Protein 8CXL (pdb70)

B-factor: mean 28.55, std 6.5, range [15.81, 70.89]

Structure (mmCIF, N/CA/C/O backbone):
data_8CXL
#
_entry.id   8CXL
#
_cell.length_a   155.447
_cell.length_b   96.095
_cell.length_c   72.280
_cell.angle_alpha   90.000
_cell.angle_beta   90.000
_cell.angle_gamma   90.000
#
_symmetry.space_group_name_H-M   'P 21 21 2'
#
loop_
_entity.id
_entity.type
_entity.pdbx_description
1 polymer NapH3
2 non-polymer 'MAGNESIUM ION'
3 non-polymer 'CHLORIDE ION'
4 water water
#
loop_
_atom_site.group_PDB
_atom_site.id
_atom_site.type_symbol
_atom_site.label_atom_id
_atom_site.label_alt_id
_atom_site.label_comp_id
_atom_site.label_asym_id
_atom_site.label_entity_id
_atom_site.label_seq_id
_atom_site.pdbx_PDB_ins_code
_atom_site.Cartn_x
_atom_site.Cartn_y
_atom_site.Cartn_z
_atom_site.occupancy
_atom_site.B_iso_or_equiv
_atom_site.auth_seq_id
_atom_site.auth_comp_id
_atom_site.auth_asym_id
_atom_site.auth_atom_id
_atom_site.pdbx_PDB_model_num
ATOM 1 N N . ALA A 1 5 ? -15.29941 50.47692 -22.62602 1.000 54.49620 5 ALA A N 1
ATOM 2 C CA . ALA A 1 5 ? -14.97890 51.75321 -21.99308 1.000 52.60483 5 ALA A CA 1
ATOM 3 C C . ALA A 1 5 ? -16.09022 52.17842 -21.03479 1.000 50.67790 5 ALA A C 1
ATOM 4 O O . ALA A 1 5 ? -17.27118 52.00836 -21.33916 1.000 51.32170 5 ALA A O 1
ATOM 6 N N . PRO A 1 6 ? -15.70790 52.73097 -19.87896 1.000 48.37089 6 PRO A N 1
ATOM 7 C CA . PRO A 1 6 ? -16.71825 53.08525 -18.86378 1.000 48.59374 6 PRO A CA 1
ATOM 8 C C . PRO A 1 6 ? -17.73287 54.12107 -19.32542 1.000 45.63952 6 PRO A C 1
ATOM 9 O O . PRO A 1 6 ? -18.88705 54.08144 -18.87739 1.000 45.16576 6 PRO A O 1
ATOM 13 N N . ALA A 1 7 ? -17.34304 55.04979 -20.19796 1.000 45.52173 7 ALA A N 1
ATOM 14 C CA . ALA A 1 7 ? -18.23832 56.09099 -20.68764 1.000 45.17343 7 ALA A CA 1
ATOM 15 C C . ALA A 1 7 ? -18.88614 55.74241 -22.01929 1.000 45.52464 7 ALA A C 1
ATOM 16 O O . ALA A 1 7 ? -19.67607 56.53952 -22.53497 1.000 45.25121 7 ALA A O 1
ATOM 18 N N . GLN A 1 8 ? -18.56729 54.58247 -22.58715 1.000 46.99088 8 GLN A N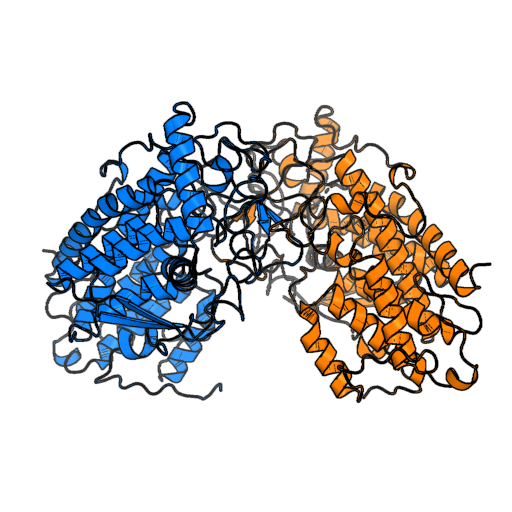 1
ATOM 19 C CA . GLN A 1 8 ? -19.09354 54.21668 -23.89305 1.000 47.46268 8 GLN A CA 1
ATOM 20 C C . GLN A 1 8 ? -20.60889 54.06145 -23.83617 1.000 46.48944 8 GLN A C 1
ATOM 21 O O . GLN A 1 8 ? -21.15712 53.49152 -22.88912 1.000 45.76491 8 GLN A O 1
ATOM 27 N N . GLN A 1 9 ? -21.28491 54.58222 -24.85628 1.000 47.15883 9 GLN A N 1
ATOM 28 C CA . GLN A 1 9 ? -22.73319 54.50025 -24.96507 1.000 46.54259 9 GLN A CA 1
ATOM 29 C C . GLN A 1 9 ? -23.13322 53.46025 -26.00480 1.000 47.24922 9 GLN A C 1
ATOM 30 O O . GLN A 1 9 ? -22.37591 53.15556 -26.93029 1.000 47.00278 9 GLN A O 1
ATOM 36 N N . ILE A 1 10 ? -24.33199 52.91536 -25.83650 1.000 45.66069 10 ILE A N 1
ATOM 37 C CA . ILE A 1 10 ? -24.89373 51.92038 -26.74697 1.000 44.56195 10 ILE A CA 1
ATOM 38 C C . ILE A 1 10 ? -25.86832 52.63434 -27.67786 1.000 46.51630 10 ILE A C 1
ATOM 39 O O . ILE A 1 10 ? -26.82338 53.25972 -27.19037 1.000 43.33633 10 ILE A O 1
ATOM 44 N N . PRO A 1 11 ? -25.67268 52.57960 -28.99626 1.000 49.18385 11 PRO A N 1
ATOM 45 C CA . PRO A 1 11 ? -26.63562 53.20746 -29.91497 1.000 47.75745 11 PRO A CA 1
ATOM 46 C C . PRO A 1 11 ? -27.93588 52.41731 -29.94816 1.000 43.72261 11 PRO A C 1
ATOM 47 O O . PRO A 1 11 ? -27.94242 51.21642 -30.22852 1.000 45.81935 11 PRO A O 1
ATOM 51 N N . PHE A 1 12 ? -29.03786 53.09600 -29.63821 1.000 39.36262 12 PHE A N 1
ATOM 52 C CA . PHE A 1 12 ? -30.34634 52.45665 -29.61395 1.000 35.21927 12 PHE A CA 1
ATOM 53 C C . PHE A 1 12 ? -31.40937 53.52551 -29.78845 1.000 32.87943 12 PHE A C 1
ATOM 54 O O . PHE A 1 12 ? -31.34683 54.57451 -29.14124 1.000 34.54008 12 PHE A O 1
ATOM 62 N N . ASP A 1 13 ? -32.38420 53.25158 -30.64823 1.000 30.68680 13 ASP A N 1
ATOM 63 C CA . ASP A 1 13 ? -33.48303 54.17443 -30.90960 1.000 32.59268 13 ASP A CA 1
ATOM 64 C C . ASP A 1 13 ? -34.63623 53.73959 -30.01380 1.000 29.70174 13 ASP A C 1
ATOM 65 O O . ASP A 1 13 ? -35.32910 52.76441 -30.30471 1.000 30.71840 13 ASP A O 1
ATOM 70 N N . PHE A 1 14 ? -34.84978 54.47483 -28.92237 1.000 31.36356 14 PHE A N 1
ATOM 71 C CA . PHE A 1 14 ? -35.91410 54.09684 -27.99990 1.000 30.35047 14 PHE A CA 1
ATOM 72 C C . PHE A 1 14 ? -37.28606 54.24538 -28.64364 1.000 29.15016 14 PHE A C 1
ATOM 73 O O . PHE A 1 14 ? -38.19885 53.46902 -28.34352 1.000 25.90363 14 PHE A O 1
ATOM 81 N N . ASP A 1 15 ? -37.43464 55.20690 -29.55604 1.000 31.05275 15 ASP A N 1
ATOM 82 C CA . ASP A 1 15 ? -38.74013 55.51944 -30.12335 1.000 29.29016 15 ASP A CA 1
ATOM 83 C C . ASP A 1 15 ? -39.15514 54.50701 -31.18386 1.000 29.72141 15 ASP A C 1
ATOM 84 O O . ASP A 1 15 ? -40.31346 54.07324 -31.21008 1.000 28.14455 15 ASP A O 1
ATOM 89 N N . ASN A 1 16 ? -38.23167 54.11012 -32.05998 1.000 29.06186 16 ASN A N 1
ATOM 90 C CA . ASN A 1 16 ? -38.56133 53.19355 -33.14121 1.000 30.98376 16 ASN A CA 1
ATOM 91 C C . ASN A 1 16 ? -37.91965 51.82392 -33.00717 1.000 29.34306 16 ASN A C 1
ATOM 92 O O . ASN A 1 16 ? -38.23402 50.93781 -33.80664 1.000 28.39354 16 ASN A O 1
ATOM 97 N N . GLY A 1 17 ? -37.05464 51.61588 -32.01439 1.000 28.34129 17 GLY A N 1
ATOM 98 C CA . GLY A 1 17 ? -36.37209 50.35169 -31.85665 1.000 27.46007 17 GLY A CA 1
ATOM 99 C C . GLY A 1 17 ? -37.16865 49.33651 -31.05578 1.000 27.72317 17 GLY A C 1
ATOM 100 O O . GLY A 1 17 ? -38.25879 49.59737 -30.54927 1.000 27.73685 17 GLY A O 1
ATOM 101 N N . ASN A 1 18 ? -36.57321 48.15486 -30.93200 1.000 26.24611 18 ASN A N 1
ATOM 102 C CA . ASN A 1 18 ? -37.18363 46.97903 -30.32192 1.000 25.09858 18 ASN A CA 1
ATOM 103 C C . ASN A 1 18 ? -36.12098 46.39268 -29.40412 1.000 25.24968 18 ASN A C 1
ATOM 104 O O . ASN A 1 18 ? -35.14535 45.81139 -29.88603 1.000 24.77186 18 ASN A O 1
ATOM 109 N N . PHE A 1 19 ? -36.30195 46.53548 -28.08512 1.000 25.91908 19 PHE A N 1
ATOM 110 C CA . PHE A 1 19 ? -35.22322 46.15478 -27.17570 1.000 24.35291 19 PHE A CA 1
ATOM 111 C C . PHE A 1 19 ? -34.94001 44.65816 -27.22468 1.000 24.78264 19 PHE A C 1
ATOM 112 O O . PHE A 1 19 ? -33.78571 44.24696 -27.06404 1.000 26.35383 19 PHE A O 1
ATOM 120 N N . ILE A 1 20 ? -35.95554 43.83177 -27.47499 1.000 23.17244 20 ILE A N 1
ATOM 121 C CA . ILE A 1 20 ? -35.71537 42.39735 -27.58808 1.000 22.51726 20 ILE A CA 1
ATOM 122 C C . ILE A 1 20 ? -34.85725 42.10019 -28.81080 1.000 26.49908 20 ILE A C 1
ATOM 123 O O . ILE A 1 20 ? -33.85851 41.37210 -28.73040 1.000 23.96610 20 ILE A O 1
ATOM 128 N N . ARG A 1 21 ? -35.22333 42.67575 -29.95813 1.000 24.02889 21 ARG A N 1
ATOM 129 C CA . ARG A 1 21 ? -34.49176 42.41645 -31.19223 1.000 24.76604 21 ARG A CA 1
ATOM 130 C C . ARG A 1 21 ? -33.16023 43.15296 -31.22816 1.000 26.83781 21 ARG A C 1
ATOM 131 O O . ARG A 1 21 ? -32.14531 42.58413 -31.64342 1.000 27.30309 21 ARG A O 1
ATOM 139 N N . ASP A 1 22 ? -33.14511 44.41714 -30.81155 1.000 26.04205 22 ASP A N 1
ATOM 140 C CA . ASP A 1 22 ? -31.98581 45.26935 -31.03209 1.000 27.74940 22 ASP A CA 1
ATOM 141 C C . ASP A 1 22 ? -30.98109 45.23523 -29.89428 1.000 28.58227 22 ASP A C 1
ATOM 142 O O . ASP A 1 22 ? -29.83447 45.64627 -30.09504 1.000 27.41745 22 ASP A O 1
ATOM 147 N N . LEU A 1 23 ? -31.36929 44.76556 -28.70972 1.000 27.18514 23 LEU A N 1
ATOM 148 C CA . LEU A 1 23 ? -30.45410 44.76127 -27.57319 1.000 30.55082 23 LEU A CA 1
ATOM 149 C C . LEU A 1 23 ? -30.24863 43.36621 -27.00098 1.000 30.13509 23 LEU A C 1
ATOM 150 O O . LEU A 1 23 ? -29.10610 42.89849 -26.94129 1.000 31.64299 23 LEU A O 1
ATOM 155 N N . ILE A 1 24 ? -31.31770 42.67271 -26.60517 1.000 25.74328 24 ILE A N 1
ATOM 156 C CA . ILE A 1 24 ? -31.16011 41.45974 -25.80772 1.000 26.94701 24 ILE A CA 1
ATOM 157 C C . ILE A 1 24 ? -30.69322 40.29257 -26.66818 1.000 29.72271 24 ILE A C 1
ATOM 158 O O . ILE A 1 24 ? -29.76732 39.56412 -26.29681 1.000 26.01868 24 ILE A O 1
ATOM 163 N N . THR A 1 25 ? -31.31882 40.08749 -27.82639 1.000 26.71602 25 THR A N 1
ATOM 164 C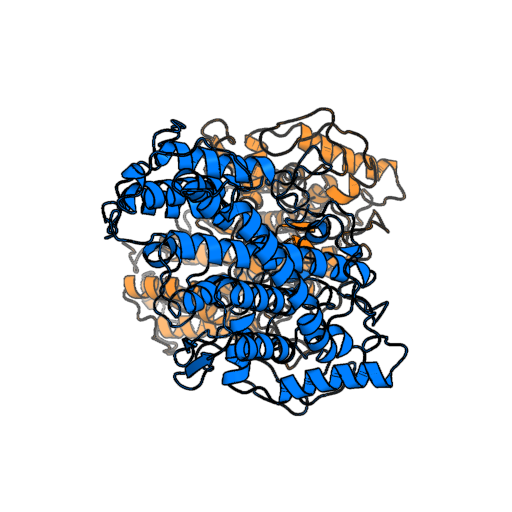 CA . THR A 1 25 ? -31.07024 38.88944 -28.61662 1.000 28.12526 25 THR A CA 1
ATOM 165 C C . THR A 1 25 ? -30.17760 39.14724 -29.82618 1.000 30.25635 25 THR A C 1
ATOM 166 O O . THR A 1 25 ? -30.11209 38.30145 -30.72201 1.000 28.55713 25 THR A O 1
ATOM 170 N N . THR A 1 26 ? -29.47575 40.27815 -29.86638 1.000 32.68337 26 THR A N 1
ATOM 171 C CA . THR A 1 26 ? -28.57634 40.54323 -30.98347 1.000 36.43647 26 THR A CA 1
ATOM 172 C C . THR A 1 26 ? -27.37135 39.61519 -30.93660 1.000 32.72770 26 THR A C 1
ATOM 173 O O . THR A 1 26 ? -26.83425 39.31797 -29.86727 1.000 35.07757 26 THR A O 1
ATOM 177 N N . HIS A 1 27 ? -26.95551 39.15326 -32.11206 1.000 41.43308 27 HIS A N 1
ATOM 178 C CA . HIS A 1 27 ? -25.76296 38.33096 -32.25286 1.000 41.97742 27 HIS A CA 1
ATOM 179 C C . HIS A 1 27 ? -25.32346 38.39491 -33.70703 1.000 44.64102 27 HIS A C 1
ATOM 180 O O . HIS A 1 27 ? -26.09750 38.77536 -34.58974 1.000 46.86350 27 HIS A O 1
ATOM 187 N N . GLY A 1 28 ? -24.06722 38.02335 -33.94677 1.000 46.49912 28 GLY A N 1
ATOM 188 C CA . GLY A 1 28 ? -23.50453 38.12827 -35.28311 1.000 47.78212 28 GLY A CA 1
ATOM 189 C C . GLY A 1 28 ? -23.94342 37.05998 -36.25871 1.000 47.49217 28 GLY A C 1
ATOM 190 O O . GLY A 1 28 ? -23.54301 37.11158 -37.42625 1.000 44.85601 28 GLY A O 1
ATOM 191 N N . GLY A 1 29 ? -24.75304 36.09807 -35.81994 1.000 44.11928 29 GLY A N 1
ATOM 192 C CA . GLY A 1 29 ? -25.17462 35.00927 -36.67577 1.000 42.38018 29 GLY A CA 1
ATOM 193 C C . GLY A 1 29 ? -24.14459 33.92359 -36.89189 1.000 40.60370 29 GLY A C 1
ATOM 194 O O . GLY A 1 29 ? -24.31021 33.10917 -37.81115 1.000 37.57384 29 GLY A O 1
ATOM 195 N N . GLY A 1 30 ? -23.09392 33.88247 -36.08177 1.000 38.01316 30 GLY A N 1
ATOM 196 C CA . GLY A 1 30 ? -22.06029 32.87143 -36.22790 1.000 38.27984 30 GLY A CA 1
ATOM 197 C C . GLY A 1 30 ? -21.47991 32.48653 -34.88592 1.000 38.15515 30 GLY A C 1
ATOM 198 O O . GLY A 1 30 ? -21.41066 33.30364 -33.96218 1.000 38.40686 30 GLY A O 1
ATOM 199 N N . GLY A 1 31 ? -21.07448 31.22053 -34.77297 1.000 34.34511 31 GLY A N 1
ATOM 200 C CA . GLY A 1 31 ? -20.42448 30.74612 -33.56669 1.000 34.49597 31 GLY A CA 1
ATOM 201 C C . GLY A 1 31 ? -21.34955 30.68291 -32.35860 1.000 34.64898 31 GLY A C 1
ATOM 202 O O . GLY A 1 31 ? -22.57627 30.74931 -32.45718 1.000 35.81748 31 GLY A O 1
ATOM 203 N N . TYR A 1 32 ? -20.71718 30.54147 -31.18552 1.000 33.25088 32 TYR A N 1
ATOM 204 C CA . TYR A 1 32 ? -21.43997 30.46065 -29.92697 1.000 32.16859 32 TYR A CA 1
ATOM 205 C C . TYR A 1 32 ? -21.28307 31.75200 -29.13506 1.000 32.11437 32 TYR A C 1
ATOM 206 O O . TYR A 1 32 ? -20.24592 32.41843 -29.21955 1.000 32.36995 32 TYR A O 1
ATOM 215 N N . PRO A 1 33 ? -22.29321 32.12765 -28.35540 1.000 35.71449 33 PRO A N 1
ATOM 216 C CA . PRO A 1 33 ? -22.20838 33.35747 -27.56154 1.000 34.46509 33 PRO A CA 1
ATOM 217 C C . PRO A 1 33 ? -21.14987 33.23107 -26.48209 1.000 34.23825 33 PRO A C 1
ATOM 218 O O . PRO A 1 33 ? -20.71247 32.11577 -26.16081 1.000 34.80554 33 PRO A O 1
ATOM 222 N N . PRO A 1 34 ? -20.70051 34.34951 -25.91146 1.000 34.94481 34 PRO A N 1
ATOM 223 C CA . PRO A 1 34 ? -19.70843 34.27627 -24.83420 1.000 35.13200 34 PRO A CA 1
ATOM 224 C C . PRO A 1 34 ? -20.25410 33.51363 -23.63665 1.000 36.88265 34 PRO A C 1
ATOM 225 O O . PRO A 1 34 ? -21.45396 33.53257 -23.35058 1.000 34.62959 34 PRO A O 1
ATOM 229 N N . ALA A 1 35 ? -19.35319 32.83617 -22.93462 1.000 35.70052 35 ALA A N 1
ATOM 230 C CA . ALA A 1 35 ? -19.73397 31.98292 -21.82123 1.000 34.31901 35 ALA A CA 1
ATOM 231 C C . ALA A 1 35 ? -19.83334 32.78903 -20.53236 1.000 35.26704 35 ALA A C 1
ATOM 232 O O . ALA A 1 35 ? -19.14434 33.79638 -20.35140 1.000 36.94966 35 ALA A O 1
ATOM 234 N N . ASP A 1 36 ? -20.70678 32.33989 -19.63817 1.000 33.84547 36 ASP A N 1
ATOM 235 C CA . ASP A 1 36 ? -20.81754 32.93352 -18.30867 1.000 33.11438 36 ASP A CA 1
ATOM 236 C C . ASP A 1 36 ? -21.11298 31.80276 -17.32609 1.000 31.08365 36 ASP A C 1
ATOM 237 O O . ASP A 1 36 ? -20.85729 30.62581 -17.60670 1.000 30.05461 36 ASP A O 1
ATOM 242 N N . ALA A 1 37 ? -21.67969 32.15025 -16.16723 1.000 31.06849 37 ALA A N 1
ATOM 243 C CA . ALA A 1 37 ? -21.86227 31.17195 -15.09943 1.000 29.00467 37 ALA A CA 1
ATOM 244 C C . ALA A 1 37 ? -22.96186 30.16217 -15.40023 1.000 28.49940 37 ALA A C 1
ATOM 245 O O . ALA A 1 37 ? -23.00084 29.10177 -14.76827 1.000 27.60226 37 ALA A O 1
ATOM 247 N N . MET A 1 38 ? -23.85411 30.45482 -16.33767 1.000 26.81932 38 MET A N 1
ATOM 248 C CA . MET A 1 38 ? -24.89859 29.51086 -16.71479 1.000 30.00616 38 MET A CA 1
ATOM 249 C C . MET A 1 38 ? -24.37332 28.64428 -17.85207 1.000 29.53843 38 MET A C 1
ATOM 250 O O . MET A 1 38 ? -24.16364 29.13163 -18.96690 1.000 28.62937 38 MET A O 1
ATOM 255 N N . ALA A 1 39 ? -24.15178 27.36472 -17.56732 1.000 27.44177 39 ALA A N 1
ATOM 256 C CA . ALA A 1 39 ? -23.58614 26.47338 -18.57052 1.000 27.02406 39 ALA A CA 1
ATOM 257 C C . ALA A 1 39 ? -24.60959 26.22460 -19.67125 1.000 28.60492 39 ALA A C 1
ATOM 258 O O . ALA A 1 39 ? -25.77537 25.93481 -19.37367 1.000 25.95587 39 ALA A O 1
ATOM 260 N N . PRO A 1 40 ? -24.21851 26.31837 -20.94331 1.000 29.23660 40 PRO A N 1
ATOM 261 C CA . PRO A 1 40 ? -25.21702 26.22274 -22.02144 1.000 26.54989 40 PRO A CA 1
ATOM 262 C C . PRO A 1 40 ? -25.99303 24.91927 -22.01406 1.000 27.98581 40 PRO A C 1
ATOM 263 O O . PRO A 1 40 ? -27.17592 24.91607 -22.37460 1.000 26.37644 40 PRO A O 1
ATOM 267 N N . GLY A 1 41 ? -25.38554 23.81667 -21.58596 1.000 24.49322 41 GLY A N 1
ATOM 268 C CA . GLY A 1 41 ? -26.11934 22.56812 -21.55197 1.000 25.36652 41 GLY A CA 1
ATOM 269 C C . GLY A 1 41 ? -27.03251 22.34734 -20.36160 1.000 25.18449 41 GLY A C 1
ATOM 270 O O . GLY A 1 41 ? -27.7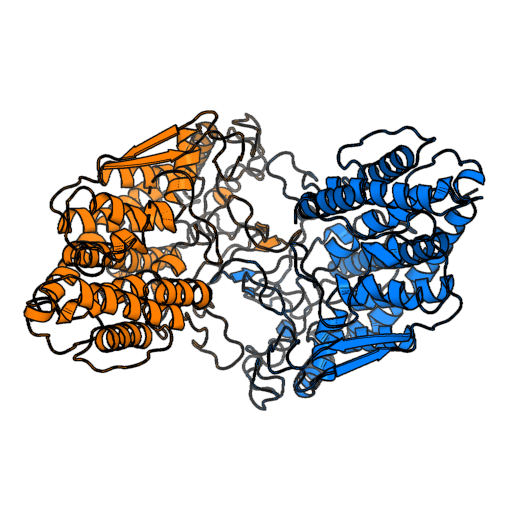1555 21.32148 -20.31840 1.000 27.46879 41 GLY A O 1
ATOM 271 N N . ASP A 1 42 ? -27.09171 23.26414 -19.39217 1.000 23.86345 42 ASP A N 1
ATOM 272 C CA . ASP A 1 42 ? -27.89241 23.03977 -18.18248 1.000 26.18601 42 ASP A CA 1
ATOM 273 C C . ASP A 1 42 ? -29.28521 23.61317 -18.40888 1.000 25.30823 42 ASP A C 1
ATOM 274 O O . ASP A 1 42 ? -29.57570 24.76293 -18.07336 1.000 25.64283 42 ASP A O 1
ATOM 279 N N . VAL A 1 43 ? -30.17543 22.76611 -18.92178 1.000 25.89123 43 VAL A N 1
ATOM 280 C CA . VAL A 1 43 ? -31.43931 23.23895 -19.47291 1.000 26.11243 43 VAL A CA 1
ATOM 281 C C . VAL A 1 43 ? -32.44915 23.58558 -18.37875 1.000 24.65879 43 VAL A C 1
ATOM 282 O O . VAL A 1 43 ? -33.31310 24.44442 -18.58539 1.000 23.27543 43 VAL A O 1
ATOM 286 N N . SER A 1 44 ? -32.36145 22.95714 -17.20338 1.000 21.92130 44 SER A N 1
ATOM 287 C CA . SER A 1 44 ? -33.41504 23.13805 -16.20882 1.000 23.65578 44 SER A CA 1
ATOM 288 C C . SER A 1 44 ? -33.33887 24.52059 -15.57030 1.000 23.90790 44 SER A C 1
ATOM 289 O O . SER A 1 44 ? -34.32200 25.27025 -15.57096 1.000 23.07846 44 SER A O 1
ATOM 292 N N . SER A 1 45 ? -32.17827 24.88013 -15.02126 1.000 24.43173 45 SER A N 1
ATOM 293 C CA . SER A 1 45 ? -32.01915 26.21979 -14.46555 1.000 25.23666 45 SER A CA 1
ATOM 294 C C . SER A 1 45 ? -32.14962 27.28161 -15.54961 1.000 26.06853 45 SER A C 1
ATOM 295 O O . SER A 1 45 ? -32.71084 28.35717 -15.30834 1.000 25.07474 45 SER A O 1
ATOM 298 N N . TYR A 1 46 ? -31.63901 26.99962 -16.75288 1.000 23.84791 46 TYR A N 1
ATOM 299 C CA . TYR A 1 46 ? -31.77637 27.95352 -17.84909 1.000 25.30109 46 TYR A CA 1
ATOM 300 C C . TYR A 1 46 ? -33.24346 28.24085 -18.14166 1.000 23.65556 46 TYR A C 1
ATOM 301 O O . TYR A 1 46 ? -33.65600 29.40150 -18.23170 1.000 23.15762 46 TYR A O 1
ATOM 310 N N . THR A 1 47 ? -34.04643 27.18829 -18.30312 1.000 24.65399 47 THR A N 1
ATOM 311 C CA . THR A 1 47 ? -35.44102 27.38256 -18.68413 1.000 22.37194 47 THR A CA 1
ATOM 312 C C . THR A 1 47 ? -36.20373 28.12785 -17.60165 1.000 21.57334 47 THR A C 1
ATOM 313 O O . THR A 1 47 ? -37.05110 28.97760 -17.89915 1.000 21.59412 47 THR A O 1
ATOM 317 N N . TRP A 1 48 ? -35.90101 27.83256 -16.33887 1.000 20.86324 48 TRP A N 1
ATOM 318 C CA . TRP A 1 48 ? -36.59877 28.47016 -15.23231 1.000 21.15957 48 TRP A CA 1
ATOM 319 C C . TRP A 1 48 ? -36.28216 29.96091 -15.16127 1.000 22.44184 48 TRP A C 1
ATOM 320 O O . TRP A 1 48 ? -37.19593 30.79485 -15.13981 1.000 20.24441 48 TRP A O 1
ATOM 331 N N . VAL A 1 49 ? -34.99352 30.32389 -15.13754 1.000 21.10839 49 VAL A N 1
ATOM 332 C CA A VAL A 1 49 ? -34.65080 31.73777 -15.01400 0.500 22.10928 49 VAL A CA 1
ATOM 333 C CA B VAL A 1 49 ? -34.62017 31.73346 -15.02906 0.500 22.04979 49 VAL A CA 1
ATOM 334 C C . VAL A 1 49 ? -35.08195 32.50567 -16.25767 1.000 22.29514 49 VAL A C 1
ATOM 335 O O . VAL A 1 49 ? -35.58745 33.63153 -16.15575 1.000 20.29158 49 VAL A O 1
ATOM 342 N N . THR A 1 50 ? -34.91708 31.91189 -17.44291 1.000 21.52575 50 THR A N 1
ATOM 343 C CA . THR A 1 50 ? -35.29608 32.61258 -18.66300 1.000 20.89440 50 THR A CA 1
ATOM 344 C C . THR A 1 50 ? -36.79370 32.87580 -18.70131 1.000 20.72512 50 THR A C 1
ATOM 345 O O . THR A 1 50 ? -37.23053 33.90961 -19.22146 1.000 21.61113 50 THR A O 1
ATOM 349 N N . HIS A 1 51 ? -37.59303 31.98088 -18.11956 1.000 19.26920 51 HIS A N 1
ATOM 350 C CA . HIS A 1 51 ? -39.02948 32.21824 -18.08378 1.000 20.42667 51 HIS A CA 1
ATOM 351 C C . HIS A 1 51 ? -39.36380 33.44091 -17.24351 1.000 22.21078 51 HIS A C 1
ATOM 352 O O . HIS A 1 51 ? -40.22410 34.24405 -17.62413 1.000 20.16062 51 HIS A O 1
ATOM 359 N N . LEU A 1 52 ? -38.68795 33.60874 -16.10237 1.000 22.32388 52 LEU A N 1
ATOM 360 C CA . LEU A 1 52 ? -38.88586 34.81831 -15.30862 1.000 22.44236 52 LEU A CA 1
ATOM 361 C C . LEU A 1 52 ? -38.49031 36.05070 -16.10826 1.000 21.54042 52 LEU A C 1
ATOM 362 O O . LEU A 1 52 ? -39.21852 37.04959 -16.13431 1.000 20.81902 52 LEU A O 1
ATOM 367 N N . LEU A 1 53 ? -37.33309 35.98848 -16.77470 1.000 20.59999 53 LEU A N 1
ATOM 368 C CA . LEU A 1 53 ? -36.84504 37.11998 -17.55830 1.000 20.99437 53 LEU A CA 1
ATOM 369 C C . LEU A 1 53 ? -37.84343 37.51674 -18.63947 1.000 23.60515 53 LEU A C 1
ATOM 370 O O . LEU A 1 53 ? -38.23830 38.68532 -18.74971 1.000 22.82723 53 LEU A O 1
ATOM 375 N N . GLN A 1 54 ? -38.26108 36.55123 -19.45167 1.000 21.53383 54 GLN A N 1
ATOM 376 C CA . GLN A 1 54 ? -39.05269 36.87354 -20.63007 1.000 22.55946 54 GLN A CA 1
ATOM 377 C C . GLN A 1 54 ? -40.51046 37.15432 -20.28862 1.000 21.64914 54 GLN A C 1
ATOM 378 O O . GLN A 1 54 ? -41.17158 37.91025 -21.00908 1.000 24.96210 54 GLN A O 1
ATOM 384 N N . THR A 1 55 ? -41.02102 36.59730 -19.18696 1.000 23.39652 55 THR A N 1
ATOM 385 C CA . THR A 1 55 ? -42.35394 36.98104 -18.73369 1.000 22.90193 55 THR A CA 1
ATOM 386 C C . THR A 1 55 ? -42.38090 38.42495 -18.24966 1.000 22.79156 55 THR A C 1
ATOM 387 O O . THR A 1 55 ? -43.39017 39.11854 -18.42801 1.000 21.31413 55 THR A O 1
ATOM 391 N N . SER A 1 56 ? -41.28046 38.90510 -17.66088 1.000 20.70354 56 SER A N 1
ATOM 392 C CA . SER A 1 56 ? -41.24642 40.28938 -17.20112 1.000 20.41100 56 SER A CA 1
ATOM 393 C C . SER A 1 56 ? -41.35923 41.26428 -18.36516 1.000 21.89021 56 SER A C 1
ATOM 394 O O . SER A 1 56 ? -41.93824 42.34335 -18.20749 1.000 22.04324 56 SER A O 1
ATOM 397 N N . TRP A 1 57 ? -40.82172 40.90632 -19.53768 1.000 20.42443 57 TRP A N 1
ATOM 398 C CA . TRP A 1 57 ? -41.02655 41.73046 -20.72682 1.000 20.42371 57 TRP A CA 1
ATOM 399 C C . TRP A 1 57 ? -42.51178 41.90255 -21.01465 1.000 23.71498 57 TRP A C 1
ATOM 400 O O . TRP A 1 57 ? -42.99693 43.02345 -21.21009 1.000 23.92023 57 TRP A O 1
ATOM 411 N N . PHE A 1 58 ? -43.24353 40.78776 -21.06830 1.000 21.54776 58 PHE A N 1
ATOM 412 C CA . PHE A 1 58 ? -44.66507 40.83502 -21.38966 1.000 22.39163 58 PHE A CA 1
ATOM 413 C C . PHE A 1 58 ? -45.44066 41.61061 -20.33471 1.000 22.21080 58 PHE A C 1
ATOM 414 O O . PHE A 1 58 ? -46.29804 42.44200 -20.66268 1.000 22.92579 58 PHE A O 1
ATOM 422 N N . ASP A 1 59 ? -45.16419 41.33915 -19.05477 1.000 20.17880 59 ASP A N 1
ATOM 423 C CA . ASP A 1 59 ? -45.87833 42.03000 -17.98581 1.000 20.23277 59 ASP A CA 1
ATOM 424 C C . ASP A 1 59 ? -45.58053 43.52350 -17.98236 1.000 21.56110 59 ASP A C 1
ATOM 425 O O . ASP A 1 59 ? -46.45419 44.32862 -17.64095 1.000 23.25609 59 ASP A O 1
ATOM 430 N N . ALA A 1 60 ? -44.36534 43.91445 -18.37016 1.000 21.20960 60 ALA A N 1
ATOM 431 C CA . ALA A 1 60 ? -44.03539 45.33312 -18.43766 1.000 22.72306 60 ALA A CA 1
ATOM 432 C C . ALA A 1 60 ? -44.75431 46.02877 -19.58586 1.000 20.90613 60 ALA A C 1
ATOM 433 O O . ALA A 1 60 ? -45.10837 47.20622 -19.46608 1.000 22.77650 60 ALA A O 1
ATOM 435 N N . LEU A 1 61 ? -44.97755 45.32909 -20.69956 1.000 21.28444 61 LEU A N 1
ATOM 436 C CA . LEU A 1 61 ? -45.62397 45.94014 -21.85264 1.000 23.10733 61 LEU A CA 1
ATOM 437 C C . LEU A 1 61 ? -47.14192 45.87209 -21.78906 1.000 23.14290 61 LEU A C 1
ATOM 438 O O . LEU A 1 61 ? -47.81058 46.63561 -22.49606 1.000 23.57620 61 LEU A O 1
ATOM 443 N N . ALA A 1 62 ? -47.69457 44.97549 -20.97168 1.000 20.25333 62 ALA A N 1
ATOM 444 C CA . ALA A 1 62 ? -49.14190 44.78942 -20.94530 1.000 20.72098 62 ALA A CA 1
ATOM 445 C C . ALA A 1 62 ? -49.92148 46.07325 -20.66318 1.000 23.50079 62 ALA A C 1
ATOM 446 O O . ALA A 1 62 ? -50.91855 46.31445 -21.36470 1.000 25.11695 62 ALA A O 1
ATOM 448 N N . PRO A 1 63 ? -49.54881 46.92595 -19.70055 1.000 23.84261 63 PRO A N 1
ATOM 449 C CA . PRO A 1 63 ? -50.32399 48.16352 -19.49631 1.000 23.70528 63 PRO A CA 1
ATOM 450 C C . PRO A 1 63 ? -50.26756 49.12025 -20.67465 1.000 25.14240 63 PRO A C 1
ATOM 451 O O . PRO A 1 63 ? -51.13545 49.99725 -20.78509 1.000 21.55243 63 PRO A O 1
ATOM 455 N N . TYR A 1 64 ? -49.28038 48.98470 -21.55465 1.000 23.24458 64 TYR A N 1
ATOM 456 C CA . TYR A 1 64 ? -49.17494 49.82460 -22.73849 1.000 23.78182 64 TYR A CA 1
ATOM 457 C C . TYR A 1 64 ? -49.92169 49.25499 -23.93208 1.000 26.37629 64 TYR A C 1
ATOM 458 O O . TYR A 1 64 ? -49.91404 49.86851 -25.00418 1.000 28.73341 64 TYR A O 1
ATOM 467 N N . HIS A 1 65 ? -50.52672 48.17367 -23.77935 1.000 23.08095 65 HIS A N 1
ATOM 468 C CA . HIS A 1 65 ? -51.33593 47.45988 -24.74840 1.000 25.95880 65 HIS A CA 1
ATOM 469 C C . HIS A 1 65 ? -52.79829 47.86909 -24.59715 1.000 24.12635 65 HIS A C 1
ATOM 470 O O . HIS A 1 65 ? -53.21768 48.29038 -23.51535 1.000 26.34225 65 HIS A O 1
ATOM 477 N N . PRO A 1 66 ? -53.59513 47.80581 -25.66740 1.000 25.21163 66 PRO A N 1
ATOM 478 C CA . PRO A 1 66 ? -55.01429 48.16986 -25.52894 1.000 25.73889 66 PRO A CA 1
ATOM 479 C C . PRO A 1 66 ? -55.79410 47.25249 -24.60378 1.000 25.67428 66 PRO A C 1
ATOM 480 O O . PRO A 1 66 ? -56.76090 47.70525 -23.97858 1.000 25.65633 66 PRO A O 1
ATOM 484 N N . THR A 1 67 ? -55.41516 45.97430 -24.50332 1.000 23.74370 67 THR A N 1
ATOM 485 C CA . THR A 1 67 ? -56.19383 44.99877 -23.74035 1.000 23.71659 67 THR A CA 1
ATOM 486 C C . THR A 1 67 ? -55.37644 44.06742 -22.85396 1.000 24.12662 67 THR A C 1
ATOM 487 O O . THR A 1 67 ? -55.94369 43.50973 -21.90830 1.000 24.94753 67 THR A O 1
ATOM 491 N N . ALA A 1 68 ? -54.08647 43.86481 -23.11121 1.000 22.15562 68 ALA A N 1
ATOM 492 C CA . ALA A 1 68 ? -53.32916 42.82964 -22.41634 1.000 22.71018 68 ALA A CA 1
ATOM 493 C C . ALA A 1 68 ? -53.24751 43.10225 -20.91835 1.000 21.51712 68 ALA A C 1
ATOM 494 O O . ALA A 1 68 ? -53.26597 44.25135 -20.46704 1.000 20.61540 68 ALA A O 1
ATOM 496 N N . VAL A 1 69 ? -53.17958 42.02023 -20.14376 1.000 21.24761 69 VAL A N 1
ATOM 497 C CA . VAL A 1 69 ? -52.91871 42.09160 -18.71314 1.000 21.95409 69 VAL A CA 1
ATOM 498 C C . VAL A 1 69 ? -51.74652 41.17543 -18.39798 1.000 22.07130 69 VAL A C 1
ATOM 499 O O . VAL A 1 69 ? -51.51659 40.17082 -19.07913 1.000 22.29526 69 VAL A O 1
ATOM 503 N N . GLY A 1 70 ? -51.00906 41.52698 -17.34846 1.000 20.40770 70 GLY A N 1
ATOM 504 C CA . GLY A 1 70 ? -49.80370 40.80151 -17.01666 1.000 23.65368 70 GLY A CA 1
ATOM 505 C C . GLY A 1 70 ? -50.08427 39.44772 -16.39580 1.000 25.87992 70 GLY A C 1
ATOM 506 O O . GLY A 1 70 ? -51.16882 39.16594 -15.88032 1.000 23.45181 70 GLY A O 1
ATOM 507 N N . VAL A 1 71 ? -49.06628 38.59052 -16.46035 1.000 23.29337 71 VAL A N 1
ATOM 508 C CA . VAL A 1 71 ? -49.16524 37.25400 -15.88576 1.000 23.75768 71 VAL A CA 1
ATOM 509 C C . VAL A 1 71 ? -49.04377 37.30809 -14.36932 1.000 23.82485 71 VAL A C 1
ATOM 510 O O . VAL A 1 71 ? -49.81237 36.66950 -13.64235 1.000 22.08421 71 VAL A O 1
ATOM 514 N N . TYR A 1 72 ? -48.07964 38.07027 -13.86804 1.000 22.15994 72 TYR A N 1
ATOM 515 C CA . TYR A 1 72 ? -47.82407 38.14553 -12.44080 1.000 25.22470 72 TYR A CA 1
ATOM 516 C C . TYR A 1 72 ? -48.17615 39.49468 -11.83850 1.000 24.00049 72 TYR A C 1
ATOM 517 O O . TYR A 1 72 ? -48.00866 39.68033 -10.62847 1.000 24.65276 72 TYR A O 1
ATOM 526 N N . SER A 1 73 ? -48.66162 40.43804 -12.63811 1.000 24.44446 73 SER A N 1
ATOM 527 C CA . SER A 1 73 ? -49.08660 41.71852 -12.09890 1.000 24.54684 73 SER A CA 1
ATOM 528 C C . SER A 1 73 ? -50.26508 42.23749 -12.90777 1.000 25.90103 73 SER A C 1
ATOM 529 O O . SER A 1 73 ? -50.47878 41.85247 -14.05926 1.000 24.67866 73 SER A O 1
ATOM 532 N N . ARG A 1 74 ? -51.04286 43.10846 -12.27553 1.000 24.64799 74 ARG A N 1
ATOM 533 C CA . ARG A 1 74 ? -52.14601 43.79986 -12.93178 1.000 26.24554 74 ARG A CA 1
ATOM 534 C C . ARG A 1 74 ? -51.89078 45.28186 -12.69424 1.000 25.28817 74 ARG A C 1
ATOM 535 O O . ARG A 1 74 ? -52.17622 45.80755 -11.61557 1.000 24.79976 74 ARG A O 1
ATOM 543 N N . ILE A 1 75 ? -51.31792 45.93864 -13.68951 1.000 23.12142 75 ILE A N 1
ATOM 544 C CA . ILE A 1 75 ? -50.91381 47.33772 -13.59918 1.000 23.49445 75 ILE A CA 1
ATOM 545 C C . ILE A 1 75 ? -51.91779 48.15927 -14.39544 1.000 25.36902 75 ILE A C 1
ATOM 546 O O . ILE A 1 75 ? -52.20805 47.81015 -15.54575 1.000 23.05861 75 ILE A O 1
ATOM 551 N N . PRO A 1 76 ? -52.48037 49.22432 -13.82627 1.000 22.37987 76 PRO A N 1
ATOM 552 C CA . PRO A 1 76 ? -53.52801 49.97627 -14.52653 1.000 25.62834 76 PRO A CA 1
ATOM 553 C C . PRO A 1 76 ? -53.08208 50.43554 -15.90650 1.000 23.68284 76 PRO A C 1
ATOM 554 O O . PRO A 1 76 ? -51.98086 50.96106 -16.08591 1.000 23.93238 76 PRO A O 1
ATOM 558 N N . ARG A 1 77 ? -53.95951 50.23410 -16.88460 1.000 24.74152 77 ARG A N 1
ATOM 559 C CA . ARG A 1 77 ? -53.62001 50.48788 -18.27656 1.000 23.30387 77 ARG A CA 1
ATOM 560 C C . ARG A 1 77 ? -53.24736 51.94824 -18.49715 1.000 24.85512 77 ARG A C 1
ATOM 561 O O . ARG A 1 77 ? -53.79668 52.85968 -17.87145 1.000 22.51889 77 ARG A O 1
ATOM 569 N N . ARG A 1 78 ? -52.29161 52.16315 -19.41304 1.000 21.25227 78 ARG A N 1
ATOM 570 C CA . ARG A 1 78 ? -51.82674 53.49571 -19.74322 1.000 22.79395 78 ARG A CA 1
ATOM 571 C C . ARG A 1 78 ? -52.61856 54.06604 -20.91686 1.000 24.40171 78 ARG A C 1
ATOM 572 O O . ARG A 1 78 ? -53.15797 53.31540 -21.73595 1.000 21.34823 78 ARG A O 1
ATOM 580 N N . PRO A 1 79 ? -52.70594 55.39036 -21.02183 1.000 25.70304 79 PRO A N 1
ATOM 581 C CA . PRO A 1 79 ? -53.32141 55.98737 -22.21056 1.000 25.64147 79 PRO A CA 1
ATOM 582 C C . PRO A 1 79 ? -52.58610 55.56253 -23.47145 1.000 25.39813 79 PRO A C 1
ATOM 583 O O . PRO A 1 79 ? -51.37592 55.32390 -23.46290 1.000 24.43613 79 PRO A O 1
ATOM 587 N N . ALA A 1 80 ? -53.34108 55.47061 -24.56791 1.000 25.99281 80 ALA A N 1
ATOM 588 C CA . ALA A 1 80 ? -52.77466 54.98434 -25.82210 1.000 29.90060 80 ALA A CA 1
ATOM 589 C C . ALA A 1 80 ? -51.62884 55.86425 -26.30913 1.000 26.96291 80 ALA A C 1
ATOM 590 O O . ALA A 1 80 ? -50.71401 55.37161 -26.97801 1.000 27.65622 80 ALA A O 1
ATOM 592 N N . GLU A 1 81 ? -51.65387 57.16023 -25.97857 1.000 24.73963 81 GLU A N 1
ATOM 593 C CA . GLU A 1 81 ? -50.59367 58.06134 -26.41845 1.000 26.96199 81 GLU A CA 1
ATOM 594 C C . GLU A 1 81 ? -49.23050 57.62512 -25.89933 1.000 28.77526 81 GLU A C 1
ATOM 595 O O . GLU A 1 81 ? -48.20961 57.86756 -26.55463 1.000 24.80825 81 GLU A O 1
ATOM 601 N N . GLU A 1 82 ? -49.19055 56.96254 -24.74273 1.000 25.08633 82 GLU A N 1
ATOM 602 C CA . GLU A 1 82 ? -47.91629 56.50536 -24.20869 1.000 26.16100 82 GLU A CA 1
ATOM 603 C C . GLU A 1 82 ? -47.33718 55.34033 -25.00241 1.000 26.34962 82 GLU A C 1
ATOM 604 O O . GLU A 1 82 ? -46.20840 54.92377 -24.72519 1.000 26.63279 82 GLU A O 1
ATOM 610 N N . SER A 1 83 ? -48.07677 54.81418 -25.97821 1.000 27.79177 83 SER A N 1
ATOM 611 C CA . SER A 1 83 ? -47.58358 53.80201 -26.90405 1.000 27.63759 83 SER A CA 1
ATOM 612 C C . SER A 1 83 ? -47.44970 54.32862 -28.32759 1.000 26.69180 83 SER A C 1
ATOM 613 O O . SER A 1 83 ? -47.29994 53.52945 -29.25802 1.000 29.77547 83 SER A O 1
ATOM 616 N N . ALA A 1 84 ? -47.52284 55.64887 -28.52281 1.000 26.71373 84 ALA A N 1
ATOM 617 C CA . ALA A 1 84 ? -47.34054 56.21441 -29.85784 1.000 31.23712 84 ALA A CA 1
ATOM 618 C C . ALA A 1 84 ? -45.96862 55.86137 -30.42245 1.000 29.75059 84 ALA A C 1
ATOM 619 O O . ALA A 1 84 ? -45.83067 55.60327 -31.62480 1.000 31.52969 84 ALA A O 1
ATOM 621 N N . THR A 1 85 ? -44.93959 55.87973 -29.58289 1.000 28.19838 85 THR A N 1
ATOM 622 C CA . THR A 1 85 ? -43.63482 55.32362 -29.92189 1.000 30.23282 85 THR A CA 1
ATOM 623 C C . THR A 1 85 ? -43.34624 54.14758 -28.98985 1.000 28.54982 85 THR A C 1
ATOM 624 O O . THR A 1 85 ? -44.10811 53.86057 -28.06386 1.000 28.45848 85 THR A O 1
ATOM 628 N N . ASN A 1 86 ? -42.22893 53.46699 -29.23481 1.000 25.69985 86 ASN A N 1
ATOM 629 C CA . ASN A 1 86 ? -41.81604 52.33141 -28.41947 1.000 24.56804 86 ASN A CA 1
ATOM 630 C C . ASN A 1 86 ? -41.01997 52.73432 -27.18144 1.000 25.83842 86 ASN A C 1
ATOM 631 O O . ASN A 1 86 ? -40.52817 51.84979 -26.47151 1.000 26.22374 86 ASN A O 1
ATOM 636 N N . ARG A 1 87 ? -40.88017 54.03519 -26.90261 1.000 24.55426 87 ARG A N 1
ATOM 637 C CA . ARG A 1 87 ? -39.94244 54.46828 -25.86766 1.000 26.13257 87 ARG A CA 1
ATOM 638 C C . ARG A 1 87 ? -40.33369 53.93674 -24.49441 1.000 25.99551 87 ARG A C 1
ATOM 639 O O . ARG A 1 87 ? -39.49926 53.37859 -23.77444 1.000 24.78537 87 ARG A O 1
ATOM 647 N N . ASN A 1 88 ? -41.59813 54.10707 -24.10788 1.000 25.24960 88 ASN A N 1
ATOM 648 C CA . ASN A 1 88 ? -42.01720 53.65442 -22.78510 1.000 25.03710 88 ASN A CA 1
ATOM 649 C C . ASN A 1 88 ? -41.95621 52.13709 -22.68263 1.000 25.87164 88 ASN A C 1
ATOM 650 O O . ASN A 1 88 ? -41.47849 51.59356 -21.67842 1.000 24.47889 88 ASN A O 1
ATOM 655 N N . LYS A 1 89 ? -42.42033 51.43798 -23.71951 1.000 23.24551 89 LYS A N 1
ATOM 656 C CA . LYS A 1 89 ? -42.36731 49.98109 -23.71004 1.000 23.64125 89 LYS A CA 1
ATOM 657 C C . LYS A 1 89 ? -40.93006 49.48006 -23.63988 1.000 22.54021 89 LYS A C 1
ATOM 658 O O . LYS A 1 89 ? -40.63207 48.53114 -22.90574 1.000 22.31051 89 LYS A O 1
ATOM 664 N N . ASN A 1 90 ? -40.02123 50.10951 -24.38740 1.000 21.94965 90 ASN A N 1
ATOM 665 C CA . ASN A 1 90 ? -38.61676 49.71294 -24.32725 1.000 24.47030 90 ASN A CA 1
ATOM 666 C C . ASN A 1 90 ? -38.03662 49.93283 -22.93504 1.000 24.86064 90 ASN A C 1
ATOM 667 O O . ASN A 1 90 ? -37.35224 49.05824 -22.38855 1.000 23.20814 90 ASN A O 1
ATOM 672 N N . ILE A 1 91 ? -38.29549 51.10245 -22.34677 1.000 23.35427 91 ILE A N 1
ATOM 673 C CA . ILE A 1 91 ? -37.77496 51.39255 -21.01398 1.000 22.65049 91 ILE A CA 1
ATOM 674 C C . ILE A 1 91 ? -38.36150 50.43127 -19.99331 1.000 22.94309 91 ILE A C 1
ATOM 675 O O . ILE A 1 91 ? -37.64235 49.89106 -19.14376 1.000 21.85509 91 ILE A O 1
ATOM 680 N N . ALA A 1 92 ? -39.67591 50.19656 -20.06440 1.000 21.80874 92 ALA A N 1
ATOM 681 C CA . ALA A 1 92 ? -40.33167 49.33967 -19.08273 1.000 23.21535 92 ALA A CA 1
ATOM 682 C C . ALA A 1 92 ? -39.83502 47.90323 -19.17756 1.000 21.40516 92 ALA A C 1
ATOM 683 O O . ALA A 1 92 ? -39.58012 47.26118 -18.15250 1.000 20.83774 92 ALA A O 1
ATOM 685 N N . GLY A 1 93 ? -39.69637 47.37949 -20.39527 1.000 20.69452 93 GLY A N 1
ATOM 686 C CA . GLY A 1 93 ? -39.20831 46.01880 -20.54751 1.000 21.07864 93 GLY A CA 1
ATOM 687 C C . GLY A 1 93 ? -37.79653 45.84521 -20.02255 1.000 21.53804 93 GLY A C 1
ATOM 688 O O . GLY A 1 93 ? -37.46127 44.80622 -19.44889 1.000 21.44506 93 GLY A O 1
ATOM 689 N N . LEU A 1 94 ? -36.94499 46.85534 -20.22275 1.000 21.59389 94 LEU A N 1
ATOM 690 C CA . LEU A 1 94 ? -35.57227 46.77186 -19.73118 1.000 22.52643 94 LEU A CA 1
ATOM 691 C C . LEU A 1 94 ? -35.52218 46.79147 -18.20818 1.000 23.49058 94 LEU A C 1
ATOM 692 O O . LEU A 1 94 ? -34.77618 46.01754 -17.59723 1.000 22.85403 94 LEU A O 1
ATOM 697 N N . TYR A 1 95 ? -36.30174 47.66914 -17.57245 1.000 21.20411 95 TYR A N 1
ATOM 698 C CA . TYR A 1 95 ? -36.29013 47.69963 -16.11469 1.000 22.16777 95 TYR A CA 1
ATOM 699 C C . TYR A 1 95 ? -36.91194 46.44592 -15.51695 1.000 22.06636 95 TYR A C 1
ATOM 700 O O . TYR A 1 95 ? -36.46064 45.98071 -14.46503 1.000 22.84605 95 TYR A O 1
ATOM 709 N N . ALA A 1 96 ? -37.93431 45.88159 -16.16622 1.000 20.50511 96 ALA A N 1
ATOM 710 C CA . ALA A 1 96 ? -38.55801 44.66937 -15.64264 1.000 21.90853 96 ALA A CA 1
ATOM 711 C C . ALA A 1 96 ? -37.57721 43.50130 -15.63660 1.000 20.12438 96 ALA A C 1
ATOM 712 O O . ALA A 1 96 ? -37.45107 42.78714 -14.63486 1.000 22.40539 96 ALA A O 1
ATOM 714 N N . MET A 1 97 ? -36.87513 43.27814 -16.74752 1.000 20.33520 97 MET A N 1
ATOM 715 C CA . MET A 1 97 ? -35.91282 42.18181 -16.74187 1.000 23.57980 97 MET A CA 1
ATOM 716 C C . MET A 1 97 ? -34.72753 42.49496 -15.83708 1.000 22.65207 97 MET A C 1
ATOM 717 O O . MET A 1 97 ? -34.10740 41.57488 -15.29782 1.000 21.79962 97 MET A O 1
ATOM 722 N N . PHE A 1 98 ? -34.40315 43.77959 -15.65898 1.000 23.10585 98 PHE A N 1
ATOM 723 C CA . PHE A 1 98 ? -33.35194 44.16157 -14.71875 1.000 23.55605 98 PHE A CA 1
ATOM 724 C C . PHE A 1 98 ? -33.71341 43.74592 -13.29828 1.000 22.47808 98 PHE A C 1
ATOM 725 O O . PHE A 1 98 ? -32.85553 43.27220 -12.54381 1.000 23.73988 98 PHE A O 1
ATOM 733 N N . GLN A 1 99 ? -34.98509 43.90665 -12.91905 1.000 22.62427 99 GLN A N 1
ATOM 734 C CA . GLN A 1 99 ? -35.43405 43.43564 -11.61286 1.000 22.32052 99 GLN A CA 1
ATOM 735 C C . GLN A 1 99 ? -35.30631 41.92176 -11.49310 1.000 23.68417 99 GLN A C 1
ATOM 736 O O . GLN A 1 99 ? -34.90460 41.40850 -10.44036 1.000 22.51479 99 GLN A O 1
ATOM 742 N N . VAL A 1 100 ? -35.65606 41.18700 -12.55455 1.000 21.03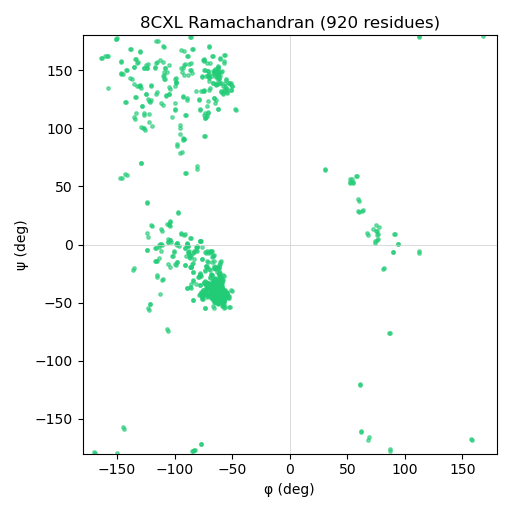288 100 VAL A N 1
ATOM 743 C CA . VAL A 1 100 ? -35.50472 39.73279 -12.52700 1.000 21.65836 100 VAL A CA 1
ATOM 744 C C . VAL A 1 100 ? -34.03475 39.35308 -12.39615 1.000 22.31151 100 VAL A C 1
ATOM 745 O O . VAL A 1 100 ? -33.67816 38.44209 -11.63816 1.000 22.86092 100 VAL A O 1
ATOM 749 N N . VAL A 1 101 ? -33.16079 40.04841 -13.12794 1.000 20.87842 101 VAL A N 1
ATOM 750 C CA . VAL A 1 101 ? -31.72711 39.77248 -13.05076 1.000 22.55505 101 VAL A CA 1
ATOM 751 C C . VAL A 1 101 ? -31.20739 40.02954 -11.64190 1.000 23.38772 101 VAL A C 1
ATOM 752 O O . VAL A 1 101 ? -30.44295 39.22719 -11.09061 1.000 25.64180 101 VAL A O 1
ATOM 756 N N . LYS A 1 102 ? -31.63040 41.13656 -11.02635 1.000 22.07245 102 LYS A N 1
ATOM 757 C CA . LYS A 1 102 ? -31.19810 41.42601 -9.66279 1.000 24.79496 102 LYS A CA 1
ATOM 758 C C . LYS A 1 102 ? -31.67712 40.36104 -8.68584 1.000 26.25229 102 LYS A C 1
ATOM 759 O O . LYS A 1 102 ? -31.00504 40.08911 -7.68592 1.000 26.83361 102 LYS A O 1
ATOM 765 N N . ALA A 1 103 ? -32.81830 39.73521 -8.96157 1.000 22.86492 103 ALA A N 1
ATOM 766 C CA . ALA A 1 103 ? -33.34365 38.72316 -8.05657 1.000 23.83338 103 ALA A CA 1
ATOM 767 C C . ALA A 1 103 ? -32.82522 37.32091 -8.36327 1.000 24.26373 103 ALA A C 1
ATOM 768 O O . ALA A 1 103 ? -32.57487 36.54508 -7.43714 1.000 23.42373 103 ALA A O 1
ATOM 770 N N . ALA A 1 104 ? -32.65851 36.96701 -9.63930 1.000 24.70350 104 ALA A N 1
ATOM 771 C CA . ALA A 1 104 ? -32.45155 35.57429 -10.01385 1.000 25.05804 104 ALA A CA 1
ATOM 772 C C . ALA A 1 104 ? -31.18594 35.31529 -10.81580 1.000 25.09056 104 ALA A C 1
ATOM 773 O O . ALA A 1 104 ? -30.87861 34.14816 -11.08721 1.000 25.85904 104 ALA A O 1
ATOM 775 N N . PHE A 1 105 ? -30.44182 36.34804 -11.19400 1.000 23.94745 105 PHE A N 1
ATOM 776 C CA . PHE A 1 105 ? -29.24270 36.18629 -12.01331 1.000 26.99757 105 PHE A CA 1
ATOM 777 C C . PHE A 1 105 ? -28.22749 37.24091 -11.57702 1.000 25.50914 105 PHE A C 1
ATOM 778 O O . PHE A 1 105 ? -27.76137 38.06596 -12.36102 1.000 24.62682 105 PHE A O 1
ATOM 786 N N . THR A 1 106 ? -27.87469 37.21944 -10.29078 1.000 24.93315 106 THR A N 1
ATOM 787 C CA . THR A 1 106 ? -27.03953 38.27984 -9.73621 1.000 26.70714 106 THR A CA 1
ATOM 788 C C . THR A 1 106 ? -25.68737 38.35703 -10.43411 1.000 25.90810 106 THR A C 1
ATOM 789 O O . THR A 1 106 ? -25.07228 39.42783 -10.47351 1.000 22.87567 106 THR A O 1
ATOM 793 N N . GLU A 1 107 ? -25.21924 37.24214 -11.00339 1.000 27.71380 107 GLU A N 1
ATOM 794 C CA . GLU A 1 107 ? -23.96348 37.25619 -11.74934 1.000 27.61572 107 GLU A CA 1
ATOM 795 C C . GLU A 1 107 ? -24.00423 38.24399 -12.91176 1.000 29.59692 107 GLU A C 1
ATOM 796 O O . GLU A 1 107 ? -22.97126 38.81498 -13.27878 1.000 28.74878 107 GLU A O 1
ATOM 802 N N . ARG A 1 108 ? -25.18287 38.47074 -13.49070 1.000 30.53200 108 ARG A N 1
ATOM 803 C CA . ARG A 1 108 ? -25.34263 39.34208 -14.64683 1.000 27.35607 108 ARG A CA 1
ATOM 804 C C . ARG A 1 108 ? -25.53662 40.80966 -14.27427 1.000 26.64013 108 ARG A C 1
ATOM 805 O O . ARG A 1 108 ? -25.47269 41.66916 -15.15952 1.000 28.73404 108 ARG A O 1
ATOM 813 N N . VAL A 1 109 ? -25.72808 41.12202 -12.99057 1.000 27.14288 109 VAL A N 1
ATOM 814 C CA . VAL A 1 109 ? -26.04466 42.50109 -12.60039 1.000 26.51554 109 VAL A CA 1
ATOM 815 C C . VAL A 1 109 ? -24.98908 43.50654 -13.04833 1.000 29.12776 109 VAL A C 1
ATOM 816 O O . VAL A 1 109 ? -25.36407 44.54757 -13.61469 1.000 29.58426 109 VAL A O 1
ATOM 820 N N . PRO A 1 110 ? -23.68157 43.28067 -12.84470 1.000 28.18772 110 PRO A N 1
ATOM 821 C CA . PRO A 1 110 ? -22.71149 44.31269 -13.25386 1.000 27.48294 110 PRO A CA 1
ATOM 822 C C . PRO A 1 110 ? -22.75193 44.63558 -14.73587 1.000 31.36944 110 PRO A C 1
ATOM 823 O O . PRO A 1 110 ? -22.69085 45.81354 -15.10875 1.000 32.83307 110 PRO A O 1
ATOM 827 N N . VAL A 1 111 ? -22.84340 43.62189 -15.59794 1.000 31.79696 111 VAL A N 1
ATOM 828 C CA . VAL A 1 111 ? -22.88481 43.88063 -17.03299 1.000 32.86838 111 VAL A CA 1
ATOM 829 C C . VAL A 1 111 ? -24.18121 44.58901 -17.41212 1.000 31.83041 111 VAL A C 1
ATOM 830 O O . VAL A 1 111 ? -24.18193 45.51941 -18.22760 1.000 32.86772 111 VAL A O 1
ATOM 834 N N . LEU A 1 112 ? -25.30006 44.18228 -16.81289 1.000 30.56108 112 LEU A N 1
ATOM 835 C CA . LEU A 1 112 ? -26.57071 44.81852 -17.14318 1.000 31.61309 112 LEU A CA 1
ATOM 836 C C . LEU A 1 112 ? -26.63051 46.25018 -16.61933 1.000 30.54188 112 LEU A C 1
ATOM 837 O O . LEU A 1 112 ? -27.11279 47.14741 -17.32272 1.000 29.18150 112 LEU A O 1
ATOM 842 N N . ARG A 1 113 ? -26.14864 46.48565 -15.39094 1.000 29.52402 113 ARG A N 1
ATOM 843 C CA . ARG A 1 113 ? -26.05269 47.85270 -14.88068 1.000 29.59519 113 ARG A CA 1
ATOM 844 C C . ARG A 1 113 ? -25.26393 48.73571 -15.83329 1.000 32.17924 113 ARG A C 1
ATOM 845 O O . ARG A 1 113 ? -25.65832 49.87352 -16.11259 1.000 30.75401 113 ARG A O 1
ATOM 853 N N . GLN A 1 114 ? -24.14393 48.22085 -16.34563 1.000 32.21971 114 GLN A N 1
ATOM 854 C CA . GLN A 1 114 ? -23.32774 48.99318 -17.27385 1.000 35.93239 114 GLN A CA 1
ATOM 855 C C . GLN A 1 114 ? -24.06446 49.24115 -18.58283 1.000 33.02792 114 GLN A C 1
ATOM 856 O O . GLN A 1 114 ? -23.99551 50.34299 -19.13848 1.000 31.58471 114 GLN A O 1
ATOM 862 N N . ALA A 1 115 ? -24.78097 48.23346 -19.08669 1.000 32.00358 115 ALA A N 1
ATOM 863 C CA . ALA A 1 115 ? -25.51056 48.40903 -20.33852 1.000 33.66821 115 ALA A CA 1
ATOM 864 C C . ALA A 1 115 ? -26.63676 49.42498 -20.18433 1.000 31.39823 115 ALA A C 1
ATOM 865 O O . ALA A 1 115 ? -26.87267 50.23710 -21.08571 1.000 32.53343 115 ALA A O 1
ATOM 867 N N . LEU A 1 116 ? -27.34116 49.40075 -19.04972 1.000 29.47434 116 LEU A N 1
ATOM 868 C CA . LEU A 1 116 ? -28.39713 50.38267 -18.82494 1.000 28.94731 116 LEU A CA 1
ATOM 869 C C . LEU A 1 116 ? -27.82685 51.79077 -18.74287 1.000 32.14161 116 LEU A C 1
ATOM 870 O O . LEU A 1 116 ? -28.38650 52.73020 -19.32280 1.000 30.01048 116 LEU A O 1
ATOM 875 N N . GLY A 1 117 ? -26.71027 51.95411 -18.02833 1.000 31.00047 117 GLY A N 1
ATOM 876 C CA . GLY A 1 117 ? -26.06844 53.25561 -17.96434 1.000 32.80013 117 GLY A CA 1
ATOM 877 C C . GLY A 1 117 ? -25.61447 53.74158 -19.32664 1.000 32.71774 117 GLY A C 1
ATOM 878 O O . GLY A 1 117 ? -25.71243 54.93081 -19.63567 1.000 35.54371 117 GLY A O 1
ATOM 879 N N . ALA A 1 118 ? -25.12258 52.82432 -20.16449 1.000 31.32110 118 ALA A N 1
ATOM 880 C CA . ALA A 1 118 ? -24.70793 53.18128 -21.51491 1.000 35.01438 118 ALA A CA 1
ATOM 881 C C . ALA A 1 118 ? -25.88530 53.57137 -22.39410 1.000 34.37185 118 ALA A C 1
ATOM 882 O O . ALA A 1 118 ? -25.69940 54.29915 -23.37341 1.000 35.59328 118 ALA A O 1
ATOM 884 N N . LEU A 1 119 ? -27.08396 53.08668 -22.07962 1.000 33.08621 119 LEU A N 1
ATOM 885 C CA . LEU A 1 119 ? -28.28831 53.46997 -22.80089 1.000 31.07707 119 LEU A CA 1
ATOM 886 C C . LEU A 1 119 ? -28.86026 54.79799 -22.32656 1.000 33.43095 119 LEU A C 1
ATOM 887 O O . LEU A 1 119 ? -29.83657 55.27594 -22.91298 1.000 36.69317 119 LEU A O 1
ATOM 892 N N . GLY A 1 120 ? -28.29192 55.39377 -21.28122 1.000 31.17844 120 GLY A N 1
ATOM 893 C CA . GLY A 1 120 ? -28.82484 56.61308 -20.71403 1.000 31.52103 120 GLY A CA 1
ATOM 894 C C . GLY A 1 120 ? -29.84212 56.41396 -19.61560 1.000 31.90966 120 GLY A C 1
ATOM 895 O O . GLY A 1 120 ? -30.47029 57.39044 -19.19196 1.000 34.26319 120 GLY A O 1
ATOM 896 N N . LEU A 1 121 ? -30.02238 55.18710 -19.13882 1.000 31.01696 121 LEU A N 1
ATOM 897 C CA . LEU A 1 121 ? -30.97688 54.87539 -18.08598 1.000 30.38856 121 LEU A CA 1
ATOM 898 C C . LEU A 1 121 ? -30.26952 54.77263 -16.73966 1.000 31.62289 121 LEU A C 1
ATOM 899 O O . LEU A 1 121 ? -29.16407 54.23112 -16.64601 1.000 32.41717 121 LEU A O 1
ATOM 904 N N . ASP A 1 122 ? -30.91290 55.29307 -15.70560 1.000 28.48175 122 ASP A N 1
ATOM 905 C CA . ASP A 1 122 ? -30.38423 55.25265 -14.34716 1.000 31.73932 122 ASP A CA 1
ATOM 906 C C . ASP A 1 122 ? -30.45022 53.83284 -13.79387 1.000 30.68054 122 ASP A C 1
ATOM 907 O O . ASP A 1 122 ? -31.54983 53.34541 -13.50632 1.000 28.95222 122 ASP A O 1
ATOM 912 N N . PRO A 1 123 ? -29.31751 53.14980 -13.59726 1.000 31.14415 123 PRO A N 1
ATOM 913 C CA . PRO A 1 123 ? -29.36557 51.76561 -13.10134 1.000 31.72022 123 PRO A CA 1
ATOM 914 C C . PRO A 1 123 ? -29.75260 51.64978 -11.63838 1.000 32.08095 123 PRO A C 1
ATOM 915 O O . PRO A 1 123 ? -29.93127 50.52510 -11.15390 1.000 32.73468 123 PRO A O 1
ATOM 919 N N . ASP A 1 124 ? -29.86046 52.76108 -10.91478 1.000 29.94316 124 ASP A N 1
ATOM 920 C CA . ASP A 1 124 ? -30.26840 52.74817 -9.51790 1.000 31.86422 124 ASP A CA 1
ATOM 921 C C . ASP A 1 124 ? -31.69312 53.24027 -9.31360 1.000 30.68610 124 ASP A C 1
ATOM 922 O O . ASP A 1 124 ? -32.13835 53.35290 -8.16631 1.000 31.24054 124 ASP A O 1
ATOM 927 N N . ASP A 1 125 ? -32.42242 53.52249 -10.38910 1.000 28.64308 125 ASP A N 1
ATOM 928 C CA . ASP A 1 125 ? -33.79543 54.00114 -10.27267 1.000 29.95721 125 ASP A CA 1
ATOM 929 C C . ASP A 1 125 ? -34.69583 52.85576 -9.83070 1.000 28.55158 125 ASP A C 1
ATOM 930 O O . ASP A 1 125 ? -34.93092 51.91338 -10.59327 1.000 28.68425 125 ASP A O 1
ATOM 935 N N . GLU A 1 126 ? -35.18740 52.92788 -8.59158 1.000 28.37232 126 GLU A N 1
ATOM 936 C CA . GLU A 1 126 ? -36.13257 51.95493 -8.05954 1.000 29.73277 126 GLU A CA 1
ATOM 937 C C . GLU A 1 126 ? -37.54509 52.52330 -7.95053 1.000 28.37895 126 GLU A C 1
ATOM 938 O O . GLU A 1 126 ? -38.38030 51.96388 -7.23210 1.000 26.30049 126 GLU A O 1
ATOM 944 N N . SER A 1 127 ? -37.82315 53.62224 -8.65090 1.000 26.35912 127 SER A N 1
ATOM 945 C CA . SER A 1 127 ? -39.15720 54.21157 -8.64870 1.000 27.59337 127 SER A CA 1
ATOM 946 C C . SER A 1 127 ? -40.20317 53.18984 -9.07041 1.000 25.91340 127 SER A C 1
ATOM 947 O O . SER A 1 127 ? -39.95876 52.34904 -9.93951 1.000 25.51879 127 SER A O 1
ATOM 950 N N . GLN A 1 128 ? -41.37181 53.25611 -8.43799 1.000 25.94624 128 GLN A N 1
ATOM 951 C CA . GLN A 1 128 ? -42.50952 52.42998 -8.81460 1.000 26.42530 128 GLN A CA 1
ATOM 952 C C . GLN A 1 128 ? -43.71839 53.29943 -9.13530 1.000 26.47686 128 GLN A C 1
ATOM 953 O O . GLN A 1 128 ? -44.86108 52.93716 -8.85676 1.000 25.24686 128 GLN A O 1
ATOM 959 N N . ASP A 1 129 ? -43.47355 54.46133 -9.73885 1.000 26.64774 129 ASP A N 1
ATOM 960 C CA . ASP A 1 129 ? -44.55475 55.31498 -10.22761 1.000 27.71766 129 ASP A CA 1
ATOM 961 C C . ASP A 1 129 ? -45.18724 54.64775 -11.44641 1.000 25.85358 129 ASP A C 1
ATOM 962 O O . ASP A 1 129 ? -44.55176 54.52746 -12.49938 1.000 25.89396 129 ASP A O 1
ATOM 967 N N . LEU A 1 130 ? -46.44477 54.22961 -11.31064 1.000 23.95925 130 LEU A N 1
ATOM 968 C CA . LEU A 1 130 ? -47.11774 53.42569 -12.32393 1.000 24.87626 130 LEU A CA 1
ATOM 969 C C . LEU A 1 130 ? -47.59716 54.23503 -13.52539 1.000 25.43517 130 LEU A C 1
ATOM 970 O O . LEU A 1 130 ? -48.25018 53.67001 -14.40978 1.000 24.62937 130 LEU A O 1
ATOM 975 N N . SER A 1 131 ? -47.31509 55.53444 -13.57295 1.000 24.67304 131 SER A N 1
ATOM 976 C CA . SER A 1 131 ? -47.51870 56.32799 -14.77540 1.000 27.20453 131 SER A CA 1
ATOM 977 C C . SER A 1 131 ? -46.23258 56.50079 -15.56848 1.000 26.89911 131 SER A C 1
ATOM 978 O O . SER A 1 131 ? -46.23787 57.17992 -16.59999 1.000 27.97473 131 SER A O 1
ATOM 981 N N . THR A 1 132 ? -45.13202 55.91592 -15.10471 1.000 24.84892 132 THR A N 1
ATOM 982 C CA . THR A 1 132 ? -43.84113 56.02309 -15.76546 1.000 26.75489 132 THR A CA 1
ATOM 983 C C . THR A 1 132 ? -43.37767 54.64899 -16.22419 1.000 24.12563 132 THR A C 1
ATOM 984 O O . THR A 1 132 ? -43.73962 53.62519 -15.63674 1.000 23.75062 132 THR A O 1
ATOM 988 N N . ALA A 1 133 ? -42.57281 54.63730 -17.28629 1.000 23.69108 133 ALA A N 1
ATOM 989 C CA . ALA A 1 133 ? -42.07258 53.37337 -17.81453 1.000 25.43113 133 ALA A CA 1
ATOM 990 C C . ALA A 1 133 ? -41.16558 52.67544 -16.80977 1.000 24.29269 133 ALA A C 1
ATOM 991 O O . ALA A 1 133 ? -41.26188 51.45756 -16.61872 1.000 23.88477 133 ALA A O 1
ATOM 993 N N . VAL A 1 134 ? -40.28904 53.43167 -16.14296 1.000 24.54176 134 VAL A N 1
ATOM 994 C CA . VAL A 1 134 ? -39.40176 52.82583 -15.15271 1.000 24.76340 134 VAL A CA 1
ATOM 995 C C . VAL A 1 134 ? -40.20867 52.23337 -14.00257 1.000 23.65541 134 VAL A C 1
ATOM 996 O O . VAL A 1 134 ? -39.93447 51.11784 -13.54462 1.000 23.31384 134 VAL A O 1
ATOM 1000 N N . GLY A 1 135 ? -41.23385 52.95080 -13.53946 1.000 23.51335 135 GLY A N 1
ATOM 1001 C CA . GLY A 1 135 ? -42.04093 52.44090 -12.44308 1.000 25.05778 135 GLY A CA 1
ATOM 1002 C C . GLY A 1 135 ? -42.84070 51.21060 -12.82717 1.000 23.81860 135 GLY A C 1
ATOM 1003 O O . GLY A 1 135 ? -42.98098 50.27639 -12.03181 1.000 23.42346 135 GLY A O 1
ATOM 1004 N N . ILE A 1 136 ? -43.39242 51.20293 -14.04204 1.000 22.23792 136 ILE A N 1
ATOM 1005 C CA . ILE A 1 136 ? -44.11935 50.03644 -14.53494 1.000 21.05121 136 ILE A CA 1
ATOM 1006 C C . ILE A 1 136 ? -43.17712 48.84817 -14.67882 1.000 22.05162 136 ILE A C 1
ATOM 1007 O O . ILE A 1 136 ? -43.49214 47.72698 -14.26178 1.000 23.63227 136 ILE A O 1
ATOM 1012 N N . GLY A 1 137 ? -42.00502 49.07923 -15.27220 1.000 22.42724 137 GLY A N 1
ATOM 1013 C CA . GLY A 1 137 ? -41.04214 48.00186 -15.42936 1.000 22.62527 137 GLY A CA 1
ATOM 1014 C C . GLY A 1 137 ? -40.57622 47.44538 -14.09871 1.000 23.00067 137 GLY A C 1
ATOM 1015 O O . GLY A 1 137 ? -40.59716 46.23271 -13.87898 1.000 22.95328 137 GLY A O 1
ATOM 1016 N N . ASN A 1 138 ? -40.15712 48.32998 -13.18751 1.000 20.83612 138 ASN A N 1
ATOM 1017 C CA . ASN A 1 138 ? -39.73408 47.88572 -11.86082 1.000 24.51207 138 ASN A CA 1
ATOM 1018 C C . ASN A 1 138 ? -40.82884 47.08630 -11.17234 1.000 25.54855 138 ASN A C 1
ATOM 1019 O O . ASN A 1 138 ? -40.56280 46.03102 -10.58350 1.000 24.83623 138 ASN A O 1
ATOM 1024 N N . THR A 1 139 ? -42.07219 47.56281 -11.25594 1.000 22.80571 139 THR A N 1
ATOM 1025 C CA . THR A 1 139 ? -43.17987 46.86937 -10.60814 1.000 22.12119 139 THR A CA 1
ATOM 1026 C C . THR A 1 139 ? -43.42434 45.50863 -11.24752 1.000 22.51901 139 THR A C 1
ATOM 1027 O O . THR A 1 139 ? -43.57774 44.50175 -10.54629 1.000 22.47732 139 THR A O 1
ATOM 1031 N N . ALA A 1 140 ? -43.45633 45.45921 -12.58257 1.000 21.32985 140 ALA A N 1
ATOM 1032 C CA . ALA A 1 140 ? -43.71330 44.19573 -13.26767 1.000 23.60646 140 ALA A CA 1
ATOM 1033 C C . ALA A 1 140 ? -42.60440 43.18978 -12.99946 1.000 21.55520 140 ALA A C 1
ATOM 1034 O O . ALA A 1 140 ? -42.87435 42.01127 -12.73573 1.000 22.43707 140 ALA A O 1
ATOM 1036 N N . GLY A 1 141 ? -41.34953 43.63945 -13.04591 1.000 20.72970 141 GLY A N 1
ATOM 1037 C CA . GLY A 1 141 ? -40.24552 42.73016 -12.79114 1.000 21.09531 141 GLY A CA 1
ATOM 1038 C C . GLY A 1 141 ? -40.23509 42.22511 -11.36298 1.000 21.64885 141 GLY A C 1
ATOM 1039 O O . GLY A 1 141 ? -39.99376 41.03927 -11.11716 1.000 21.83073 141 GLY A O 1
ATOM 1040 N N . LYS A 1 142 ? -40.50764 43.11352 -10.40152 1.000 22.54724 142 LYS A N 1
ATOM 1041 C CA . LYS A 1 142 ? -40.55787 42.69460 -9.00431 1.000 25.40731 142 LYS A CA 1
ATOM 1042 C C . LYS A 1 142 ? -41.68458 41.69953 -8.76493 1.000 23.27826 142 LYS A C 1
ATOM 1043 O O . LYS A 1 142 ? -41.54195 40.77647 -7.95465 1.000 23.77236 142 LYS A O 1
ATOM 1049 N N . ALA A 1 143 ? -42.81365 41.86787 -9.45792 1.000 21.92947 143 ALA A N 1
ATOM 1050 C CA . ALA A 1 143 ? -43.92858 40.94639 -9.26226 1.000 23.51927 143 ALA A CA 1
ATOM 1051 C C . ALA A 1 143 ? -43.57508 39.54593 -9.74129 1.000 22.23992 143 ALA A C 1
ATOM 1052 O O . ALA A 1 143 ? -43.95235 38.55466 -9.10622 1.000 23.42348 143 ALA A O 1
ATOM 1054 N N . VAL A 1 144 ? -42.85745 39.44529 -10.86210 1.000 21.83355 144 VAL A N 1
ATOM 1055 C CA . VAL A 1 144 ? -42.40898 38.14140 -11.34646 1.000 23.78001 144 VAL A CA 1
ATOM 1056 C C . VAL A 1 144 ? -41.49101 37.48810 -10.32093 1.000 23.23707 144 VAL A C 1
ATOM 1057 O O . VAL A 1 144 ? -41.66617 36.31930 -9.95416 1.000 22.04947 144 VAL A O 1
ATOM 1061 N N . ALA A 1 145 ? -40.50296 38.24265 -9.83442 1.000 22.16847 145 ALA A N 1
ATOM 1062 C CA . ALA A 1 145 ? -39.56584 37.69941 -8.85764 1.000 22.85405 145 ALA A CA 1
ATOM 1063 C C . ALA A 1 145 ? -40.27382 37.30607 -7.56787 1.000 24.42605 145 ALA A C 1
ATOM 1064 O O . ALA A 1 145 ? -39.99184 36.24583 -6.99596 1.000 24.26066 145 ALA A O 1
ATOM 1066 N N . ALA A 1 146 ? -41.19814 38.14887 -7.09512 1.000 24.48893 146 ALA A N 1
ATOM 1067 C CA . ALA A 1 146 ? -41.89597 37.86547 -5.84531 1.000 24.26391 146 ALA A CA 1
ATOM 1068 C C . ALA A 1 146 ? -42.73543 36.60347 -5.94577 1.000 25.71564 146 ALA A C 1
ATOM 1069 O O . ALA A 1 146 ? -42.87428 35.86644 -4.96214 1.000 23.78618 146 ALA A O 1
ATOM 1071 N N . ALA A 1 147 ? -43.31258 36.34266 -7.11423 1.000 22.86352 147 ALA A N 1
ATOM 1072 C CA . ALA A 1 147 ? -44.13819 35.15900 -7.27415 1.000 26.61604 147 ALA A CA 1
ATOM 1073 C C . ALA A 1 147 ? -43.32334 33.88405 -7.44456 1.000 25.79114 147 ALA A C 1
ATOM 1074 O O . ALA A 1 147 ? -43.82548 32.80176 -7.13095 1.000 28.66378 147 ALA A O 1
ATOM 1076 N N . ARG A 1 148 ? -42.08891 33.97705 -7.92610 1.000 24.40344 148 ARG A N 1
ATOM 1077 C CA . ARG A 1 148 ? -41.36642 32.78757 -8.35388 1.000 24.79199 148 ARG A CA 1
ATOM 1078 C C . ARG A 1 148 ? -40.12199 32.45594 -7.54362 1.000 26.24358 148 ARG A C 1
ATOM 1079 O O . ARG A 1 148 ? -39.76332 31.27680 -7.47115 1.000 23.74925 148 ARG A O 1
ATOM 1087 N N . MET A 1 149 ? -39.45577 33.44271 -6.93231 1.000 24.26373 149 MET A N 1
ATOM 1088 C CA . MET A 1 149 ? -38.19379 33.15358 -6.25291 1.000 26.25715 149 MET A CA 1
ATOM 1089 C C . MET A 1 149 ? -38.38231 32.15332 -5.12072 1.000 27.01234 149 MET A C 1
ATOM 1090 O O . MET A 1 149 ? -37.44248 31.43299 -4.76852 1.000 27.88187 149 MET A O 1
ATOM 1095 N N . GLY A 1 150 ? -39.58262 32.08219 -4.55279 1.000 25.22337 150 GLY A N 1
ATOM 1096 C CA . GLY A 1 150 ? -39.85887 31.12799 -3.50181 1.000 24.44705 150 GLY A CA 1
ATOM 1097 C C . GLY A 1 150 ? -40.67803 29.94078 -3.95684 1.000 25.10073 150 GLY A C 1
ATOM 1098 O O . GLY A 1 150 ? -41.27633 29.25110 -3.12828 1.000 26.88601 150 GLY A O 1
ATOM 1099 N N . ASP A 1 151 ? -40.71385 29.67929 -5.26284 1.000 25.23129 151 ASP A N 1
ATOM 1100 C CA . ASP A 1 151 ? -41.47928 28.55234 -5.77948 1.000 24.19050 151 ASP A CA 1
ATOM 1101 C C . ASP A 1 151 ? -40.69917 27.26070 -5.53150 1.000 25.81017 151 ASP A C 1
ATOM 1102 O O . ASP A 1 151 ? -39.65976 27.24937 -4.86143 1.000 23.66990 151 ASP A O 1
ATOM 1107 N N . GLY A 1 152 ? -41.18476 26.15607 -6.09996 1.000 25.77800 152 GLY A N 1
ATOM 1108 C CA . GLY A 1 152 ? -40.59189 24.85600 -5.84519 1.000 24.83171 152 GLY A CA 1
ATOM 1109 C C . GLY A 1 152 ? -39.20273 24.66074 -6.41444 1.000 21.50060 152 GLY A C 1
ATOM 1110 O O . GLY A 1 152 ? -38.58287 23.63088 -6.12898 1.000 21.09630 152 GLY A O 1
ATOM 1111 N N . MET A 1 153 ? -38.69449 25.61182 -7.20096 1.000 21.98402 153 MET A N 1
ATOM 1112 C CA . MET A 1 153 ? -37.35403 25.45864 -7.75475 1.000 21.27534 153 MET A CA 1
ATOM 1113 C C . MET A 1 153 ? -36.27156 25.62374 -6.69321 1.000 21.07268 153 MET A C 1
ATOM 1114 O O . MET A 1 153 ? -35.14344 25.16499 -6.90296 1.000 19.06714 153 MET A O 1
ATOM 1119 N N . ASN A 1 154 ? -36.59515 26.25235 -5.55875 1.000 21.91082 154 ASN A N 1
ATOM 1120 C CA . ASN A 1 154 ? -35.63348 26.49512 -4.47667 1.000 20.42268 154 ASN A CA 1
ATOM 1121 C C . ASN A 1 154 ? -34.45693 27.33969 -4.95979 1.000 21.02244 154 ASN A C 1
ATOM 1122 O O . ASN A 1 154 ? -33.31173 27.14732 -4.53878 1.000 20.32454 154 ASN A O 1
ATOM 1127 N N . ALA A 1 155 ? -34.74828 28.30918 -5.83197 1.000 19.11277 155 ALA A N 1
ATOM 1128 C CA . ALA A 1 155 ? -33.69728 29.12878 -6.42616 1.000 20.39191 155 ALA A CA 1
ATOM 1129 C C . ALA A 1 155 ? -32.91371 29.92092 -5.39006 1.000 21.79350 155 ALA A C 1
ATOM 1130 O O . ALA A 1 155 ? -31.77139 30.30670 -5.65946 1.000 22.08071 155 ALA A O 1
ATOM 1132 N N . LEU A 1 156 ? -33.49124 30.17475 -4.21677 1.000 23.56474 156 LEU A N 1
ATOM 1133 C CA . LEU A 1 156 ? -32.77681 30.89917 -3.17375 1.000 25.13522 156 LEU A CA 1
ATOM 1134 C C . LEU A 1 156 ? -32.15124 29.98872 -2.12811 1.000 24.41072 156 LEU A C 1
ATOM 1135 O O . LEU A 1 156 ? -31.29509 30.45041 -1.36786 1.000 26.95486 156 LEU A O 1
ATOM 1140 N N . GLY A 1 157 ? -32.54924 28.71786 -2.07185 1.000 23.49750 157 GLY A N 1
ATOM 1141 C CA . GLY A 1 157 ? -31.87617 27.74276 -1.24033 1.000 23.31360 157 GLY A CA 1
ATOM 1142 C C . GLY A 1 157 ? -32.45964 27.52742 0.14059 1.000 27.92274 157 GLY A C 1
ATOM 1143 O O . GLY A 1 157 ? -31.92958 26.69824 0.89229 1.000 25.80972 157 GLY A O 1
ATOM 1144 N N . GLY A 1 158 ? -33.53279 28.22505 0.49976 1.000 23.24186 158 GLY A N 1
ATOM 1145 C CA . GLY A 1 158 ? -34.07320 28.09959 1.83729 1.000 26.69438 158 GLY A CA 1
ATOM 1146 C C . GLY A 1 158 ? -35.10768 27.01598 2.04727 1.000 29.05228 158 GLY A C 1
ATOM 1147 O O . GLY A 1 158 ? -35.59835 26.86311 3.16945 1.000 27.89423 158 GLY A O 1
ATOM 1148 N N . LYS A 1 159 ? -35.44723 26.24174 1.01687 1.000 25.72808 159 LYS A N 1
ATOM 1149 C CA . LYS A 1 159 ? -36.53911 25.28142 1.13314 1.000 28.28212 159 LYS A CA 1
ATOM 1150 C C . LYS A 1 159 ? -36.21101 24.17832 2.13713 1.000 29.14178 159 LYS A C 1
ATOM 1151 O O . LYS A 1 159 ? -35.16602 23.52335 2.04459 1.000 28.53096 159 LYS A O 1
ATOM 1157 N N . ASP A 1 160 ? -37.11052 23.99102 3.10647 1.000 27.49102 160 ASP A N 1
ATOM 1158 C CA . ASP A 1 160 ? -37.05703 22.89132 4.07611 1.000 29.24500 160 ASP A CA 1
ATOM 1159 C C . ASP A 1 160 ? -35.77578 22.89910 4.90488 1.000 30.22466 160 ASP A C 1
ATOM 1160 O O . ASP A 1 160 ? -35.31569 21.85338 5.36689 1.000 33.25766 160 ASP A O 1
ATOM 1165 N N . ARG A 1 161 ? -35.19335 24.07249 5.11647 1.000 28.61368 161 ARG A N 1
ATOM 1166 C CA . ARG A 1 161 ? -34.05989 24.17591 6.02066 1.000 31.31110 161 ARG A CA 1
ATOM 1167 C C . ARG A 1 161 ? -33.95708 25.61139 6.50135 1.000 30.71104 161 ARG A C 1
ATOM 1168 O O . ARG A 1 161 ? -34.52103 26.52903 5.90047 1.000 31.02792 161 ARG A O 1
ATOM 1176 N N . THR A 1 162 ? -33.22369 25.78938 7.59810 1.000 27.47388 162 THR A N 1
ATOM 1177 C CA . THR A 1 162 ? -33.06342 27.09076 8.22157 1.000 26.95560 162 THR A CA 1
ATOM 1178 C C . THR A 1 162 ? -31.62939 27.60509 8.21698 1.000 26.99548 162 THR A C 1
ATOM 1179 O O . THR A 1 162 ? -31.42268 28.79730 8.47357 1.000 27.60550 162 THR A O 1
ATOM 1183 N N . HIS A 1 163 ? -30.63740 26.75686 7.93803 1.000 24.71828 163 HIS A N 1
ATOM 1184 C CA . HIS A 1 163 ? -29.24056 27.17262 7.94937 1.000 24.85796 163 HIS A CA 1
ATOM 1185 C C . HIS A 1 163 ? -28.49162 26.56565 6.77366 1.000 24.29870 163 HIS A C 1
ATOM 1186 O O . HIS A 1 163 ? -28.74210 25.41795 6.39210 1.000 23.05832 163 HIS A O 1
ATOM 1193 N N . ASN A 1 164 ? -27.56776 27.35090 6.21385 1.000 21.69162 164 ASN A N 1
ATOM 1194 C CA . ASN A 1 164 ? -26.58996 26.88295 5.22869 1.000 25.33527 164 ASN A CA 1
ATOM 1195 C C . ASN A 1 164 ? -27.24331 26.40316 3.93861 1.000 25.59917 164 ASN A C 1
ATOM 1196 O O . ASN A 1 164 ? -26.71214 25.52854 3.24849 1.000 24.55724 164 ASN A O 1
ATOM 1201 N N . GLY A 1 165 ? -28.39238 26.97493 3.59453 1.000 25.07271 165 GLY A N 1
ATOM 1202 C CA . GLY A 1 165 ? -29.03017 26.62634 2.34298 1.000 26.27821 165 GLY A CA 1
ATOM 1203 C C . GLY A 1 165 ? -28.25932 27.16808 1.15523 1.000 26.34929 165 GLY A C 1
ATOM 1204 O O . GLY A 1 165 ? -27.59842 28.20286 1.22882 1.000 25.92471 165 GLY A O 1
ATOM 1205 N N . GLN A 1 166 ? -28.33444 26.44084 0.04377 1.000 24.49093 166 GLN A N 1
ATOM 1206 C CA A GLN A 1 166 ? -27.64222 26.82904 -1.17133 0.500 25.01942 166 GLN A CA 1
ATOM 1207 C CA B GLN A 1 166 ? -27.64128 26.82668 -1.17413 0.500 25.01973 166 GLN A CA 1
ATOM 1208 C C . GLN A 1 166 ? -28.62709 26.86531 -2.33203 1.000 23.34766 166 GLN A C 1
ATOM 1209 O O . GLN A 1 166 ? -29.46160 25.96452 -2.46446 1.000 22.48715 166 GLN A O 1
ATOM 1220 N N . PRO A 1 167 ? -28.56342 27.89832 -3.17165 1.000 21.81012 167 PRO A N 1
ATOM 1221 C CA . PRO A 1 167 ? -29.50299 28.00945 -4.29546 1.000 23.73079 167 PRO A CA 1
ATOM 1222 C C . PRO A 1 167 ? -29.58191 26.73120 -5.12190 1.000 20.65414 167 PRO A C 1
ATOM 1223 O O . PRO A 1 167 ? -28.56861 26.09586 -5.42062 1.000 21.25253 167 PRO A O 1
ATOM 1227 N N . TYR A 1 168 ? -30.81182 26.35260 -5.47485 1.000 21.61152 168 TYR A N 1
ATOM 1228 C CA . TYR A 1 168 ? -31.14958 25.20116 -6.31285 1.000 20.20519 168 TYR A CA 1
ATOM 1229 C C . TYR A 1 168 ? -30.85331 23.86387 -5.65077 1.000 21.40987 168 TYR A C 1
ATOM 1230 O O . TYR A 1 168 ? -30.96122 22.82158 -6.30548 1.000 20.28625 168 TYR A O 1
ATOM 1239 N N . GLU A 1 169 ? -30.50014 23.86657 -4.36708 1.000 22.02533 169 GLU A N 1
ATOM 1240 C CA . GLU A 1 169 ? -30.28909 22.64001 -3.60941 1.000 24.08976 169 GLU A CA 1
ATOM 1241 C C . GLU A 1 169 ? -31.49430 21.71498 -3.72324 1.000 23.05611 169 GLU A C 1
ATOM 1242 O O . GLU A 1 169 ? -32.64161 22.16054 -3.68022 1.000 22.20575 169 GLU A O 1
ATOM 1248 N N . ASP A 1 170 ? -31.23440 20.41831 -3.87017 1.000 23.90077 170 ASP A N 1
ATOM 1249 C CA . ASP A 1 170 ? -32.31624 19.44444 -3.94978 1.000 24.80655 170 ASP A CA 1
ATOM 1250 C C . ASP A 1 170 ? -32.86227 19.16195 -2.55404 1.000 24.33427 170 ASP A C 1
ATOM 1251 O O . ASP A 1 170 ? -32.15445 18.62434 -1.69688 1.000 25.66873 170 ASP A O 1
ATOM 1256 N N . TYR A 1 171 ? -34.12727 19.49932 -2.33453 1.000 25.94298 171 TYR A N 1
ATOM 1257 C CA . TYR A 1 171 ? -34.79612 19.23029 -1.06963 1.000 24.91630 171 TYR A CA 1
ATOM 1258 C C . TYR A 1 171 ? -35.74510 18.04550 -1.15324 1.000 23.50210 171 TYR A C 1
ATOM 1259 O O . TYR A 1 171 ? -36.42189 17.73917 -0.16872 1.000 26.24536 171 TYR A O 1
ATOM 1268 N N . THR A 1 172 ? -35.82863 17.39167 -2.30699 1.000 24.20504 172 THR A N 1
ATOM 1269 C CA . THR A 1 172 ? -36.82806 16.36223 -2.54769 1.000 27.08486 172 THR A CA 1
ATOM 1270 C C . THR A 1 172 ? -36.37909 14.97694 -2.11644 1.000 26.86221 172 THR A C 1
ATOM 1271 O O . THR A 1 172 ? -37.19078 14.04642 -2.14734 1.000 27.90515 172 THR A O 1
ATOM 1275 N N . GLY A 1 173 ? -35.11355 14.81502 -1.73993 1.000 26.53160 173 GLY A N 1
ATOM 1276 C CA . GLY A 1 173 ? -34.62386 13.52152 -1.31327 1.000 31.19497 173 GLY A CA 1
ATOM 1277 C C . GLY A 1 173 ? -34.38708 12.50557 -2.40618 1.000 29.51866 173 GLY A C 1
ATOM 1278 O O . GLY A 1 173 ? -34.28945 11.31342 -2.10417 1.000 29.98896 173 GLY A O 1
ATOM 1279 N N . TYR A 1 174 ? -34.30183 12.92810 -3.66865 1.000 26.71398 174 TYR A N 1
ATOM 1280 C CA . TYR A 1 174 ? -34.00639 11.97466 -4.73196 1.000 26.62088 174 TYR A CA 1
ATOM 1281 C C . TYR A 1 174 ? -32.68431 11.26495 -4.46813 1.000 25.94219 174 TYR A C 1
ATOM 1282 O O . TYR A 1 174 ? -31.69181 11.88283 -4.07333 1.000 26.85919 174 TYR A O 1
ATOM 1291 N N . ARG A 1 175 ? -32.67951 9.94952 -4.69339 1.000 26.36088 175 ARG A N 1
ATOM 1292 C CA A ARG A 1 175 ? -31.47882 9.13249 -4.58786 0.500 28.14963 175 ARG A CA 1
ATOM 1293 C CA B ARG A 1 175 ? -31.47735 9.13753 -4.59079 0.500 28.13546 175 ARG A CA 1
ATOM 1294 C C . ARG A 1 175 ? -31.50659 8.15678 -5.75799 1.000 25.90086 175 ARG A C 1
ATOM 1295 O O . ARG A 1 175 ? -32.51954 7.46517 -5.95797 1.000 25.61689 175 ARG A O 1
ATOM 1310 N N . PRO A 1 176 ? -30.44257 8.07129 -6.54499 1.000 26.46304 176 PRO A N 1
ATOM 1311 C CA . PRO A 1 176 ? -30.37548 7.00976 -7.54904 1.000 26.08103 176 PRO A CA 1
ATOM 1312 C C . PRO A 1 176 ? -30.20246 5.66690 -6.85723 1.000 26.88302 176 PRO A C 1
ATOM 1313 O O . PRO A 1 176 ? -29.75098 5.58275 -5.71382 1.000 27.78716 176 PRO A O 1
ATOM 1317 N N . VAL A 1 177 ? -30.61806 4.60294 -7.54798 1.000 25.73745 177 VAL A N 1
ATOM 1318 C CA . VAL A 1 177 ? -30.35066 3.25689 -7.04899 1.000 27.14754 177 VAL A CA 1
ATOM 1319 C C . VAL A 1 177 ? -28.99242 2.74705 -7.49766 1.000 26.21004 177 VAL A C 1
ATOM 1320 O O . VAL A 1 177 ? -28.52909 1.71554 -6.98817 1.000 26.61527 177 VAL A O 1
ATOM 1324 N N . ASN A 1 178 ? -28.34316 3.43179 -8.43307 1.000 23.73320 178 ASN A N 1
ATOM 1325 C CA . ASN A 1 178 ? -26.98994 3.11933 -8.85686 1.000 24.22192 178 ASN A CA 1
ATOM 1326 C C . ASN A 1 178 ? -26.03765 4.19735 -8.35633 1.000 24.26351 178 ASN A C 1
ATOM 1327 O O . ASN A 1 178 ? -26.40009 5.37334 -8.25652 1.000 25.99186 178 ASN A O 1
ATOM 1332 N N . THR A 1 179 ? -24.82432 3.78654 -8.01922 1.000 26.80555 179 THR A N 1
ATOM 1333 C CA . THR A 1 179 ? -23.73165 4.72101 -7.80127 1.000 25.28466 179 THR A CA 1
ATOM 1334 C C . THR A 1 179 ? -22.92459 4.86179 -9.08489 1.000 26.85207 179 THR A C 1
ATOM 1335 O O . THR A 1 179 ? -23.06395 4.07800 -10.02709 1.000 27.29779 179 THR A O 1
ATOM 1339 N N . ALA A 1 180 ? -22.05681 5.87372 -9.10863 1.000 25.00307 180 ALA A N 1
ATOM 1340 C CA . ALA A 1 180 ? -21.17790 6.06047 -10.25476 1.000 28.12026 180 ALA A CA 1
ATOM 1341 C C . ALA A 1 180 ? -20.24987 4.87114 -10.46373 1.000 29.09559 180 ALA A C 1
ATOM 1342 O O . ALA A 1 180 ? -19.73778 4.68232 -11.57418 1.000 28.08445 180 ALA A O 1
ATOM 1344 N N . ASP A 1 181 ? -20.04336 4.05735 -9.42924 1.000 27.46296 181 ASP A N 1
ATOM 1345 C CA . ASP A 1 181 ? -19.11107 2.94217 -9.47690 1.000 31.58063 181 ASP A CA 1
ATOM 1346 C C . ASP A 1 181 ? -19.77991 1.59743 -9.72339 1.000 31.07022 181 ASP A C 1
ATOM 1347 O O . ASP A 1 181 ? -19.08755 0.63813 -10.07778 1.000 32.12126 181 ASP A O 1
ATOM 1352 N N . GLU A 1 182 ? -21.09396 1.49599 -9.53800 1.000 32.36809 182 GLU A N 1
ATOM 1353 C CA . GLU A 1 182 ? -21.77643 0.20740 -9.58115 1.000 34.72755 182 GLU A CA 1
ATOM 1354 C C . GLU A 1 182 ? -23.13523 0.35865 -10.24595 1.000 31.95713 182 GLU A C 1
ATOM 1355 O O . GLU A 1 182 ? -23.97437 1.13844 -9.78363 1.000 29.08804 182 GLU A O 1
ATOM 1361 N N . LEU A 1 183 ? -23.35631 -0.40504 -11.31354 1.000 30.45273 183 LEU A N 1
ATOM 1362 C CA . LEU A 1 183 ? -24.64427 -0.42925 -12.00352 1.000 31.33261 183 LEU A CA 1
ATOM 1363 C C . LEU A 1 183 ? -25.46445 -1.55459 -11.38833 1.000 32.19807 183 LEU A C 1
ATOM 1364 O O . LEU A 1 183 ? -25.40209 -2.70588 -11.81727 1.000 34.63564 183 LEU A O 1
ATOM 1369 N N . VAL A 1 184 ? -26.23822 -1.21560 -10.35690 1.000 29.07020 184 VAL A N 1
ATOM 1370 C CA . VAL A 1 184 ? -27.06232 -2.21176 -9.67973 1.000 30.76557 184 VAL A CA 1
ATOM 1371 C C . VAL A 1 184 ? -28.29248 -2.55551 -10.51501 1.000 32.37439 184 VAL A C 1
ATOM 1372 O O . VAL A 1 184 ? -28.67286 -3.72638 -10.63331 1.000 28.74967 184 VAL A O 1
ATOM 1376 N N . ASP A 1 185 ? -28.93466 -1.55079 -11.09668 1.000 28.44212 185 ASP A N 1
ATOM 1377 C CA . ASP A 1 185 ? -30.10098 -1.74962 -11.95819 1.000 25.76641 185 ASP A CA 1
ATOM 1378 C C . ASP A 1 185 ? -29.80003 -1.15120 -13.32181 1.000 28.00024 185 ASP A C 1
ATOM 1379 O O . ASP A 1 185 ? -29.80454 0.08739 -13.46494 1.000 24.80100 185 ASP A O 1
ATOM 1384 N N . PRO A 1 186 ? -29.52628 -1.96862 -14.34432 1.000 27.61923 186 PRO A N 1
ATOM 1385 C CA . PRO A 1 186 ? -29.13287 -1.41309 -15.64847 1.000 27.26403 186 PRO A CA 1
ATOM 1386 C C . PRO A 1 186 ? -30.24366 -0.66049 -16.36197 1.000 24.72403 186 PRO A C 1
ATOM 1387 O O . PRO A 1 186 ? -29.97811 -0.08089 -17.42031 1.000 24.91346 186 PRO A O 1
ATOM 1391 N N . SER A 1 187 ? -31.46938 -0.66341 -15.83897 1.000 24.57969 187 SER A N 1
ATOM 1392 C CA . SER A 1 187 ? -32.55783 0.12794 -16.40065 1.000 25.67363 187 SER A CA 1
ATOM 1393 C C . SER A 1 187 ? -32.65508 1.52128 -15.79634 1.000 26.33059 187 SER A C 1
ATOM 1394 O O . SER A 1 187 ? -33.40081 2.36022 -16.31708 1.000 24.29842 187 SER A O 1
ATOM 1397 N N . ARG A 1 188 ? -31.92119 1.78982 -14.72548 1.000 24.12390 188 ARG A N 1
ATOM 1398 C CA . ARG A 1 188 ? -32.09653 2.99635 -13.93656 1.000 23.83718 188 ARG A CA 1
ATOM 1399 C C . ARG A 1 188 ? -30.90669 3.92554 -14.11145 1.000 22.45905 188 ARG A C 1
ATOM 1400 O O . ARG A 1 188 ? -29.80514 3.50144 -14.46953 1.000 22.97165 188 ARG A O 1
ATOM 1408 N N . TRP A 1 189 ? -31.14230 5.20672 -13.84397 1.000 20.20638 189 TRP A N 1
ATOM 1409 C CA . TRP A 1 189 ? -30.10153 6.19869 -14.05179 1.000 22.34478 189 TRP A CA 1
ATOM 1410 C C . TRP A 1 189 ? -28.88948 5.88555 -13.18790 1.000 23.32997 189 TRP A C 1
ATOM 1411 O O . TRP A 1 189 ? -29.01442 5.46687 -12.03278 1.000 21.20793 189 TRP A O 1
ATOM 1422 N N . GLN A 1 190 ? -27.71311 6.05882 -13.77403 1.000 19.76400 190 GLN A N 1
ATOM 1423 C CA . GLN A 1 190 ? -26.46521 5.94378 -13.06132 1.000 21.09864 190 GLN A CA 1
ATOM 1424 C C . GLN A 1 190 ? -25.69160 7.24339 -13.21425 1.000 21.23582 190 GLN A C 1
ATOM 1425 O O . GLN A 1 190 ? -25.48341 7.70031 -14.34799 1.000 21.20998 190 GLN A O 1
ATOM 1431 N N . PRO A 1 191 ? -25.27516 7.87889 -12.12022 1.000 20.99923 191 PRO A N 1
ATOM 1432 C CA . PRO A 1 191 ? -24.49057 9.11352 -12.24569 1.000 22.57717 191 PRO A CA 1
ATOM 1433 C C . PRO A 1 191 ? -23.17322 8.85096 -12.95792 1.000 20.66222 191 PRO A C 1
ATOM 1434 O O . PRO A 1 191 ? -22.53004 7.82259 -12.75198 1.000 22.59183 191 PRO A O 1
ATOM 1438 N N . ALA A 1 192 ? -22.77214 9.79585 -13.79325 1.000 20.07995 192 ALA A N 1
ATOM 1439 C CA . ALA A 1 192 ? -21.47009 9.72442 -14.43184 1.000 20.22027 192 ALA A CA 1
ATOM 1440 C C . ALA A 1 192 ? -20.42259 10.36550 -13.53219 1.000 24.14358 192 ALA A C 1
ATOM 1441 O O . ALA A 1 192 ? -20.72709 11.20578 -12.67876 1.000 23.20145 192 ALA A O 1
ATOM 1443 N N . VAL A 1 193 ? -19.18127 9.93601 -13.71638 1.000 22.80768 193 VAL A N 1
ATOM 1444 C CA . VAL A 1 193 ? -18.02581 10.63954 -13.17939 1.000 22.42294 193 VAL A CA 1
ATOM 1445 C C . VAL A 1 193 ? -17.53943 11.59627 -14.25327 1.000 24.99473 193 VAL A C 1
ATOM 1446 O O . VAL A 1 193 ? -17.32233 11.19321 -15.40110 1.000 27.02076 193 VAL A O 1
ATOM 1450 N N . GLU A 1 194 ? -17.38897 12.86422 -13.89689 1.000 24.14606 194 GLU A N 1
ATOM 1451 C CA . GLU A 1 194 ? -16.98377 13.85722 -14.87553 1.000 24.07521 194 GLU A CA 1
ATOM 1452 C C . GLU A 1 194 ? -15.90037 14.74035 -14.28137 1.000 24.62881 194 GLU A C 1
ATOM 1453 O O . GLU A 1 194 ? -15.82027 14.89585 -13.05726 1.000 25.19269 194 GLU A O 1
ATOM 1459 N N . PRO A 1 195 ? -15.03125 15.30137 -15.11879 1.000 24.20423 195 PRO A N 1
ATOM 1460 C CA . PRO A 1 195 ? -14.09914 16.31422 -14.62393 1.000 23.89924 195 PRO A CA 1
ATOM 1461 C C . PRO A 1 195 ? -14.87638 17.51441 -14.11128 1.000 23.83976 195 PRO A C 1
ATOM 1462 O O . PRO A 1 195 ? -16.01197 17.76567 -14.52137 1.000 20.94520 195 PRO A O 1
ATOM 1466 N N . HIS A 1 196 ? -14.27218 18.24673 -13.17737 1.000 21.20592 196 HIS A N 1
ATOM 1467 C CA . HIS A 1 196 ? -14.98117 19.39553 -12.62912 1.000 22.60041 196 HIS A CA 1
ATOM 1468 C C . HIS A 1 196 ? -15.25370 20.43346 -13.70835 1.000 22.15670 196 HIS A C 1
ATOM 1469 O O . HIS A 1 196 ? -16.33068 21.03765 -13.74075 1.000 21.08301 196 HIS A O 1
ATOM 1476 N N . ARG A 1 197 ? -14.28861 20.66004 -14.59679 1.000 23.99294 197 ARG A N 1
ATOM 1477 C CA . ARG A 1 197 ? -14.55942 21.44063 -15.79552 1.000 24.82040 197 ARG A CA 1
ATOM 1478 C C . ARG A 1 197 ? -15.37913 20.56964 -16.74105 1.000 25.08832 197 ARG A C 1
ATOM 1479 O O . ARG A 1 197 ? -14.82906 19.79090 -17.52622 1.000 25.38012 197 ARG A O 1
ATOM 1487 N N . ARG A 1 198 ? -16.70204 20.69856 -16.65972 1.000 22.78711 198 ARG A N 1
ATOM 1488 C CA . ARG A 1 198 ? -17.63317 19.69115 -17.15032 1.000 24.45527 198 ARG A CA 1
ATOM 1489 C C . ARG A 1 198 ? -18.32828 20.07414 -18.44772 1.000 25.11863 198 ARG A C 1
ATOM 1490 O O . ARG A 1 198 ? -19.18599 19.31780 -18.91679 1.000 26.32558 198 ARG A O 1
ATOM 1498 N N . ARG A 1 199 ? -18.00499 21.22332 -19.02960 1.000 23.60553 199 ARG A N 1
ATOM 1499 C CA . ARG A 1 199 ? -18.68355 21.64544 -20.24310 1.000 26.13135 199 ARG A CA 1
ATOM 1500 C C . ARG A 1 199 ? -18.02966 21.01880 -21.47270 1.000 28.16130 199 ARG A C 1
ATOM 1501 O O . ARG A 1 199 ? -16.93228 20.45705 -21.41379 1.000 25.75965 199 ARG A O 1
ATOM 1509 N N . THR A 1 200 ? -18.72047 21.14263 -22.60850 1.000 27.66461 200 THR A N 1
ATOM 1510 C CA . THR A 1 200 ? -18.22703 20.55370 -23.84914 1.000 30.47979 200 THR A CA 1
ATOM 1511 C C . THR A 1 200 ? -16.85334 21.09911 -24.22324 1.000 29.86755 200 THR A C 1
ATOM 1512 O O . THR A 1 200 ? -15.99896 20.35829 -24.72269 1.000 31.15766 200 THR A O 1
ATOM 1516 N N . ASP A 1 201 ? -16.61876 22.39013 -23.99255 1.000 31.55417 201 ASP A N 1
ATOM 1517 C CA . ASP A 1 201 ? -15.31674 22.99832 -24.23937 1.000 34.40789 201 ASP A CA 1
ATOM 1518 C C . ASP A 1 201 ? -14.47510 23.09151 -22.97156 1.000 33.43889 201 ASP A C 1
ATOM 1519 O O . ASP A 1 201 ? -13.61494 23.97020 -22.86073 1.000 35.31732 201 ASP A O 1
ATOM 1524 N N . GLY A 1 202 ? -14.70056 22.19532 -22.01477 1.000 32.39784 202 GLY A N 1
ATOM 1525 C CA . GLY A 1 202 ? -14.03428 22.28500 -20.73089 1.000 31.49372 202 GLY A CA 1
ATOM 1526 C C . GLY A 1 202 ? -14.80305 23.17590 -19.77891 1.000 29.02941 202 GLY A C 1
ATOM 1527 O O . GLY A 1 202 ? -15.49811 22.68413 -18.88483 1.000 28.26041 202 GLY A O 1
ATOM 1528 N N . GLY A 1 203 ? -14.70199 24.48890 -19.96917 1.000 28.23571 203 GLY A N 1
ATOM 1529 C CA . GLY A 1 203 ? -15.48659 25.42618 -19.20023 1.000 28.19348 203 GLY A CA 1
ATOM 1530 C C . GLY A 1 203 ? -14.82742 25.82413 -17.89600 1.000 30.30635 203 GLY A C 1
ATOM 1531 O O . GLY A 1 203 ? -13.69219 25.43597 -17.59933 1.000 25.30840 203 GLY A O 1
ATOM 1532 N N . PRO A 1 204 ? -15.52865 26.62567 -17.09444 1.000 28.18277 204 PRO A N 1
ATOM 1533 C CA . PRO A 1 204 ? -14.96261 27.06981 -15.81727 1.000 28.20603 204 PRO A CA 1
ATOM 1534 C C . PRO A 1 204 ? -15.01733 25.96414 -14.77669 1.000 27.06612 204 PRO A C 1
ATOM 1535 O O . PRO A 1 204 ? -15.95789 25.16715 -14.73000 1.000 25.56610 204 PRO A O 1
ATOM 1539 N N . GLY A 1 205 ? -13.99357 25.92027 -13.93954 1.000 26.75904 205 GLY A N 1
ATOM 1540 C CA . GLY A 1 205 ? -13.92564 24.91680 -12.89967 1.000 24.56578 205 GLY A CA 1
ATOM 1541 C C . GLY A 1 205 ? -12.49153 24.71625 -12.45062 1.000 25.69221 205 GLY A C 1
ATOM 1542 O O . GLY A 1 205 ? -11.59743 25.48191 -12.80162 1.000 26.92601 205 GLY A O 1
ATOM 1543 N N . ASP A 1 206 ? -12.29414 23.64536 -11.69010 1.000 25.10417 206 ASP A N 1
ATOM 1544 C CA . ASP A 1 206 ? -11.04816 23.40123 -10.97841 1.000 24.58951 206 ASP A CA 1
ATOM 1545 C C . ASP A 1 206 ? -10.26811 22.27426 -11.64209 1.000 28.19428 206 ASP A C 1
ATOM 1546 O O . ASP A 1 206 ? -10.80862 21.18734 -11.87993 1.000 25.53941 206 ASP A O 1
ATOM 1551 N N . LYS A 1 207 ? -8.99763 22.54232 -11.92689 1.000 28.41793 207 LYS A N 1
ATOM 1552 C CA . LYS A 1 207 ? -8.12927 21.57429 -12.58076 1.000 28.43856 207 LYS A CA 1
ATOM 1553 C C . LYS A 1 207 ? -7.92404 20.34344 -11.70491 1.000 26.09943 207 LYS A C 1
ATOM 1554 O O . LYS A 1 207 ? -7.73014 20.44838 -10.49132 1.000 27.69225 207 LYS A O 1
ATOM 1560 N N . GLY A 1 208 ? -7.96763 19.16798 -12.33004 1.000 28.49420 208 GLY A N 1
ATOM 1561 C CA . GLY A 1 208 ? -7.61540 17.93348 -11.65602 1.000 26.14657 208 GLY A CA 1
ATOM 1562 C C . GLY A 1 208 ? -8.64260 17.39983 -10.68517 1.000 26.23238 208 GLY A C 1
ATOM 1563 O O . GLY A 1 208 ? -8.33130 16.47789 -9.92138 1.000 27.49824 208 GLY A O 1
ATOM 1564 N N . ILE A 1 209 ? -9.85458 17.93903 -10.68644 1.000 23.38480 209 ILE A N 1
ATOM 1565 C CA . ILE A 1 209 ? -10.90964 17.50900 -9.77967 1.000 21.84908 209 ILE A CA 1
ATOM 1566 C C . ILE A 1 209 ? -11.94762 16.75006 -10.59377 1.000 20.75958 209 ILE A C 1
ATOM 1567 O O . ILE A 1 209 ? -12.22195 17.09843 -11.74900 1.000 20.95311 209 ILE A O 1
ATOM 1572 N N . PHE A 1 210 ? -12.49453 15.69265 -10.00466 1.000 19.10984 210 PHE A N 1
ATOM 1573 C CA . PHE A 1 210 ? -13.58558 14.94078 -10.59780 1.000 20.79294 210 PHE A CA 1
ATOM 1574 C C . PHE A 1 210 ? -14.75486 14.90495 -9.62789 1.000 21.96370 210 PHE A C 1
ATOM 1575 O O . PHE A 1 210 ? -14.57904 14.99731 -8.40873 1.000 18.63550 210 PHE A O 1
ATOM 1583 N N . THR A 1 211 ? -15.95469 14.79103 -10.18389 1.000 19.70850 211 THR A N 1
ATOM 1584 C CA . THR A 1 211 ? -17.16959 14.72976 -9.39327 1.000 20.91028 211 THR A CA 1
ATOM 1585 C C . THR A 1 211 ? -18.05907 13.61500 -9.91755 1.000 23.88709 211 THR A C 1
ATOM 1586 O O . THR A 1 211 ? -17.91551 13.15776 -11.05408 1.000 23.06096 211 THR A O 1
ATOM 1590 N N . ALA A 1 212 ? -18.97096 13.17112 -9.06192 1.000 21.92797 212 ALA A N 1
ATOM 1591 C CA . ALA A 1 212 ? -20.05594 12.29210 -9.46225 1.000 20.06218 212 ALA A CA 1
ATOM 1592 C C . ALA A 1 212 ? -21.30379 13.13814 -9.66579 1.000 20.83198 212 ALA A C 1
ATOM 1593 O O . ALA A 1 212 ? -21.55709 14.07574 -8.90490 1.000 19.04460 212 ALA A O 1
ATOM 1595 N N . GLN A 1 213 ? -22.06559 12.82345 -10.70837 1.000 20.92883 213 GLN A N 1
ATOM 1596 C CA . GLN A 1 213 ? -23.21961 13.63704 -11.05011 1.000 21.89023 213 GLN A CA 1
ATOM 1597 C C . GLN A 1 213 ? -24.29521 13.56403 -9.97218 1.000 19.95334 213 GLN A C 1
ATOM 1598 O O . GLN A 1 213 ? -24.46662 12.54998 -9.28790 1.000 19.56033 213 GLN A O 1
ATOM 1604 N N . ARG A 1 214 ? -25.02720 14.66493 -9.83865 1.000 20.76984 214 ARG A N 1
ATOM 1605 C CA . ARG A 1 214 ? -26.25510 14.74113 -9.06278 1.000 20.34030 214 ARG A CA 1
ATOM 1606 C C . ARG A 1 214 ? -27.37312 15.16009 -10.00680 1.000 19.62481 214 ARG A C 1
ATOM 1607 O O . ARG A 1 214 ? -27.17419 16.03097 -10.85804 1.000 20.06936 214 ARG A O 1
ATOM 1615 N N . PHE A 1 215 ? -28.53159 14.52147 -9.87160 1.000 20.23235 215 PHE A N 1
ATOM 1616 C CA . PHE A 1 215 ? -29.71285 14.87666 -10.65679 1.000 20.70350 215 PHE A CA 1
ATOM 1617 C C . PHE A 1 215 ? -29.90880 16.39112 -10.62740 1.000 19.92531 215 PHE A C 1
ATOM 1618 O O . PHE A 1 215 ? -30.08095 16.98369 -9.56081 1.000 21.29986 215 PHE A O 1
ATOM 1626 N N . ALA A 1 216 ? -29.81152 17.02497 -11.79660 1.000 19.89354 216 ALA A N 1
ATOM 1627 C CA . ALA A 1 216 ? -29.93839 18.47651 -11.87759 1.000 20.56364 216 ALA A CA 1
ATOM 1628 C C . ALA A 1 216 ? -31.34932 18.90120 -11.48328 1.000 22.48458 216 ALA A C 1
ATOM 1629 O O . ALA A 1 216 ? -32.32575 18.45766 -12.09648 1.000 22.03123 216 ALA A O 1
ATOM 1631 N N . THR A 1 217 ? -31.44971 19.75941 -10.45281 1.000 23.38644 217 THR A N 1
ATOM 1632 C CA . THR A 1 217 ? -32.68686 20.34563 -9.93072 1.000 20.77706 217 THR A CA 1
ATOM 1633 C C . THR A 1 217 ? -33.88684 19.42311 -10.11675 1.000 21.85857 217 THR A C 1
ATOM 1634 O O . THR A 1 217 ? -34.81701 19.76594 -10.85878 1.000 22.15174 217 THR A O 1
ATOM 1638 N N . PRO A 1 218 ? -33.90526 18.24637 -9.48826 1.000 22.48909 218 PRO A N 1
ATOM 1639 C CA . PRO A 1 218 ? -35.07325 17.36799 -9.64751 1.000 23.60782 218 PRO A CA 1
ATOM 1640 C C . PRO A 1 218 ? -36.36694 18.03470 -9.21529 1.000 24.69540 218 PRO A C 1
ATOM 1641 O O . PRO A 1 218 ? -37.43746 17.69366 -9.73573 1.000 23.90385 218 PRO A O 1
ATOM 1645 N N . GLN A 1 219 ? -36.28815 19.00356 -8.29654 1.000 21.47959 219 GLN A N 1
ATOM 1646 C CA . GLN A 1 219 ? -37.47119 19.73130 -7.84723 1.000 22.82988 219 GLN A CA 1
ATOM 1647 C C . GLN A 1 219 ? -38.18255 20.47301 -8.97697 1.000 23.44386 219 GLN A C 1
ATOM 1648 O O . GLN A 1 219 ? -39.32049 20.91373 -8.78242 1.000 22.18530 219 GLN A O 1
ATOM 1654 N N . LEU A 1 220 ? -37.52683 20.67875 -10.12656 1.000 21.98149 220 LEU A N 1
ATOM 1655 C CA . LEU A 1 220 ? -38.20307 21.31871 -11.25424 1.000 23.26905 220 LEU A CA 1
ATOM 1656 C C . LEU A 1 220 ? -39.54089 20.65010 -11.55009 1.000 22.77714 220 LEU A C 1
ATOM 1657 O O . LEU A 1 220 ? -40.53278 21.32755 -11.84138 1.000 21.60851 220 LEU A O 1
ATOM 1662 N N . GLY A 1 221 ? -39.59038 19.31947 -11.46273 1.000 20.98253 221 GLY A N 1
ATOM 1663 C CA . GLY A 1 221 ? -40.83512 18.59364 -11.64010 1.000 22.10693 221 GLY A CA 1
ATOM 1664 C C . GLY A 1 221 ? -41.91528 18.97274 -10.65173 1.000 23.95560 221 GLY A C 1
ATOM 1665 O O . GLY A 1 221 ? -43.07987 18.62482 -10.87331 1.000 23.87549 221 GLY A O 1
ATOM 1666 N N . LEU A 1 222 ? -41.56288 19.67430 -9.57243 1.000 24.34238 222 LEU A N 1
ATOM 1667 C CA . LEU A 1 222 ? -42.52469 20.07509 -8.55731 1.000 22.88411 222 LEU A CA 1
ATOM 1668 C C . LEU A 1 222 ? -42.94759 21.53483 -8.65570 1.000 23.73998 222 LEU A C 1
ATOM 1669 O O . LEU A 1 222 ? -43.87856 21.93310 -7.94915 1.000 24.19766 222 LEU A O 1
ATOM 1674 N N . VAL A 1 223 ? -42.29703 22.35496 -9.48455 1.000 24.72013 223 VAL A N 1
ATOM 1675 C CA . VAL A 1 223 ? -42.64753 23.77113 -9.46302 1.000 25.87232 223 VAL A CA 1
ATOM 1676 C C . VAL A 1 223 ? -43.99441 23.97562 -10.14727 1.000 25.98083 223 VAL A C 1
ATOM 1677 O O . VAL A 1 223 ? -44.39502 23.21514 -11.04431 1.000 23.26653 223 VAL A O 1
ATOM 1681 N N . ALA A 1 224 ? -44.71277 24.99582 -9.69097 1.000 23.66500 224 ALA A N 1
ATOM 1682 C CA . ALA A 1 224 ? -46.04227 25.30170 -10.19225 1.000 25.28367 224 ALA A CA 1
ATOM 1683 C C . ALA A 1 224 ? -45.97512 25.65629 -11.66936 1.000 23.62148 224 ALA A C 1
ATOM 1684 O O . ALA A 1 224 ? -45.33324 26.65534 -12.02940 1.000 23.35388 224 ALA A O 1
ATOM 1686 N N . PRO A 1 225 ? -46.60023 24.88139 -12.54890 1.000 24.12514 225 PRO A N 1
ATOM 1687 C CA . PRO A 1 225 ? -46.55021 25.19985 -13.97799 1.000 23.74436 225 PRO A CA 1
ATOM 1688 C C . PRO A 1 225 ? -47.36539 26.44554 -14.27670 1.000 23.90456 225 PRO A C 1
ATOM 1689 O O . PRO A 1 225 ? -48.11509 26.95737 -13.44467 1.000 24.31512 225 PRO A O 1
ATOM 1693 N N . GLN A 1 226 ? -47.20878 26.93281 -15.50046 1.000 25.81289 226 GLN A N 1
ATOM 1694 C CA . GLN A 1 226 ? -47.87620 28.16055 -15.90648 1.000 27.52328 226 GLN A CA 1
ATOM 1695 C C . GLN A 1 226 ? -49.28737 27.90274 -16.42692 1.000 29.82014 226 GLN A C 1
ATOM 1696 O O . GLN A 1 226 ? -50.19329 28.70303 -16.17288 1.000 32.29484 226 GLN A O 1
ATOM 1702 N N . THR A 1 227 ? -49.50166 26.79007 -17.13580 1.000 27.90293 227 THR A N 1
ATOM 1703 C CA . THR A 1 227 ? -50.76870 26.52829 -17.80729 1.000 26.65332 227 THR A CA 1
ATOM 1704 C C . THR A 1 227 ? -51.51855 25.31562 -17.27600 1.000 27.76566 227 THR A C 1
ATOM 1705 O O . THR A 1 227 ? -52.61785 25.03202 -17.76070 1.000 30.51848 227 THR A O 1
ATOM 1709 N N . TYR A 1 228 ? -50.95803 24.57968 -16.32299 1.000 26.39235 228 TYR A N 1
ATOM 1710 C CA . TYR A 1 228 ? -51.64158 23.44366 -15.72404 1.000 24.40557 228 TYR A CA 1
ATOM 1711 C C . TYR A 1 228 ? -51.14056 23.31042 -14.29429 1.000 27.65850 228 TYR A C 1
ATOM 1712 O O . TYR A 1 228 ? -50.29883 24.08873 -13.83835 1.000 27.99522 228 TYR A O 1
ATOM 1721 N N . ARG A 1 229 ? -51.64354 22.30744 -13.58588 1.000 29.02961 229 ARG A N 1
ATOM 1722 C CA . ARG A 1 229 ? -51.27141 22.13146 -12.18840 1.000 29.05001 229 ARG A CA 1
ATOM 1723 C C . ARG A 1 229 ? -50.45219 20.88103 -11.91257 1.000 30.79513 229 ARG A C 1
ATOM 1724 O O . ARG A 1 229 ? -49.48156 20.94616 -11.15639 1.000 31.88834 229 ARG A O 1
ATOM 1732 N N . ASP A 1 230 ? -50.79685 19.74876 -12.50689 1.000 28.81040 230 ASP A N 1
ATOM 1733 C CA . ASP A 1 230 ? -50.16590 18.47603 -12.16082 1.000 28.55529 230 ASP A CA 1
ATOM 1734 C C . ASP A 1 230 ? -49.53252 17.85421 -13.39450 1.000 29.47959 230 ASP A C 1
ATOM 1735 O O . ASP A 1 230 ? -50.26028 17.42204 -14.30770 1.000 28.99413 230 ASP A O 1
ATOM 1740 N N . PRO A 1 231 ? -48.20065 17.76581 -13.46844 1.000 27.55926 231 PRO A N 1
ATOM 1741 C CA . PRO A 1 231 ? -47.57255 17.18087 -14.66300 1.000 27.25930 231 PRO A CA 1
ATOM 1742 C C . PRO A 1 231 ? -47.88060 15.70592 -14.85151 1.000 27.07480 231 PRO A C 1
ATOM 1743 O O . PRO A 1 231 ? -47.73661 15.20055 -15.97107 1.000 26.89132 231 PRO A O 1
ATOM 1747 N N . ALA A 1 232 ? -48.29749 14.99988 -13.80015 1.000 26.95302 232 ALA A N 1
ATOM 1748 C CA . ALA A 1 232 ? -48.64765 13.59360 -13.94745 1.000 29.49417 232 ALA A CA 1
ATOM 1749 C C . ALA A 1 232 ? -49.84114 13.38851 -14.87156 1.000 31.07427 232 ALA A C 1
ATOM 1750 O O . ALA A 1 232 ? -50.01213 12.28910 -15.40788 1.000 30.15569 232 ALA A O 1
ATOM 1752 N N . ARG A 1 233 ? -50.66046 14.41991 -15.08533 1.000 30.07533 233 ARG A N 1
ATOM 1753 C CA . ARG A 1 233 ? -51.80877 14.26657 -15.96851 1.000 32.19303 233 ARG A CA 1
ATOM 1754 C C . ARG A 1 233 ? -51.40680 14.15871 -17.43242 1.000 33.39975 233 ARG A C 1
ATOM 1755 O O . ARG A 1 233 ? -52.23511 13.76098 -18.25638 1.000 32.14899 233 ARG A O 1
ATOM 1763 N N . PHE A 1 234 ? -50.16467 14.48948 -17.77647 1.000 31.64377 234 PHE A N 1
ATOM 1764 C CA . PHE A 1 234 ? -49.66200 14.31659 -19.13471 1.000 29.08586 234 PHE A CA 1
ATOM 1765 C C . PHE A 1 234 ? -48.94528 12.97290 -19.17388 1.000 31.62340 234 PHE A C 1
ATOM 1766 O O . PHE A 1 234 ? -47.75947 12.87316 -18.84784 1.000 26.42426 234 PHE A O 1
ATOM 1774 N N . LYS A 1 235 ? -49.66660 11.94224 -19.60049 1.000 30.50738 235 LYS A N 1
ATOM 1775 C CA . LYS A 1 235 ? -49.14411 10.58752 -19.51772 1.000 30.95144 235 LYS A CA 1
ATOM 1776 C C . LYS A 1 235 ? -48.01366 10.38206 -20.51616 1.000 30.55891 235 LYS A C 1
ATOM 1777 O O . LYS A 1 235 ? -48.01635 10.94374 -21.61526 1.000 29.25700 235 LYS A O 1
ATOM 1783 N N . LEU A 1 236 ? -47.02946 9.58779 -20.10891 1.000 29.73738 236 LEU A N 1
ATOM 1784 C CA . LEU A 1 236 ? -45.87781 9.25437 -20.93258 1.000 29.32204 236 LEU A CA 1
ATOM 1785 C C . LEU A 1 236 ? -45.65419 7.75374 -20.84349 1.000 28.98653 236 LEU A C 1
ATOM 1786 O O . LEU A 1 236 ? -45.55665 7.20778 -19.74097 1.000 29.81624 236 LEU A O 1
ATOM 1791 N N . ALA A 1 237 ? -45.57864 7.09229 -21.99655 1.000 30.81823 237 ALA A N 1
ATOM 1792 C CA . ALA A 1 237 ? -45.43711 5.64321 -22.01523 1.000 30.20394 237 ALA A CA 1
ATOM 1793 C C . ALA A 1 237 ? -44.13756 5.22011 -21.33919 1.000 30.15412 237 ALA A C 1
ATOM 1794 O O . ALA A 1 237 ? -43.14803 5.95514 -21.32874 1.000 30.78775 237 ALA A O 1
ATOM 1796 N N . ALA A 1 238 ? -44.14629 4.01493 -20.77731 1.000 30.05257 238 ALA A N 1
ATOM 1797 C CA . ALA A 1 238 ? -42.96873 3.49703 -20.10316 1.000 31.93586 238 ALA A CA 1
ATOM 1798 C C . ALA A 1 238 ? -41.83744 3.26555 -21.10524 1.000 32.02729 238 ALA A C 1
ATOM 1799 O O . ALA A 1 238 ? -42.08349 2.94282 -22.26950 1.000 30.90023 238 ALA A O 1
ATOM 1801 N N . PRO A 1 239 ? -40.58280 3.44636 -20.68341 1.000 33.40163 239 PRO A N 1
ATOM 1802 C CA . PRO A 1 239 ? -39.44499 3.23035 -21.59561 1.000 30.07554 239 PRO A CA 1
ATOM 1803 C C . PRO A 1 239 ? -39.08049 1.75401 -21.73128 1.000 31.79649 239 PRO A C 1
ATOM 1804 O O . PRO A 1 239 ? -37.98270 1.31728 -21.37115 1.000 31.13497 239 PRO A O 1
ATOM 1808 N N . ASP A 1 240 ? -40.00633 0.97320 -22.29721 1.000 33.02835 240 ASP A N 1
ATOM 1809 C CA . ASP A 1 240 ? -39.81034 -0.46911 -22.41403 1.000 33.65597 240 ASP A CA 1
ATOM 1810 C C . ASP A 1 240 ? -38.59685 -0.83075 -23.25723 1.000 31.80136 240 ASP A C 1
ATOM 1811 O O . ASP A 1 240 ? -38.03246 -1.91551 -23.07554 1.000 33.53165 240 ASP A O 1
ATOM 1816 N N . HIS A 1 241 ? -38.17368 0.05213 -24.16232 1.000 30.18580 241 HIS A N 1
ATOM 1817 C CA . HIS A 1 241 ? -36.98250 -0.20962 -24.95969 1.000 32.30828 241 HIS A CA 1
ATOM 1818 C C . HIS A 1 241 ? -35.70898 -0.24717 -24.12532 1.000 31.03377 241 HIS A C 1
ATOM 1819 O O . HIS A 1 241 ? -34.65958 -0.64047 -24.64484 1.000 30.10568 241 HIS A O 1
ATOM 1826 N N . LEU A 1 242 ? -35.77215 0.13680 -22.84980 1.000 31.73696 242 LEU A N 1
ATOM 1827 C CA . LEU A 1 242 ? -34.59348 0.17982 -21.99378 1.000 29.31537 242 LEU A CA 1
ATOM 1828 C C . LEU A 1 242 ? -34.73574 -0.73857 -20.78849 1.000 31.65320 242 LEU A C 1
ATOM 1829 O O . LEU A 1 242 ? -33.98074 -0.61041 -19.81959 1.000 31.59610 242 LEU A O 1
ATOM 1834 N N . ASP A 1 243 ? -35.69194 -1.66239 -20.83252 1.000 29.77069 243 ASP A N 1
ATOM 1835 C CA . ASP A 1 243 ? -35.79427 -2.71581 -19.82913 1.000 30.33700 243 ASP A CA 1
ATOM 1836 C C . ASP A 1 243 ? -34.69027 -3.73660 -20.07813 1.000 31.54893 243 ASP A C 1
ATOM 1837 O O . ASP A 1 243 ? -34.71174 -4.44857 -21.08820 1.000 30.36982 243 ASP A O 1
ATOM 1842 N N . HIS A 1 244 ? -33.71390 -3.80030 -19.16677 1.000 30.52329 244 HIS A N 1
ATOM 1843 C CA . HIS A 1 244 ? -32.56898 -4.68602 -19.35703 1.000 31.72904 244 HIS A CA 1
ATOM 1844 C C . HIS A 1 244 ? -32.96890 -6.15416 -19.35411 1.000 30.16778 244 HIS A C 1
ATOM 1845 O O . HIS A 1 244 ? -32.21196 -6.98942 -19.85873 1.000 33.29110 244 HIS A O 1
ATOM 1852 N N . ASN A 1 245 ? -34.13520 -6.48744 -18.79525 1.000 32.51665 245 ASN A N 1
ATOM 1853 C CA . ASN A 1 245 ? -34.62527 -7.86058 -18.84302 1.000 34.88906 245 ASN A CA 1
ATOM 1854 C C . ASN A 1 245 ? -35.04785 -8.27289 -20.24773 1.000 35.10805 245 ASN A C 1
ATOM 1855 O O . ASN A 1 245 ? -35.13380 -9.47304 -20.52695 1.000 36.03055 245 ASN A O 1
ATOM 1860 N N . ASP A 1 246 ? -35.34520 -7.30898 -21.12208 1.000 35.30168 246 ASP A N 1
ATOM 1861 C CA . ASP A 1 246 ? -35.53186 -7.57071 -22.55144 1.000 34.37327 246 ASP A CA 1
ATOM 1862 C C . ASP A 1 246 ? -34.19187 -7.29575 -23.22885 1.000 31.57678 246 ASP A C 1
ATOM 1863 O O . ASP A 1 246 ? -33.96270 -6.24671 -23.83585 1.000 32.39831 246 ASP A O 1
ATOM 1868 N N . ALA A 1 247 ? -33.28532 -8.27044 -23.10574 1.000 30.48292 247 ALA A N 1
ATOM 1869 C CA . ALA A 1 247 ? -31.89775 -8.05410 -23.50793 1.000 31.13301 247 ALA A CA 1
ATOM 1870 C C . ALA A 1 247 ? -31.77822 -7.70226 -24.98427 1.000 31.53860 247 ALA A C 1
ATOM 1871 O O . ALA A 1 247 ? -30.90151 -6.91715 -25.36494 1.000 30.15511 247 ALA A O 1
ATOM 1873 N N . GLY A 1 248 ? -32.64314 -8.26922 -25.82666 1.000 29.53951 248 GLY A N 1
ATOM 1874 C CA . GLY A 1 248 ? -32.57082 -7.98030 -27.24819 1.000 31.68600 248 GLY A CA 1
ATOM 1875 C C . GLY A 1 248 ? -32.93570 -6.54436 -27.57137 1.000 29.37059 248 GLY A C 1
ATOM 1876 O O . GLY A 1 248 ? -32.27455 -5.89629 -28.38792 1.000 31.68425 248 GLY A O 1
ATOM 1877 N N . ALA A 1 249 ? -34.00970 -6.03748 -26.96063 1.000 30.49440 249 ALA A N 1
ATOM 1878 C CA . ALA A 1 249 ? -34.40063 -4.64987 -27.18594 1.000 30.47954 249 ALA A CA 1
ATOM 1879 C C . ALA A 1 249 ? -33.38819 -3.68977 -26.57509 1.000 30.17071 249 ALA A C 1
ATOM 1880 O O . ALA A 1 249 ? -33.04990 -2.66391 -27.17872 1.000 30.64047 249 ALA A O 1
ATOM 1882 N N . TYR A 1 250 ? -32.89272 -4.01606 -25.38005 1.000 28.69214 250 TYR A N 1
ATOM 1883 C CA . TYR A 1 250 ? -31.88951 -3.18874 -24.71888 1.000 28.40577 250 TYR A CA 1
ATOM 1884 C C . TYR A 1 250 ? -30.63332 -3.08127 -25.57451 1.000 27.60995 250 TYR A C 1
ATOM 1885 O O . TYR A 1 250 ? -30.10913 -1.98517 -25.79993 1.000 23.95744 250 TYR A O 1
ATOM 1894 N N . ARG A 1 251 ? -30.15247 -4.21628 -26.08461 1.000 28.34344 251 ARG A N 1
ATOM 1895 C CA . ARG A 1 251 ? -28.95565 -4.20861 -26.91636 1.000 25.71025 251 ARG A CA 1
ATOM 1896 C C . ARG A 1 251 ? -29.18845 -3.46389 -28.22802 1.000 27.95683 251 ARG A C 1
ATOM 1897 O O . ARG A 1 251 ? -28.28145 -2.79098 -28.73305 1.000 26.64981 251 ARG A O 1
ATOM 1905 N N . GLN A 1 252 ? -30.39028 -3.57642 -28.80206 1.000 29.72222 252 GLN A N 1
ATOM 1906 C CA . GLN A 1 252 ? -30.68377 -2.83883 -30.02929 1.000 30.17760 252 GLN A CA 1
ATOM 1907 C C . GLN A 1 252 ? -30.61866 -1.33513 -29.79193 1.000 27.68700 252 GLN A C 1
ATOM 1908 O O . GLN A 1 252 ? -30.06965 -0.59085 -30.61395 1.000 25.97226 252 GLN A O 1
ATOM 1914 N N . ALA A 1 253 ? -31.18246 -0.86958 -28.67314 1.000 27.22698 253 ALA A N 1
ATOM 1915 C CA . ALA A 1 253 ? -31.12498 0.55295 -28.35014 1.000 28.53459 253 ALA A CA 1
ATOM 1916 C C . ALA A 1 253 ? -29.68544 1.00497 -28.15302 1.000 25.24733 253 ALA A C 1
ATOM 1917 O O . ALA A 1 253 ? -29.30825 2.10510 -28.57174 1.000 27.13614 253 ALA A O 1
ATOM 1919 N N . VAL A 1 254 ? -28.86357 0.15746 -27.53136 1.000 26.92723 254 VAL A N 1
ATOM 1920 C CA . VAL A 1 254 ? -27.44471 0.46764 -27.36249 1.000 24.57705 254 VAL A CA 1
ATOM 1921 C C . VAL A 1 254 ? -26.75592 0.54915 -28.71897 1.000 26.28210 254 VAL A C 1
ATOM 1922 O O . VAL A 1 254 ? -26.01334 1.49683 -29.00613 1.000 25.05219 254 VAL A O 1
ATOM 1926 N N . ASP A 1 255 ? -27.00063 -0.44262 -29.57955 1.000 27.31317 255 ASP A N 1
ATOM 1927 C CA . ASP A 1 255 ? -26.29641 -0.49446 -30.85634 1.000 27.60049 255 ASP A CA 1
ATOM 1928 C C . ASP A 1 255 ? -26.64156 0.69352 -31.73962 1.000 26.62227 255 ASP A C 1
ATOM 1929 O O . ASP A 1 255 ? -25.78706 1.17254 -32.49673 1.000 28.86301 255 ASP A O 1
ATOM 1934 N N . GLU A 1 256 ? -27.87281 1.19548 -31.64419 1.000 26.14161 256 GLU A N 1
ATOM 1935 C CA . GLU A 1 256 ? -28.23470 2.39242 -32.39247 1.000 28.73062 256 GLU A CA 1
ATOM 1936 C C . GLU A 1 256 ? -27.42667 3.59507 -31.92380 1.000 27.61083 256 GLU A C 1
ATOM 1937 O O . GLU A 1 256 ? -27.01411 4.42924 -32.73900 1.000 27.10821 256 GLU A O 1
ATOM 1943 N N . VAL A 1 257 ? -27.18228 3.69821 -30.61363 1.000 27.11217 257 VAL A N 1
ATOM 1944 C CA . VAL A 1 257 ? -26.36311 4.79318 -30.10213 1.000 24.32727 257 VAL A CA 1
ATOM 1945 C C . VAL A 1 257 ? -24.92399 4.64742 -30.58426 1.000 24.29384 257 VAL A C 1
ATOM 1946 O O . VAL A 1 257 ? -24.28383 5.62797 -30.98132 1.000 24.03147 257 VAL A O 1
ATOM 1950 N N . LEU A 1 258 ? -24.39533 3.42259 -30.57414 1.000 25.49268 258 LEU A N 1
ATOM 1951 C CA . LEU A 1 258 ? -23.03243 3.21108 -31.05624 1.000 26.27093 258 LEU A CA 1
ATOM 1952 C C . LEU A 1 258 ? -22.93186 3.46573 -32.55483 1.000 27.97892 258 LEU A C 1
ATOM 1953 O O . LEU A 1 258 ? -21.93321 4.02226 -33.03085 1.000 24.78738 258 LEU A O 1
ATOM 1958 N N . ALA A 1 259 ? -23.96169 3.07657 -33.31388 1.000 25.86552 259 ALA A N 1
ATOM 1959 C CA . ALA A 1 259 ? -23.94632 3.33304 -34.74968 1.000 28.29134 259 ALA A CA 1
ATOM 1960 C C . ALA A 1 259 ? -23.98837 4.82686 -35.03440 1.000 27.56466 259 ALA A C 1
ATOM 1961 O O . ALA A 1 259 ? -23.28061 5.31533 -35.92279 1.000 27.22352 259 ALA A O 1
ATOM 1963 N N . ALA A 1 260 ? -24.79964 5.57212 -34.28023 1.000 26.28436 260 ALA A N 1
ATOM 1964 C CA . ALA A 1 260 ? -24.77504 7.02513 -34.40302 1.000 27.51549 260 ALA A CA 1
ATOM 1965 C C . ALA A 1 260 ? -23.39404 7.57156 -34.07088 1.000 26.31559 260 ALA A C 1
ATOM 1966 O O . ALA A 1 260 ? -22.89068 8.47063 -34.75603 1.000 26.32070 260 ALA A O 1
ATOM 1968 N N . SER A 1 261 ? -22.76043 7.02382 -33.03104 1.000 25.82622 261 SER A N 1
ATOM 1969 C CA . SER A 1 261 ? -21.40772 7.43735 -32.67062 1.000 25.89662 261 SER A CA 1
ATOM 1970 C C . SER A 1 261 ? -20.42937 7.13874 -33.80147 1.000 27.72123 261 SER A C 1
ATOM 1971 O O . SER A 1 261 ? -19.60641 7.98509 -34.17178 1.000 26.24259 261 SER A O 1
ATOM 1974 N N . ALA A 1 262 ? -20.51785 5.93532 -34.37164 1.000 28.91322 262 ALA A N 1
ATOM 1975 C CA . ALA A 1 262 ? -19.62344 5.55012 -35.45721 1.000 27.12740 262 ALA A CA 1
ATOM 1976 C C . ALA A 1 262 ? -19.84166 6.39456 -36.70744 1.000 29.08863 262 ALA A C 1
ATOM 1977 O O . ALA A 1 262 ? -18.89366 6.62648 -37.46745 1.000 28.35120 262 ALA A O 1
ATOM 1979 N N . GLY A 1 263 ? -21.06187 6.87211 -36.93441 1.000 28.40112 263 GLY A N 1
ATOM 1980 C CA . GLY A 1 263 ? -21.36999 7.59470 -38.15088 1.000 27.65934 263 GLY A CA 1
ATOM 1981 C C . GLY A 1 263 ? -21.20986 9.09976 -38.11032 1.000 30.17274 263 GLY A C 1
ATOM 1982 O O . GLY A 1 263 ? -21.59243 9.76293 -39.07778 1.000 31.28765 263 GLY A O 1
ATOM 1983 N N . LEU A 1 264 ? -20.64433 9.66085 -37.04140 1.000 29.57997 264 LEU A N 1
ATOM 1984 C CA . LEU A 1 264 ? -20.61660 11.11099 -36.86824 1.000 28.02020 264 LEU A CA 1
ATOM 1985 C C . LEU A 1 264 ? -19.88004 11.81561 -38.00351 1.000 27.93497 264 LEU A C 1
ATOM 1986 O O . LEU A 1 264 ? -18.77012 11.43294 -38.38084 1.000 27.22867 264 LEU A O 1
ATOM 1991 N N . THR A 1 265 ? -20.50526 12.85848 -38.53481 1.000 25.93939 265 THR A N 1
ATOM 1992 C CA . THR A 1 265 ? -19.90886 13.77373 -39.49459 1.000 29.34992 265 THR A CA 1
ATOM 1993 C C . THR A 1 265 ? -19.68646 15.12005 -38.81936 1.000 29.30245 265 THR A C 1
ATOM 1994 O O . THR A 1 265 ? -20.14834 15.35312 -37.70127 1.000 29.13515 265 THR A O 1
ATOM 1998 N N . ASP A 1 266 ? -18.97058 16.01413 -39.50670 1.000 28.15366 266 ASP A N 1
ATOM 1999 C CA . ASP A 1 266 ? -18.83416 17.37985 -39.00635 1.000 30.10839 266 ASP A CA 1
ATOM 2000 C C . ASP A 1 266 ? -20.20257 17.99040 -38.72474 1.000 31.11985 266 ASP A C 1
ATOM 2001 O O . ASP A 1 266 ? -20.42731 18.58823 -37.66586 1.000 29.57219 266 ASP A O 1
ATOM 2006 N N . GLU A 1 267 ? -21.13663 17.83244 -39.66640 1.000 27.21171 267 GLU A N 1
ATOM 2007 C CA . GLU A 1 267 ? -22.44805 18.45343 -39.52317 1.000 29.60313 267 GLU A CA 1
ATOM 2008 C C . GLU A 1 267 ? -23.20194 17.89386 -38.32255 1.000 28.26374 267 GLU A C 1
ATOM 2009 O O . GLU A 1 267 ? -23.85288 18.64677 -37.58737 1.000 28.68996 267 GLU A O 1
ATOM 2015 N N . GLN A 1 268 ? -23.12725 16.57719 -38.10266 1.000 25.54654 268 GLN A N 1
ATOM 2016 C CA . GLN A 1 268 ? -23.82431 15.98584 -36.96344 1.000 28.60747 268 GLN A CA 1
ATOM 2017 C C . GLN A 1 268 ? -23.18101 16.40122 -35.64674 1.000 27.69073 268 GLN A C 1
ATOM 2018 O O . GLN A 1 268 ? -23.88026 16.62815 -34.65196 1.000 27.06616 268 GLN A O 1
ATOM 2024 N N . LYS A 1 269 ? -21.85069 16.49575 -35.62414 1.000 25.96967 269 LYS A N 1
ATOM 2025 C CA . LYS A 1 269 ? -21.14735 16.95310 -34.43088 1.000 29.23258 269 LYS A CA 1
ATOM 2026 C C . LYS A 1 269 ? -21.55285 18.37393 -34.06946 1.000 27.94953 269 LYS A C 1
ATOM 2027 O O . LYS A 1 269 ? -21.85164 18.67112 -32.90675 1.000 29.03895 269 LYS A O 1
ATOM 2033 N N . VAL A 1 270 ? -21.56782 19.26904 -35.05948 1.000 25.64945 270 VAL A N 1
ATOM 2034 C CA . VAL A 1 270 ? -21.91792 20.65868 -34.79337 1.000 26.81359 270 VAL A CA 1
ATOM 2035 C C . VAL A 1 270 ? -23.37534 20.76368 -34.36269 1.000 29.33092 270 VAL A C 1
ATOM 2036 O O . VAL A 1 270 ? -23.71314 21.52584 -33.44790 1.000 29.00473 270 VAL A O 1
ATOM 2040 N N . LYS A 1 271 ? -24.25757 19.98455 -34.99624 1.000 27.31998 271 LYS A N 1
ATOM 2041 C CA . LYS A 1 271 ? -25.66243 19.98568 -34.60301 1.000 26.88363 271 LYS A CA 1
ATOM 2042 C C . LYS A 1 271 ? -25.85928 19.40398 -33.21197 1.000 27.15479 271 LYS A C 1
ATOM 2043 O O . LYS A 1 271 ? -26.75017 19.84912 -32.47979 1.000 27.19600 271 LYS A O 1
ATOM 2049 N N . ALA A 1 272 ? -25.06168 18.40451 -32.83424 1.000 26.32945 272 ALA A N 1
ATOM 2050 C CA . ALA A 1 272 ? -25.11801 17.91194 -31.46128 1.000 26.19347 272 ALA A CA 1
ATOM 2051 C C . ALA A 1 272 ? -24.81008 19.03367 -30.47700 1.000 25.61011 272 ALA A C 1
ATOM 2052 O O . ALA A 1 272 ? -25.55165 19.24999 -29.51121 1.000 27.16379 272 ALA A O 1
ATOM 2054 N N . GLU A 1 273 ? -23.72492 19.77355 -30.72386 1.000 23.16683 273 GLU A N 1
ATOM 2055 C CA . GLU A 1 273 ? -23.37877 20.90583 -29.87149 1.000 25.74550 273 GLU A CA 1
ATOM 2056 C C . GLU A 1 273 ? -24.41870 22.01257 -29.97273 1.000 28.43750 273 GLU A C 1
ATOM 2057 O O . GLU A 1 273 ? -24.74192 22.66140 -28.97108 1.000 27.31944 273 GLU A O 1
ATOM 2063 N N . PHE A 1 274 ? -24.93518 22.25646 -31.17976 1.000 24.92065 274 PHE A N 1
ATOM 2064 C CA . PHE A 1 274 ? -25.85216 23.37321 -31.38511 1.000 25.65598 274 PHE A CA 1
ATOM 2065 C C . PHE A 1 274 ? -27.12605 23.20726 -30.56482 1.000 24.31580 274 PHE A C 1
ATOM 2066 O O . PHE A 1 274 ? -27.53866 24.12733 -29.85083 1.000 26.38846 274 PHE A O 1
ATOM 2074 N N . PHE A 1 275 ? -27.77039 22.04315 -30.65719 1.000 25.26707 275 PHE A N 1
ATOM 2075 C CA . PHE A 1 275 ? -29.06799 21.86385 -30.01557 1.000 26.77891 275 PHE A CA 1
ATOM 2076 C C . PHE A 1 275 ? -28.97431 21.66813 -28.51112 1.000 28.68735 275 PHE A C 1
ATOM 2077 O O . PHE A 1 275 ? -30.00584 21.72532 -27.83160 1.000 30.25564 275 PHE A O 1
ATOM 2085 N N . GLU A 1 276 ? -27.78246 21.43081 -27.97806 1.000 26.23171 276 GLU A N 1
ATOM 2086 C CA . GLU A 1 276 ? -27.58260 21.38787 -26.53930 1.000 27.13197 276 GLU A CA 1
ATOM 2087 C C . GLU A 1 276 ? -27.20062 22.74636 -25.97244 1.000 27.25453 276 GLU A C 1
ATOM 2088 O O . GLU A 1 276 ? -27.07289 22.88405 -24.75194 1.000 27.75760 276 GLU A O 1
ATOM 2094 N N . HIS A 1 277 ? -27.04048 23.75169 -26.82949 1.000 26.47636 277 HIS A N 1
ATOM 2095 C CA . HIS A 1 277 ? -26.51324 25.05946 -26.44403 1.000 27.42612 277 HIS A CA 1
ATOM 2096 C C . HIS A 1 277 ? -27.68948 26.01078 -26.22814 1.000 24.31005 277 HIS A C 1
ATOM 2097 O O . HIS A 1 277 ? -28.05498 26.78239 -27.11517 1.000 24.70522 277 HIS A O 1
ATOM 2104 N N . THR A 1 278 ? -28.25367 25.98278 -25.01785 1.000 25.43720 278 THR A N 1
ATOM 2105 C CA . THR A 1 278 ? -29.48495 26.72161 -24.73375 1.000 24.34691 278 THR A CA 1
ATOM 2106 C C . THR A 1 278 ? -29.44993 28.20770 -25.08445 1.000 25.55631 278 THR A C 1
ATOM 2107 O O . THR A 1 278 ? -30.44555 28.69167 -25.65141 1.000 24.97049 278 THR A O 1
ATOM 2111 N N . PRO A 1 279 ? -28.39849 28.98677 -24.78728 1.000 25.12344 279 PRO A N 1
ATOM 2112 C CA . PRO A 1 279 ? -28.45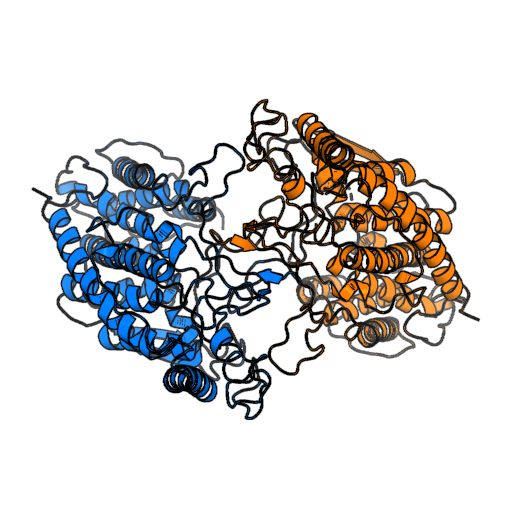265 30.41572 -25.13293 1.000 28.41889 279 PRO A CA 1
ATOM 2113 C C . PRO A 1 279 ? -28.44586 30.67481 -26.62385 1.000 25.54444 279 PRO A C 1
ATOM 2114 O O . PRO A 1 279 ? -28.69043 31.81617 -27.03480 1.000 26.83242 279 PRO A O 1
ATOM 2118 N N . LEU A 1 280 ? -28.17909 29.65823 -27.44225 1.000 27.58045 280 LEU A N 1
ATOM 2119 C CA . LEU A 1 280 ? -28.19228 29.79373 -28.89420 1.000 25.96479 280 LEU A CA 1
ATOM 2120 C C . LEU A 1 280 ? -29.42394 29.12203 -29.49031 1.000 23.97188 280 LEU A C 1
ATOM 2121 O O . LEU A 1 280 ? -30.34163 29.81197 -29.93666 1.000 26.96881 280 LEU A O 1
ATOM 2126 N N . SER A 1 281 ? -29.47345 27.78705 -29.51047 1.000 22.92223 281 SER A N 1
ATOM 2127 C CA . SER A 1 281 ? -30.53939 27.08982 -30.22826 1.000 24.55939 281 SER A CA 1
ATOM 2128 C C . SER A 1 281 ? -31.90602 27.33787 -29.60392 1.000 26.92302 281 SER A C 1
ATOM 2129 O O . SER A 1 281 ? -32.90686 27.48036 -30.31861 1.000 24.63381 281 SER A O 1
ATOM 2132 N N . VAL A 1 282 ? -31.97228 27.38012 -28.27613 1.000 22.76693 282 VAL A N 1
ATOM 2133 C CA . VAL A 1 282 ? -33.26171 27.49018 -27.60532 1.000 25.32633 282 VAL A CA 1
ATOM 2134 C C . VAL A 1 282 ? -33.70792 28.94387 -27.52360 1.000 25.62828 282 VAL A C 1
ATOM 2135 O O . VAL A 1 282 ? -34.85227 29.27697 -27.84995 1.000 25.15419 282 VAL A O 1
ATOM 2139 N N . THR A 1 283 ? -32.80881 29.83173 -27.09942 1.000 24.52312 283 THR A N 1
ATOM 2140 C CA . THR A 1 283 ? -33.18192 31.22623 -26.88904 1.000 25.06099 283 THR A CA 1
ATOM 2141 C C . THR A 1 283 ? -33.39627 31.96198 -28.20782 1.000 25.49836 283 THR A C 1
ATOM 2142 O O . THR A 1 283 ? -34.29706 32.80339 -28.31422 1.000 27.78581 283 THR A O 1
ATOM 2146 N N . LEU A 1 284 ? -32.58781 31.66417 -29.22601 1.000 24.37176 284 LEU A N 1
ATOM 2147 C CA . LEU A 1 284 ? -32.56162 32.49336 -30.42310 1.000 26.12724 284 LEU A CA 1
ATOM 2148 C C . LEU A 1 284 ? -33.36521 31.92903 -31.59112 1.000 26.12080 284 LEU A C 1
ATOM 2149 O O . LEU A 1 284 ? -33.50457 32.61750 -32.60872 1.000 25.41195 284 LEU A O 1
ATOM 2154 N N . SER A 1 285 ? -33.90054 30.71399 -31.48761 1.000 23.04246 285 SER A N 1
ATOM 2155 C CA . SER A 1 285 ? -34.84031 30.27440 -32.51554 1.000 25.68876 285 SER A CA 1
ATOM 2156 C C . SER A 1 285 ? -36.11989 31.10971 -32.52761 1.000 26.45338 285 SER A C 1
ATOM 2157 O O . SER A 1 285 ? -36.61177 31.40567 -33.63093 1.000 26.46806 285 SER A O 1
ATOM 2160 N N . PRO A 1 286 ? -36.69227 31.53840 -31.39222 1.000 24.98015 286 PRO A N 1
ATOM 2161 C CA . PRO A 1 286 ? -37.79699 32.50876 -31.47933 1.000 24.63792 286 PRO A CA 1
ATOM 2162 C C . PRO A 1 286 ? -37.38586 33.82245 -32.11558 1.000 28.07190 286 PRO A C 1
ATOM 2163 O O . PRO A 1 286 ? -38.20707 34.45118 -32.79490 1.000 27.72500 286 PRO A O 1
ATOM 2167 N N . ARG A 1 287 ? -36.14159 34.26459 -31.91960 1.000 25.03386 287 ARG A N 1
ATOM 2168 C CA . ARG A 1 287 ? -35.68203 35.45795 -32.61954 1.000 26.51684 287 ARG A CA 1
ATOM 2169 C C . ARG A 1 287 ? -35.75155 35.25673 -34.12755 1.000 27.56571 287 ARG A C 1
ATOM 2170 O O . ARG A 1 287 ? -36.29719 36.09628 -34.85356 1.000 27.11190 287 ARG A O 1
ATOM 2178 N N . ALA A 1 288 ? -35.21537 34.13183 -34.61171 1.000 27.03937 288 ALA A N 1
ATOM 2179 C CA . ALA A 1 288 ? -35.24108 33.84197 -36.04319 1.000 29.67623 288 ALA A CA 1
ATOM 2180 C C . ALA A 1 288 ? -36.66678 33.79291 -36.57632 1.000 30.09944 288 ALA A C 1
ATOM 2181 O O . ALA A 1 288 ? -36.95611 34.34092 -37.64723 1.000 29.96525 288 ALA A O 1
ATOM 2183 N N . ALA A 1 289 ? -37.57079 33.13526 -35.84576 1.000 28.71933 289 ALA A N 1
ATOM 2184 C CA . ALA A 1 289 ? -38.96541 33.08205 -36.27030 1.000 30.43228 289 ALA A CA 1
ATOM 2185 C C . ALA A 1 289 ? -39.58337 34.47383 -36.31353 1.000 31.29013 289 ALA A C 1
ATOM 2186 O O . ALA A 1 289 ? -40.29995 34.81280 -37.26339 1.000 30.60114 289 ALA A O 1
ATOM 2188 N N . ALA A 1 290 ? -39.30938 35.29766 -35.29790 1.000 28.61877 290 ALA A N 1
ATOM 2189 C CA . ALA A 1 290 ? -39.84667 36.65467 -35.27899 1.000 30.38789 290 ALA A CA 1
ATOM 2190 C C . ALA A 1 290 ? -39.33047 37.47059 -36.45761 1.000 30.58067 290 ALA A C 1
ATOM 2191 O O . ALA A 1 290 ? -40.09721 38.19225 -37.10640 1.000 32.40648 290 ALA A O 1
ATOM 2193 N N . MET A 1 291 ? -38.03338 37.36304 -36.75352 1.000 30.83217 291 MET A N 1
ATOM 2194 C CA A MET A 1 291 ? -37.44691 38.09207 -37.87572 0.500 32.11651 291 MET A CA 1
ATOM 2195 C CA B MET A 1 291 ? -37.48236 38.12617 -37.86541 0.500 32.09775 291 MET A CA 1
ATOM 2196 C C . MET A 1 291 ? -38.09952 37.71215 -39.19632 1.000 34.51924 291 MET A C 1
ATOM 2197 O O . MET A 1 291 ? -38.17535 38.53164 -40.11793 1.000 34.11444 291 MET A O 1
ATOM 2206 N N . ALA A 1 292 ? -38.56218 36.46947 -39.31234 1.000 34.76846 292 ALA A N 1
ATOM 2207 C CA . ALA A 1 292 ? -39.19097 36.00407 -40.54047 1.000 35.37056 292 ALA A CA 1
ATOM 2208 C C . ALA A 1 292 ? -40.66330 36.38258 -40.64632 1.000 34.01100 292 ALA A C 1
ATOM 2209 O O . ALA A 1 292 ? -41.27210 36.12053 -41.69007 1.000 34.97343 292 ALA A O 1
ATOM 2211 N N . HIS A 1 293 ? -41.25361 36.98179 -39.60747 1.000 33.58666 293 HIS A N 1
ATOM 2212 C CA . HIS A 1 293 ? -42.69061 37.24459 -39.58913 1.000 33.38738 293 HIS A CA 1
ATOM 2213 C C . HIS A 1 293 ? -43.07724 38.70516 -39.35911 1.000 32.99751 293 HIS A C 1
ATOM 2214 O O . HIS A 1 293 ? -44.26109 38.98302 -39.12982 1.000 35.73381 293 HIS A O 1
ATOM 2221 N N . ASP A 1 294 ? -42.12972 39.63907 -39.39894 1.000 33.88198 294 ASP A N 1
ATOM 2222 C CA . ASP A 1 294 ? -42.44050 41.07491 -39.38615 1.000 36.44025 294 ASP A CA 1
ATOM 2223 C C . ASP A 1 294 ? -43.31300 41.46730 -38.19048 1.000 34.73357 294 ASP A C 1
ATOM 2224 O O . ASP A 1 294 ? -44.38382 42.06050 -38.33798 1.000 35.10297 294 ASP A O 1
ATOM 2229 N N . LEU A 1 295 ? -42.86680 41.10040 -36.99517 1.000 32.82970 295 LEU A N 1
ATOM 2230 C CA . LEU A 1 295 ? -43.58934 41.43391 -35.77670 1.000 31.78448 295 LEU A CA 1
ATOM 2231 C C . LEU A 1 295 ? -43.14980 42.79119 -35.23974 1.000 29.84594 295 LEU A C 1
ATOM 2232 O O . LEU A 1 295 ? -41.98165 43.17188 -35.34964 1.000 31.26144 295 LEU A O 1
ATOM 2237 N N . ASP A 1 296 ? -44.09331 43.51527 -34.63829 1.000 27.23016 296 ASP A N 1
ATOM 2238 C CA . ASP A 1 296 ? -43.73625 44.73065 -33.92262 1.000 26.91086 296 ASP A CA 1
ATOM 2239 C C . ASP A 1 296 ? -43.26905 44.36385 -32.51303 1.000 26.42173 296 ASP A C 1
ATOM 2240 O O . ASP A 1 296 ? -43.18214 43.18796 -32.15179 1.000 24.59272 296 ASP A O 1
ATOM 2245 N N . LEU A 1 297 ? -42.96108 45.37996 -31.70154 1.000 25.56147 297 LEU A N 1
ATOM 2246 C CA . LEU A 1 297 ? -42.40561 45.11679 -30.37483 1.000 25.58357 297 LEU A CA 1
ATOM 2247 C C . LEU A 1 297 ? -43.34953 44.26090 -29.53830 1.000 26.52109 297 LEU A C 1
ATOM 2248 O O . LEU A 1 297 ? -42.91440 43.30386 -28.88610 1.000 25.42626 297 LEU A O 1
ATOM 2253 N N . ASP A 1 298 ? -44.64636 44.58553 -29.54891 1.000 25.09307 298 ASP A N 1
ATOM 2254 C CA . ASP A 1 298 ? -45.62392 43.75918 -28.84490 1.000 26.35829 298 ASP A CA 1
ATOM 2255 C C . ASP A 1 298 ? -45.57816 42.31448 -29.32545 1.000 26.66420 298 ASP A C 1
ATOM 2256 O O . ASP A 1 298 ? -45.59297 41.38072 -28.51350 1.000 24.56105 298 ASP A O 1
ATOM 2261 N N . GLY A 1 299 ? -45.51709 42.11171 -30.64359 1.000 26.89688 299 GLY A N 1
ATOM 2262 C CA . GLY A 1 299 ? -45.48380 40.76275 -31.17748 1.000 25.08137 299 GLY A CA 1
ATOM 2263 C C . GLY A 1 299 ? -44.26823 39.97641 -30.73345 1.000 24.29446 299 GLY A C 1
ATOM 2264 O O . GLY A 1 299 ? -44.35753 38.76656 -30.51068 1.000 24.16063 299 GLY A O 1
ATOM 2265 N N . TRP A 1 300 ? -43.12338 40.64599 -30.58317 1.000 23.67843 300 TRP A N 1
ATOM 2266 C CA . TRP A 1 300 ? -41.93465 39.96378 -30.07785 1.000 22.63870 300 TRP A CA 1
ATOM 2267 C C . TRP A 1 300 ? -42.13676 39.50612 -28.63498 1.000 24.94362 300 TRP A C 1
ATOM 2268 O O . TRP A 1 300 ? -41.87259 38.34486 -28.29928 1.000 23.47756 300 TRP A O 1
ATOM 2279 N N . ALA A 1 301 ? -42.61596 40.40352 -27.76596 1.000 21.98234 301 ALA A N 1
ATOM 2280 C CA . ALA A 1 301 ? -42.82987 40.03109 -26.36951 1.000 24.41026 301 ALA A CA 1
ATOM 2281 C C . ALA A 1 301 ? -43.83358 38.89178 -26.25274 1.000 24.85187 301 ALA A C 1
ATOM 2282 O O . ALA A 1 301 ? -43.65365 37.97058 -25.44568 1.000 23.95808 301 ALA A O 1
ATOM 2284 N N . GLN A 1 302 ? -44.88718 38.92659 -27.07008 1.000 23.34174 302 GLN A N 1
ATOM 2285 C CA . GLN A 1 302 ? -45.89379 37.87385 -27.03769 1.000 22.29905 302 GLN A CA 1
ATOM 2286 C C . GLN A 1 302 ? -45.32751 36.55349 -27.54765 1.000 23.98796 302 GLN A C 1
ATOM 2287 O O . GLN A 1 302 ? -45.55009 35.49713 -26.94552 1.000 22.19063 302 GLN A O 1
ATOM 2293 N N . LEU A 1 303 ? -44.60119 36.59108 -28.66608 1.000 23.10453 303 LEU A N 1
ATOM 2294 C CA . LEU A 1 303 ? -43.99690 35.36921 -29.18823 1.000 25.44032 303 LEU A CA 1
ATOM 2295 C C . LEU A 1 303 ? -43.02580 34.76757 -28.18062 1.000 22.50872 303 LEU A C 1
ATOM 2296 O O . LEU A 1 303 ? -43.03306 33.55519 -27.93920 1.000 20.80080 303 LEU A O 1
ATOM 2301 N N . PHE A 1 304 ? -42.16639 35.59942 -27.58975 1.000 23.55532 304 PHE A N 1
ATOM 2302 C CA . PHE A 1 304 ? -41.20339 35.06272 -26.63596 1.000 24.70965 304 PHE A CA 1
ATOM 2303 C C . PHE A 1 304 ? -41.90080 34.51432 -25.40086 1.000 22.25801 304 PHE A C 1
ATOM 2304 O O . PHE A 1 304 ? -41.48622 33.48392 -24.85832 1.000 23.53106 304 PHE A O 1
ATOM 2312 N N . LEU A 1 305 ? -42.98499 35.15825 -24.96240 1.000 22.37036 305 LEU A N 1
ATOM 2313 C CA . LEU A 1 305 ? -43.71132 34.62203 -23.81870 1.000 21.09967 305 LEU A CA 1
ATOM 2314 C C . LEU A 1 305 ? -44.34143 33.27752 -24.14775 1.000 21.84720 305 LEU A C 1
ATOM 2315 O O . LEU A 1 305 ? -44.28407 32.34767 -23.33450 1.000 21.49654 305 LEU A O 1
ATOM 2320 N N . VAL A 1 306 ? -44.95159 33.14948 -25.32899 1.000 21.70929 306 VAL A N 1
ATOM 2321 C CA . VAL A 1 306 ? -45.58515 31.87852 -25.67037 1.000 22.47817 306 VAL A CA 1
ATOM 2322 C C . VAL A 1 306 ? -44.53706 30.77371 -25.78442 1.000 21.88459 306 VAL A C 1
ATOM 2323 O O . VAL A 1 306 ? -44.75186 29.64630 -25.32284 1.000 22.65375 306 VAL A O 1
ATOM 2327 N N . CYS A 1 307 ? -43.38144 31.07939 -26.37886 1.000 23.43330 307 CYS A N 1
ATOM 2328 C CA . CYS A 1 307 ? -42.32239 30.08074 -26.47449 1.000 24.14030 307 CYS A CA 1
ATOM 2329 C C . CYS A 1 307 ? -41.78804 29.71679 -25.09602 1.000 22.54165 307 CYS A C 1
ATOM 2330 O O . CYS A 1 307 ? -41.65241 28.53336 -24.76735 1.000 22.86879 307 CYS A O 1
ATOM 2333 N N . SER A 1 308 ? -41.49172 30.72412 -24.26984 1.000 22.13921 308 SER A N 1
ATOM 2334 C CA . SER A 1 308 ? -40.94035 30.45186 -22.94597 1.000 22.13643 308 SER A CA 1
ATOM 2335 C C . SER A 1 308 ? -41.93777 29.69573 -22.07588 1.000 22.68156 308 SER A C 1
ATOM 2336 O O . SER A 1 308 ? -41.55896 28.77581 -21.34186 1.000 22.18179 308 SER A O 1
ATOM 2339 N N . THR A 1 309 ? -43.21856 30.06812 -22.14108 1.000 21.22020 309 THR A N 1
ATOM 2340 C CA . THR A 1 309 ? -44.22954 29.32573 -21.39555 1.000 22.44459 309 THR A CA 1
ATOM 2341 C C . THR A 1 309 ? -44.26381 27.87029 -21.83770 1.000 21.32103 309 THR A C 1
ATOM 2342 O O . THR A 1 309 ? -44.35900 26.96123 -21.00511 1.000 22.35282 309 THR A O 1
ATOM 2346 N N . ALA A 1 310 ? -44.17193 27.63095 -23.14633 1.000 19.66352 310 ALA A N 1
ATOM 2347 C CA . ALA A 1 310 ? -44.14737 26.26006 -23.64475 1.000 22.85404 310 ALA A CA 1
ATOM 2348 C C . ALA A 1 310 ? -42.92431 25.50823 -23.13337 1.000 21.47620 310 ALA A C 1
ATOM 2349 O O . ALA A 1 310 ? -43.03085 24.34807 -22.72057 1.000 22.69146 310 ALA A O 1
ATOM 2351 N N . ARG A 1 311 ? -41.75216 26.14905 -23.15165 1.000 21.19040 311 ARG A N 1
ATOM 2352 C CA . ARG A 1 311 ? -40.55442 25.50200 -22.61853 1.000 24.86757 311 ARG A CA 1
ATOM 2353 C C . ARG A 1 311 ? -40.71052 25.20960 -21.13443 1.000 24.20440 311 ARG A C 1
ATOM 2354 O O . ARG A 1 311 ? -40.43770 24.09548 -20.67090 1.000 22.52011 311 ARG A O 1
ATOM 2362 N N . PHE A 1 312 ? -41.15156 26.21686 -20.37935 1.000 24.38736 312 PHE A N 1
ATOM 2363 C CA . PHE A 1 312 ? -41.29546 26.10419 -18.93366 1.000 22.84226 312 PHE A CA 1
ATOM 2364 C C . PHE A 1 312 ? -42.19923 24.93809 -18.55861 1.000 22.57249 312 PHE A C 1
ATOM 2365 O O . PHE A 1 312 ? -41.81336 24.05452 -17.78305 1.000 19.77286 312 PHE A O 1
ATOM 2373 N N . ASP A 1 313 ? -43.40716 24.91002 -19.11723 1.000 22.88364 313 ASP A N 1
ATOM 2374 C CA . ASP A 1 313 ? -44.36658 23.88987 -18.71963 1.000 21.25470 313 ASP A CA 1
ATOM 2375 C C . ASP A 1 313 ? -43.99418 22.51490 -19.25669 1.000 20.56058 313 ASP A C 1
ATOM 2376 O O . ASP A 1 313 ? -44.23152 21.50833 -18.57989 1.000 21.48573 313 ASP A O 1
ATOM 2381 N N . SER A 1 314 ? -43.41563 22.44123 -20.45962 1.000 19.88533 314 SER A N 1
ATOM 2382 C CA . SER A 1 314 ? -43.03685 21.13536 -20.99267 1.000 21.78863 314 SER A CA 1
ATOM 2383 C C . SER A 1 314 ? -41.85560 20.55037 -20.22976 1.000 21.18600 314 SER A C 1
ATOM 2384 O O . SER A 1 314 ? -41.79473 19.33600 -20.00522 1.000 21.72801 314 SER A O 1
ATOM 2387 N N . LEU A 1 315 ? -40.91280 21.39607 -19.81041 1.000 21.34544 315 LEU A N 1
ATOM 2388 C CA . LEU A 1 315 ? -39.75186 20.87712 -19.09681 1.000 22.55786 315 LEU A CA 1
ATOM 2389 C C . LEU A 1 315 ? -40.11489 20.42525 -17.68963 1.000 21.09682 315 LEU A C 1
ATOM 2390 O O . LEU A 1 315 ? -39.54223 19.45182 -17.18792 1.000 22.52207 315 LEU A O 1
ATOM 2395 N N . ILE A 1 316 ? -41.05319 21.11379 -17.03718 1.000 21.66753 316 ILE A N 1
ATOM 2396 C CA . ILE A 1 316 ? -41.56150 20.63348 -15.75601 1.000 21.06643 316 ILE A CA 1
ATOM 2397 C C . ILE A 1 316 ? -42.12098 19.22675 -15.91472 1.000 21.43954 316 ILE A C 1
ATOM 2398 O O . ILE A 1 316 ? -41.82134 18.32307 -15.12535 1.000 21.85258 316 ILE A O 1
ATOM 2403 N N . ALA A 1 317 ? -42.93641 19.02120 -16.95067 1.000 20.67046 317 ALA A N 1
ATOM 2404 C CA . ALA A 1 317 ? -43.48963 17.69683 -17.20845 1.000 23.32433 317 ALA A CA 1
ATOM 2405 C C . ALA A 1 317 ? -42.39495 16.70189 -17.57137 1.000 20.01017 317 ALA A C 1
ATOM 2406 O O . ALA A 1 317 ? -42.41896 15.55338 -17.11766 1.000 22.32847 317 ALA A O 1
ATOM 2408 N N . ALA A 1 318 ? -41.42196 17.12390 -18.37908 1.000 20.98478 318 ALA A N 1
ATOM 2409 C CA . ALA A 1 318 ? -40.31135 16.23551 -18.70437 1.000 21.33799 318 ALA A CA 1
ATOM 2410 C C . ALA A 1 318 ? -39.51592 15.87058 -17.45564 1.000 22.44572 318 ALA A C 1
ATOM 2411 O O . ALA A 1 318 ? -39.11990 14.71230 -17.28016 1.000 20.84389 318 ALA A O 1
ATOM 2413 N N . TRP A 1 319 ? -39.28025 16.84621 -16.57176 1.000 20.12119 319 TRP A N 1
ATOM 2414 C CA . TRP A 1 319 ? -38.53378 16.57292 -15.34627 1.000 21.06880 319 TRP A CA 1
ATOM 2415 C C . TRP A 1 319 ? -39.33332 15.69421 -14.39570 1.000 21.68215 319 TRP A C 1
ATOM 2416 O O . TRP A 1 319 ? -38.76342 14.86785 -13.67302 1.000 21.15965 319 TRP A O 1
ATOM 2427 N N . HIS A 1 320 ? -40.65177 15.87023 -14.36332 1.000 21.56286 320 HIS A N 1
ATOM 2428 C CA . HIS A 1 320 ? -41.48588 14.98278 -13.56236 1.000 21.54210 320 HIS A CA 1
ATOM 2429 C C . HIS A 1 320 ? -41.31997 13.53828 -14.00672 1.000 24.83087 320 HIS A C 1
ATOM 2430 O O . HIS A 1 320 ? -41.11903 12.63733 -13.18221 1.000 24.59866 320 HIS A O 1
ATOM 2437 N N . HIS A 1 321 ? -41.38965 13.30150 -15.31743 1.000 21.81196 321 HIS A N 1
ATOM 2438 C CA . HIS A 1 321 ? -41.24586 11.94457 -15.82442 1.000 23.80240 321 HIS A CA 1
ATOM 2439 C C . HIS A 1 321 ? -39.80466 11.46085 -15.74704 1.000 23.31168 321 HIS A C 1
ATOM 2440 O O . HIS A 1 321 ? -39.57366 10.26352 -15.54242 1.000 22.66128 321 HIS A O 1
ATOM 2447 N N . LYS A 1 322 ? -38.82603 12.36152 -15.90771 1.000 21.73173 322 LYS A N 1
ATOM 2448 C CA . LYS A 1 322 ? -37.43395 11.95875 -15.72161 1.000 22.79899 322 LYS A CA 1
ATOM 2449 C C . LYS A 1 322 ? -37.24187 11.31380 -14.35886 1.000 22.94540 322 LYS A C 1
ATOM 2450 O O . LYS A 1 322 ? -36.60302 10.26365 -14.24083 1.000 23.04500 322 LYS A O 1
ATOM 2456 N N . ARG A 1 323 ? -37.82457 11.91169 -13.32261 1.000 22.95975 323 ARG A N 1
ATOM 2457 C CA . ARG A 1 323 ? -37.68509 11.37732 -11.97501 1.000 23.12416 323 ARG A CA 1
ATOM 2458 C C . ARG A 1 323 ? -38.54602 10.13563 -11.78290 1.000 26.29606 323 ARG A C 1
ATOM 2459 O O . ARG A 1 323 ? -38.10971 9.16634 -11.15172 1.000 27.62800 323 ARG A O 1
ATOM 2467 N N . ALA A 1 324 ? -39.77267 10.15215 -12.31713 1.000 25.21673 324 ALA A N 1
ATOM 2468 C CA . ALA A 1 324 ? -40.67494 9.01789 -12.14783 1.000 24.16990 324 ALA A CA 1
ATOM 2469 C C . ALA A 1 324 ? -40.11188 7.75914 -12.79649 1.000 23.78574 324 ALA A C 1
ATOM 2470 O O . ALA A 1 324 ? -40.18171 6.67039 -12.21365 1.000 21.96826 324 ALA A O 1
ATOM 2472 N N . TYR A 1 325 ? -39.58569 7.87585 -14.01709 1.000 21.53920 325 TYR A N 1
ATOM 2473 C CA . TYR A 1 325 ? -39.01355 6.71671 -14.69694 1.000 23.77758 325 TYR A CA 1
ATOM 2474 C C . TYR A 1 325 ? -37.55272 6.46151 -14.33612 1.000 24.41033 325 TYR A C 1
ATOM 2475 O O . TYR A 1 325 ? -37.13595 5.29972 -14.29027 1.000 22.35156 325 TYR A O 1
ATOM 2484 N N . ASP A 1 326 ? -36.76647 7.51401 -14.08658 1.000 22.99646 326 ASP A N 1
ATOM 2485 C CA . ASP A 1 326 ? -35.40808 7.38536 -13.54513 1.000 22.71765 326 ASP A CA 1
ATOM 2486 C C . ASP A 1 326 ? -34.54509 6.46395 -14.41138 1.000 24.27363 326 ASP A C 1
ATOM 2487 O O . ASP A 1 326 ? -33.91310 5.52743 -13.92328 1.000 23.18761 326 ASP A O 1
ATOM 2492 N N . THR A 1 327 ? -34.48392 6.76814 -15.70667 1.000 22.42844 327 THR A N 1
ATOM 2493 C CA . THR A 1 327 ? -34.00702 5.81762 -16.70283 1.000 23.63455 327 THR A CA 1
ATOM 2494 C C . THR A 1 327 ? -32.50403 5.94706 -16.97104 1.000 23.43458 327 THR A C 1
ATOM 2495 O O . THR A 1 327 ? -31.93057 7.03962 -16.94514 1.000 22.90587 327 THR A O 1
ATOM 2499 N N . VAL A 1 328 ? -31.88137 4.79732 -17.25231 1.000 23.47785 328 VAL A N 1
ATOM 2500 C CA . VAL A 1 328 ? -30.44894 4.71625 -17.50903 1.000 22.01285 328 VAL A CA 1
ATOM 2501 C C . VAL A 1 328 ? -30.05261 5.52238 -18.74656 1.000 22.87637 328 VAL A C 1
ATOM 2502 O O . VAL A 1 328 ? -30.79360 5.60189 -19.73340 1.000 22.07920 328 VAL A O 1
ATOM 2506 N N . ARG A 1 329 ? -28.84851 6.11359 -18.69935 1.000 22.13027 329 ARG A N 1
ATOM 2507 C CA . ARG A 1 329 ? -28.25978 6.82628 -19.82564 1.000 24.24542 329 ARG A CA 1
ATOM 2508 C C . ARG A 1 329 ? -27.45517 5.87528 -20.70597 1.000 23.45503 329 ARG A C 1
ATOM 2509 O O . ARG A 1 329 ? -27.09033 4.77518 -20.27870 1.000 21.96166 329 ARG A O 1
ATOM 2517 N N . PRO A 1 330 ? -27.16384 6.27425 -21.95185 1.000 23.63555 330 PRO A N 1
ATOM 2518 C CA . PRO A 1 330 ? -26.48214 5.34845 -22.87708 1.000 23.72644 330 PRO A CA 1
ATOM 2519 C C . PRO A 1 330 ? -25.12752 4.83862 -22.40563 1.000 25.85550 330 PRO A C 1
ATOM 2520 O O . PRO A 1 330 ? -24.83409 3.65317 -22.60363 1.000 23.68043 330 PRO A O 1
ATOM 2524 N N . PHE A 1 331 ? -24.28508 5.68093 -21.79602 1.000 25.89209 331 PHE A N 1
ATOM 2525 C CA . PHE A 1 331 ? -22.94461 5.21537 -21.44551 1.000 25.79687 331 PHE A CA 1
ATOM 2526 C C . PHE A 1 331 ? -23.00894 4.01763 -20.50334 1.000 25.11210 331 PHE A C 1
ATOM 2527 O O . PHE A 1 331 ? -22.25378 3.05255 -20.66432 1.000 25.32469 331 PHE A O 1
ATOM 2535 N N . SER A 1 332 ? -23.93177 4.03998 -19.54056 1.000 24.24045 332 SER A N 1
ATOM 2536 C CA . SER A 1 332 ? -24.09606 2.89280 -18.65393 1.000 23.40985 332 SER A CA 1
ATOM 2537 C C . SER A 1 332 ? -24.62888 1.68136 -19.40899 1.000 26.04602 332 SER A C 1
ATOM 2538 O O . SER A 1 332 ? -24.23833 0.54473 -19.12247 1.000 25.31980 332 SER A O 1
ATOM 2541 N N . ALA A 1 333 ? -25.53941 1.89940 -20.36170 1.000 23.07628 333 ALA A N 1
ATOM 2542 C CA . ALA A 1 333 ? -26.09991 0.77657 -21.10639 1.000 25.91595 333 ALA A CA 1
ATOM 2543 C C . ALA A 1 333 ? -25.06463 0.16928 -22.04505 1.000 25.18479 333 ALA A C 1
ATOM 2544 O O . ALA A 1 333 ? -25.00210 -1.05619 -22.20103 1.000 25.27297 333 ALA A O 1
ATOM 2546 N N . VAL A 1 334 ? -24.24044 1.01294 -22.67067 1.000 24.33247 334 VAL A N 1
ATOM 2547 C CA . VAL A 1 334 ? -23.14531 0.52137 -23.50361 1.000 27.96284 334 VAL A CA 1
ATOM 2548 C C . VAL A 1 334 ? -22.22197 -0.38224 -22.69114 1.000 30.03068 334 VAL A C 1
ATOM 2549 O O . VAL A 1 334 ? -21.83774 -1.47165 -23.13649 1.000 28.63538 334 VAL A O 1
ATOM 2553 N N . ARG A 1 335 ? -21.86378 0.05174 -21.47931 1.000 27.35572 335 ARG A N 1
ATOM 2554 C CA A ARG A 1 335 ? -21.01605 -0.77374 -20.62631 0.500 28.51897 335 ARG A CA 1
ATOM 2555 C CA B ARG A 1 335 ? -21.02065 -0.76865 -20.61401 0.500 28.51545 335 ARG A CA 1
ATOM 2556 C C . ARG A 1 335 ? -21.73091 -2.05135 -20.20321 1.000 29.60822 335 ARG A C 1
ATOM 2557 O O . ARG A 1 335 ? -21.10689 -3.11571 -20.11852 1.000 28.57307 335 ARG A O 1
ATOM 2572 N N . HIS A 1 336 ? -23.03522 -1.96684 -19.93384 1.000 26.28546 336 HIS A N 1
ATOM 2573 C CA . HIS A 1 336 ? -23.76941 -3.14337 -19.48025 1.000 29.45605 336 HIS A CA 1
ATOM 2574 C C . HIS A 1 336 ? -23.79291 -4.22617 -20.55031 1.000 27.40111 336 HIS A C 1
ATOM 2575 O O . HIS A 1 336 ? -23.64141 -5.41316 -20.24456 1.000 27.72985 336 HIS A O 1
ATOM 2582 N N . VAL A 1 337 ? -24.01856 -3.84053 -21.80776 1.000 28.04874 337 VAL A N 1
ATOM 2583 C CA . VAL A 1 337 ? -24.14631 -4.83337 -22.87069 1.000 28.36215 337 VAL A CA 1
ATOM 2584 C C . VAL A 1 337 ? -22.78988 -5.43167 -23.22629 1.000 28.86069 337 VAL A C 1
ATOM 2585 O O . VAL A 1 337 ? -22.66210 -6.64832 -23.40718 1.000 30.63710 337 VAL A O 1
ATOM 2589 N N . TYR A 1 338 ? -21.75589 -4.60055 -23.31751 1.000 27.53636 338 TYR A N 1
ATOM 2590 C CA . TYR A 1 338 ? -20.49527 -5.02487 -23.90728 1.000 30.24675 338 TYR A CA 1
ATOM 2591 C C . TYR A 1 338 ? -19.32393 -5.08956 -22.93506 1.000 32.81069 338 TYR A C 1
ATOM 2592 O O . TYR A 1 338 ? -18.27627 -5.63369 -23.30380 1.000 32.19381 338 TYR A O 1
ATOM 2601 N N . GLY A 1 339 ? -19.45540 -4.54772 -21.72755 1.000 32.31488 339 GLY A N 1
ATOM 2602 C CA . GLY A 1 339 ? -18.36201 -4.62081 -20.76512 1.000 30.31692 339 GLY A CA 1
ATOM 2603 C C . GLY A 1 339 ? -17.11789 -3.92014 -21.28276 1.000 33.11747 339 GLY A C 1
ATOM 2604 O O . GLY A 1 339 ? -17.13454 -2.72585 -21.59994 1.000 32.25370 339 GLY A O 1
ATOM 2605 N N . SER A 1 340 ? -16.01750 -4.66495 -21.38905 1.000 31.96872 340 SER A N 1
ATOM 2606 C CA . SER A 1 340 ? -14.76800 -4.13565 -21.91456 1.000 32.63069 340 SER A CA 1
ATOM 2607 C C . SER A 1 340 ? -14.54660 -4.47921 -23.37964 1.000 33.03072 340 SER A C 1
ATOM 2608 O O . SER A 1 340 ? -13.52092 -4.08503 -23.94396 1.000 32.94338 340 SER A O 1
ATOM 2611 N N . LYS A 1 341 ? -15.48252 -5.18850 -24.00666 1.000 34.86921 341 LYS A N 1
ATOM 2612 C CA . LYS A 1 341 ? -15.29283 -5.64014 -25.37355 1.000 32.12234 341 LYS A CA 1
ATOM 2613 C C . LYS A 1 341 ? -15.23697 -4.45454 -26.33475 1.000 34.12332 341 LYS A C 1
ATOM 2614 O O . LYS A 1 341 ? -15.89146 -3.43139 -26.11682 1.000 33.34452 341 LYS A O 1
ATOM 2620 N N . PRO A 1 342 ? -14.45419 -4.56710 -27.40396 1.000 33.27546 342 PRO A N 1
ATOM 2621 C CA . PRO A 1 342 ? -14.34274 -3.45387 -28.35013 1.000 32.16085 342 PRO A CA 1
ATOM 2622 C C . PRO A 1 342 ? -15.60709 -3.29787 -29.17988 1.000 32.91390 342 PRO A C 1
ATOM 2623 O O . PRO A 1 342 ? -16.27084 -4.27447 -29.53341 1.000 34.35383 342 PRO A O 1
ATOM 2627 N N . VAL A 1 343 ? -15.94002 -2.04624 -29.48209 1.000 30.85719 343 VAL A N 1
ATOM 2628 C CA . VAL A 1 343 ? -17.07982 -1.71116 -30.32030 1.000 31.46570 343 VAL A CA 1
ATOM 2629 C C . VAL A 1 343 ? -16.60905 -0.74292 -31.39598 1.000 31.20911 343 VAL A C 1
ATOM 2630 O O . VAL A 1 343 ? -15.51288 -0.18496 -31.32963 1.000 32.35126 343 VAL A O 1
ATOM 2634 N N . THR A 1 344 ? -17.45232 -0.55735 -32.40322 1.000 30.04873 344 THR A N 1
ATOM 2635 C CA . THR A 1 344 ? -17.18541 0.39283 -33.47146 1.000 30.59788 344 THR A CA 1
ATOM 2636 C C . THR A 1 344 ? -17.96260 1.67046 -33.18553 1.000 28.40757 344 THR A C 1
ATOM 2637 O O . THR A 1 344 ? -19.19922 1.66049 -33.17097 1.000 29.53391 344 THR A O 1
ATOM 2641 N N . ALA A 1 345 ? -17.24026 2.76061 -32.95599 1.000 29.24923 345 ALA A N 1
ATOM 2642 C CA . ALA A 1 345 ? -17.85413 4.01779 -32.54776 1.000 28.70600 345 ALA A CA 1
ATOM 2643 C C . ALA A 1 345 ? -16.79254 5.10635 -32.61275 1.000 30.54052 345 ALA A C 1
ATOM 2644 O O . ALA A 1 345 ? -15.64206 4.86332 -32.99230 1.000 28.53170 345 ALA A O 1
ATOM 2646 N N . TRP A 1 346 ? -17.19862 6.31759 -32.24456 1.000 29.23436 346 TRP A N 1
ATOM 2647 C CA . TRP A 1 346 ? -16.25447 7.41074 -32.08982 1.000 26.56427 346 TRP A CA 1
ATOM 2648 C C . TRP A 1 346 ? -15.17574 7.01874 -31.09129 1.000 25.90554 346 TRP A C 1
ATOM 2649 O O . TRP A 1 346 ? -15.47132 6.49158 -30.01583 1.000 25.40490 346 TRP A O 1
ATOM 2660 N N . GLY A 1 347 ? -13.92140 7.26127 -31.45700 1.000 27.75699 347 GLY A N 1
ATOM 2661 C CA . GLY A 1 347 ? -12.81109 6.93506 -30.58857 1.000 27.91236 347 GLY A CA 1
ATOM 2662 C C . GLY A 1 347 ? -12.42203 8.01565 -29.61192 1.000 30.22232 347 GLY A C 1
ATOM 2663 O O . GLY A 1 347 ? -11.56568 7.78623 -28.75236 1.000 28.13415 347 GLY A O 1
ATOM 2664 N N . GLY A 1 348 ? -13.02914 9.19271 -29.71507 1.000 26.37680 348 GLY A N 1
ATOM 2665 C CA . GLY A 1 348 ? -12.65479 10.30402 -28.87750 1.000 27.97219 348 GLY A CA 1
ATOM 2666 C C . GLY A 1 348 ? -12.00662 11.41310 -29.67699 1.000 30.29877 348 GLY A C 1
ATOM 2667 O O . GLY A 1 348 ? -11.83021 11.30709 -30.89651 1.000 30.19373 348 GLY A O 1
ATOM 2668 N N . PRO A 1 349 ? -11.65039 12.50623 -29.00211 1.000 29.44904 349 PRO A N 1
ATOM 2669 C CA . PRO A 1 349 ? -11.14227 13.68771 -29.71168 1.000 28.74195 349 PRO A CA 1
ATOM 2670 C C . PRO A 1 349 ? -9.96507 13.35482 -30.61664 1.000 32.17200 349 PRO A C 1
ATOM 2671 O O . PRO A 1 349 ? -9.00724 12.69301 -30.20823 1.000 29.74378 349 PRO A O 1
ATOM 2675 N N . GLY A 1 350 ? -10.05342 13.81030 -31.86570 1.000 31.31069 350 GLY A N 1
ATOM 2676 C CA . GLY A 1 350 ? -9.00366 13.60105 -32.83797 1.000 29.71433 350 GLY A CA 1
ATOM 2677 C C . GLY A 1 350 ? -8.89075 12.19795 -33.39199 1.000 30.75330 350 GLY A C 1
ATOM 2678 O O . GLY A 1 350 ? -7.99074 11.94527 -34.19978 1.000 35.89073 350 GLY A O 1
ATOM 2679 N N . LYS A 1 351 ? -9.77186 11.27660 -33.00571 1.000 27.24902 351 LYS A N 1
ATOM 2680 C CA . LYS A 1 351 ? -9.61017 9.88135 -33.38909 1.000 29.73720 351 LYS A CA 1
ATOM 2681 C C . LYS A 1 351 ? -10.55268 9.43998 -34.49837 1.000 30.49634 351 LYS A C 1
ATOM 2682 O O . LYS A 1 351 ? -10.27651 8.42794 -35.15221 1.000 30.65191 351 LYS A O 1
ATOM 2688 N N . GLY A 1 352 ? -11.63899 10.17206 -34.73678 1.000 30.09867 352 GLY A N 1
ATOM 2689 C CA . GLY A 1 352 ? -12.61835 9.70677 -35.69491 1.000 31.03721 352 GLY A CA 1
ATOM 2690 C C . GLY A 1 352 ? -13.21875 8.38156 -35.24227 1.000 30.67072 352 GLY A C 1
ATOM 2691 O O . GLY A 1 352 ? -13.14135 7.98951 -34.07454 1.000 30.49086 352 GLY A O 1
ATOM 2692 N N . THR A 1 353 ? -13.82486 7.68281 -36.20054 1.000 29.84947 353 THR A N 1
ATOM 2693 C CA . THR A 1 353 ? -14.41167 6.37629 -35.93130 1.000 30.03941 353 THR A CA 1
ATOM 2694 C C . THR A 1 353 ? -13.31263 5.32425 -35.84982 1.000 30.65985 353 THR A C 1
ATOM 2695 O O . THR A 1 353 ? -12.42857 5.27372 -36.70914 1.000 32.42294 353 THR A O 1
ATOM 2699 N N . VAL A 1 354 ? -13.35722 4.49672 -34.80718 1.000 31.51529 354 VAL A N 1
ATOM 2700 C CA . VAL A 1 354 ? -12.40837 3.40555 -34.63913 1.000 32.25583 354 VAL A CA 1
ATOM 2701 C C . VAL A 1 354 ? -13.18370 2.10792 -34.48481 1.000 33.52689 354 VAL A C 1
ATOM 2702 O O . VAL A 1 354 ? -14.33958 2.09388 -34.04893 1.000 32.30384 354 VAL A O 1
ATOM 2706 N N . GLU A 1 355 ? -12.53066 1.00785 -34.84308 1.000 36.85269 355 GLU A N 1
ATOM 2707 C CA . GLU A 1 355 ? -13.17101 -0.29669 -34.81970 1.000 40.14077 355 GLU A CA 1
ATOM 2708 C C . GLU A 1 355 ? -13.10551 -0.97114 -33.46115 1.000 39.76744 355 GLU A C 1
ATOM 2709 O O . GLU A 1 355 ? -13.90451 -1.87676 -33.19829 1.000 41.91397 355 GLU A O 1
ATOM 2715 N N . SER A 1 356 ? -12.18657 -0.55665 -32.58969 1.000 37.43917 356 SER A N 1
ATOM 2716 C CA . SER A 1 356 ? -11.91834 -1.28968 -31.36227 1.000 37.47459 356 SER A CA 1
ATOM 2717 C C . SER A 1 356 ? -11.65412 -0.34389 -30.18895 1.000 39.75028 356 SER A C 1
ATOM 2718 O O . SER A 1 356 ? -10.60365 -0.36720 -29.55051 1.000 38.36225 356 SER A O 1
ATOM 2721 N N . ILE A 1 357 ? -12.63429 0.49257 -29.86999 1.000 34.77107 357 ILE A N 1
ATOM 2722 C CA . ILE A 1 357 ? -12.65373 1.21789 -28.60291 1.000 32.81444 357 ILE A CA 1
ATOM 2723 C C . ILE A 1 357 ? -13.37579 0.33784 -27.58834 1.000 27.68074 357 ILE A C 1
ATOM 2724 O O . ILE A 1 357 ? -14.50537 -0.10097 -27.86064 1.000 29.51727 357 ILE A O 1
ATOM 2729 N N . PRO A 1 358 ? -12.75766 0.01080 -26.45343 1.000 28.68016 358 PRO A N 1
ATOM 2730 C CA . PRO A 1 358 ? -13.46899 -0.75941 -25.42705 1.000 28.30806 358 PRO A CA 1
ATOM 2731 C C . PRO A 1 358 ? -14.75304 -0.05424 -25.01804 1.000 27.86735 358 PRO A C 1
ATOM 2732 O O . PRO A 1 358 ? -14.79657 1.17110 -24.89464 1.000 26.38281 358 PRO A O 1
ATOM 2736 N N . ALA A 1 359 ? -15.81710 -0.84213 -24.84796 1.000 27.56757 359 ALA A N 1
ATOM 2737 C CA . ALA A 1 359 ? -17.11908 -0.25811 -24.54687 1.000 27.92951 359 ALA A CA 1
ATOM 2738 C C . ALA A 1 359 ? -17.07809 0.55685 -23.26141 1.000 31.28475 359 ALA A C 1
ATOM 2739 O O . ALA A 1 359 ? -17.72718 1.60578 -23.16473 1.000 30.84951 359 ALA A O 1
ATOM 2741 N N . ASP A 1 360 ? -16.30628 0.10428 -22.26984 1.000 29.57814 360 ASP A N 1
ATOM 2742 C CA . ASP A 1 360 ? -16.20726 0.82018 -21.00329 1.000 29.54678 360 ASP A CA 1
ATOM 2743 C C . ASP A 1 360 ? -15.29258 2.03617 -21.07354 1.000 30.41951 360 ASP A C 1
ATOM 2744 O O . ASP A 1 360 ? -15.08469 2.69429 -20.04882 1.000 29.69721 360 ASP A O 1
ATOM 2749 N N . GLU A 1 361 ? -14.74616 2.34945 -22.24656 1.000 25.94345 361 GLU A N 1
ATOM 2750 C CA . GLU A 1 361 ? -14.04098 3.60163 -22.47274 1.000 26.69552 361 GLU A CA 1
ATOM 2751 C C . GLU A 1 361 ? -14.77871 4.49929 -23.45741 1.000 26.27519 361 GLU A C 1
ATOM 2752 O O . GLU A 1 361 ? -14.31498 5.60944 -23.74047 1.000 24.20446 361 GLU A O 1
ATOM 2758 N N . TRP A 1 362 ? -15.92142 4.04896 -23.97050 1.000 24.05598 362 TRP A N 1
ATOM 2759 C CA . TRP A 1 362 ? -16.72330 4.84618 -24.88565 1.000 25.04592 362 TRP A CA 1
ATOM 2760 C C . TRP A 1 362 ? -17.37779 6.01053 -24.15900 1.000 24.91527 362 TRP A C 1
ATOM 2761 O O . TRP A 1 362 ? -17.77269 5.90588 -22.99523 1.000 25.23830 362 TRP A O 1
ATOM 2772 N N . THR A 1 363 ? -17.51218 7.12479 -24.86884 1.000 24.57988 363 THR A N 1
ATOM 2773 C CA . THR A 1 363 ? -18.27396 8.25197 -24.36564 1.000 24.34062 363 THR A CA 1
ATOM 2774 C C . THR A 1 363 ? -19.03957 8.88218 -25.51822 1.000 25.75006 363 THR A C 1
ATOM 2775 O O . THR A 1 363 ? -18.61030 8.82663 -26.67637 1.000 23.82385 363 THR A O 1
ATOM 2779 N N . GLY A 1 364 ? -20.19245 9.46256 -25.19322 1.000 22.67924 364 GLY A N 1
ATOM 2780 C CA . GLY A 1 364 ? -20.91125 10.25273 -26.17126 1.000 24.76740 364 GLY A CA 1
ATOM 2781 C C . GLY A 1 364 ? -20.08889 11.43162 -26.65150 1.000 26.55173 364 GLY A C 1
ATOM 2782 O O . GLY A 1 364 ? -19.12007 11.85311 -26.01477 1.000 26.21708 364 GLY A O 1
ATOM 2783 N N . TYR A 1 365 ? -20.46977 11.96346 -27.81517 1.000 22.48054 365 TYR A N 1
ATOM 2784 C CA . TYR A 1 365 ? -19.73750 13.10652 -28.34570 1.000 24.41004 365 TYR A CA 1
ATOM 2785 C C . TYR A 1 365 ? -19.76418 14.27602 -27.37201 1.000 25.83410 365 TYR A C 1
ATOM 2786 O O . TYR A 1 365 ? -18.77634 15.00344 -27.23869 1.000 25.32259 365 TYR A O 1
ATOM 2795 N N . LEU A 1 366 ? -20.88614 14.48129 -26.69871 1.000 24.91049 366 LEU A N 1
ATOM 2796 C CA . LEU A 1 366 ? -20.98184 15.52735 -25.70126 1.000 27.26888 366 LEU A CA 1
ATOM 2797 C C . LEU A 1 366 ? -21.02075 14.91311 -24.30653 1.000 24.86332 366 LEU A C 1
ATOM 2798 O O . LEU A 1 366 ? -21.45731 13.76942 -24.14062 1.000 22.77431 366 LEU A O 1
ATOM 2803 N N . PRO A 1 367 ? -20.54159 15.62522 -23.28950 1.000 26.21593 367 PRO A N 1
ATOM 2804 C CA . PRO A 1 367 ? -20.67934 15.11694 -21.91824 1.000 24.55280 367 PRO A CA 1
ATOM 2805 C C . PRO A 1 367 ? -22.14448 14.87670 -21.58378 1.000 25.26192 367 PRO A C 1
ATOM 2806 O O . PRO A 1 367 ? -23.00375 15.72551 -21.82895 1.000 27.23201 367 PRO A O 1
ATOM 2810 N N . VAL A 1 368 ? -22.42664 13.68834 -21.05076 1.000 23.62121 368 VAL A N 1
ATOM 2811 C CA . VAL A 1 368 ? -23.80256 13.27309 -20.81444 1.000 25.56301 368 VAL A CA 1
ATOM 2812 C C . VAL A 1 368 ? -24.43125 14.15416 -19.73960 1.000 25.61031 368 VAL A C 1
ATOM 2813 O O . VAL A 1 368 ? -23.78380 14.51893 -18.74728 1.000 22.97847 368 VAL A O 1
ATOM 2817 N N . GLY A 1 369 ? -25.69443 14.52672 -19.94875 1.000 24.52829 369 GLY A N 1
ATOM 2818 C CA . GLY A 1 369 ? -26.37492 15.38300 -18.99410 1.000 24.17902 369 GLY A CA 1
ATOM 2819 C C . GLY A 1 369 ? -26.56698 14.70074 -17.65257 1.000 22.26665 369 GLY A C 1
ATOM 2820 O O . GLY A 1 369 ? -26.69298 13.47818 -17.55930 1.000 21.91499 369 GLY A O 1
ATOM 2821 N N . ASN A 1 370 ? -26.58636 15.51022 -16.59241 1.000 20.65825 370 ASN A N 1
ATOM 2822 C CA . ASN A 1 370 ? -26.66019 14.98568 -15.22581 1.000 21.48573 370 ASN A CA 1
ATOM 2823 C C . ASN A 1 370 ? -28.11476 14.84951 -14.75995 1.000 21.30863 370 ASN A C 1
ATOM 2824 O O . ASN A 1 370 ? -28.55793 15.46250 -13.78824 1.000 21.42362 370 ASN A O 1
ATOM 2829 N N . HIS A 1 371 ? -28.85983 14.00791 -15.47052 1.000 21.27261 371 HIS A N 1
ATOM 2830 C CA . HIS A 1 371 ? -30.21631 13.65624 -15.07452 1.000 22.45688 371 HIS A CA 1
ATOM 2831 C C . HIS A 1 371 ? -30.62950 12.39985 -15.83104 1.000 22.31478 371 HIS A C 1
ATOM 2832 O O . HIS A 1 371 ? -30.00824 12.04949 -16.84226 1.000 22.21580 371 HIS A O 1
ATOM 2839 N N . PRO A 1 372 ? -31.64668 11.68517 -15.34631 1.000 22.44849 372 PRO A N 1
ATOM 2840 C CA . PRO A 1 372 ? -32.09891 10.46656 -16.02862 1.000 21.05012 372 PRO A CA 1
ATOM 2841 C C . PRO A 1 372 ? -32.48040 10.71393 -17.48356 1.000 23.27003 372 PRO A C 1
ATOM 2842 O O . PRO A 1 372 ? -32.71386 11.84331 -17.91729 1.000 22.14319 372 PRO A O 1
ATOM 2846 N N . GLU A 1 373 ? -32.55953 9.61355 -18.23595 1.000 21.62847 373 GLU A N 1
ATOM 2847 C CA . GLU A 1 373 ? -32.55087 9.65929 -19.69592 1.000 24.29418 373 GLU A CA 1
ATOM 2848 C C . GLU A 1 373 ? -33.91224 9.92787 -20.32608 1.000 23.30191 373 GLU A C 1
ATOM 2849 O O . GLU A 1 373 ? -33.96229 10.39938 -21.46578 1.000 23.23536 373 GLU A O 1
ATOM 2855 N N . TYR A 1 374 ? -35.01185 9.62746 -19.64143 1.000 22.35324 374 TYR A N 1
ATOM 2856 C CA . TYR A 1 374 ? -36.30972 9.49656 -20.30132 1.000 22.87460 374 TYR A CA 1
ATOM 2857 C C . TYR A 1 374 ? -37.35919 10.34593 -19.59693 1.000 20.98947 374 TYR A C 1
ATOM 2858 O O . TYR A 1 374 ? -37.64145 10.11068 -18.40528 1.000 22.49573 374 TYR A O 1
ATOM 2867 N N . PRO A 1 375 ? -37.97552 11.33006 -20.27791 1.000 22.75605 375 PRO A N 1
ATOM 2868 C CA . PRO A 1 375 ? -37.74353 11.69824 -21.68338 1.000 22.97755 375 PRO A CA 1
ATOM 2869 C C . PRO A 1 375 ? -36.56578 12.65070 -21.88943 1.000 24.94645 375 PRO A C 1
ATOM 2870 O O . PRO A 1 375 ? -35.88998 13.01496 -20.92746 1.000 25.43404 375 PRO A O 1
ATOM 2874 N N . SER A 1 376 ? -36.33095 13.05992 -23.13573 1.000 25.36304 376 SER A N 1
ATOM 2875 C CA . SER A 1 376 ? -35.30425 14.05392 -23.42689 1.000 24.31518 376 SER A CA 1
ATOM 2876 C C . SER A 1 376 ? -35.83517 15.44159 -23.09049 1.000 26.42144 376 SER A C 1
ATOM 2877 O O . SER A 1 376 ? -36.88656 15.84902 -23.59771 1.000 24.83596 376 SER A O 1
ATOM 2880 N N . GLY A 1 377 ? -35.10831 16.16620 -22.23786 1.000 24.70818 377 GLY A N 1
ATOM 2881 C CA . GLY A 1 377 ? -35.52342 17.51681 -21.89605 1.000 24.42311 377 GLY A CA 1
ATOM 2882 C C . GLY A 1 377 ? -35.46606 18.45539 -23.08628 1.000 22.96392 377 GLY A C 1
ATOM 2883 O O . GLY A 1 377 ? -36.43145 19.16934 -23.37671 1.000 23.39762 377 GLY A O 1
ATOM 2884 N N . PHE A 1 378 ? -34.33491 18.45548 -23.79970 1.000 21.41878 378 PHE A N 1
ATOM 2885 C CA . PHE A 1 378 ? -34.17881 19.33125 -24.95980 1.000 25.10620 378 PHE A CA 1
ATOM 2886 C C . PHE A 1 378 ? -35.21475 19.03141 -26.03342 1.000 21.89832 378 PHE A C 1
ATOM 2887 O O . PHE A 1 378 ? -35.76858 19.95024 -26.64519 1.000 25.23772 378 PHE A O 1
ATOM 2895 N N . THR A 1 379 ? -35.46584 17.75297 -26.30047 1.000 22.70133 379 THR A N 1
ATOM 2896 C CA . THR A 1 379 ? -36.37650 17.40378 -27.38441 1.000 25.14172 379 THR A CA 1
ATOM 2897 C C . THR A 1 379 ? -37.81519 17.74546 -27.02683 1.000 23.15087 379 THR A C 1
ATOM 2898 O O . THR A 1 379 ? -38.55224 18.28464 -27.85957 1.000 23.43486 379 THR A O 1
ATOM 2902 N N . THR A 1 380 ? -38.23139 17.43307 -25.79720 1.000 23.06823 380 THR A N 1
ATOM 2903 C CA . THR A 1 380 ? -39.55760 17.82827 -25.33621 1.000 23.20511 380 THR A CA 1
ATOM 2904 C C . THR A 1 380 ? -39.72602 19.33889 -25.41809 1.000 25.07743 380 THR A C 1
ATOM 2905 O O . THR A 1 380 ? -40.73378 19.84261 -25.92770 1.000 23.46123 380 THR A O 1
ATOM 2909 N N . LEU A 1 381 ? -38.72951 20.07394 -24.92534 1.000 23.88780 381 LEU A N 1
ATOM 2910 C CA . LEU A 1 381 ? -38.81220 21.52748 -24.85505 1.000 22.44873 381 LEU A CA 1
ATOM 2911 C C . LEU A 1 381 ? -38.88831 22.15061 -26.24242 1.000 23.61013 381 LEU A C 1
ATOM 2912 O O . LEU A 1 381 ? -39.66058 23.09029 -26.46582 1.000 23.60300 381 LEU A O 1
ATOM 2917 N N . ILE A 1 382 ? -38.07048 21.66213 -27.17839 1.000 21.06206 382 ILE A N 1
ATOM 2918 C CA . ILE A 1 382 ? -38.05403 22.23872 -28.51789 1.000 23.41084 382 ILE A CA 1
ATOM 2919 C C . ILE A 1 382 ? -39.34555 21.90807 -29.25677 1.000 23.39925 382 ILE A C 1
ATOM 2920 O O . ILE A 1 382 ? -39.88314 22.74341 -29.99482 1.000 24.02766 382 ILE A O 1
ATOM 2925 N N . ALA A 1 383 ? -39.86882 20.69196 -29.06922 1.000 21.87629 383 ALA A N 1
ATOM 2926 C CA . ALA A 1 383 ? -41.15113 20.34461 -29.67518 1.000 24.09059 383 ALA A CA 1
ATOM 2927 C C . ALA A 1 383 ? -42.26817 21.22525 -29.13079 1.000 25.72913 383 ALA A C 1
ATOM 2928 O O . ALA A 1 383 ? -43.16706 21.63660 -29.87588 1.000 25.51655 383 ALA A O 1
ATOM 2930 N N . ALA A 1 384 ? -42.22943 21.52751 -27.83025 1.000 23.08899 384 ALA A N 1
ATOM 2931 C CA . ALA A 1 384 ? -43.21528 22.44111 -27.26610 1.000 24.98913 384 ALA A CA 1
ATOM 2932 C C . ALA A 1 384 ? -43.04109 23.84297 -27.82254 1.000 24.39759 384 ALA A C 1
ATOM 2933 O O . ALA A 1 384 ? -44.02226 24.49463 -28.20191 1.000 24.09536 384 ALA A O 1
ATOM 2935 N N . GLN A 1 385 ? -41.79561 24.31873 -27.88467 1.000 22.40741 385 GLN A N 1
ATOM 2936 C CA . GLN A 1 385 ? -41.53464 25.65806 -28.39615 1.000 24.55129 385 GLN A CA 1
ATOM 2937 C C . GLN A 1 385 ? -41.89427 25.76538 -29.87166 1.000 25.98160 385 GLN A C 1
ATOM 2938 O O . GLN A 1 385 ? -42.43344 26.78714 -30.31024 1.000 25.79252 385 GLN A O 1
ATOM 2944 N N . ALA A 1 386 ? -41.58646 24.72950 -30.65532 1.000 24.09218 386 ALA A N 1
ATOM 2945 C CA . ALA A 1 386 ? -41.94187 24.74901 -32.07028 1.000 25.88332 386 ALA A CA 1
ATOM 2946 C C . ALA A 1 386 ? -43.45136 24.85029 -32.25069 1.000 27.48989 386 ALA A C 1
ATOM 2947 O O . ALA A 1 386 ? -43.93359 25.58653 -33.11867 1.000 28.97106 386 ALA A O 1
ATOM 2949 N N . GLN A 1 387 ? -44.21334 24.11445 -31.44112 1.000 26.38937 387 GLN A N 1
ATOM 2950 C CA . GLN A 1 387 ? -45.66529 24.16978 -31.55592 1.000 28.97291 387 GLN A CA 1
ATOM 2951 C C . GLN A 1 387 ? -46.19952 25.52429 -31.11293 1.000 29.62661 387 GLN A C 1
ATOM 2952 O O . GLN A 1 387 ? -47.10445 26.07883 -31.74863 1.000 28.43925 387 GLN A O 1
ATOM 2958 N N . ALA A 1 388 ? -45.63969 26.07863 -30.03467 1.000 27.50819 388 ALA A N 1
ATOM 2959 C CA . ALA A 1 388 ? -46.06071 27.39660 -29.57130 1.000 27.45947 388 ALA A CA 1
ATOM 2960 C C . ALA A 1 388 ? -45.83647 28.45133 -30.64569 1.000 24.26117 388 ALA A C 1
ATOM 2961 O O . ALA A 1 388 ? -46.71380 29.27855 -30.91310 1.000 26.74844 388 ALA A O 1
ATOM 2963 N N . ALA A 1 389 ? -44.65996 28.43843 -31.27327 1.000 26.35724 389 ALA A N 1
ATOM 2964 C CA . ALA A 1 389 ? -44.37932 29.41557 -32.31807 1.000 27.18553 389 ALA A CA 1
ATOM 2965 C C . ALA A 1 389 ? -45.26811 29.18758 -33.53513 1.000 29.96533 389 ALA A C 1
ATOM 2966 O O . ALA A 1 389 ? -45.76520 30.15044 -34.13234 1.000 28.12989 389 ALA A O 1
ATOM 2968 N N . ARG A 1 390 ? -45.47866 27.92040 -33.91043 1.000 28.50978 390 ARG A N 1
ATOM 2969 C CA . ARG A 1 390 ? -46.42659 27.58516 -34.97217 1.000 30.82003 390 ARG A CA 1
ATOM 2970 C C . ARG A 1 390 ? -47.78261 28.21518 -34.72184 1.000 29.10619 390 ARG A C 1
ATOM 2971 O O . ARG A 1 390 ? -48.33422 28.90668 -35.58476 1.000 32.28929 390 ARG A O 1
ATOM 2979 N N . SER A 1 391 ? -48.34135 27.96618 -33.53943 1.000 29.56032 391 SER A N 1
ATOM 2980 C CA . SER A 1 391 ? -49.68753 28.43167 -33.24231 1.000 32.03276 391 SER A CA 1
ATOM 2981 C C . SER A 1 391 ? -49.75063 29.95010 -33.20995 1.000 31.10658 391 SER A C 1
ATOM 2982 O O . SER A 1 391 ? -50.69700 30.54640 -33.73290 1.000 34.03577 391 SER A O 1
ATOM 2985 N N . PHE A 1 392 ? -48.74680 30.59399 -32.61345 1.000 30.41501 392 PHE A N 1
ATOM 2986 C CA . PHE A 1 392 ? -48.78129 32.04615 -32.50109 1.000 30.44088 392 PHE A CA 1
ATOM 2987 C C . PHE A 1 392 ? -48.54213 32.71888 -33.84634 1.000 29.01958 392 PHE A C 1
ATOM 2988 O O . PHE A 1 392 ? -49.22344 33.69154 -34.18585 1.000 26.39460 392 PHE A O 1
ATOM 2996 N N . LEU A 1 393 ? -47.56030 32.24120 -34.61167 1.000 29.40571 393 LEU A N 1
ATOM 2997 C CA . LEU A 1 393 ? -47.20171 32.90557 -35.85828 1.000 29.75872 393 LEU A CA 1
ATOM 2998 C C . LEU A 1 393 ? -48.07909 32.48678 -37.03145 1.000 32.53456 393 LEU A C 1
ATOM 2999 O O . LEU A 1 393 ? -48.07534 33.16952 -38.06174 1.000 31.16416 393 LEU A O 1
ATOM 3004 N N . GLY A 1 394 ? -48.81425 31.38326 -36.90991 1.000 30.27976 394 GLY A N 1
ATOM 3005 C CA . GLY A 1 394 ? -49.73876 30.96306 -37.93986 1.000 30.47769 394 GLY A CA 1
ATOM 3006 C C . GLY A 1 394 ? -49.15819 30.06121 -39.00797 1.000 33.21824 394 GLY A C 1
ATOM 3007 O O . GLY A 1 394 ? -49.91383 29.57318 -39.85736 1.000 36.15109 394 GLY A O 1
ATOM 3008 N N . ASP A 1 395 ? -47.84787 29.83014 -39.00691 1.000 31.29647 395 ASP A N 1
ATOM 3009 C CA . ASP A 1 395 ? -47.23322 28.91729 -39.96080 1.000 31.87751 395 ASP A CA 1
ATOM 3010 C C . ASP A 1 395 ? -45.98309 28.30750 -39.33757 1.000 31.82818 395 ASP A C 1
ATOM 3011 O O . ASP A 1 395 ? -45.58386 28.65258 -38.22141 1.000 30.46227 395 ASP A O 1
ATOM 3016 N N . ASP A 1 396 ? -45.35559 27.40286 -40.08419 1.000 31.06326 396 ASP A N 1
ATOM 3017 C CA . ASP A 1 396 ? -44.20006 26.64872 -39.61988 1.000 31.30596 396 ASP A CA 1
ATOM 3018 C C . ASP A 1 396 ? -42.87838 27.28897 -40.02274 1.000 31.44627 396 ASP A C 1
ATOM 3019 O O . ASP A 1 396 ? -41.82430 26.66464 -39.85924 1.000 31.71783 396 ASP A O 1
ATOM 3024 N N . VAL A 1 397 ? -42.90613 28.51679 -40.53897 1.000 29.99773 397 VAL A N 1
ATOM 3025 C CA . VAL A 1 397 ? -41.71130 29.10573 -41.12880 1.000 30.02657 397 VAL A CA 1
ATOM 3026 C C . VAL A 1 397 ? -40.74016 29.51685 -40.03157 1.000 30.06056 397 VAL A C 1
ATOM 3027 O O . VAL A 1 397 ? -41.12024 30.17737 -39.05585 1.000 29.73346 397 VAL A O 1
ATOM 3031 N N . LEU A 1 398 ? -39.47529 29.13700 -40.19508 1.000 29.51835 398 LEU A N 1
ATOM 3032 C CA . LEU A 1 398 ? -38.41064 29.53447 -39.28228 1.000 30.91942 398 LEU A CA 1
ATOM 3033 C C . LEU A 1 398 ? -37.29802 30.28552 -39.99486 1.000 30.48885 398 LEU A C 1
ATOM 3034 O O . LEU A 1 398 ? -36.92149 31.37960 -39.55793 1.000 32.07447 398 LEU A O 1
ATOM 3039 N N . ASN A 1 399 ? -36.76480 29.72959 -41.08244 1.000 29.82340 399 ASN A N 1
ATOM 3040 C CA . ASN A 1 399 ? -35.77891 30.40004 -41.93233 1.000 28.90493 399 ASN A CA 1
ATOM 3041 C C . ASN A 1 399 ? -34.60460 30.91318 -41.10588 1.000 31.81084 399 ASN A C 1
ATOM 3042 O O . ASN A 1 399 ? -34.26667 32.09856 -41.11985 1.000 30.88310 399 ASN A O 1
ATOM 3047 N N . TRP A 1 400 ? -33.98020 29.99368 -40.37888 1.000 30.97971 400 TRP A N 1
ATOM 3048 C CA . TRP A 1 400 ? -32.84247 30.31989 -39.53405 1.000 30.30212 400 TRP A CA 1
ATOM 3049 C C . TRP A 1 400 ? -31.59609 29.70970 -40.14986 1.000 28.85019 400 TRP A C 1
ATOM 3050 O O . TRP A 1 400 ? -31.51420 28.48881 -40.31683 1.000 31.55483 400 TRP A O 1
ATOM 3061 N N . THR A 1 401 ? -30.63121 30.55865 -40.47767 1.000 31.73432 401 THR A N 1
ATOM 3062 C CA . THR A 1 401 ? -29.31514 30.12693 -40.91630 1.000 30.86918 401 THR A CA 1
ATOM 3063 C C . THR A 1 401 ? -28.30294 30.60117 -39.88659 1.000 31.53890 401 THR A C 1
ATOM 3064 O O . THR A 1 401 ? -28.31476 31.77266 -39.49476 1.000 32.91946 401 THR A O 1
ATOM 3068 N N . HIS A 1 402 ? -27.45056 29.69295 -39.43020 1.000 31.29343 402 HIS A N 1
ATOM 3069 C CA . HIS A 1 402 ? -26.41171 30.03399 -38.47295 1.000 32.81953 402 HIS A CA 1
ATOM 3070 C C . HIS A 1 402 ? -25.07985 29.48604 -38.95655 1.000 32.47728 402 HIS A C 1
ATOM 3071 O O . HIS A 1 402 ? -25.00207 28.34824 -39.42817 1.000 33.81353 402 HIS A O 1
ATOM 3078 N N . ALA A 1 403 ? -24.03706 30.30083 -38.83935 1.000 31.30570 403 ALA A N 1
ATOM 3079 C CA . ALA A 1 403 ? -22.72718 29.97270 -39.37977 1.000 34.15790 403 ALA A CA 1
ATOM 3080 C C . ALA A 1 403 ? -21.82844 29.41883 -38.28388 1.000 35.08454 403 ALA A C 1
ATOM 3081 O O . ALA A 1 403 ? -21.88967 29.85881 -37.13315 1.000 33.95570 403 ALA A O 1
ATOM 3083 N N . PHE A 1 404 ? -21.00570 28.43904 -38.64768 1.000 32.99659 404 PHE A N 1
ATOM 3084 C CA . PHE A 1 404 ? -19.99832 27.87556 -37.75163 1.000 32.64536 404 PHE A CA 1
ATOM 3085 C C . PHE A 1 404 ? -18.65855 27.87743 -38.47637 1.000 34.83314 404 PHE A C 1
ATOM 3086 O O . PHE A 1 404 ? -18.41154 27.00185 -39.32485 1.000 32.05899 404 PHE A O 1
ATOM 3094 N N . PRO A 1 405 ? -17.77779 28.83540 -38.18446 1.000 31.59234 405 PRO A N 1
ATOM 3095 C CA . PRO A 1 405 ? -16.46361 28.85194 -38.83803 1.000 35.19360 405 PRO A CA 1
ATOM 3096 C C . PRO A 1 405 ? -15.69887 27.55599 -38.61032 1.000 35.11798 405 PRO A C 1
ATOM 3097 O O . PRO A 1 405 ? -15.93081 26.82091 -37.64588 1.000 34.27713 405 PRO A O 1
ATOM 3101 N N . ALA A 1 406 ? -14.77688 27.27887 -39.53142 1.000 34.24650 406 ALA A N 1
ATOM 3102 C CA . ALA A 1 406 ? -13.90699 26.11803 -39.40606 1.000 33.84585 406 ALA A CA 1
ATOM 3103 C C . ALA A 1 406 ? -13.25129 26.09746 -38.03517 1.000 30.13424 406 ALA A C 1
ATOM 3104 O O . ALA A 1 406 ? -12.75813 27.12063 -37.55627 1.000 32.47525 406 ALA A O 1
ATOM 3106 N N . GLY A 1 407 ? -13.27900 24.93300 -37.39228 1.000 33.22409 407 GLY A N 1
ATOM 3107 C CA . GLY A 1 407 ? -12.64561 24.75347 -36.10288 1.000 32.04803 407 GLY A CA 1
ATOM 3108 C C . GLY A 1 407 ? -13.38101 25.34978 -34.92113 1.000 32.19222 407 GLY A C 1
ATOM 3109 O O . GLY A 1 407 ? -12.86274 25.28768 -33.79709 1.000 31.73039 407 GLY A O 1
ATOM 3110 N N . SER A 1 408 ? -14.57094 25.90905 -35.12358 1.000 28.35969 408 SER A N 1
ATOM 3111 C CA . SER A 1 408 ? -15.30077 26.54146 -34.03107 1.000 33.56210 408 SER A CA 1
ATOM 3112 C C . SER A 1 408 ? -16.05012 25.54378 -33.15947 1.000 29.99433 408 SER A C 1
ATOM 3113 O O . SER A 1 408 ? -16.67729 25.95780 -32.17941 1.000 28.73413 408 SER A O 1
ATOM 3116 N N . GLY A 1 409 ? -16.00474 24.25536 -33.48576 1.000 28.48404 409 GLY A N 1
ATOM 3117 C CA . GLY A 1 409 ? -16.62225 23.26815 -32.61808 1.000 31.64476 409 GLY A CA 1
ATOM 3118 C C . GLY A 1 409 ? -15.97595 23.27268 -31.24367 1.000 31.82219 409 GLY A C 1
ATOM 3119 O O . GLY A 1 409 ? -14.76416 23.45673 -31.10362 1.000 29.90611 409 GLY A O 1
ATOM 3120 N N . GLN A 1 410 ? -16.80087 23.07394 -30.21654 1.000 29.84123 410 GLN A N 1
ATOM 3121 C CA . GLN A 1 410 ? -16.29180 23.13017 -28.85285 1.000 31.19612 410 GLN A CA 1
ATOM 3122 C C . GLN A 1 410 ? -15.67293 21.80982 -28.41057 1.000 29.45898 410 GLN A C 1
ATOM 3123 O O . GLN A 1 410 ? -14.73517 21.81191 -27.60662 1.000 29.30677 410 GLN A O 1
ATOM 3129 N N . ARG A 1 411 ? -16.16530 20.68224 -28.92226 1.000 27.09743 411 ARG A N 1
ATOM 3130 C CA . ARG A 1 411 ? -15.63357 19.39257 -28.49370 1.000 28.73929 411 ARG A CA 1
ATOM 3131 C C . ARG A 1 411 ? -14.27061 19.10627 -29.11605 1.000 27.33984 411 ARG A C 1
ATOM 3132 O O . ARG A 1 411 ? -13.38663 18.54949 -28.45399 1.000 26.62114 411 ARG A O 1
ATOM 3140 N N . GLU A 1 412 ? -14.07998 19.46963 -30.38179 1.000 26.62419 412 GLU A N 1
ATOM 3141 C CA . GLU A 1 412 ? -12.82072 19.24100 -31.09074 1.000 27.73025 412 GLU A CA 1
ATOM 3142 C C . GLU A 1 412 ? -12.36931 20.54529 -31.73440 1.000 29.70250 412 GLU A C 1
ATOM 3143 O O . GLU A 1 412 ? -12.37102 20.68272 -32.96423 1.000 30.86517 412 GLU A O 1
ATOM 3149 N N . PRO A 1 413 ? -11.95325 21.51997 -30.92742 1.000 29.98194 413 PRO A N 1
ATOM 3150 C CA . PRO A 1 413 ? -11.62563 22.83872 -31.47928 1.000 30.11733 413 PRO A CA 1
ATOM 3151 C C . PRO A 1 413 ? -10.45408 22.75393 -32.44343 1.000 33.80011 413 PRO A C 1
ATOM 3152 O O . PRO A 1 413 ? -9.52957 21.96072 -32.25927 1.000 33.71951 413 PRO A O 1
ATOM 3156 N N . GLY A 1 414 ? -10.50898 23.57750 -33.49003 1.000 36.10773 414 GLY A N 1
ATOM 3157 C CA . GLY A 1 414 ? -9.49496 23.57796 -34.51911 1.000 35.47029 414 GLY A CA 1
ATOM 3158 C C . GLY A 1 414 ? -9.65195 22.51090 -35.57814 1.000 35.82939 414 GLY A C 1
ATOM 3159 O O . GLY A 1 414 ? -9.08536 22.65503 -36.66622 1.000 36.08416 414 GLY A O 1
ATOM 3160 N N . ALA A 1 415 ? -10.39275 21.43837 -35.29859 1.000 35.84865 415 ALA A N 1
ATOM 3161 C CA . ALA A 1 415 ? -10.59146 20.35921 -36.25655 1.000 31.91700 415 ALA A CA 1
ATOM 3162 C C . ALA A 1 415 ? -12.01129 20.26152 -36.79105 1.000 32.44388 415 ALA A C 1
ATOM 3163 O O . ALA A 1 415 ? -12.19428 19.85095 -37.93994 1.000 33.78759 415 ALA A O 1
ATOM 3165 N N . VAL A 1 416 ? -13.01042 20.63587 -35.99746 1.000 31.76847 416 VAL A N 1
ATOM 3166 C CA . VAL A 1 416 ? -14.41776 20.46451 -36.33797 1.000 29.42079 416 VAL A CA 1
ATOM 3167 C C . VAL A 1 416 ? -15.09593 21.82495 -36.24505 1.000 31.07435 416 VAL A C 1
ATOM 3168 O O . VAL A 1 416 ? -14.92875 22.51879 -35.24063 1.000 29.88099 416 VAL A O 1
ATOM 3172 N N . PRO A 1 417 ? -15.84253 22.26490 -37.27321 1.000 30.60698 417 PRO A N 1
ATOM 3173 C CA . PRO A 1 417 ? -15.93802 21.57953 -38.56522 1.000 31.09497 417 PRO A CA 1
ATOM 3174 C C . PRO A 1 417 ? -14.66293 21.79573 -39.37422 1.000 32.74359 417 PRO A C 1
ATOM 3175 O O . PRO A 1 417 ? -13.93684 22.75588 -39.10157 1.000 31.46558 417 PRO A O 1
ATOM 3179 N N . ALA A 1 418 ? -14.39275 20.91287 -40.33937 1.000 30.94224 418 ALA A N 1
ATOM 3180 C CA . ALA A 1 418 ? -13.15939 21.02046 -41.11184 1.000 34.15613 418 ALA A CA 1
ATOM 3181 C C . ALA A 1 418 ? -13.12932 22.28851 -41.95505 1.000 34.79927 418 ALA A C 1
ATOM 3182 O O . ALA A 1 418 ? -12.05256 22.84076 -42.20273 1.000 38.51703 418 ALA A O 1
ATOM 3184 N N . SER A 1 419 ? -14.28970 22.77066 -42.39041 1.000 34.79210 419 SER A N 1
ATOM 3185 C CA . SER A 1 419 ? -14.38227 24.02091 -43.12668 1.000 38.43331 419 SER A CA 1
ATOM 3186 C C . SER A 1 419 ? -15.58033 24.80100 -42.60819 1.000 37.59693 419 SER A C 1
ATOM 3187 O O . SER A 1 419 ? -16.41050 24.27644 -41.85843 1.000 37.51221 419 SER A O 1
ATOM 3190 N N . ASP A 1 420 ? -15.65653 26.07191 -43.00635 1.000 35.33854 420 ASP A N 1
ATOM 3191 C CA . ASP A 1 420 ? -16.78403 26.90705 -42.62112 1.000 34.15467 420 ASP A CA 1
ATOM 3192 C C . ASP A 1 420 ? -18.08378 26.19002 -42.94497 1.000 37.15150 420 ASP A C 1
ATOM 3193 O O . ASP A 1 420 ? -18.20762 25.53005 -43.97881 1.000 35.08826 420 ASP A O 1
ATOM 3198 N N . LEU A 1 421 ? -19.04389 26.29596 -42.03745 1.000 35.81922 421 LEU A N 1
ATOM 3199 C CA . LEU A 1 421 ? -20.28611 25.55242 -42.14087 1.000 35.16969 421 LEU A CA 1
ATOM 3200 C C . LEU A 1 421 ? -21.45102 26.49473 -41.90131 1.000 36.11668 421 LEU A C 1
ATOM 3201 O O . LEU A 1 421 ? -21.40957 27.33291 -40.99529 1.000 36.69977 421 LEU A O 1
ATOM 3206 N N . GLU A 1 422 ? -22.48111 26.36559 -42.72763 1.000 33.39908 422 GLU A N 1
ATOM 3207 C CA . GLU A 1 422 ? -23.72777 27.08663 -42.53484 1.000 36.42491 422 GLU A CA 1
ATOM 3208 C C . GLU A 1 422 ? -24.83675 26.05803 -42.40060 1.000 38.84661 422 GLU A C 1
ATOM 3209 O O . GLU A 1 422 ? -25.02076 25.22073 -43.29009 1.000 38.53365 422 GLU A O 1
ATOM 3215 N N . LEU A 1 423 ? -25.55329 26.10647 -41.28396 1.000 33.23326 423 LEU A N 1
ATOM 3216 C CA . LEU A 1 423 ? -26.70719 25.25342 -41.05586 1.000 33.98114 423 LEU A CA 1
ATOM 3217 C C . LEU A 1 423 ? -27.97388 26.07876 -41.21339 1.000 34.66704 423 LEU A C 1
ATOM 3218 O O . LEU A 1 423 ? -28.04930 27.21531 -40.73516 1.000 33.53047 423 LEU A O 1
ATOM 3223 N N . THR A 1 424 ? -28.95287 25.51616 -41.91167 1.000 33.12001 424 THR A N 1
ATOM 3224 C CA . THR A 1 424 ? -30.20000 26.20647 -42.19130 1.000 33.31814 424 THR A CA 1
ATOM 3225 C C . THR A 1 424 ? -31.36922 25.30833 -41.83108 1.000 30.20241 424 THR A C 1
ATOM 3226 O O . THR A 1 424 ? -31.34524 24.10441 -42.09647 1.000 33.03786 424 THR A O 1
ATOM 3230 N N . TRP A 1 425 ? -32.37835 25.90067 -41.19999 1.000 29.26165 425 TRP A N 1
ATOM 3231 C CA . TRP A 1 425 ? -33.64809 25.23850 -40.92682 1.000 31.29841 425 TRP A CA 1
ATOM 3232 C C . TRP A 1 425 ? -34.74893 26.13046 -41.48031 1.000 30.95938 425 TRP A C 1
ATOM 3233 O O . TRP A 1 425 ? -34.95172 27.24673 -40.98998 1.000 29.98375 425 TRP A O 1
ATOM 3244 N N . ALA A 1 426 ? -35.43792 25.65138 -42.51829 1.000 31.67679 426 ALA A N 1
ATOM 3245 C CA . ALA A 1 426 ? -36.52191 26.43079 -43.10504 1.000 32.11500 426 ALA A CA 1
ATOM 3246 C C . ALA A 1 426 ? -37.76235 26.43461 -42.22220 1.000 30.22884 426 ALA A C 1
ATOM 3247 O O . ALA A 1 426 ? -38.49876 27.42814 -42.19447 1.000 29.57532 426 ALA A O 1
ATOM 3249 N N . THR A 1 427 ? -38.00994 25.34790 -41.49630 1.000 30.09999 427 THR A N 1
ATOM 3250 C CA . THR A 1 427 ? -39.23219 25.18691 -40.72665 1.000 29.76793 427 THR A CA 1
ATOM 3251 C C . THR A 1 427 ? -38.89962 24.72720 -39.31493 1.000 28.63628 427 THR A C 1
ATOM 3252 O O . THR A 1 427 ? -37.83756 24.15227 -39.05996 1.000 27.01185 427 THR A O 1
ATOM 3256 N N . TRP A 1 428 ? -39.83537 24.98806 -38.39549 1.000 25.91774 428 TRP A N 1
ATOM 3257 C CA . TRP A 1 428 ? -39.72820 24.42554 -37.05387 1.000 28.80690 428 TRP A CA 1
ATOM 3258 C C . TRP A 1 428 ? -39.71869 22.90669 -37.09111 1.000 30.62912 428 TRP A C 1
ATOM 3259 O O . TRP A 1 428 ? -39.07393 22.27034 -36.24858 1.000 27.42500 428 TRP A O 1
ATOM 3270 N N . THR A 1 429 ? -40.43312 22.30902 -38.05009 1.000 28.90601 429 THR A N 1
ATOM 3271 C CA . THR A 1 429 ? -40.45442 20.85328 -38.16248 1.000 29.10885 429 THR A CA 1
ATOM 3272 C C . THR A 1 429 ? -39.05713 20.30595 -38.42775 1.000 28.81519 429 THR A C 1
ATOM 3273 O O . THR A 1 429 ? -38.61671 19.35756 -37.76834 1.000 29.04639 429 THR A O 1
ATOM 3277 N N . ASP A 1 430 ? -38.34163 20.89278 -39.39288 1.000 27.13880 430 ASP A N 1
ATOM 3278 C CA . ASP A 1 430 ? -36.95075 20.50574 -39.60550 1.000 28.40572 430 ASP A CA 1
ATOM 3279 C C . ASP A 1 430 ? -36.13407 20.72788 -38.34030 1.000 28.80508 430 ASP A C 1
ATOM 3280 O O . ASP A 1 430 ? -35.29499 19.89705 -37.97413 1.000 28.17538 430 ASP A O 1
ATOM 3285 N N . PHE A 1 431 ? -36.38578 21.84373 -37.65547 1.000 26.79162 431 PHE A N 1
ATOM 3286 C CA . PHE A 1 431 ? -35.61917 22.20391 -36.46879 1.000 27.06272 431 PHE A CA 1
ATOM 3287 C C . PHE A 1 431 ? -35.81502 21.18495 -35.35247 1.000 26.39638 431 PHE A C 1
ATOM 3288 O O . PHE A 1 431 ? -34.84401 20.69901 -34.76281 1.000 26.46060 431 PHE A O 1
ATOM 3296 N N . GLU A 1 432 ? -37.06864 20.84033 -35.05266 1.000 25.66240 432 GLU A N 1
ATOM 3297 C CA . GLU A 1 432 ? -37.32295 19.92488 -33.94710 1.000 25.69372 432 GLU A CA 1
ATOM 3298 C C . GLU A 1 432 ? -36.90244 18.50107 -34.28793 1.000 26.88097 432 GLU A C 1
ATOM 3299 O O . GLU A 1 432 ? -36.45409 17.76654 -33.40349 1.000 25.78142 432 GLU A O 1
ATOM 3305 N N . ASN A 1 433 ? -37.02692 18.09462 -35.55496 1.000 25.22160 433 ASN A N 1
ATOM 3306 C CA . ASN A 1 433 ? -36.55784 16.76816 -35.94507 1.000 27.78112 433 ASN A CA 1
ATOM 3307 C C . ASN A 1 433 ? -35.04038 16.66773 -35.84027 1.000 27.95549 433 ASN A C 1
ATOM 3308 O O . ASN A 1 433 ? -34.50899 15.63558 -35.41507 1.000 25.50861 433 ASN A O 1
ATOM 3313 N N . ASP A 1 434 ? -34.32536 17.72676 -36.22837 1.000 25.37581 434 ASP A N 1
ATOM 3314 C CA . ASP A 1 434 ? -32.87540 17.73039 -36.06130 1.000 26.22367 434 ASP A CA 1
ATOM 3315 C C . ASP A 1 434 ? -32.49249 17.68823 -34.58813 1.000 26.44733 434 ASP A C 1
ATOM 3316 O O . ASP A 1 434 ? -31.52332 17.01985 -34.21205 1.000 26.62505 434 ASP A O 1
ATOM 3321 N N . CYS A 1 435 ? -33.23759 18.40127 -33.73835 1.000 27.69025 435 CYS A N 1
ATOM 3322 C CA . CYS A 1 435 ? -32.93967 18.39073 -32.30812 1.000 27.51728 435 CYS A CA 1
ATOM 3323 C C . CYS A 1 435 ? -33.02257 16.97960 -31.74395 1.000 26.20732 435 CYS A C 1
ATOM 3324 O O . CYS A 1 435 ? -32.10166 16.51697 -31.06274 1.000 27.30514 435 CYS A O 1
ATOM 3327 N N . ALA A 1 436 ? -34.11538 16.27259 -32.03761 1.000 25.45713 436 ALA A N 1
ATOM 3328 C CA . ALA A 1 436 ? -34.29066 14.91886 -31.52087 1.000 26.67737 436 ALA A CA 1
ATOM 3329 C C . ALA A 1 436 ? -33.15618 14.00409 -31.96785 1.000 26.60742 436 ALA A C 1
ATOM 3330 O O . ALA A 1 436 ? -32.53846 13.31357 -31.14974 1.000 27.67509 436 ALA A O 1
ATOM 3332 N N . THR A 1 437 ? -32.86332 13.98665 -33.26824 1.000 27.49734 437 THR A N 1
ATOM 3333 C CA . THR A 1 437 ? -31.80666 13.10695 -33.75660 1.000 29.66222 437 THR A CA 1
ATOM 3334 C C . THR A 1 437 ? -30.43895 13.53127 -33.23500 1.000 27.22469 437 THR A C 1
ATOM 3335 O O . THR A 1 437 ? -29.57503 12.67860 -33.00817 1.000 25.98105 437 THR A O 1
ATOM 3339 N N . SER A 1 438 ? -30.23194 14.83205 -33.00949 1.000 26.73902 438 SER A N 1
ATOM 3340 C CA . SER A 1 438 ? -28.93609 15.28909 -32.52010 1.000 26.14957 438 SER A CA 1
ATOM 3341 C C . SER A 1 438 ? -28.66404 14.80369 -31.10379 1.000 25.28664 438 SER A C 1
ATOM 3342 O O . SER A 1 438 ? -27.49871 14.66125 -30.71327 1.000 26.71642 438 SER A O 1
ATOM 3345 N N . ARG A 1 439 ? -29.71532 14.54464 -30.32356 1.000 25.22352 439 ARG A N 1
ATOM 3346 C CA . ARG A 1 439 ? -29.51511 13.98030 -28.99514 1.000 25.42962 439 ARG A CA 1
ATOM 3347 C C . ARG A 1 439 ? -28.91689 12.58247 -29.07617 1.000 26.48246 439 ARG A C 1
ATOM 3348 O O . ARG A 1 439 ? -28.18780 12.16525 -28.16871 1.000 23.64739 439 ARG A O 1
ATOM 3356 N N . VAL A 1 440 ? -29.20329 11.84790 -30.15358 1.000 25.29497 440 VAL A N 1
ATOM 3357 C CA . VAL A 1 440 ? -28.56119 10.55312 -30.34971 1.000 24.36660 440 VAL A CA 1
ATOM 3358 C C . VAL A 1 440 ? -27.13252 10.73639 -30.84853 1.000 24.33861 440 VAL A C 1
ATOM 3359 O O . VAL A 1 440 ? -26.21947 10.02062 -30.42082 1.000 24.72890 440 VAL A O 1
ATOM 3363 N N . TRP A 1 441 ? -26.91917 11.68219 -31.77106 1.000 24.59002 441 TRP A N 1
ATOM 3364 C CA . TRP A 1 441 ? -25.56106 12.01354 -32.19546 1.000 25.03688 441 TRP A CA 1
ATOM 3365 C C . TRP A 1 441 ? -24.69553 12.40995 -31.00622 1.000 22.74396 441 TRP A C 1
ATOM 3366 O O . TRP A 1 441 ? -23.50860 12.07341 -30.95155 1.000 21.97033 441 TRP A O 1
ATOM 3377 N N . ALA A 1 442 ? -25.27140 13.14556 -30.05413 1.000 24.79796 442 ALA A N 1
ATOM 3378 C CA . ALA A 1 442 ? -24.54692 13.54011 -28.85081 1.000 26.56202 442 ALA A CA 1
ATOM 3379 C C . ALA A 1 442 ? -24.21874 12.35822 -27.94820 1.000 24.42945 442 ALA A C 1
ATOM 3380 O O . ALA A 1 442 ? -23.37616 12.49204 -27.05205 1.000 25.98743 442 ALA A O 1
ATOM 3382 N N . GLY A 1 443 ? -24.85476 11.20900 -28.16011 1.000 23.40697 443 GLY A N 1
ATOM 3383 C CA . GLY A 1 443 ? -24.70071 10.09783 -27.24573 1.000 24.16065 443 GLY A CA 1
ATOM 3384 C C . GLY A 1 443 ? -25.46971 10.23709 -25.95271 1.000 27.30021 443 GLY A C 1
ATOM 3385 O O . GLY A 1 443 ? -25.26595 9.43180 -25.03691 1.000 24.03101 443 GLY A O 1
ATOM 3386 N N . ALA A 1 444 ? -26.34232 11.23336 -25.84531 1.000 23.11626 444 ALA A N 1
ATOM 3387 C CA . ALA A 1 444 ? -27.03132 11.51858 -24.59541 1.000 23.69298 444 ALA A CA 1
ATOM 3388 C C . ALA A 1 444 ? -28.32217 10.72419 -24.47081 1.000 25.13550 444 ALA A C 1
ATOM 3389 O O . ALA A 1 444 ? -28.76975 10.41941 -23.36444 1.000 24.50665 444 ALA A O 1
ATOM 3405 N N . PHE A 1 446 ? -31.28092 7.68579 -26.30846 1.000 24.05272 446 PHE A N 1
ATOM 3406 C CA . PHE A 1 446 ? -31.59466 6.58481 -27.21566 1.000 25.66081 446 PHE A CA 1
ATOM 3407 C C . PHE A 1 446 ? -32.57950 7.06274 -28.28234 1.000 25.79603 446 PHE A C 1
ATOM 3408 O O . PHE A 1 446 ? -33.30287 8.03601 -28.06768 1.000 24.24054 446 PHE A O 1
ATOM 3416 N N . THR A 1 447 ? -32.60962 6.37060 -29.42514 1.000 26.04541 447 THR A N 1
ATOM 3417 C CA . THR A 1 447 ? -33.43038 6.81745 -30.55101 1.000 27.61607 447 THR A CA 1
ATOM 3418 C C . THR A 1 447 ? -34.90800 6.87436 -30.17613 1.000 28.15930 447 THR A C 1
ATOM 3419 O O . THR A 1 447 ? -35.60582 7.84702 -30.49008 1.000 28.67166 447 THR A O 1
ATOM 3423 N N . LYS A 1 448 ? -35.40275 5.83590 -29.50226 1.000 28.17400 448 LYS A N 1
ATOM 3424 C CA . LYS A 1 448 ? -36.81573 5.79050 -29.14116 1.000 28.66964 448 LYS A CA 1
ATOM 3425 C C . LYS A 1 448 ? -37.17045 6.87415 -28.12953 1.000 31.46258 448 LYS A C 1
ATOM 3426 O O . LYS A 1 448 ? -38.28025 7.41990 -28.16152 1.000 28.75599 448 LYS A O 1
ATOM 3432 N N . THR A 1 449 ? -36.24987 7.18987 -27.21544 1.000 26.32524 449 THR A N 1
ATOM 3433 C CA . THR A 1 449 ? -36.49737 8.26867 -26.26366 1.000 24.90689 449 THR A CA 1
ATOM 3434 C C . THR A 1 449 ? -36.69187 9.59850 -26.98096 1.000 24.20410 449 THR A C 1
ATOM 3435 O O . THR A 1 449 ? -37.62564 10.35003 -26.68289 1.000 26.37240 449 THR A O 1
ATOM 3439 N N . ALA A 1 450 ? -35.80704 9.90947 -27.92689 1.000 22.95149 450 ALA A N 1
ATOM 3440 C CA . ALA A 1 450 ? -35.91585 11.16675 -28.65629 1.000 27.30447 450 ALA A CA 1
ATOM 3441 C C . ALA A 1 450 ? -37.20669 11.22410 -29.46458 1.000 27.30755 450 ALA A C 1
ATOM 3442 O O . ALA A 1 450 ? -37.85420 12.27509 -29.54414 1.000 27.00729 450 ALA A O 1
ATOM 3444 N N . GLU A 1 451 ? -37.59590 10.09986 -30.06914 1.000 27.35357 451 GLU A N 1
ATOM 3445 C CA . GLU A 1 451 ? -38.82967 10.05561 -30.84727 1.000 29.65906 451 GLU A CA 1
ATOM 3446 C C . GLU A 1 451 ? -40.04715 10.29374 -29.96006 1.000 29.15334 451 GLU A C 1
ATOM 3447 O O . GLU A 1 451 ? -40.92089 11.10366 -30.28910 1.000 27.98739 451 GLU A O 1
ATOM 3453 N N . THR A 1 452 ? -40.12294 9.59275 -28.82538 1.000 25.63806 452 THR A N 1
ATOM 3454 C CA . THR A 1 452 ? -41.25178 9.78189 -27.92067 1.000 26.93646 452 THR A CA 1
ATOM 3455 C C . THR A 1 452 ? -41.28269 11.20232 -27.36653 1.000 28.30077 452 THR A C 1
ATOM 3456 O O . THR A 1 452 ? -42.35873 11.79330 -27.21108 1.000 24.99531 452 THR A O 1
ATOM 3460 N N . SER A 1 453 ? -40.10698 11.77257 -27.08266 1.000 25.16634 453 SER A N 1
ATOM 3461 C CA . SER A 1 453 ? -40.04427 13.12695 -26.53853 1.000 24.30161 453 SER A CA 1
ATOM 3462 C C . SER A 1 453 ? -40.57153 14.14784 -27.53766 1.000 24.92698 453 SER A C 1
ATOM 3463 O O . SER A 1 453 ? -41.20646 15.13651 -27.15051 1.000 26.96733 453 SER A O 1
ATOM 3466 N N . LEU A 1 454 ? -40.29575 13.93844 -28.82596 1.000 25.89018 454 LEU A N 1
ATOM 3467 C CA . LEU A 1 454 ? -40.85768 14.80286 -29.85946 1.000 29.64695 454 LEU A CA 1
ATOM 3468 C C . LEU A 1 454 ? -42.37755 14.82725 -29.78473 1.000 27.56861 454 LEU A C 1
ATOM 3469 O O . LEU A 1 454 ? -42.99592 15.89689 -29.81629 1.000 29.23941 454 LEU A O 1
ATOM 3474 N N . ALA A 1 455 ? -42.99811 13.64898 -29.70261 1.000 27.17932 455 ALA A N 1
ATOM 3475 C CA . ALA A 1 455 ? -44.45165 13.57759 -29.62197 1.000 27.20694 455 ALA A CA 1
ATOM 3476 C C . ALA A 1 455 ? -44.97502 14.14162 -28.30894 1.000 28.02383 455 ALA A C 1
ATOM 3477 O O . ALA A 1 455 ? -46.05424 14.74109 -28.28108 1.000 28.40843 455 ALA A O 1
ATOM 3479 N N . PHE A 1 456 ? -44.21940 13.98385 -27.22138 1.000 26.06748 456 PHE A N 1
ATOM 3480 C CA . PHE A 1 456 ? -44.71442 14.38741 -25.91029 1.000 26.58053 456 PHE A CA 1
ATOM 3481 C C . PHE A 1 456 ? -44.74583 15.90281 -25.74888 1.000 25.88797 456 PHE A C 1
ATOM 3482 O O . PHE A 1 456 ? -45.61701 16.42982 -25.04771 1.000 25.67009 456 PHE A O 1
ATOM 3490 N N . GLY A 1 457 ? -43.81769 16.61793 -26.38681 1.000 24.32432 457 GLY A N 1
ATOM 3491 C CA . GLY A 1 457 ? -43.68706 18.04100 -26.13071 1.000 23.76166 457 GLY A CA 1
ATOM 3492 C C . GLY A 1 457 ? -44.69463 18.91252 -26.84754 1.000 27.04272 457 GLY A C 1
ATOM 3493 O O . GLY A 1 457 ? -45.03221 19.99385 -26.35709 1.000 24.61548 457 GLY A O 1
ATOM 3494 N N . THR A 1 458 ? -45.18926 18.46261 -28.00348 1.000 23.45682 458 THR A N 1
ATOM 3495 C CA . THR A 1 458 ? -46.01269 19.31470 -28.85963 1.000 26.00513 458 THR A CA 1
ATOM 3496 C C . THR A 1 458 ? -47.20320 19.90308 -28.11342 1.000 23.53555 458 THR A C 1
ATOM 3497 O O . THR A 1 458 ? -47.51266 21.09080 -28.26319 1.000 25.94463 458 THR A O 1
ATOM 3501 N N . GLN A 1 459 ? -47.85878 19.09708 -27.27584 1.000 24.65997 459 GLN A N 1
ATOM 3502 C CA . GLN A 1 459 ? -49.09446 19.52954 -26.62822 1.000 24.95559 459 GLN A CA 1
ATOM 3503 C C . GLN A 1 459 ? -48.89783 20.76467 -25.75692 1.000 27.57419 459 GLN A C 1
ATOM 3504 O O . GLN A 1 459 ? -49.83730 21.54932 -25.57607 1.000 25.39280 459 GLN A O 1
ATOM 3510 N N . PHE A 1 460 ? -47.69858 20.96355 -25.20682 1.000 24.39441 460 PHE A N 1
ATOM 3511 C CA . PHE A 1 460 ? -47.50252 22.10539 -24.32031 1.000 23.50855 460 PHE A CA 1
ATOM 3512 C C . PHE A 1 460 ? -47.44412 23.42272 -25.08479 1.000 23.77502 460 PHE A C 1
ATOM 3513 O O . PHE A 1 460 ? -47.72220 24.47781 -24.50357 1.000 23.24944 460 PHE A O 1
ATOM 3521 N N . GLY A 1 461 ? -47.11559 23.38286 -26.37611 1.000 22.46087 461 GLY A N 1
ATOM 3522 C CA . GLY A 1 461 ? -47.15651 24.59494 -27.17679 1.000 24.49345 461 GLY A CA 1
ATOM 3523 C C . GLY A 1 461 ? -48.57111 25.10180 -27.38278 1.000 26.76798 461 GLY A C 1
ATOM 3524 O O . GLY A 1 461 ? -48.80692 26.31247 -27.43114 1.000 26.26378 461 GLY A O 1
ATOM 3525 N N . ASP A 1 462 ? -49.52997 24.18411 -27.51461 1.000 26.74440 462 ASP A N 1
ATOM 3526 C CA . ASP A 1 462 ? -50.92509 24.58999 -27.64340 1.000 29.03555 462 ASP A CA 1
ATOM 3527 C C . ASP A 1 462 ? -51.44342 25.19927 -26.34753 1.000 28.82953 462 ASP A C 1
ATOM 3528 O O . ASP A 1 462 ? -52.13479 26.22456 -26.37071 1.000 28.72286 462 ASP A O 1
ATOM 3533 N N . LEU A 1 463 ? -51.12430 24.58062 -25.20686 1.000 25.27139 463 LEU A N 1
ATOM 3534 C CA . LEU A 1 463 ? -51.51889 25.15480 -23.92452 1.000 27.12686 463 LEU A CA 1
ATOM 3535 C C . LEU A 1 463 ? -50.91500 26.54114 -23.73983 1.000 26.24937 463 LEU A C 1
ATOM 3536 O O . LEU A 1 463 ? -51.58299 27.45770 -23.24977 1.000 24.71054 463 LEU A O 1
ATOM 3541 N N . ALA A 1 464 ? -49.64835 26.71201 -24.12754 1.000 24.35824 464 ALA A N 1
ATOM 3542 C CA . ALA A 1 464 ? -49.00337 28.01248 -23.99194 1.000 24.10696 464 ALA A CA 1
ATOM 3543 C C . ALA A 1 464 ? -49.68919 29.06196 -24.85961 1.000 24.98319 464 ALA A C 1
ATOM 3544 O O . ALA A 1 464 ? -49.88533 30.20398 -24.42675 1.000 24.13974 464 ALA A O 1
ATOM 3546 N N . HIS A 1 465 ? -50.06684 28.69184 -26.08544 1.000 26.00611 465 HIS A N 1
ATOM 3547 C CA . HIS A 1 465 ? -50.72362 29.64544 -26.97635 1.000 27.17675 465 HIS A CA 1
ATOM 3548 C C . HIS A 1 465 ? -52.04424 30.12626 -26.39058 1.000 26.40052 465 HIS A C 1
ATOM 3549 O O . HIS A 1 465 ? -52.32794 31.32989 -26.37331 1.000 28.35073 465 HIS A O 1
ATOM 3556 N N . THR A 1 466 ? -52.86420 29.19502 -25.90019 1.000 27.07493 466 THR A N 1
ATOM 3557 C CA . THR A 1 466 ? -54.12375 29.57020 -25.26491 1.000 28.38328 466 THR A CA 1
ATOM 3558 C C . THR A 1 466 ? -53.88430 30.49546 -24.08191 1.000 28.15002 466 THR A C 1
ATOM 3559 O O . THR A 1 466 ? -54.60401 31.48643 -23.89380 1.000 25.29508 466 THR A O 1
ATOM 3563 N N . PHE A 1 467 ? -52.86852 30.18357 -23.27702 1.000 25.09051 467 PHE A N 1
ATOM 3564 C CA . PHE A 1 467 ? -52.56741 30.97378 -22.09162 1.000 25.26577 467 PHE A CA 1
ATOM 3565 C C . PHE A 1 467 ? -52.18102 32.39996 -22.45851 1.000 25.82141 467 PHE A C 1
ATOM 3566 O O . PHE A 1 467 ? -52.66567 33.36170 -21.84761 1.000 25.90732 467 PHE A O 1
ATOM 3574 N N . VAL A 1 468 ? -51.32577 32.55863 -23.46768 1.000 24.91566 468 VAL A N 1
ATOM 3575 C CA . VAL A 1 468 ? -50.85884 33.89191 -23.82689 1.000 28.40153 468 VAL A CA 1
ATOM 3576 C C . VAL A 1 468 ? -51.96704 34.68331 -24.50655 1.000 26.71691 468 VAL A C 1
ATOM 3577 O O . VAL A 1 468 ? -52.11938 35.88735 -24.26847 1.000 26.98452 468 VAL A O 1
ATOM 3581 N N . GLN A 1 469 ? -52.76006 34.02607 -25.35841 1.000 25.71096 469 GLN A N 1
ATOM 3582 C CA . GLN A 1 469 ? -53.89942 34.70638 -25.96393 1.000 27.45891 469 GLN A CA 1
ATOM 3583 C C . GLN A 1 469 ? -54.86571 35.19683 -24.89642 1.000 25.80180 469 GLN A C 1
ATOM 3584 O O . GLN A 1 469 ? -55.36713 36.32382 -24.97347 1.000 29.18542 469 GLN A O 1
ATOM 3590 N N . ARG A 1 470 ? -55.11596 34.37309 -23.87570 1.000 26.44233 470 ARG A N 1
ATOM 3591 C CA . ARG A 1 470 ? -55.98661 34.79209 -22.78320 1.000 26.71815 470 ARG A CA 1
ATOM 3592 C C . ARG A 1 470 ? -55.47629 36.07425 -22.13488 1.000 29.27135 470 ARG A C 1
ATOM 3593 O O . ARG A 1 470 ? -56.26592 36.96462 -21.79746 1.000 26.93007 470 ARG A O 1
ATOM 3601 N N . HIS A 1 471 ? -54.15434 36.19561 -21.96751 1.000 25.99276 471 HIS A N 1
ATOM 3602 C CA . HIS A 1 471 ? -53.59677 37.39182 -21.34165 1.000 27.63960 471 HIS A CA 1
ATOM 3603 C C . HIS A 1 471 ? -53.54607 38.57123 -22.30468 1.000 23.80004 471 HIS A C 1
ATOM 3604 O O . HIS A 1 471 ? -53.74063 39.71959 -21.88866 1.000 25.96533 471 HIS A O 1
ATOM 3611 N N . ILE A 1 472 ? -53.28856 38.31446 -23.58683 1.000 23.74126 472 ILE A N 1
ATOM 3612 C CA . ILE A 1 472 ? -53.35150 39.38333 -24.57901 1.000 25.61427 472 ILE A CA 1
ATOM 3613 C C . ILE A 1 472 ? -54.74254 39.99989 -24.60119 1.000 25.80522 472 ILE A C 1
ATOM 3614 O O . ILE A 1 472 ? -54.89573 41.22200 -24.70813 1.000 24.72576 472 ILE A O 1
ATOM 3619 N N . ASN A 1 473 ? -55.77556 39.16653 -24.48053 1.000 26.36710 473 ASN A N 1
ATOM 3620 C CA . ASN A 1 473 ? -57.15560 39.62134 -24.59572 1.000 28.90325 473 ASN A CA 1
ATOM 3621 C C . ASN A 1 473 ? -57.71627 40.19710 -23.30142 1.000 29.19300 473 ASN A C 1
ATOM 3622 O O . ASN A 1 473 ? -58.83000 40.73060 -23.31401 1.000 30.33623 473 ASN A O 1
ATOM 3627 N N . GLY A 1 474 ? -56.99007 40.10656 -22.19313 1.000 29.70329 474 GLY A N 1
ATOM 3628 C CA . GLY A 1 474 ? -57.38006 40.76981 -20.96494 1.000 29.77713 474 GLY A CA 1
ATOM 3629 C C . GLY A 1 474 ? -57.79462 39.86386 -19.82688 1.000 35.54417 474 GLY A C 1
ATOM 3630 O O . GLY A 1 474 ? -58.01911 40.37180 -18.72026 1.000 39.63176 474 GLY A O 1
ATOM 3631 N N . ASP A 1 475 ? -57.91408 38.55212 -20.04664 1.000 37.52664 475 ASP A N 1
ATOM 3632 C CA . ASP A 1 475 ? -58.19031 37.59509 -18.96917 1.000 40.44318 475 ASP A CA 1
ATOM 3633 C C . ASP A 1 475 ? -59.48315 37.94333 -18.22436 1.000 43.47734 475 ASP A C 1
ATOM 3634 O O . ASP A 1 475 ? -59.49656 38.16985 -17.01055 1.000 46.92022 475 ASP A O 1
ATOM 3639 N N . VAL A 1 476 ? -60.58074 37.98130 -18.97226 1.000 46.18785 476 VAL A N 1
ATOM 3640 C CA . VAL A 1 476 ? -61.88004 38.26661 -18.36834 1.000 49.13853 476 VAL A CA 1
ATOM 3641 C C . VAL A 1 476 ? -62.62289 36.96393 -18.08913 1.000 51.21054 476 VAL A C 1
ATOM 3642 O O . VAL A 1 476 ? -62.96095 36.66411 -16.94252 1.000 57.77074 476 VAL A O 1
ATOM 3646 N N . PRO B 1 11 ? 12.10368 46.44577 -12.13895 1.000 57.25512 11 PRO B N 1
ATOM 3647 C CA . PRO B 1 11 ? 13.00904 45.93809 -13.17689 1.000 55.20231 11 PRO B CA 1
ATOM 3648 C C . PRO B 1 11 ? 13.89914 44.80996 -12.65557 1.000 48.02124 11 PRO B C 1
ATOM 3649 O O . PRO B 1 11 ? 14.62745 45.00044 -11.68028 1.000 51.23546 11 PRO B O 1
ATOM 3653 N N . PHE B 1 12 ? 13.84028 43.64761 -13.29890 1.000 45.04277 12 PHE B N 1
ATOM 3654 C CA . PHE B 1 12 ? 14.61744 42.50086 -12.85040 1.000 43.04331 12 PHE B CA 1
ATOM 3655 C C . PHE B 1 12 ? 16.05440 42.59898 -13.35079 1.000 42.10987 12 PHE B C 1
ATOM 3656 O O . PHE B 1 12 ? 16.29373 42.86553 -14.53253 1.000 41.80287 12 PHE B O 1
ATOM 3664 N N . ASP B 1 13 ? 17.00756 42.39046 -12.44295 1.000 40.60417 13 ASP B N 1
ATOM 3665 C CA . ASP B 1 13 ? 18.43486 42.41072 -12.75471 1.000 37.73128 13 ASP B CA 1
ATOM 3666 C C . ASP B 1 13 ? 18.94911 40.97652 -12.83994 1.000 36.31920 13 ASP B C 1
ATOM 3667 O O . ASP B 1 13 ? 19.04215 40.28502 -11.82128 1.000 36.71792 13 ASP B O 1
ATOM 3672 N N . PHE B 1 14 ? 19.28295 40.52970 -14.05296 1.000 34.73004 14 PHE B N 1
ATOM 3673 C CA . PHE B 1 14 ? 19.73678 39.15345 -14.23403 1.000 33.56439 14 PHE B CA 1
ATOM 3674 C C . PHE B 1 14 ? 21.04222 38.86676 -13.50370 1.000 35.08695 14 PHE B C 1
ATOM 3675 O O . PHE B 1 14 ? 21.26872 37.72930 -13.07619 1.000 34.97371 14 PHE B O 1
ATOM 3683 N N . ASP B 1 15 ? 21.91078 39.86863 -13.34528 1.000 36.39259 15 ASP B N 1
ATOM 3684 C CA . ASP B 1 15 ? 23.24049 39.60372 -12.80038 1.000 34.40299 15 ASP B CA 1
ATOM 3685 C C . ASP B 1 15 ? 23.23864 39.44109 -11.28477 1.000 33.68303 15 ASP B C 1
ATOM 3686 O O . ASP B 1 15 ? 23.91275 38.54722 -10.76183 1.000 34.02555 15 ASP B O 1
ATOM 3691 N N . ASN B 1 16 ? 22.52646 40.29639 -10.55424 1.000 34.69357 16 ASN B N 1
ATOM 3692 C CA . ASN B 1 16 ? 22.50781 40.19780 -9.09892 1.000 37.41228 16 ASN B CA 1
ATOM 3693 C C . ASN B 1 16 ? 21.14444 39.80752 -8.54351 1.000 35.90135 16 ASN B C 1
ATOM 3694 O O . ASN B 1 16 ? 21.00488 39.66526 -7.32459 1.000 39.53775 16 ASN B O 1
ATOM 3699 N N . GLY B 1 17 ? 20.13546 39.64366 -9.39842 1.000 33.90150 17 GLY B N 1
ATOM 3700 C CA . GLY B 1 17 ? 18.80304 39.31112 -8.94777 1.000 36.27856 17 GLY B CA 1
ATOM 3701 C C . GLY B 1 17 ? 18.59541 37.81825 -8.75676 1.000 35.30024 17 GLY B C 1
ATOM 3702 O O . GLY B 1 17 ? 19.47222 36.99053 -9.00024 1.000 35.52740 17 GLY B O 1
ATOM 3703 N N . ASN B 1 18 ? 17.38715 37.48603 -8.31179 1.000 32.34283 18 ASN B N 1
ATOM 3704 C CA . ASN B 1 18 ? 17.01213 36.12963 -7.92261 1.000 30.38163 18 ASN B CA 1
ATOM 3705 C C . ASN B 1 18 ? 15.64031 35.86972 -8.52761 1.000 30.95555 18 ASN B C 1
ATOM 3706 O O . ASN B 1 18 ? 14.65559 36.47172 -8.09229 1.000 33.16323 18 ASN B O 1
ATOM 3711 N N . PHE B 1 19 ? 15.56831 34.99718 -9.53859 1.000 29.25842 19 PHE B N 1
ATOM 3712 C CA . PHE B 1 19 ? 14.29974 34.83320 -10.24514 1.000 29.86886 19 PHE B CA 1
ATOM 3713 C C . PHE B 1 19 ? 13.22088 34.24733 -9.33865 1.000 29.67853 19 PHE B C 1
ATOM 3714 O O . PHE B 1 19 ? 12.03929 34.57637 -9.49677 1.000 30.38228 19 PHE B O 1
ATOM 3722 N N . ILE B 1 20 ? 13.60068 33.39871 -8.38125 1.000 27.63584 20 ILE B N 1
ATOM 3723 C CA . ILE B 1 20 ? 12.62071 32.85592 -7.44327 1.000 28.58620 20 ILE B CA 1
ATOM 3724 C C . ILE B 1 20 ? 12.06809 33.96280 -6.55277 1.000 30.02103 20 ILE B C 1
ATOM 3725 O O . ILE B 1 20 ? 10.85279 34.07832 -6.35947 1.000 29.28975 20 ILE B O 1
ATOM 3730 N N . ARG B 1 21 ? 12.95515 34.79154 -5.99491 1.000 29.34973 21 ARG B N 1
ATOM 3731 C CA . ARG B 1 21 ? 12.51837 35.84796 -5.08745 1.000 32.62771 21 ARG B CA 1
ATOM 3732 C C . ARG B 1 21 ? 11.87027 37.00501 -5.83815 1.000 34.60736 21 ARG B C 1
ATOM 3733 O O . ARG B 1 21 ? 10.83182 37.52373 -5.41148 1.000 32.57206 21 ARG B O 1
ATOM 3741 N N . ASP B 1 22 ? 12.46663 37.42677 -6.95362 1.000 33.18795 22 ASP B N 1
ATOM 3742 C CA . ASP B 1 22 ? 12.07398 38.67327 -7.59813 1.000 32.77349 22 ASP B CA 1
ATOM 3743 C C . ASP B 1 22 ? 10.98817 38.50233 -8.64791 1.000 33.57440 22 ASP B C 1
ATOM 3744 O O . ASP B 1 22 ? 10.34861 39.49287 -9.01943 1.000 34.46196 22 ASP B O 1
ATOM 3749 N N . LEU B 1 23 ? 10.76140 37.28579 -9.13646 1.000 32.34070 23 LEU B N 1
ATOM 3750 C CA . LEU B 1 23 ? 9.78672 37.06187 -10.19658 1.000 32.66501 23 LEU B CA 1
ATOM 3751 C C . LEU B 1 23 ? 8.70874 36.06240 -9.81204 1.000 35.09044 23 LEU B C 1
ATOM 3752 O O . LEU B 1 23 ? 7.51639 36.37239 -9.91864 1.000 37.96854 23 LEU B O 1
ATOM 3757 N N . ILE B 1 24 ? 9.09214 34.86202 -9.37975 1.000 32.04510 24 ILE B N 1
ATOM 3758 C CA . ILE B 1 24 ? 8.12888 33.77409 -9.25427 1.000 32.79330 24 ILE B CA 1
ATOM 3759 C C . ILE B 1 24 ? 7.25192 33.95063 -8.02092 1.000 33.72051 24 ILE B C 1
ATOM 3760 O O . ILE B 1 24 ? 6.02733 33.80024 -8.08809 1.000 38.72036 24 ILE B O 1
ATOM 3765 N N . THR B 1 25 ? 7.85514 34.25416 -6.87306 1.000 32.83414 25 THR B N 1
ATOM 3766 C CA . THR B 1 25 ? 7.13815 34.22821 -5.60522 1.000 34.71423 25 THR B CA 1
ATOM 3767 C C . THR B 1 25 ? 6.79854 35.61703 -5.06945 1.000 33.98133 25 THR B C 1
ATOM 3768 O O . THR B 1 25 ? 6.48647 35.74842 -3.88168 1.000 36.12685 25 THR B O 1
ATOM 3772 N N . THR B 1 26 ? 6.86192 36.65256 -5.90313 1.000 36.07352 26 THR B N 1
ATOM 3773 C CA . THR B 1 26 ? 6.49711 38.00188 -5.46255 1.000 38.13897 26 THR B CA 1
ATOM 3774 C C . THR B 1 26 ? 4.99265 38.16690 -5.25344 1.000 39.49686 26 THR B C 1
ATOM 3775 O O . THR B 1 26 ? 4.21398 37.23961 -5.47401 1.000 46.12941 26 THR B O 1
ATOM 3779 N N . GLY B 1 29 ? 2.96537 40.43798 3.38917 1.000 39.28728 29 GLY B N 1
ATOM 3780 C CA . GLY B 1 29 ? 2.01815 40.54472 2.29386 1.000 38.95796 29 GLY B CA 1
ATOM 3781 C C . GLY B 1 29 ? 0.60503 40.78294 2.78326 1.000 38.90598 29 GLY B C 1
ATOM 3782 O O . GLY B 1 29 ? 0.37230 40.85462 3.99016 1.000 37.29292 29 GLY B O 1
ATOM 3783 N N . GLY B 1 30 ? -0.33564 40.90502 1.85498 1.000 36.66135 30 GLY B N 1
ATOM 3784 C CA . GLY B 1 30 ? -1.72602 41.12893 2.21388 1.000 38.37270 30 GLY B CA 1
ATOM 3785 C C . GLY B 1 30 ? -2.66069 40.46836 1.22665 1.000 38.17577 30 GLY B C 1
ATOM 3786 O O . GLY B 1 30 ? -2.37052 40.38462 0.02900 1.000 40.52373 30 GLY B O 1
ATOM 3787 N N . GLY B 1 31 ? -3.79933 39.99929 1.73743 1.000 38.70794 31 GLY B N 1
ATOM 3788 C CA . GLY B 1 31 ? -4.82620 39.39384 0.90693 1.000 41.93129 31 GLY B CA 1
ATOM 3789 C C . GLY B 1 31 ? -4.40712 38.05775 0.30020 1.000 48.52204 31 GLY B C 1
ATOM 3790 O O . GLY B 1 31 ? -3.39575 37.45189 0.66047 1.000 46.97121 31 GLY B O 1
ATOM 3791 N N . TYR B 1 32 ? -5.22728 37.60212 -0.65826 1.000 50.47599 32 TYR B N 1
ATOM 3792 C CA . TYR B 1 32 ? -4.99974 36.34175 -1.35287 1.000 50.10354 32 TYR B CA 1
ATOM 3793 C C . TYR B 1 32 ? -4.56522 36.58292 -2.79906 1.000 54.45511 32 TYR B C 1
ATOM 3794 O O . TYR B 1 32 ? -4.96973 37.57355 -3.41764 1.000 53.76180 32 TYR B O 1
ATOM 3803 N N . PRO B 1 33 ? -3.74041 35.70153 -3.36332 1.000 58.71206 33 PRO B N 1
ATOM 3804 C CA . PRO B 1 33 ? -3.30705 35.86805 -4.76263 1.000 58.98709 33 PRO B CA 1
ATOM 3805 C C . PRO B 1 33 ? -4.46907 35.66879 -5.72015 1.000 60.69028 33 PRO B C 1
ATOM 3806 O O . PRO B 1 33 ? -5.50204 35.09445 -5.34117 1.000 60.17651 33 PRO B O 1
ATOM 3810 N N . PRO B 1 34 ? -4.34506 36.13286 -6.96763 1.000 63.27565 34 PRO B N 1
ATOM 3811 C CA . PRO B 1 34 ? -5.43550 35.94576 -7.93407 1.000 62.40639 34 PRO B CA 1
ATOM 3812 C C . PRO B 1 34 ? -5.70525 34.47223 -8.20967 1.000 60.89713 34 PRO B C 1
ATOM 3813 O O . PRO B 1 34 ? -4.80372 33.63075 -8.16597 1.000 59.81481 34 PRO B O 1
ATOM 3817 N N . ALA B 1 35 ? -6.97104 34.16936 -8.49321 1.000 58.04200 35 ALA B N 1
ATOM 3818 C CA . ALA B 1 35 ? -7.42428 32.80114 -8.69816 1.000 52.87636 35 ALA B CA 1
ATOM 3819 C C . ALA B 1 35 ? -7.23779 32.37097 -10.15028 1.000 52.97818 35 ALA B C 1
ATOM 3820 O O . ALA B 1 35 ? -7.27950 33.18817 -11.07493 1.000 52.77995 35 ALA B O 1
ATOM 3822 N N . ASP B 1 36 ? -7.02442 31.07345 -10.33799 1.000 48.00911 36 ASP B N 1
ATOM 3823 C CA . ASP B 1 36 ? -6.91705 30.47836 -11.66680 1.000 45.16142 36 ASP B CA 1
ATOM 3824 C C . ASP B 1 36 ? -7.54407 29.08608 -11.61300 1.000 40.11901 36 ASP B C 1
ATOM 3825 O O . ASP B 1 36 ? -8.37327 28.78648 -10.74677 1.000 38.42649 36 ASP B O 1
ATOM 3830 N N . ALA B 1 37 ? -7.14979 28.21572 -12.54765 1.000 40.04297 37 ALA B N 1
ATOM 3831 C CA . ALA B 1 37 ? -7.79722 26.91470 -12.68399 1.000 36.05737 37 ALA B CA 1
ATOM 3832 C C . ALA B 1 37 ? -7.43684 25.94982 -11.56216 1.000 35.34337 37 ALA B C 1
ATOM 3833 O O . ALA B 1 37 ? -8.14368 24.95635 -11.36657 1.000 30.95306 37 ALA B O 1
ATOM 3835 N N . MET B 1 38 ? -6.35149 26.19503 -10.83785 1.000 35.12462 38 MET B N 1
ATOM 3836 C CA . MET B 1 38 ? -5.98951 25.36135 -9.69900 1.000 35.84657 38 MET B CA 1
ATOM 3837 C C . MET B 1 38 ? -6.61768 25.95729 -8.44659 1.000 34.15026 38 MET B C 1
ATOM 3838 O O . MET B 1 38 ? -6.23176 27.04502 -8.00729 1.000 38.15114 38 MET B O 1
ATOM 3843 N N . ALA B 1 39 ? -7.58603 25.25435 -7.88003 1.000 27.79379 39 ALA B N 1
ATOM 3844 C CA . ALA B 1 39 ? -8.27012 25.76578 -6.70018 1.000 31.51121 39 ALA B CA 1
ATOM 3845 C C . ALA B 1 39 ? -7.30983 25.75973 -5.51635 1.000 29.09954 39 ALA B C 1
ATOM 3846 O O . ALA B 1 39 ? -6.59495 24.77179 -5.31063 1.000 26.30906 39 ALA B O 1
ATOM 3848 N N . PRO B 1 40 ? -7.25025 26.83918 -4.73338 1.000 29.76572 40 PRO B N 1
ATOM 3849 C CA . PRO B 1 40 ? -6.22856 26.92361 -3.67470 1.000 31.43269 40 PRO B CA 1
ATOM 3850 C C . PRO B 1 40 ? -6.29593 25.80946 -2.64379 1.000 29.56824 40 PRO B C 1
ATOM 3851 O O . PRO B 1 40 ? -5.24793 25.42042 -2.11816 1.000 27.27660 40 PRO B O 1
ATOM 3855 N N . GLY B 1 41 ? -7.48113 25.27963 -2.33708 1.000 27.15621 41 GLY B N 1
ATOM 3856 C CA . GLY B 1 41 ? -7.60568 24.20959 -1.36495 1.000 26.05150 41 GLY B CA 1
ATOM 3857 C C . GLY B 1 41 ? -7.30061 22.81031 -1.86151 1.000 31.24636 41 GLY B C 1
ATOM 3858 O O . GLY B 1 41 ? -7.36453 21.85820 -1.07755 1.000 31.50247 41 GLY B O 1
ATOM 3859 N N . ASP B 1 42 ? -6.97093 22.64708 -3.14207 1.000 27.51390 42 ASP B N 1
ATOM 3860 C CA . ASP B 1 42 ? -6.74701 21.32612 -3.73013 1.000 26.77329 42 ASP B CA 1
ATOM 3861 C C . ASP B 1 42 ? -5.26141 20.99929 -3.62725 1.000 29.12795 42 ASP B C 1
ATOM 3862 O O . ASP B 1 42 ? -4.45822 21.32534 -4.50241 1.000 29.32833 42 ASP B O 1
ATOM 3867 N N . VAL B 1 43 ? -4.89805 20.33563 -2.53262 1.000 27.47370 43 VAL B N 1
ATOM 3868 C CA . VAL B 1 43 ? -3.49550 20.21352 -2.15798 1.000 26.71990 43 VAL B CA 1
ATOM 3869 C C . VAL B 1 43 ? -2.76175 19.13495 -2.96248 1.000 26.56764 43 VAL B C 1
ATOM 3870 O O . VAL B 1 43 ? -1.54873 19.24103 -3.17316 1.000 25.63856 43 VAL B O 1
ATOM 3874 N N . SER B 1 44 ? -3.45909 18.09827 -3.43967 1.000 24.99986 44 SER B N 1
ATOM 3875 C CA . SER B 1 44 ? -2.75454 16.96097 -4.03169 1.000 24.50434 44 SER B CA 1
ATOM 3876 C C . SER B 1 44 ? -2.19466 17.30150 -5.40955 1.000 28.07291 44 SER B C 1
ATOM 3877 O O . SER B 1 44 ? -0.99411 17.13361 -5.65972 1.000 25.22251 44 SER B O 1
ATOM 3880 N N . SER B 1 45 ? -3.04478 17.77450 -6.32335 1.000 27.45467 45 SER B N 1
ATOM 3881 C CA . SER B 1 45 ? -2.54156 18.17078 -7.63438 1.000 29.88188 45 SER B CA 1
ATOM 3882 C C . SER B 1 45 ? -1.57858 19.34516 -7.51631 1.000 29.48747 45 SER B C 1
ATOM 3883 O O . SER B 1 45 ? -0.58285 19.41528 -8.24456 1.000 27.78193 45 SER B O 1
ATOM 3886 N N . TYR B 1 46 ? -1.85101 20.27351 -6.59587 1.000 30.55737 46 TYR B N 1
ATOM 3887 C CA . TYR B 1 46 ? -0.94183 21.39778 -6.39811 1.000 30.35211 46 TYR B CA 1
ATOM 3888 C C . TYR B 1 46 ? 0.45432 20.91896 -6.01172 1.000 27.38212 46 TYR B C 1
ATOM 3889 O O . TYR B 1 46 ? 1.45401 21.34443 -6.60000 1.000 26.93277 46 TYR B O 1
ATOM 3898 N N . THR B 1 47 ? 0.54049 20.03997 -5.01039 1.000 27.66047 47 THR B N 1
ATOM 3899 C CA . THR B 1 47 ? 1.84505 19.60406 -4.51747 1.000 24.56172 47 THR B CA 1
ATOM 3900 C C . THR B 1 47 ? 2.60259 18.84236 -5.59138 1.000 25.25080 47 THR B C 1
ATOM 3901 O O . THR B 1 47 ? 3.82469 18.98097 -5.72122 1.000 24.41641 47 THR B O 1
ATOM 3905 N N . TRP B 1 48 ? 1.88691 18.04447 -6.38378 1.000 24.44082 48 TRP B N 1
ATOM 3906 C CA . TRP B 1 48 ? 2.53620 17.25708 -7.42193 1.000 25.50050 48 TRP B CA 1
ATOM 3907 C C . TRP B 1 48 ? 3.13335 18.15825 -8.49823 1.000 24.78721 48 TRP B C 1
ATOM 3908 O O . TRP B 1 48 ? 4.33601 18.08720 -8.77721 1.000 23.62233 48 TRP B O 1
ATOM 3919 N N . VAL B 1 49 ? 2.31977 19.04092 -9.08914 1.000 24.50647 49 VAL B N 1
ATOM 3920 C CA A VAL B 1 49 ? 2.82812 19.90191 -10.15512 0.500 25.68467 49 VAL B CA 1
ATOM 3921 C CA B VAL B 1 49 ? 2.81321 19.91829 -10.15080 0.500 25.48258 49 VAL B CA 1
ATOM 3922 C C . VAL B 1 49 ? 3.90224 20.84144 -9.62141 1.000 24.60847 49 VAL B C 1
ATOM 3923 O O . VAL B 1 49 ? 4.89759 21.11171 -10.30454 1.000 23.11837 49 VAL B O 1
ATOM 3930 N N . THR B 1 50 ? 3.72938 21.34446 -8.39349 1.000 23.63978 50 THR B N 1
ATOM 3931 C CA . THR B 1 50 ? 4.70409 22.27771 -7.84191 1.000 23.95589 50 THR B CA 1
ATOM 3932 C C . THR B 1 50 ? 6.05401 21.60901 -7.63271 1.000 23.53661 50 THR B C 1
ATOM 3933 O O . THR B 1 50 ? 7.09424 22.25686 -7.78789 1.000 26.11675 50 THR B O 1
ATOM 3937 N N . HIS B 1 51 ? 6.06269 20.31462 -7.31056 1.000 24.60314 51 HIS B N 1
ATOM 3938 C CA . HIS B 1 51 ? 7.33330 19.61660 -7.14954 1.000 25.08953 51 HIS B CA 1
ATOM 3939 C C . HIS B 1 51 ? 8.09008 19.53539 -8.46922 1.000 25.19979 51 HIS B C 1
ATOM 3940 O O . HIS B 1 51 ? 9.31758 19.67976 -8.49236 1.000 23.96117 51 HIS B O 1
ATOM 3947 N N . LEU B 1 52 ? 7.38348 19.28904 -9.57710 1.000 24.51042 52 LEU B N 1
ATOM 3948 C CA . LEU B 1 52 ? 8.04829 19.29421 -10.87869 1.000 24.54830 52 LEU B CA 1
ATOM 3949 C C . LEU B 1 52 ? 8.64509 20.66469 -11.17145 1.000 25.17522 52 LEU B C 1
ATOM 3950 O O . LEU B 1 52 ? 9.80032 20.77266 -11.59776 1.000 23.64065 52 LEU B O 1
ATOM 3955 N N . LEU B 1 53 ? 7.86633 21.72624 -10.93628 1.000 26.92907 53 LEU B N 1
ATOM 3956 C CA . LEU B 1 53 ? 8.34254 23.08485 -11.18234 1.000 26.05818 53 LEU B CA 1
ATOM 3957 C C . LEU B 1 53 ? 9.60045 23.37712 -10.38390 1.000 27.28941 53 LEU B C 1
ATOM 3958 O O . LEU B 1 53 ? 10.62188 23.80253 -10.93637 1.000 27.37983 53 LEU B O 1
ATOM 3963 N N . GLN B 1 54 ? 9.54439 23.15048 -9.07474 1.000 28.22743 54 GLN B N 1
ATOM 3964 C CA . GLN B 1 54 ? 10.63212 23.58775 -8.21390 1.000 26.48773 54 GLN B CA 1
ATOM 3965 C C . GLN B 1 54 ? 11.83282 22.65602 -8.29735 1.000 25.37056 54 GLN B C 1
ATOM 3966 O O . GLN B 1 54 ? 12.96614 23.10160 -8.09050 1.000 30.62440 54 GLN B O 1
ATOM 3972 N N . THR B 1 55 ? 11.62611 21.38154 -8.63975 1.000 25.23566 55 THR B N 1
ATOM 3973 C CA . THR B 1 55 ? 12.77601 20.52347 -8.90476 1.000 25.30246 55 THR B CA 1
ATOM 3974 C C . THR B 1 55 ? 13.49746 20.95028 -10.17961 1.000 27.95122 55 THR B C 1
ATOM 3975 O O . THR B 1 55 ? 14.72677 20.83594 -10.26469 1.000 27.80688 55 THR B O 1
ATOM 3979 N N . SER B 1 56 ? 12.76106 21.46690 -11.16919 1.000 24.90869 56 SER B N 1
ATOM 3980 C CA . SER B 1 56 ? 13.41135 21.91864 -12.39439 1.000 25.51856 56 SER B CA 1
ATOM 3981 C C . SER B 1 56 ? 14.33895 23.10126 -12.13495 1.000 27.68576 56 SER B C 1
ATOM 3982 O O . SER B 1 56 ? 15.36220 23.23831 -12.81329 1.000 29.21570 56 SER B O 1
ATOM 3985 N N . TRP B 1 57 ? 14.00120 23.96431 -11.16924 1.000 26.80281 57 TRP B N 1
ATOM 3986 C CA . TRP B 1 57 ? 14.91322 25.03815 -10.77699 1.000 26.35060 57 TRP B CA 1
ATOM 3987 C C . TRP B 1 57 ? 16.25622 24.47722 -10.32929 1.000 28.81051 57 TRP B C 1
ATOM 3988 O O . TRP B 1 57 ? 17.31579 24.90467 -10.80145 1.000 28.08184 57 TRP B O 1
ATOM 3999 N N . PHE B 1 58 ? 16.22527 23.52346 -9.39811 1.000 26.89902 58 PHE B N 1
ATOM 4000 C CA . PHE B 1 58 ? 17.45772 22.96439 -8.85652 1.000 27.33969 58 PHE B CA 1
ATOM 4001 C C . PHE B 1 58 ? 18.26740 22.27044 -9.94114 1.000 28.44116 58 PHE B C 1
ATOM 4002 O O . PHE B 1 58 ? 19.48842 22.44988 -10.02455 1.000 29.72060 58 PHE B O 1
ATOM 4010 N N . ASP B 1 59 ? 17.60590 21.47051 -10.78178 1.000 25.46256 59 ASP B N 1
ATOM 4011 C CA . ASP B 1 59 ? 18.32473 20.76079 -11.83499 1.000 28.11713 59 ASP B CA 1
ATOM 4012 C C . ASP B 1 59 ? 18.93173 21.72195 -12.84875 1.000 30.48786 59 ASP B C 1
ATOM 4013 O O . ASP B 1 59 ? 19.99810 21.43913 -13.40958 1.000 30.54094 59 ASP B O 1
ATOM 4018 N N . ALA B 1 60 ? 18.27757 22.85976 -13.09605 1.000 26.89261 60 ALA B N 1
ATOM 4019 C CA . ALA B 1 60 ? 18.84481 23.84036 -14.01499 1.000 30.35272 60 ALA B CA 1
ATOM 4020 C C . ALA B 1 60 ? 20.06506 24.52932 -13.41861 1.000 30.80370 60 ALA B C 1
ATOM 4021 O O . ALA B 1 60 ? 20.99362 24.88466 -14.15392 1.000 29.00876 60 ALA B O 1
ATOM 4023 N N . LEU B 1 61 ? 20.08438 24.72825 -12.09919 1.000 29.46102 61 LEU B N 1
ATOM 4024 C CA . LEU B 1 61 ? 21.19884 25.40428 -11.44888 1.000 29.31922 61 LEU B CA 1
ATOM 4025 C C . LEU B 1 61 ? 22.34331 24.46751 -11.09126 1.000 30.39308 61 LEU B C 1
ATOM 4026 O O . LEU B 1 61 ? 23.46320 24.94315 -10.87611 1.000 30.88578 61 LEU B O 1
ATOM 4031 N N . ALA B 1 62 ? 22.09104 23.15937 -11.02159 1.000 29.74271 62 ALA B N 1
ATOM 4032 C CA . ALA B 1 62 ? 23.11984 22.22349 -10.56817 1.000 30.29574 62 ALA B CA 1
ATOM 4033 C C . ALA B 1 62 ? 24.40958 22.30158 -11.37484 1.000 31.74588 62 ALA B C 1
ATOM 4034 O O . ALA B 1 62 ? 25.48874 22.31758 -10.75869 1.000 30.12169 62 ALA B O 1
ATOM 4036 N N . PRO B 1 63 ? 24.39436 22.34382 -12.71535 1.000 29.69935 63 PRO B N 1
ATOM 4037 C CA . PRO B 1 63 ? 25.66886 22.45747 -13.44404 1.000 32.88619 63 PRO B CA 1
ATOM 4038 C C . PRO B 1 63 ? 26.39321 23.77139 -13.20527 1.000 34.56818 63 PRO B C 1
ATOM 4039 O O . PRO B 1 63 ? 27.59815 23.84899 -13.47549 1.000 34.13625 63 PRO B O 1
ATOM 4043 N N . TYR B 1 64 ? 25.70746 24.80309 -12.72031 1.000 32.66467 64 TYR B N 1
ATOM 4044 C CA . TYR B 1 64 ? 26.34500 26.07275 -12.40105 1.000 34.17131 64 TYR B CA 1
ATOM 4045 C C . TYR B 1 64 ? 26.86884 26.13637 -10.97240 1.000 35.03297 64 TYR B C 1
ATOM 4046 O O . TYR B 1 64 ? 27.42336 27.16720 -10.57582 1.000 34.23896 64 TYR B O 1
ATOM 4055 N N . HIS B 1 65 ? 26.70021 25.07920 -10.19957 1.000 33.04155 65 HIS B N 1
ATOM 4056 C CA . HIS B 1 65 ? 27.15762 24.87761 -8.83505 1.000 32.48575 65 HIS B CA 1
ATOM 4057 C C . HIS B 1 65 ? 28.50432 24.15750 -8.84070 1.000 30.64773 65 HIS B C 1
ATOM 4058 O O . HIS B 1 65 ? 28.80388 23.40340 -9.76988 1.000 32.02617 65 HIS B O 1
ATOM 4065 N N . PRO B 1 66 ? 29.35630 24.36468 -7.83384 1.000 31.09721 66 PRO B N 1
ATOM 4066 C CA . PRO B 1 66 ? 30.64998 23.65721 -7.83202 1.000 34.00670 66 PRO B CA 1
ATOM 4067 C C . PRO B 1 66 ? 30.53285 22.14224 -7.74229 1.000 33.31309 66 PRO B C 1
ATOM 4068 O O . PRO B 1 66 ? 31.39741 21.44186 -8.28132 1.000 32.77997 66 PRO B O 1
ATOM 4072 N N . THR B 1 67 ? 29.49427 21.60612 -7.09245 1.000 32.72834 67 THR B N 1
ATOM 4073 C CA . THR B 1 67 ? 29.37931 20.16250 -6.88032 1.000 32.72402 67 THR B CA 1
ATOM 4074 C C . THR B 1 67 ? 27.99961 19.58502 -7.15607 1.000 32.58444 67 THR B C 1
ATOM 4075 O O . THR B 1 67 ? 27.90206 18.36871 -7.36493 1.000 31.48382 67 THR B O 1
ATOM 4079 N N . ALA B 1 68 ? 26.93794 20.38964 -7.15026 1.000 31.05944 68 ALA B N 1
ATOM 4080 C CA . ALA B 1 68 ? 25.58713 19.84770 -7.20665 1.000 31.79719 68 ALA B CA 1
ATOM 4081 C C . ALA B 1 68 ? 25.35120 19.09020 -8.50993 1.000 28.94829 68 ALA B C 1
ATOM 4082 O O . ALA B 1 68 ? 25.90712 19.42405 -9.55991 1.000 30.54854 68 ALA B O 1
ATOM 4084 N N . VAL B 1 69 ? 24.51818 18.05314 -8.42862 1.000 27.57278 69 VAL B N 1
ATOM 4085 C CA . VAL B 1 69 ? 24.06170 17.30560 -9.59399 1.000 27.20501 69 VAL B CA 1
ATOM 4086 C C . VAL B 1 69 ? 22.54104 17.26639 -9.56784 1.000 28.45412 69 VAL B C 1
ATOM 4087 O O . VAL B 1 69 ? 21.91694 17.32774 -8.50426 1.000 25.27982 69 VAL B O 1
ATOM 4091 N N . GLY B 1 70 ? 21.94386 17.16914 -10.74995 1.000 27.39574 70 GLY B N 1
ATOM 4092 C CA . GLY B 1 70 ? 20.50379 17.26011 -10.84890 1.000 29.14835 70 GLY B CA 1
ATOM 4093 C C . GLY B 1 70 ? 19.79610 16.01209 -10.35884 1.000 29.24772 70 GLY B C 1
ATOM 4094 O O . GLY B 1 70 ? 20.35228 14.91419 -10.29632 1.000 28.95536 70 GLY B O 1
ATOM 4095 N N . VAL B 1 71 ? 18.52360 16.19588 -10.01325 1.000 28.53755 71 VAL B N 1
ATOM 4096 C CA . VAL B 1 71 ? 17.70905 15.07948 -9.55202 1.000 26.04541 71 VAL B CA 1
ATOM 4097 C C . VAL B 1 71 ? 17.28903 14.20428 -10.72420 1.000 28.51998 71 VAL B C 1
ATOM 4098 O O . VAL B 1 71 ? 17.39047 12.97415 -10.66491 1.000 29.23377 71 VAL B O 1
ATOM 4102 N N . TYR B 1 72 ? 16.82658 14.82310 -11.81171 1.000 26.67163 72 TYR B N 1
ATOM 4103 C CA . TYR B 1 72 ? 16.32245 14.09390 -12.96760 1.000 27.75893 72 TYR B CA 1
ATOM 4104 C C . TYR B 1 72 ? 17.20908 14.22586 -14.19779 1.000 29.66449 72 TYR B C 1
ATOM 4105 O O . TYR B 1 72 ? 16.88537 13.65503 -15.24400 1.000 27.82278 72 TYR B O 1
ATOM 4114 N N . SER B 1 73 ? 18.31627 14.95470 -14.10520 1.000 29.30910 73 SER B N 1
ATOM 4115 C CA . SER B 1 73 ? 19.25039 15.04878 -15.21440 1.000 30.10408 73 SER B CA 1
ATOM 4116 C C . SER B 1 73 ? 20.65689 15.17491 -14.65190 1.000 32.90552 73 SER B C 1
ATOM 4117 O O . SER B 1 73 ? 20.85437 15.55945 -13.49721 1.000 29.65814 73 SER B O 1
ATOM 4120 N N . ARG B 1 74 ? 21.63456 14.81499 -15.47577 1.000 31.60466 74 ARG B N 1
ATOM 4121 C CA . ARG B 1 74 ? 23.04687 14.98054 -15.14426 1.000 32.66221 74 ARG B CA 1
ATOM 4122 C C . ARG B 1 74 ? 23.68425 15.74605 -16.29566 1.000 32.11671 74 ARG B C 1
ATOM 4123 O O . ARG B 1 74 ? 23.98789 15.16641 -17.33980 1.000 33.47823 74 ARG B O 1
ATOM 4131 N N . ILE B 1 75 ? 23.86538 17.04316 -16.10817 1.000 32.55342 75 ILE B N 1
ATOM 4132 C CA . ILE B 1 75 ? 24.35922 17.94882 -17.14171 1.000 29.96566 75 ILE B CA 1
ATOM 4133 C C . ILE B 1 75 ? 25.80839 18.28911 -16.81829 1.000 32.76719 75 ILE B C 1
ATOM 4134 O O . ILE B 1 75 ? 26.10185 18.65539 -15.67532 1.000 30.74566 75 ILE B O 1
ATOM 4139 N N . PRO B 1 76 ? 26.73647 18.15812 -17.76933 1.000 32.73231 76 PRO B N 1
ATOM 4140 C CA . PRO B 1 76 ? 28.15397 18.40512 -17.46369 1.000 33.50240 76 PRO B CA 1
ATOM 4141 C C . PRO B 1 76 ? 28.37065 19.79208 -16.87321 1.000 32.61940 76 PRO B C 1
ATOM 4142 O O . PRO B 1 76 ? 27.81439 20.78504 -17.34871 1.000 34.51569 76 PRO B O 1
ATOM 4146 N N . ARG B 1 77 ? 29.17225 19.84233 -15.81120 1.000 31.62333 77 ARG B N 1
ATOM 4147 C CA . ARG B 1 77 ? 29.35190 21.06914 -15.04721 1.000 33.52795 77 ARG B CA 1
ATOM 4148 C C . ARG B 1 77 ? 29.95991 22.16840 -15.91192 1.000 35.13569 77 ARG B C 1
ATOM 4149 O O . ARG B 1 77 ? 30.76742 21.91236 -16.80787 1.000 36.43790 77 ARG B O 1
ATOM 4157 N N . ARG B 1 78 ? 29.55094 23.42442 -15.63141 1.000 33.19205 78 ARG B N 1
ATOM 4158 C CA . ARG B 1 78 ? 29.99923 24.60853 -16.34495 1.000 36.53236 78 ARG B CA 1
ATOM 4159 C C . ARG B 1 78 ? 31.22478 25.21522 -15.67006 1.000 37.36163 78 ARG B C 1
ATOM 4160 O O . ARG B 1 78 ? 31.44822 25.00757 -14.47251 1.000 35.36492 78 ARG B O 1
ATOM 4168 N N . PRO B 1 79 ? 32.04456 25.94853 -16.42442 1.000 36.61480 79 PRO B N 1
ATOM 4169 C CA . PRO B 1 79 ? 33.15775 26.67301 -15.80179 1.000 38.50353 79 PRO B CA 1
ATOM 4170 C C . PRO B 1 79 ? 32.64187 27.66120 -14.76983 1.000 39.22945 79 PRO B C 1
ATOM 4171 O O . PRO B 1 79 ? 31.54677 28.21357 -14.90185 1.000 38.25464 79 PRO B O 1
ATOM 4175 N N . ALA B 1 80 ? 33.45299 27.87878 -13.73048 1.000 38.72771 80 ALA B N 1
ATOM 4176 C CA . ALA B 1 80 ? 33.02824 28.72024 -12.61637 1.000 36.83619 80 ALA B CA 1
ATOM 4177 C C . ALA B 1 80 ? 32.72279 30.14447 -13.05961 1.000 39.99616 80 ALA B C 1
ATOM 4178 O O . ALA B 1 80 ? 31.87302 30.81134 -12.45474 1.000 36.37829 80 ALA B O 1
ATOM 4180 N N . GLU B 1 81 ? 33.38923 30.62041 -14.11689 1.000 37.98751 81 GLU B N 1
ATOM 4181 C CA . GLU B 1 81 ? 33.16025 31.98082 -14.59694 1.000 41.02820 81 GLU B CA 1
ATOM 4182 C C . GLU B 1 81 ? 31.70508 32.20482 -14.99116 1.000 39.54869 81 GLU B C 1
ATOM 4183 O O . GLU B 1 81 ? 31.19645 33.32791 -14.88691 1.000 38.66644 81 GLU B O 1
ATOM 4189 N N . GLU B 1 82 ? 31.01854 31.15455 -15.44023 1.000 37.23012 82 GLU B N 1
ATOM 4190 C CA . GLU B 1 82 ? 29.61846 31.28391 -15.81659 1.000 36.36294 82 GLU B CA 1
ATOM 4191 C C . GLU B 1 82 ? 28.69463 31.42837 -14.61193 1.000 35.79101 82 GLU B C 1
ATOM 4192 O O . GLU B 1 82 ? 27.49965 31.68087 -14.79909 1.000 37.46048 82 GLU B O 1
ATOM 4198 N N . SER B 1 83 ? 29.21960 31.29833 -13.39183 1.000 36.94434 83 SER B N 1
ATOM 4199 C CA . SER B 1 83 ? 28.46881 31.54381 -12.16714 1.000 36.45698 83 SER B CA 1
ATOM 4200 C C . SER B 1 83 ? 28.94760 32.78585 -11.42998 1.000 36.77957 83 SER B C 1
ATOM 4201 O O . SER B 1 83 ? 28.55686 32.99629 -10.27620 1.000 36.40692 83 SER B O 1
ATOM 4204 N N . ALA B 1 84 ? 29.78742 33.60884 -12.06496 1.000 35.16156 84 ALA B N 1
ATOM 4205 C CA . ALA B 1 84 ? 30.24335 34.84036 -11.42822 1.000 35.36397 84 ALA B CA 1
ATOM 4206 C C . ALA B 1 84 ? 29.07171 35.75383 -11.10161 1.000 34.15387 84 ALA B C 1
ATOM 4207 O O . ALA B 1 84 ? 29.02979 36.36304 -10.02581 1.000 36.87394 84 ALA B O 1
ATOM 4209 N N . THR B 1 85 ? 28.10309 35.84459 -12.00695 1.000 33.58385 85 THR B N 1
ATOM 4210 C CA . THR B 1 85 ? 26.83298 36.50803 -11.75962 1.000 33.36331 85 THR B CA 1
ATOM 4211 C C . THR B 1 85 ? 25.71337 35.47394 -11.79291 1.000 34.34341 85 THR B C 1
ATOM 4212 O O . THR B 1 85 ? 25.92802 34.29575 -12.08926 1.000 33.77521 85 THR B O 1
ATOM 4216 N N . ASN B 1 86 ? 24.50257 35.92980 -11.48818 1.000 32.60352 86 ASN B N 1
ATOM 4217 C CA . ASN B 1 86 ? 23.32686 35.07258 -11.49633 1.000 33.03724 86 ASN B CA 1
ATOM 4218 C C . ASN B 1 86 ? 22.67564 34.97089 -12.87152 1.000 33.64567 86 ASN B C 1
ATOM 4219 O O . ASN B 1 86 ? 21.60818 34.35862 -12.98922 1.000 33.74330 86 ASN B O 1
ATOM 4224 N N . ARG B 1 87 ? 23.28649 35.55350 -13.90880 1.000 31.86319 87 ARG B N 1
ATOM 4225 C CA . ARG B 1 87 ? 22.60095 35.68981 -15.19283 1.000 33.28615 87 ARG B CA 1
ATOM 4226 C C . ARG B 1 87 ? 22.27156 34.33147 -15.79979 1.000 30.85461 87 ARG B C 1
ATOM 4227 O O . ARG B 1 87 ? 21.12907 34.08066 -16.19820 1.000 31.80297 87 ARG B O 1
ATOM 4235 N N . ASN B 1 88 ? 23.25895 33.43952 -15.88180 1.000 30.95689 88 ASN B N 1
ATOM 4236 C CA . ASN B 1 88 ? 23.00730 32.13256 -16.48243 1.000 31.59496 88 ASN B CA 1
ATOM 4237 C C . ASN B 1 88 ? 22.06985 31.29197 -15.62229 1.000 31.75372 88 ASN B C 1
ATOM 4238 O O . ASN B 1 88 ? 21.16922 30.62768 -16.14818 1.000 31.84521 88 ASN B O 1
ATOM 4243 N N . LYS B 1 89 ? 22.27383 31.29692 -14.30154 1.000 30.51599 89 LYS B N 1
ATOM 4244 C CA . LYS B 1 89 ? 21.40451 30.52866 -13.41614 1.000 31.21632 89 LYS B CA 1
ATOM 4245 C C . LYS B 1 89 ? 19.96660 31.02096 -13.49564 1.000 31.80746 89 LYS B C 1
ATOM 4246 O O . LYS B 1 89 ? 19.02961 30.21597 -13.55464 1.000 32.55041 89 LYS B O 1
ATOM 4252 N N . ASN B 1 90 ? 19.77294 32.34039 -13.52229 1.000 29.18755 90 ASN B N 1
ATOM 4253 C CA . ASN B 1 90 ? 18.42759 32.88731 -13.66100 1.000 29.77339 90 ASN B CA 1
ATOM 4254 C C . ASN B 1 90 ? 17.80099 32.47009 -14.98487 1.000 31.09410 90 ASN B C 1
ATOM 4255 O O . ASN B 1 90 ? 16.63743 32.05332 -15.02971 1.000 30.59860 90 ASN B O 1
ATOM 4260 N N . ILE B 1 91 ? 18.56062 32.56980 -16.07826 1.000 31.04288 91 ILE B N 1
ATOM 4261 C CA . ILE B 1 91 ? 18.02761 32.18493 -17.38293 1.000 31.12304 91 ILE B CA 1
ATOM 4262 C C . ILE B 1 91 ? 17.68573 30.70143 -17.40235 1.000 28.57080 91 ILE B C 1
ATOM 4263 O O . ILE B 1 91 ? 16.62290 30.29966 -17.89118 1.000 29.43477 91 ILE B O 1
ATOM 4268 N N . ALA B 1 92 ? 18.58000 29.86459 -16.87293 1.000 27.55039 92 ALA B N 1
ATOM 4269 C CA . ALA B 1 92 ? 18.35394 28.42364 -16.90884 1.000 29.90766 92 ALA B CA 1
ATOM 4270 C C . ALA B 1 92 ? 17.14221 28.02613 -16.07224 1.000 28.77864 92 ALA B C 1
ATOM 4271 O O . ALA B 1 92 ? 16.34102 27.18536 -16.49618 1.000 28.98531 92 ALA B O 1
ATOM 4273 N N . GLY B 1 93 ? 16.99581 28.61042 -14.88014 1.000 29.81947 93 GLY B N 1
ATOM 4274 C CA . GLY B 1 93 ? 15.85521 28.27643 -14.03902 1.000 27.80422 93 GLY B CA 1
ATOM 4275 C C . GLY B 1 93 ? 14.52713 28.65759 -14.66659 1.000 29.40665 93 GLY B C 1
ATOM 4276 O O . GLY B 1 93 ? 13.54020 27.92527 -14.55052 1.000 28.82960 93 GLY B O 1
ATOM 4277 N N . LEU B 1 94 ? 14.48525 29.80336 -15.34993 1.000 27.44680 94 LEU B N 1
ATOM 4278 C CA . LEU B 1 94 ? 13.24561 30.23563 -15.98452 1.000 28.01340 94 LEU B CA 1
ATOM 4279 C C . LEU B 1 94 ? 12.85644 29.30808 -17.12884 1.000 28.60978 94 LEU B C 1
ATOM 4280 O O . LEU B 1 94 ? 11.69005 28.91787 -17.24539 1.000 30.75871 94 LEU B O 1
ATOM 4285 N N . TYR B 1 95 ? 13.81776 28.92771 -17.97407 1.000 28.72994 95 TYR B N 1
ATOM 4286 C CA . TYR B 1 95 ? 13.49520 28.02187 -19.07210 1.000 29.41040 95 TYR B CA 1
ATOM 4287 C C . TYR B 1 95 ? 13.14190 26.63048 -18.56642 1.000 27.88002 95 TYR B C 1
ATOM 4288 O O . TYR B 1 95 ? 12.28880 25.95742 -19.15666 1.000 28.73525 95 TYR B O 1
ATOM 4297 N N . ALA B 1 96 ? 13.77414 26.18563 -17.47983 1.000 25.75838 96 ALA B N 1
ATOM 4298 C CA . ALA B 1 96 ? 13.46682 24.86473 -16.94537 1.000 28.42392 96 ALA B CA 1
ATOM 4299 C C . ALA B 1 96 ? 12.02249 24.79357 -16.47185 1.000 26.72809 96 ALA B C 1
ATOM 4300 O O . ALA B 1 96 ? 11.28831 23.86432 -16.82307 1.000 27.46217 96 ALA B O 1
ATOM 4302 N N . MET B 1 97 ? 11.58867 25.77799 -15.68201 1.000 28.27430 97 MET B N 1
ATOM 4303 C CA . MET B 1 97 ? 10.20510 25.75943 -15.22591 1.000 31.22647 97 MET B CA 1
ATOM 4304 C C . MET B 1 97 ? 9.24400 26.02257 -16.37601 1.000 30.92096 97 MET B C 1
ATOM 4305 O O . MET B 1 97 ? 8.11514 25.51954 -16.36092 1.000 29.91595 97 MET B O 1
ATOM 4310 N N . PHE B 1 98 ? 9.68368 26.77094 -17.39415 1.000 31.29073 98 PHE B N 1
ATOM 4311 C CA . PHE B 1 98 ? 8.85707 26.95669 -18.58226 1.000 30.06797 98 PHE B CA 1
ATOM 4312 C C . PHE B 1 98 ? 8.58098 25.62176 -19.26327 1.000 30.16543 98 PHE B C 1
ATOM 4313 O O . PHE B 1 98 ? 7.45921 25.36766 -19.71910 1.000 30.79834 98 PHE B O 1
ATOM 4321 N N . GLN B 1 99 ? 9.58730 24.74506 -19.31639 1.000 29.06756 99 GLN B N 1
ATOM 4322 C CA . GLN B 1 99 ? 9.38518 23.40618 -19.86097 1.000 29.72870 99 GLN B CA 1
ATOM 4323 C C . GLN B 1 99 ? 8.38579 22.61089 -19.03003 1.000 31.50172 99 GLN B C 1
ATOM 4324 O O . GLN B 1 99 ? 7.54864 21.88465 -19.58038 1.000 27.67212 99 GLN B O 1
ATOM 4330 N N . VAL B 1 100 ? 8.47518 22.71239 -17.70160 1.000 29.49441 100 VAL B N 1
ATOM 4331 C CA . VAL B 1 100 ? 7.50647 22.03644 -16.84404 1.000 28.18457 100 VAL B CA 1
ATOM 4332 C C . VAL B 1 100 ? 6.11534 22.61878 -17.05416 1.000 28.78726 100 VAL B C 1
ATOM 4333 O O . VAL B 1 100 ? 5.12019 21.88565 -17.10617 1.000 29.06003 100 VAL B O 1
ATOM 4337 N N . VAL B 1 101 ? 6.02126 23.94549 -17.17515 1.000 29.89390 101 VAL B N 1
ATOM 4338 C CA . VAL B 1 101 ? 4.72233 24.57628 -17.39854 1.000 30.06775 101 VAL B CA 1
ATOM 4339 C C . VAL B 1 101 ? 4.11969 24.10025 -18.71381 1.000 31.38912 101 VAL B C 1
ATOM 4340 O O . VAL B 1 101 ? 2.92353 23.79073 -18.79021 1.000 31.53104 101 VAL B O 1
ATOM 4344 N N . LYS B 1 102 ? 4.93844 24.01538 -19.76572 1.000 31.89437 102 LYS B N 1
ATOM 4345 C CA . LYS B 1 102 ? 4.43296 23.54797 -21.05248 1.000 30.85466 102 LYS B CA 1
ATOM 4346 C C . LYS B 1 102 ? 3.94162 22.10680 -20.98417 1.000 30.94685 102 LYS B C 1
ATOM 4347 O O . LYS B 1 102 ? 3.01432 21.73442 -21.71203 1.000 32.33540 102 LYS B O 1
ATOM 4353 N N . ALA B 1 103 ? 4.53274 21.28566 -20.11844 1.000 30.79620 103 ALA B N 1
ATOM 4354 C CA . ALA B 1 103 ? 4.14103 19.88243 -20.03554 1.000 30.32577 103 ALA B CA 1
ATOM 4355 C C . ALA B 1 103 ? 3.00681 19.62684 -19.04966 1.000 30.98864 103 ALA B C 1
ATOM 4356 O O . ALA B 1 103 ? 2.14103 18.78565 -19.31453 1.000 30.62539 103 ALA B O 1
ATOM 4358 N N . ALA B 1 104 ? 2.99078 20.32533 -17.91404 1.000 29.20288 104 ALA B N 1
ATOM 4359 C CA . ALA B 1 104 ? 2.12853 19.95730 -16.79957 1.000 30.09473 104 ALA B CA 1
ATOM 4360 C C . ALA B 1 104 ? 1.20069 21.07005 -16.33749 1.000 32.69501 104 ALA B C 1
ATOM 4361 O O . ALA B 1 104 ? 0.36852 20.83376 -15.45303 1.000 33.15635 104 ALA B O 1
ATOM 4363 N N . PHE B 1 105 ? 1.31152 22.26735 -16.89538 1.000 31.99886 105 PHE B N 1
ATOM 4364 C CA . PHE B 1 105 ? 0.49932 23.38621 -16.44267 1.000 35.22245 105 PHE B CA 1
ATOM 4365 C C . PHE B 1 105 ? 0.20381 24.28498 -17.64349 1.000 33.59833 105 PHE B C 1
ATOM 4366 O O . PHE B 1 105 ? 0.48913 25.48018 -17.65298 1.000 33.66925 105 PHE B O 1
ATOM 4374 N N . THR B 1 106 ? -0.40679 23.69305 -18.67717 1.000 33.90088 106 THR B N 1
ATOM 4375 C CA . THR B 1 106 ? -0.58447 24.39020 -19.94945 1.000 34.42224 106 THR B CA 1
ATOM 4376 C C . THR B 1 106 ? -1.42894 25.65053 -19.80549 1.000 33.93530 106 THR B C 1
ATOM 4377 O O . THR B 1 106 ? -1.26552 26.59282 -20.58836 1.000 35.52946 106 THR B O 1
ATOM 4381 N N . GLU B 1 107 ? -2.31912 25.69729 -18.80843 1.000 37.69749 107 GLU B N 1
ATOM 4382 C CA . GLU B 1 107 ? -3.12085 26.89795 -18.58324 1.000 38.13685 107 GLU B CA 1
ATOM 4383 C C . GLU B 1 107 ? -2.24761 28.12417 -18.33614 1.000 40.61389 107 GLU B C 1
ATOM 4384 O O . GLU B 1 107 ? -2.63307 29.24528 -18.69017 1.000 38.34520 107 GLU B O 1
ATOM 4390 N N . ARG B 1 108 ? -1.07005 27.93320 -17.74559 1.000 39.44080 108 ARG B N 1
ATOM 4391 C CA . ARG B 1 108 ? -0.17981 29.03326 -17.40057 1.000 39.85030 108 ARG B CA 1
ATOM 4392 C C . ARG B 1 108 ? 0.76445 29.41365 -18.54024 1.000 40.96487 108 ARG B C 1
ATOM 4393 O O . ARG B 1 108 ? 1.49817 30.40140 -18.41667 1.000 39.49370 108 ARG B O 1
ATOM 4401 N N . VAL B 1 109 ? 0.75881 28.65889 -19.64428 1.000 37.64386 109 VAL B N 1
ATOM 4402 C CA . VAL B 1 109 ? 1.70267 28.92438 -20.73435 1.000 36.94488 109 VAL B CA 1
ATOM 4403 C C . VAL B 1 109 ? 1.60032 30.35055 -21.26595 1.000 39.47242 109 VAL B C 1
ATOM 4404 O O . VAL B 1 109 ? 2.65003 30.99006 -21.45421 1.000 38.25321 109 VAL B O 1
ATOM 4408 N N . PRO B 1 110 ? 0.40859 30.90973 -21.54093 1.000 39.85509 110 PRO B N 1
ATOM 4409 C CA . PRO B 1 110 ? 0.37097 32.28606 -22.07319 1.000 39.36646 110 PRO B CA 1
ATOM 4410 C C . PRO B 1 110 ? 1.00653 33.32135 -21.15842 1.000 41.00911 110 PRO B C 1
ATOM 4411 O O . PRO B 1 110 ? 1.74370 34.19255 -21.63627 1.000 38.49194 110 PRO B O 1
ATOM 4415 N N . VAL B 1 111 ? 0.74900 33.24966 -19.85196 1.000 40.87764 111 VAL B N 1
ATOM 4416 C CA . VAL B 1 111 ? 1.31322 34.23141 -18.92984 1.000 39.25192 111 VAL B CA 1
ATOM 4417 C C . VAL B 1 111 ? 2.83100 34.09746 -18.85623 1.000 42.27148 111 VAL B C 1
ATOM 4418 O O . VAL B 1 111 ? 3.55665 35.10022 -18.81744 1.000 40.17812 111 VAL B O 1
ATOM 4422 N N . LEU B 1 112 ? 3.33763 32.86276 -18.84308 1.000 38.73662 112 LEU B N 1
ATOM 4423 C CA . LEU B 1 112 ? 4.77981 32.66494 -18.74555 1.000 40.90585 112 LEU B CA 1
ATOM 4424 C C . LEU B 1 112 ? 5.48826 33.07117 -20.03558 1.000 41.58199 112 LEU B C 1
ATOM 4425 O O . LEU B 1 112 ? 6.56352 33.68206 -19.99065 1.000 38.10496 112 LEU B O 1
ATOM 4430 N N . ARG B 1 113 ? 4.91192 32.72904 -21.19372 1.000 39.39633 113 ARG B N 1
ATOM 4431 C CA . ARG B 1 113 ? 5.46105 33.20229 -22.46271 1.000 38.01801 113 ARG B CA 1
ATOM 4432 C C . ARG B 1 113 ? 5.57276 34.72067 -22.47838 1.000 41.32830 113 ARG B C 1
ATOM 4433 O O . ARG B 1 113 ? 6.57896 35.27684 -22.93474 1.000 42.03384 113 ARG B O 1
ATOM 4441 N N . GLN B 1 114 ? 4.54249 35.40669 -21.98485 1.000 43.17417 114 GLN B N 1
ATOM 4442 C CA . GLN B 1 114 ? 4.56633 36.86294 -21.94349 1.000 45.45780 114 GLN B CA 1
ATOM 4443 C C . GLN B 1 114 ? 5.61548 37.37040 -20.96072 1.000 43.41317 114 GLN B C 1
ATOM 4444 O O . GLN B 1 114 ? 6.30973 38.35464 -21.24004 1.000 46.09126 114 GLN B O 1
ATOM 4450 N N . ALA B 1 115 ? 5.74663 36.71203 -19.80425 1.000 42.20277 115 ALA B N 1
ATOM 4451 C CA . ALA B 1 115 ? 6.72423 37.14888 -18.81134 1.000 39.76497 115 ALA B CA 1
ATOM 4452 C C . ALA B 1 115 ? 8.15194 36.96778 -19.31541 1.000 41.72080 115 ALA B C 1
ATOM 4453 O O . ALA B 1 115 ? 9.00677 37.83453 -19.09618 1.000 44.77934 115 ALA B O 1
ATOM 4455 N N . LEU B 1 116 ? 8.43049 35.84990 -19.99110 1.000 38.60386 116 LEU B N 1
ATOM 4456 C CA . LEU B 1 116 ? 9.76141 35.63823 -20.55311 1.000 39.96207 116 LEU B CA 1
ATOM 4457 C C . LEU B 1 116 ? 10.06860 36.66015 -21.64150 1.000 42.09654 116 LEU B C 1
ATOM 4458 O O . LEU B 1 116 ? 11.18632 37.18730 -21.71264 1.000 41.33090 116 LEU B O 1
ATOM 4463 N N . GLY B 1 117 ? 9.09244 36.94558 -22.50477 1.000 41.65949 117 GLY B N 1
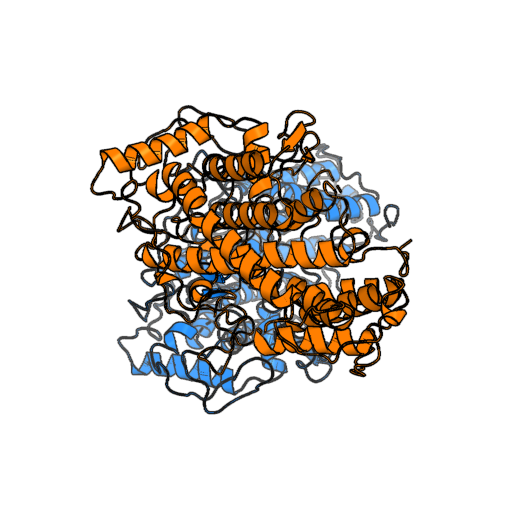ATOM 4464 C CA . GLY B 1 117 ? 9.30199 37.95430 -23.52926 1.000 41.68315 117 GLY B CA 1
ATOM 4465 C C . GLY B 1 117 ? 9.57937 39.32571 -22.94568 1.000 43.55201 117 GLY B C 1
ATOM 4466 O O . GLY B 1 117 ? 10.41375 40.07338 -23.46201 1.000 42.63476 117 GLY B O 1
ATOM 4467 N N . ALA B 1 118 ? 8.89389 39.66964 -21.85204 1.000 41.58715 118 ALA B N 1
ATOM 4468 C CA . ALA B 1 118 ? 9.13411 40.95503 -21.20511 1.000 43.49567 118 ALA B CA 1
ATOM 4469 C C . ALA B 1 118 ? 10.51464 41.01793 -20.56253 1.000 44.12360 118 ALA B C 1
ATOM 4470 O O . ALA B 1 118 ? 11.07547 42.10883 -20.40679 1.000 45.74819 118 ALA B O 1
ATOM 4472 N N . LEU B 1 119 ? 11.08086 39.87151 -20.18970 1.000 41.50991 119 LEU B N 1
ATOM 4473 C CA . LEU B 1 119 ? 12.43092 39.85194 -19.64529 1.000 42.17851 119 LEU B CA 1
ATOM 4474 C C . LEU B 1 119 ? 13.50443 39.90221 -20.72135 1.000 42.63186 119 LEU B C 1
ATOM 4475 O O . LEU B 1 119 ? 14.68674 40.01680 -20.38548 1.000 42.72740 119 LEU B O 1
ATOM 4480 N N . GLY B 1 120 ? 13.12869 39.84019 -21.99294 1.000 42.62679 120 GLY B N 1
ATOM 4481 C CA . GLY B 1 120 ? 14.09882 39.77129 -23.06032 1.000 43.53791 120 GLY B CA 1
ATOM 4482 C C . GLY B 1 120 ? 14.48999 38.37378 -23.47460 1.000 41.72444 120 GLY B C 1
ATOM 4483 O O . GLY B 1 120 ? 15.44644 38.21964 -24.24343 1.000 40.95562 120 GLY B O 1
ATOM 4484 N N . LEU B 1 121 ? 13.79857 37.35182 -22.97998 1.000 39.80815 121 LEU B N 1
ATOM 4485 C CA . LEU B 1 121 ? 14.07018 35.97021 -23.34686 1.000 39.75974 121 LEU B CA 1
ATOM 4486 C C . LEU B 1 121 ? 13.06421 35.51291 -24.39386 1.000 40.44754 121 LEU B C 1
ATOM 4487 O O . LEU B 1 121 ? 11.86481 35.77450 -24.26994 1.000 43.48122 121 LEU B O 1
ATOM 4492 N N . ASP B 1 122 ? 13.55540 34.81997 -25.41135 1.000 41.41714 122 ASP B N 1
ATOM 4493 C CA . ASP B 1 122 ? 12.71211 34.30160 -26.48367 1.000 39.20213 122 ASP B CA 1
ATOM 4494 C C . ASP B 1 122 ? 11.90778 33.10544 -25.98911 1.000 39.20519 122 ASP B C 1
ATOM 4495 O O . ASP B 1 122 ? 12.49954 32.05465 -25.70605 1.000 38.50843 122 ASP B O 1
ATOM 4500 N N . PRO B 1 123 ? 10.57842 33.20378 -25.88052 1.000 39.86654 123 PRO B N 1
ATOM 4501 C CA . PRO B 1 123 ? 9.79088 32.06475 -25.38151 1.000 39.82679 123 PRO B CA 1
ATOM 4502 C C . PRO B 1 123 ? 9.71633 30.90443 -26.35416 1.000 41.95183 123 PRO B C 1
ATOM 4503 O O . PRO B 1 123 ? 9.18265 29.85010 -25.98750 1.000 42.09938 123 PRO B O 1
ATOM 4507 N N . ASP B 1 124 ? 10.22675 31.05819 -27.57296 1.000 40.12895 124 ASP B N 1
ATOM 4508 C CA . ASP B 1 124 ? 10.22331 29.98854 -28.55887 1.000 40.99849 124 ASP B CA 1
ATOM 4509 C C . ASP B 1 124 ? 11.58728 29.33721 -28.72114 1.000 39.91826 124 ASP B C 1
ATOM 4510 O O . ASP B 1 124 ? 11.74632 28.46575 -29.58118 1.000 41.58146 124 ASP B O 1
ATOM 4515 N N . ASP B 1 125 ? 12.57084 29.73500 -27.92016 1.000 39.62074 125 ASP B N 1
ATOM 4516 C CA . ASP B 1 125 ? 13.89339 29.12791 -27.98940 1.000 38.08155 125 ASP B CA 1
ATOM 4517 C C . ASP B 1 125 ? 13.83048 27.73537 -27.37403 1.000 39.31981 125 ASP B C 1
ATOM 4518 O O . ASP B 1 125 ? 13.70312 27.59299 -26.15351 1.000 38.64053 125 ASP B O 1
ATOM 4523 N N . GLU B 1 126 ? 13.92744 26.70513 -28.21361 1.000 37.90616 126 GLU B N 1
ATOM 4524 C CA . GLU B 1 126 ? 13.97108 25.32429 -27.75601 1.000 38.60579 126 GLU B CA 1
ATOM 4525 C C . GLU B 1 126 ? 15.37061 24.73538 -27.84499 1.000 37.97907 126 GLU B C 1
ATOM 4526 O O . GLU B 1 126 ? 15.52249 23.50938 -27.81570 1.000 38.03559 126 GLU B O 1
ATOM 4532 N N . SER B 1 127 ? 16.39027 25.58682 -27.95005 1.000 39.51848 127 SER B N 1
ATOM 4533 C CA . SER B 1 127 ? 17.76828 25.11910 -27.99862 1.000 39.33756 127 SER B CA 1
ATOM 4534 C C . SER B 1 127 ? 18.08565 24.25374 -26.78756 1.000 37.49113 127 SER B C 1
ATOM 4535 O O . SER B 1 127 ? 17.62729 24.52203 -25.67367 1.000 37.15621 127 SER B O 1
ATOM 4538 N N . GLN B 1 128 ? 18.86542 23.20056 -27.01377 1.000 35.87478 128 GLN B N 1
ATOM 4539 C CA . GLN B 1 128 ? 19.35179 22.33746 -25.94561 1.000 37.95437 128 GLN B CA 1
ATOM 4540 C C . GLN B 1 128 ? 20.87327 22.25311 -25.96363 1.000 37.31361 128 GLN B C 1
ATOM 4541 O O . GLN B 1 128 ? 21.46270 21.20635 -25.68519 1.000 35.42596 128 GLN B O 1
ATOM 4547 N N . ASP B 1 129 ? 21.52404 23.36693 -26.29261 1.000 35.61325 129 ASP B N 1
ATOM 4548 C CA . ASP B 1 129 ? 22.97713 23.46780 -26.20154 1.000 37.79093 129 ASP B CA 1
ATOM 4549 C C . ASP B 1 129 ? 23.37335 23.49411 -24.73084 1.000 36.31003 129 ASP B C 1
ATOM 4550 O O . ASP B 1 129 ? 23.07042 24.45544 -24.01806 1.000 37.01863 129 ASP B O 1
ATOM 4555 N N . LEU B 1 130 ? 24.07126 22.45477 -24.27792 1.000 34.07302 130 LEU B N 1
ATOM 4556 C CA . LEU B 1 130 ? 24.36951 22.30642 -22.85983 1.000 36.40947 130 LEU B CA 1
ATOM 4557 C C . LEU B 1 130 ? 25.49418 23.21529 -22.38088 1.000 35.98974 130 LEU B C 1
ATOM 4558 O O . LEU B 1 130 ? 25.86909 23.13836 -21.20617 1.000 35.09740 130 LEU B O 1
ATOM 4563 N N . SER B 1 131 ? 26.03778 24.06714 -23.24610 1.000 36.51907 131 SER B N 1
ATOM 4564 C CA . SER B 1 131 ? 26.95094 25.11760 -22.82254 1.000 37.20221 131 SER B CA 1
ATOM 4565 C C . SER B 1 131 ? 26.26020 26.46673 -22.65932 1.000 35.89488 131 SER B C 1
ATOM 4566 O O . SER B 1 131 ? 26.91962 27.44389 -22.29739 1.000 34.96087 131 SER B O 1
ATOM 4569 N N . THR B 1 132 ? 24.95416 26.54549 -22.90997 1.000 34.62638 132 THR B N 1
ATOM 4570 C CA . THR B 1 132 ? 24.20573 27.78611 -22.77785 1.000 33.11391 132 THR B CA 1
ATOM 4571 C C . THR B 1 132 ? 23.14108 27.63170 -21.70105 1.000 33.81240 132 THR B C 1
ATOM 4572 O O . THR B 1 132 ? 22.64190 26.52910 -21.45108 1.000 32.62737 132 THR B O 1
ATOM 4576 N N . ALA B 1 133 ? 22.78438 28.75717 -21.07913 1.000 32.10773 133 ALA B N 1
ATOM 4577 C CA . ALA B 1 133 ? 21.79055 28.72907 -20.01070 1.000 33.14158 133 ALA B CA 1
ATOM 4578 C C . ALA B 1 133 ? 20.42769 28.28631 -20.52970 1.000 31.07790 133 ALA B C 1
ATOM 4579 O O . ALA B 1 133 ? 19.72535 27.51495 -19.86476 1.000 31.59583 133 ALA B O 1
ATOM 4581 N N . VAL B 1 134 ? 20.03036 28.76591 -21.71199 1.000 31.27855 134 VAL B N 1
ATOM 4582 C CA . VAL B 1 134 ? 18.74652 28.34941 -22.27224 1.000 33.54905 134 VAL B CA 1
ATOM 4583 C C . VAL B 1 134 ? 18.75030 26.85186 -22.55626 1.000 33.37123 134 VAL B C 1
ATOM 4584 O O . VAL B 1 134 ? 17.77293 26.14739 -22.26979 1.000 32.29504 134 VAL B O 1
ATOM 4588 N N . GLY B 1 135 ? 19.85246 26.33913 -23.10639 1.000 30.65342 135 GLY B N 1
ATOM 4589 C CA . GLY B 1 135 ? 19.92713 24.91887 -23.40425 1.000 33.52644 135 GLY B CA 1
ATOM 4590 C C . GLY B 1 135 ? 19.94047 24.05475 -22.15799 1.000 32.27771 135 GLY B C 1
ATOM 4591 O O . GLY B 1 135 ? 19.30071 23.00047 -22.11720 1.000 32.03975 135 GLY B O 1
ATOM 4592 N N . ILE B 1 136 ? 20.67192 24.48328 -21.12718 1.000 31.96922 136 ILE B N 1
ATOM 4593 C CA . ILE B 1 136 ? 20.67410 23.74923 -19.86495 1.000 29.41358 136 ILE B CA 1
ATOM 4594 C C . ILE B 1 136 ? 19.28791 23.77469 -19.23323 1.000 28.33244 136 ILE B C 1
ATOM 4595 O O . ILE B 1 136 ? 18.78315 22.74726 -18.76395 1.000 30.12416 136 ILE B O 1
ATOM 4600 N N . GLY B 1 137 ? 18.64893 24.94587 -19.21858 1.000 31.07915 137 GLY B N 1
ATOM 4601 C CA . GLY B 1 137 ? 17.31444 25.04320 -18.65068 1.000 29.67044 137 GLY B CA 1
ATOM 4602 C C . GLY B 1 137 ? 16.30559 24.18605 -19.38826 1.000 31.05046 137 GLY B C 1
ATOM 4603 O O . GLY B 1 137 ? 15.55720 23.42038 -18.77415 1.000 27.77170 137 GLY B O 1
ATOM 4604 N N . ASN B 1 138 ? 16.26964 24.30815 -20.72080 1.000 32.30104 138 ASN B N 1
ATOM 4605 C CA . ASN B 1 138 ? 15.35962 23.49099 -21.51871 1.000 32.29869 138 ASN B CA 1
ATOM 4606 C C . ASN B 1 138 ? 15.58840 22.00665 -21.27035 1.000 31.73900 138 ASN B C 1
ATOM 4607 O O . ASN B 1 138 ? 14.62950 21.23197 -21.17026 1.000 32.20545 138 ASN B O 1
ATOM 4612 N N . THR B 1 139 ? 16.85359 21.58798 -21.19385 1.000 29.04362 139 THR B N 1
ATOM 4613 C CA . THR B 1 139 ? 17.15680 20.17900 -20.96421 1.000 30.68251 139 THR B CA 1
ATOM 4614 C C . THR B 1 139 ? 16.73479 19.74594 -19.56543 1.000 28.96474 139 THR B C 1
ATOM 4615 O O . THR B 1 139 ? 16.12099 18.68664 -19.39136 1.000 30.07449 139 THR B O 1
ATOM 4619 N N . ALA B 1 140 ? 17.06416 20.55202 -18.55319 1.000 27.78990 140 ALA B N 1
ATOM 4620 C CA . ALA B 1 140 ? 16.72742 20.19331 -17.17818 1.000 26.95324 140 ALA B CA 1
ATOM 4621 C C . ALA B 1 140 ? 15.21916 20.11293 -16.98020 1.000 27.79662 140 ALA B C 1
ATOM 4622 O O . ALA B 1 140 ? 14.72180 19.20656 -16.30041 1.000 26.86590 140 ALA B O 1
ATOM 4624 N N . GLY B 1 141 ? 14.47684 21.06381 -17.55016 1.000 27.19883 141 GLY B N 1
ATOM 4625 C CA . GLY B 1 141 ? 13.03102 21.04035 -17.40953 1.000 27.85820 141 GLY B CA 1
ATOM 4626 C C . GLY B 1 141 ? 12.38935 19.87150 -18.13217 1.000 28.84834 141 GLY B C 1
ATOM 4627 O O . GLY B 1 141 ? 11.46802 19.23871 -17.60841 1.000 26.94190 141 GLY B O 1
ATOM 4628 N N . LYS B 1 142 ? 12.86322 19.57183 -19.34635 1.000 29.40306 142 LYS B N 1
ATOM 4629 C CA . LYS B 1 142 ? 12.31090 18.45413 -20.10679 1.000 29.02532 142 LYS B CA 1
ATOM 4630 C C . LYS B 1 142 ? 12.57743 17.12357 -19.41647 1.000 27.47522 142 LYS B C 1
ATOM 4631 O O . LYS B 1 142 ? 11.74357 16.21256 -19.46969 1.000 29.14672 142 LYS B O 1
ATOM 4637 N N . ALA B 1 143 ? 13.73707 16.98576 -18.77116 1.000 28.50777 143 ALA B N 1
ATOM 4638 C CA . ALA B 1 143 ? 14.04057 15.74020 -18.07393 1.000 28.81507 143 ALA B CA 1
ATOM 4639 C C . ALA B 1 143 ? 13.10072 15.52421 -16.89316 1.000 27.19376 143 ALA B C 1
ATOM 4640 O O . ALA B 1 143 ? 12.67312 14.39286 -16.63420 1.000 27.79084 143 ALA B O 1
ATOM 4642 N N . VAL B 1 144 ? 12.77161 16.59305 -16.16241 1.000 26.13730 144 VAL B N 1
ATOM 4643 C CA . VAL B 1 144 ? 11.81265 16.47077 -15.06510 1.000 26.18149 144 VAL B CA 1
ATOM 4644 C C . VAL B 1 144 ? 10.45983 16.00940 -15.59582 1.000 28.40646 144 VAL B C 1
ATOM 4645 O O . VAL B 1 144 ? 9.85820 15.06181 -15.07562 1.000 27.57193 144 VAL B O 1
ATOM 4649 N N . ALA B 1 145 ? 9.97019 16.66629 -16.65280 1.000 27.11643 145 ALA B N 1
ATOM 4650 C CA . ALA B 1 145 ? 8.67900 16.29822 -17.22551 1.000 30.08036 145 ALA B CA 1
ATOM 4651 C C . ALA B 1 145 ? 8.69676 14.87774 -17.77603 1.000 28.90922 145 ALA B C 1
ATOM 4652 O O . ALA B 1 145 ? 7.74389 14.11666 -17.57631 1.000 29.90686 145 ALA B O 1
ATOM 4654 N N . ALA B 1 146 ? 9.77186 14.50004 -18.47058 1.000 30.67814 146 ALA B N 1
ATOM 4655 C CA . ALA B 1 146 ? 9.83906 13.16287 -19.05044 1.000 28.64507 146 ALA B CA 1
ATOM 4656 C C . ALA B 1 146 ? 9.81158 12.09164 -17.96865 1.000 31.38473 146 ALA B C 1
ATOM 4657 O O . ALA B 1 146 ? 9.22001 11.02125 -18.15700 1.000 31.34213 146 ALA B O 1
ATOM 4659 N N . ALA B 1 147 ? 10.43277 12.36594 -16.82115 1.000 27.72110 147 ALA B N 1
ATOM 4660 C CA . ALA B 1 147 ? 10.47139 11.37812 -15.75175 1.000 31.65870 147 ALA B CA 1
ATOM 4661 C C . ALA B 1 147 ? 9.15950 11.29857 -14.98457 1.000 28.23980 147 ALA B C 1
ATOM 4662 O O . ALA B 1 147 ? 8.85125 10.25248 -14.40540 1.000 30.39551 147 ALA B O 1
ATOM 4664 N N . ARG B 1 148 ? 8.37078 12.36955 -14.97030 1.000 26.11407 148 ARG B N 1
ATOM 4665 C CA . ARG B 1 148 ? 7.23428 12.43899 -14.06207 1.000 28.40904 148 ARG B CA 1
ATOM 4666 C C . ARG B 1 148 ? 5.87424 12.47118 -14.74523 1.000 30.80594 148 ARG B C 1
ATOM 4667 O O . ARG B 1 148 ? 4.89592 12.03980 -14.13303 1.000 30.92344 148 ARG B O 1
ATOM 4675 N N . MET B 1 149 ? 5.77388 12.96111 -15.98873 1.000 29.77547 149 MET B N 1
ATOM 4676 C CA . MET B 1 149 ? 4.45556 13.08442 -16.61288 1.000 30.47280 149 MET B CA 1
ATOM 4677 C C . MET B 1 149 ? 3.76617 11.73237 -16.75412 1.000 32.38620 149 MET B C 1
ATOM 4678 O O . MET B 1 149 ? 2.53083 11.66505 -16.79622 1.000 31.88348 149 MET B O 1
ATOM 4683 N N . GLY B 1 150 ? 4.53430 10.65138 -16.81857 1.000 28.98278 150 GLY B N 1
ATOM 4684 C CA . GLY B 1 150 ? 3.94773 9.32991 -16.89412 1.000 30.22728 150 GLY B CA 1
ATOM 4685 C C . GLY B 1 150 ? 4.01205 8.54685 -15.59863 1.000 31.41478 150 GLY B C 1
ATOM 4686 O O . GLY B 1 150 ? 3.90081 7.31729 -15.61926 1.000 31.70722 150 GLY B O 1
ATOM 4687 N N . ASP B 1 151 ? 4.18766 9.22231 -14.46162 1.000 32.41542 151 ASP B N 1
ATOM 4688 C CA . ASP B 1 151 ? 4.26026 8.50303 -13.19616 1.000 29.09316 151 ASP B CA 1
ATOM 4689 C C . ASP B 1 151 ? 2.84654 8.09332 -12.78007 1.000 29.08950 151 ASP B C 1
ATOM 4690 O O . ASP B 1 151 ? 1.88082 8.23191 -13.53870 1.000 27.94616 151 ASP B O 1
ATOM 4695 N N . GLY B 1 152 ? 2.70983 7.57366 -11.56277 1.000 25.59123 152 GLY B N 1
ATOM 4696 C CA . GLY B 1 152 ? 1.42948 7.05881 -11.10755 1.000 26.30629 152 GLY B CA 1
ATOM 4697 C C . GLY B 1 152 ? 0.35279 8.10617 -10.89252 1.000 25.07996 152 GLY B C 1
ATOM 4698 O O . GLY B 1 152 ? -0.78776 7.73602 -10.58949 1.000 22.99645 152 GLY B O 1
ATOM 4699 N N . MET B 1 153 ? 0.68030 9.39276 -11.02875 1.000 23.54977 153 MET B N 1
ATOM 4700 C CA . MET B 1 153 ? -0.32169 10.43455 -10.82441 1.000 23.52125 153 MET B CA 1
ATOM 4701 C C . MET B 1 153 ? -1.34559 10.48749 -11.95257 1.000 24.70294 153 MET B C 1
ATOM 4702 O O . MET B 1 153 ? -2.43458 11.03897 -11.75368 1.000 24.01827 153 MET B O 1
ATOM 4707 N N . ASN B 1 154 ? -1.02404 9.92749 -13.12333 1.000 24.75354 154 ASN B N 1
ATOM 4708 C CA . ASN B 1 154 ? -1.92464 9.93159 -14.28162 1.000 24.36074 154 ASN B CA 1
ATOM 4709 C C . ASN B 1 154 ? -2.26415 11.35785 -14.70565 1.000 25.04121 154 ASN B C 1
ATOM 4710 O O . ASN B 1 154 ? -3.40501 11.66646 -15.05658 1.000 23.20488 154 ASN B O 1
ATOM 4715 N N . ALA B 1 155 ? -1.26799 12.24367 -14.64399 1.000 23.14675 155 ALA B N 1
ATOM 4716 C CA . ALA B 1 155 ? -1.48964 13.64951 -14.96650 1.000 25.37857 155 ALA B CA 1
ATOM 4717 C C . ALA B 1 155 ? -1.91767 13.86372 -16.41056 1.000 28.46733 155 ALA B C 1
ATOM 4718 O O . ALA B 1 155 ? -2.52940 14.89386 -16.71707 1.000 26.48332 155 ALA B O 1
ATOM 4720 N N . LEU B 1 156 ? -1.59833 12.93282 -17.30669 1.000 26.68213 156 LEU B N 1
ATOM 4721 C CA . LEU B 1 156 ? -1.99565 13.04531 -18.70136 1.000 26.90808 156 LEU B CA 1
ATOM 4722 C C . LEU B 1 156 ? -3.24300 12.24111 -19.03268 1.000 27.17065 156 LEU B C 1
ATOM 4723 O O . LEU B 1 156 ? -3.83202 12.45954 -20.09439 1.000 31.57287 156 LEU B O 1
ATOM 4728 N N . GLY B 1 157 ? -3.65222 11.31709 -18.16558 1.000 27.24857 157 GLY B N 1
ATOM 4729 C CA . GLY B 1 157 ? -4.92872 10.65343 -18.30884 1.000 27.22449 157 GLY B CA 1
ATOM 4730 C C . GLY B 1 157 ? -4.91503 9.33591 -19.05309 1.000 32.37732 157 GLY B C 1
ATOM 4731 O O . GLY B 1 157 ? -5.97951 8.72233 -19.20138 1.000 33.10277 157 GLY B O 1
ATOM 4732 N N . GLY B 1 158 ? -3.75809 8.87350 -19.51950 1.000 31.24234 158 GLY B N 1
ATOM 4733 C CA . GLY B 1 158 ? -3.71403 7.65524 -20.30032 1.000 32.41481 158 GLY B CA 1
ATOM 4734 C C . GLY B 1 158 ? -3.54146 6.36961 -19.52557 1.000 32.13628 158 GLY B C 1
ATOM 4735 O O . GLY B 1 158 ? -3.48504 5.29824 -20.13614 1.000 32.20702 158 GLY B O 1
ATOM 4736 N N . LYS B 1 159 ? -3.46175 6.43094 -18.19841 1.000 31.08898 159 LYS B N 1
ATOM 4737 C CA . LYS B 1 159 ? -3.16683 5.24059 -17.41121 1.000 32.50771 159 LYS B CA 1
ATOM 4738 C C . LYS B 1 159 ? -4.29875 4.22630 -17.52407 1.000 31.90568 159 LYS B C 1
ATOM 4739 O O . LYS B 1 159 ? -5.46572 4.54883 -17.27930 1.000 32.49888 159 LYS B O 1
ATOM 4745 N N . ASP B 1 160 ? -3.94468 2.99745 -17.90012 1.000 31.25713 160 ASP B N 1
ATOM 4746 C CA . ASP B 1 160 ? -4.87016 1.86327 -17.91928 1.000 35.10687 160 ASP B CA 1
ATOM 4747 C C . ASP B 1 160 ? -6.05813 2.09528 -18.84994 1.000 32.18475 160 ASP B C 1
ATOM 4748 O O . ASP B 1 160 ? -7.14040 1.54736 -18.63377 1.000 32.86239 160 ASP B O 1
ATOM 4753 N N . ARG B 1 161 ? -5.87535 2.90236 -19.89046 1.000 29.60445 161 ARG B N 1
ATOM 4754 C CA . ARG B 1 161 ? -6.90763 3.04183 -20.90822 1.000 35.10819 161 ARG B CA 1
ATOM 4755 C C . ARG B 1 161 ? -6.27405 3.56479 -22.18549 1.000 35.27777 161 ARG B C 1
ATOM 4756 O O . ARG B 1 161 ? -5.15789 4.09069 -22.18063 1.000 36.42021 161 ARG B O 1
ATOM 4764 N N . THR B 1 162 ? -6.99921 3.39463 -23.28605 1.000 31.98735 162 THR B N 1
ATOM 4765 C CA . THR B 1 162 ? -6.51869 3.80264 -24.59223 1.000 32.06192 162 THR B CA 1
ATOM 4766 C C . THR B 1 162 ? -7.36562 4.88375 -25.23957 1.000 33.48718 162 THR B C 1
ATOM 4767 O O . THR B 1 162 ? -6.90634 5.50427 -26.20493 1.000 34.00027 162 THR B O 1
ATOM 4771 N N . HIS B 1 163 ? -8.57150 5.14056 -24.73454 1.000 33.01067 163 HIS B N 1
ATOM 4772 C CA . HIS B 1 163 ? -9.46987 6.11273 -25.33564 1.000 31.07422 163 HIS B CA 1
ATOM 4773 C C . HIS B 1 163 ? -10.11890 6.96490 -24.25482 1.000 28.83487 163 HIS B C 1
ATOM 4774 O O . HIS B 1 163 ? -10.44447 6.46864 -23.17220 1.000 27.00658 163 HIS B O 1
ATOM 4781 N N . ASN B 1 164 ? -10.29266 8.25135 -24.56187 1.000 28.51339 164 ASN B N 1
ATOM 4782 C CA . ASN B 1 164 ? -11.11631 9.16500 -23.76702 1.000 30.05605 164 ASN B CA 1
ATOM 4783 C C . ASN B 1 164 ? -10.58066 9.35922 -22.35325 1.000 27.01931 164 ASN B C 1
ATOM 4784 O O . ASN B 1 164 ? -11.34126 9.64655 -21.42746 1.000 26.35004 164 ASN B O 1
ATOM 4789 N N . GLY B 1 165 ? -9.27038 9.23159 -22.17573 1.000 28.42046 165 GLY B N 1
ATOM 4790 C CA . GLY B 1 165 ? -8.68648 9.47589 -20.87306 1.000 29.96234 165 GLY B CA 1
ATOM 4791 C C . GLY B 1 165 ? -8.71113 10.94918 -20.51433 1.000 28.61000 165 GLY B C 1
ATOM 4792 O O . GLY B 1 165 ? -8.65450 11.82646 -21.37411 1.000 28.26895 165 GLY B O 1
ATOM 4793 N N . GLN B 1 166 ? -8.80994 11.22200 -19.21545 1.000 27.64223 166 GLN B N 1
ATOM 4794 C CA A GLN B 1 166 ? -8.85282 12.58242 -18.71048 0.500 27.45524 166 GLN B CA 1
ATOM 4795 C CA B GLN B 1 166 ? -8.83974 12.58909 -18.72635 0.500 27.44988 166 GLN B CA 1
ATOM 4796 C C . GLN B 1 166 ? -7.74354 12.79501 -17.69001 1.000 25.91573 166 GLN B C 1
ATOM 4797 O O . GLN B 1 166 ? -7.51550 11.92545 -16.84319 1.000 24.99096 166 GLN B O 1
ATOM 4808 N N . PRO B 1 167 ? -7.04026 13.92501 -17.74783 1.000 24.81185 167 PRO B N 1
ATOM 4809 C CA . PRO B 1 167 ? -5.95848 14.18181 -16.78770 1.000 25.73854 167 PRO B CA 1
ATOM 4810 C C . PRO B 1 167 ? -6.39818 13.96569 -15.34482 1.000 23.48695 167 PRO B C 1
ATOM 4811 O O . PRO B 1 167 ? -7.49871 14.35341 -14.94599 1.000 24.81323 167 PRO B O 1
ATOM 4815 N N . TYR B 1 168 ? -5.53174 13.30496 -14.57346 1.000 22.93491 168 TYR B N 1
ATOM 4816 C CA . TYR B 1 168 ? -5.69214 13.02330 -13.14676 1.000 23.32020 168 TYR B CA 1
ATOM 4817 C C . TYR B 1 168 ? -6.83099 12.06122 -12.84998 1.000 22.68945 168 TYR B C 1
ATOM 4818 O O . TYR B 1 168 ? -7.18836 11.87915 -11.67805 1.000 21.82994 168 TYR B O 1
ATOM 4827 N N . GLU B 1 169 ? -7.40591 11.43811 -13.87463 1.000 25.10199 169 GLU B N 1
ATOM 4828 C CA . GLU B 1 169 ? -8.45723 10.44829 -13.68418 1.000 27.14510 169 GLU B CA 1
ATOM 4829 C C . GLU B 1 169 ? -8.02633 9.36777 -12.70335 1.000 25.34468 169 GLU B C 1
ATOM 4830 O O . GLU B 1 169 ? -6.89077 8.88859 -12.74403 1.000 23.74933 169 GLU B O 1
ATOM 4836 N N . ASP B 1 170 ? -8.95165 8.97453 -11.83019 1.000 24.29721 170 ASP B N 1
ATOM 4837 C CA . ASP B 1 170 ? -8.69554 7.92085 -10.85576 1.000 27.56804 170 ASP B CA 1
ATOM 4838 C C . ASP B 1 170 ? -8.77615 6.55888 -11.53728 1.000 28.85083 170 ASP B C 1
ATOM 4839 O O . ASP B 1 170 ? -9.84136 6.15525 -12.01389 1.000 28.69355 170 ASP B O 1
ATOM 4844 N N . TYR B 1 171 ? -7.65433 5.84667 -11.57049 1.000 29.06593 171 TYR B N 1
ATOM 4845 C CA . TYR B 1 171 ? -7.59563 4.51000 -12.14251 1.000 28.68049 171 TYR B CA 1
ATOM 4846 C C . TYR B 1 171 ? -7.53836 3.41919 -11.08789 1.000 28.35961 171 TYR B C 1
ATOM 4847 O O . TYR B 1 171 ? -7.42215 2.24285 -11.44231 1.000 31.68516 171 TYR B O 1
ATOM 4856 N N . THR B 1 172 ? -7.62036 3.77742 -9.80709 1.000 27.13584 172 THR B N 1
ATOM 4857 C CA . THR B 1 172 ? -7.38112 2.84601 -8.71484 1.000 28.09734 172 THR B CA 1
ATOM 4858 C C . THR B 1 172 ? -8.60715 2.04126 -8.32263 1.000 29.88280 172 THR B C 1
ATOM 4859 O O . THR B 1 172 ? -8.48319 1.11411 -7.51575 1.000 31.06277 172 THR B O 1
ATOM 4863 N N . GLY B 1 173 ? -9.78002 2.37991 -8.84489 1.000 27.79061 173 GLY B N 1
ATOM 4864 C CA . GLY B 1 173 ? -10.97986 1.67398 -8.45706 1.000 28.98297 173 GLY B CA 1
ATOM 4865 C C . GLY B 1 173 ? -11.46644 1.97511 -7.05769 1.000 31.43425 173 GLY B C 1
ATOM 4866 O O . GLY B 1 173 ? -12.32708 1.24740 -6.54808 1.000 29.96623 173 GLY B O 1
ATOM 4867 N N . TYR B 1 174 ? -10.94254 3.01833 -6.41201 1.000 26.23430 174 TYR B N 1
ATOM 4868 C CA . TYR B 1 174 ? -11.46731 3.39854 -5.11019 1.000 25.26469 174 TYR B CA 1
ATOM 4869 C C . TYR B 1 174 ? -12.94588 3.74184 -5.22817 1.000 24.28221 174 TYR B C 1
ATOM 4870 O O . TYR B 1 174 ? -13.37465 4.39461 -6.18085 1.000 23.44789 174 TYR B O 1
ATOM 4879 N N . ARG B 1 175 ? -13.72516 3.30987 -4.24520 1.000 25.83661 175 ARG B N 1
ATOM 4880 C CA . ARG B 1 175 ? -15.06568 3.83460 -4.05187 1.000 26.74783 175 ARG B CA 1
ATOM 4881 C C . ARG B 1 175 ? -15.34647 3.89081 -2.56155 1.000 25.85251 175 ARG B C 1
ATOM 4882 O O . ARG B 1 175 ? -14.86002 3.04476 -1.79993 1.000 26.57199 175 ARG B O 1
ATOM 4890 N N . PRO B 1 176 ? -16.11030 4.87697 -2.11584 1.000 24.19594 176 PRO B N 1
ATOM 4891 C CA . PRO B 1 176 ? -16.44706 4.95496 -0.69386 1.000 23.56283 176 PRO B CA 1
ATOM 4892 C C . PRO B 1 176 ? -17.43597 3.86095 -0.31854 1.000 25.82099 176 PRO B C 1
ATOM 4893 O O . PRO B 1 176 ? -18.16760 3.33257 -1.15683 1.000 25.20006 176 PRO B O 1
ATOM 4897 N N . VAL B 1 177 ? -17.45096 3.51235 0.97095 1.000 22.78085 177 VAL B N 1
ATOM 4898 C CA . VAL B 1 177 ? -18.46195 2.56873 1.44265 1.000 25.25467 177 VAL B CA 1
ATOM 4899 C C . VAL B 1 177 ? -19.76948 3.27380 1.74942 1.000 23.15915 177 VAL B C 1
ATOM 4900 O O . VAL B 1 177 ? -20.79879 2.61373 1.92687 1.000 23.44033 177 VAL B O 1
ATOM 4904 N N . ASN B 1 178 ? -19.75182 4.59953 1.80687 1.000 24.75855 178 ASN B N 1
ATOM 4905 C CA . ASN B 1 178 ? -20.93693 5.42463 1.95338 1.000 23.58392 178 ASN B CA 1
ATOM 4906 C C . ASN B 1 178 ? -21.19224 6.17585 0.65738 1.000 24.92565 178 ASN B C 1
ATOM 4907 O O . ASN B 1 178 ? -20.25468 6.59787 -0.02648 1.000 27.06555 178 ASN B O 1
ATOM 4912 N N . THR B 1 179 ? -22.46413 6.36577 0.33688 1.000 22.21992 179 THR B N 1
ATOM 4913 C CA . THR B 1 179 ? -22.80936 7.31761 -0.70298 1.000 24.35155 179 THR B CA 1
ATOM 4914 C C . THR B 1 179 ? -23.06223 8.67148 -0.05404 1.000 22.74744 179 THR B C 1
ATOM 4915 O O . THR B 1 179 ? -23.21446 8.78357 1.16284 1.000 24.56578 179 THR B O 1
ATOM 4919 N N . ALA B 1 180 ? -23.12491 9.71057 -0.88505 1.000 24.03241 180 ALA B N 1
ATOM 4920 C CA . ALA B 1 180 ? -23.40466 11.04696 -0.37432 1.000 25.10006 180 ALA B CA 1
ATOM 4921 C C . ALA B 1 180 ? -24.76614 11.13755 0.30604 1.000 26.44831 180 ALA B C 1
ATOM 4922 O O . ALA B 1 180 ? -24.99103 12.05848 1.09885 1.000 26.33567 180 ALA B O 1
ATOM 4924 N N . ASP B 1 181 ? -25.67078 10.20069 0.02756 1.000 26.17420 181 ASP B N 1
ATOM 4925 C CA . ASP B 1 181 ? -27.02240 10.25265 0.56573 1.000 30.48320 181 ASP B CA 1
ATOM 4926 C C . ASP B 1 181 ? -27.23102 9.37085 1.78894 1.000 28.36665 181 ASP B C 1
ATOM 4927 O O . ASP B 1 181 ? -28.21710 9.56757 2.50630 1.000 31.69817 181 ASP B O 1
ATOM 4932 N N . GLU B 1 182 ? -26.35000 8.40645 2.04892 1.000 28.25774 182 GLU B N 1
ATOM 4933 C CA . GLU B 1 182 ? -26.57870 7.45246 3.12815 1.000 27.61393 182 GLU B CA 1
ATOM 4934 C C . GLU B 1 182 ? -25.26293 7.11875 3.81245 1.000 26.82707 182 GLU B C 1
ATOM 4935 O O . GLU B 1 182 ? -24.31747 6.65521 3.16601 1.000 24.44768 182 GLU B O 1
ATOM 4941 N N . LEU B 1 183 ? -25.21392 7.35035 5.12291 1.000 25.35719 183 LEU B N 1
ATOM 4942 C CA . LEU B 1 183 ? -24.04561 7.03298 5.93969 1.000 25.20341 183 LEU B CA 1
ATOM 4943 C C . LEU B 1 183 ? -24.23442 5.63794 6.52304 1.000 25.71314 183 LEU B C 1
ATOM 4944 O O . LEU B 1 183 ? -24.78217 5.46460 7.61127 1.000 28.46775 183 LEU B O 1
ATOM 4949 N N . VAL B 1 184 ? -23.76897 4.62829 5.78622 1.000 24.41063 184 VAL B N 1
ATOM 4950 C CA . VAL B 1 184 ? -23.90995 3.24503 6.23089 1.000 25.54816 184 VAL B CA 1
ATOM 4951 C C . VAL B 1 184 ? -22.88563 2.90751 7.30830 1.000 27.02825 184 VAL B C 1
ATOM 4952 O O . VAL B 1 184 ? -23.20801 2.23447 8.29195 1.000 23.80750 184 VAL B O 1
ATOM 4956 N N . ASP B 1 185 ? -21.64500 3.36554 7.14648 1.000 24.24038 185 ASP B N 1
ATOM 4957 C CA . ASP B 1 185 ? -20.57538 3.12741 8.11856 1.000 22.40644 185 ASP B CA 1
ATOM 4958 C C . ASP B 1 185 ? -20.08477 4.47813 8.61358 1.000 21.85666 185 ASP B C 1
ATOM 4959 O O . ASP B 1 185 ? -19.31787 5.15747 7.90693 1.000 21.35658 185 ASP B O 1
ATOM 4964 N N . PRO B 1 186 ? -20.48833 4.90857 9.81361 1.000 21.67158 186 PRO B N 1
ATOM 4965 C CA . PRO B 1 186 ? -20.11322 6.25097 10.28855 1.000 20.41610 186 PRO B CA 1
ATOM 4966 C C . PRO B 1 186 ? -18.63642 6.41747 10.61099 1.000 20.53193 186 PRO B C 1
ATOM 4967 O O . PRO B 1 186 ? -18.22322 7.54064 10.92615 1.000 19.47267 186 PRO B O 1
ATOM 4971 N N . SER B 1 187 ? -17.83106 5.35993 10.55004 1.000 20.19148 187 SER B N 1
ATOM 4972 C CA . SER B 1 187 ? -16.39373 5.50424 10.73775 1.000 22.41990 187 SER B CA 1
ATOM 4973 C C . SER B 1 187 ? -15.66184 5.81645 9.44377 1.000 21.03849 187 SER B C 1
ATOM 4974 O O . SER B 1 187 ? -14.47636 6.17282 9.48936 1.000 21.81985 187 SER B O 1
ATOM 4977 N N . ARG B 1 188 ? -16.33536 5.69760 8.30458 1.000 18.95023 188 ARG B N 1
ATOM 4978 C CA . ARG B 1 188 ? -15.69616 5.73433 7.00002 1.000 20.79647 188 ARG B CA 1
ATOM 4979 C C . ARG B 1 188 ? -16.11406 6.97674 6.22663 1.000 18.84941 188 ARG B C 1
ATOM 4980 O O . ARG B 1 188 ? -17.14252 7.59821 6.50776 1.000 19.80500 188 ARG B O 1
ATOM 4988 N N . TRP B 1 189 ? -15.28514 7.34134 5.25234 1.000 19.06306 189 TRP B N 1
ATOM 4989 C CA . TRP B 1 189 ? -15.51040 8.57392 4.51194 1.000 20.51506 189 TRP B CA 1
ATOM 4990 C C . TRP B 1 189 ? -16.83512 8.54030 3.75954 1.000 20.24065 189 TRP B C 1
ATOM 4991 O O . TRP B 1 189 ? -17.20497 7.53481 3.14675 1.000 18.37981 189 TRP B O 1
ATOM 5002 N N . GLN B 1 190 ? -17.54109 9.66377 3.80260 1.000 20.24873 190 GLN B N 1
ATOM 5003 C CA . GLN B 1 190 ? -18.74730 9.87663 3.01933 1.000 18.29123 190 GLN B CA 1
ATOM 5004 C C . GLN B 1 190 ? -18.53514 11.10769 2.15242 1.000 19.81469 190 GLN B C 1
ATOM 5005 O O . GLN B 1 190 ? -18.21339 12.18257 2.68674 1.000 20.30724 190 GLN B O 1
ATOM 5011 N N . PRO B 1 191 ? -18.67811 11.01070 0.83247 1.000 18.67117 191 PRO B N 1
ATOM 5012 C CA . PRO B 1 191 ? -18.52255 12.20234 -0.00856 1.000 21.66896 191 PRO B CA 1
ATOM 5013 C C . PRO B 1 191 ? -19.59332 13.23022 0.31403 1.000 20.22218 191 PRO B C 1
ATOM 5014 O O . PRO B 1 191 ? -20.73116 12.88949 0.64742 1.000 20.85949 191 PRO B O 1
ATOM 5018 N N . ALA B 1 192 ? -19.21255 14.49716 0.23963 1.000 17.49461 192 ALA B N 1
ATOM 5019 C CA . ALA B 1 192 ? -20.17613 15.56692 0.42803 1.000 21.15385 192 ALA B CA 1
ATOM 5020 C C . ALA B 1 192 ? -20.87439 15.88465 -0.88877 1.000 21.21278 192 ALA B C 1
ATOM 5021 O O . ALA B 1 192 ? -20.36636 15.60112 -1.97559 1.000 22.13898 192 ALA B O 1
ATOM 5023 N N . VAL B 1 193 ? -22.06882 16.45147 -0.77451 1.000 21.70583 193 VAL B N 1
ATOM 5024 C CA . VAL B 1 193 ? -22.73099 17.10185 -1.89704 1.000 23.87434 193 VAL B CA 1
ATOM 5025 C C . VAL B 1 193 ? -22.35789 18.57468 -1.85034 1.000 25.25451 193 VAL B C 1
ATOM 5026 O O . VAL B 1 193 ? -22.52203 19.22958 -0.81492 1.000 25.05497 193 VAL B O 1
ATOM 5030 N N . GLU B 1 194 ? -21.85421 19.10269 -2.95792 1.000 22.59402 194 GLU B N 1
ATOM 5031 C CA . GLU B 1 194 ? -21.40585 20.48425 -2.95492 1.000 23.13286 194 GLU B CA 1
ATOM 5032 C C . GLU B 1 194 ? -21.89710 21.19207 -4.20789 1.000 24.44974 194 GLU B C 1
ATOM 5033 O O . GLU B 1 194 ? -22.12412 20.54956 -5.24083 1.000 22.69908 194 GLU B O 1
ATOM 5039 N N . PRO B 1 195 ? -22.08098 22.50995 -4.14492 1.000 23.88904 195 PRO B N 1
ATOM 5040 C CA . PRO B 1 195 ? -22.35517 23.26111 -5.37386 1.000 22.84997 195 PRO B CA 1
ATOM 5041 C C . PRO B 1 195 ? -21.17598 23.13365 -6.32525 1.000 21.87251 195 PRO B C 1
ATOM 5042 O O . PRO B 1 195 ? -20.03242 22.94126 -5.90516 1.000 21.54827 195 PRO B O 1
ATOM 5046 N N . HIS B 1 196 ? -21.45921 23.23502 -7.62506 1.000 22.05133 196 HIS B N 1
ATOM 5047 C CA . HIS B 1 196 ? -20.37921 23.08810 -8.59508 1.000 19.96834 196 HIS B CA 1
ATOM 5048 C C . HIS B 1 196 ? -19.34141 24.18640 -8.42434 1.000 22.36581 196 HIS B C 1
ATOM 5049 O O . HIS B 1 196 ? -18.13659 23.93291 -8.52681 1.000 23.37544 196 HIS B O 1
ATOM 5056 N N . ARG B 1 197 ? -19.78549 25.41331 -8.16836 1.000 22.24570 197 ARG B N 1
ATOM 5057 C CA . ARG B 1 197 ? -18.85753 26.45278 -7.74731 1.000 21.59766 197 ARG B CA 1
ATOM 5058 C C . ARG B 1 197 ? -18.47992 26.16093 -6.30349 1.000 23.40559 197 ARG B C 1
ATOM 5059 O O . ARG B 1 197 ? -19.18172 26.56444 -5.37145 1.000 22.05627 197 ARG B O 1
ATOM 5067 N N . ARG B 1 198 ? -17.37203 25.44342 -6.12263 1.000 21.68443 198 ARG B N 1
ATOM 5068 C CA . ARG B 1 198 ? -17.09310 24.70635 -4.89914 1.000 24.09106 198 ARG B CA 1
ATOM 5069 C C . ARG B 1 198 ? -16.03273 25.34985 -4.01674 1.000 26.43919 198 ARG B C 1
ATOM 5070 O O . ARG B 1 198 ? -15.69375 24.78040 -2.97481 1.000 27.06600 198 ARG B O 1
ATOM 5078 N N . ARG B 1 199 ? -15.49905 26.50721 -4.39415 1.000 25.01224 199 ARG B N 1
ATOM 5079 C CA . ARG B 1 199 ? -14.44489 27.12133 -3.60287 1.000 27.42784 199 ARG B CA 1
ATOM 5080 C C . ARG B 1 199 ? -15.02688 27.94277 -2.45411 1.000 28.04873 199 ARG B C 1
ATOM 5081 O O . ARG B 1 199 ? -16.22906 28.21819 -2.38753 1.000 25.62530 199 ARG B O 1
ATOM 5089 N N . THR B 1 200 ? -14.13945 28.34347 -1.54046 1.000 27.32148 200 THR B N 1
ATOM 5090 C CA . THR B 1 200 ? -14.56764 29.11405 -0.37743 1.000 30.97806 200 THR B CA 1
ATOM 5091 C C . THR B 1 200 ? -15.24446 30.41472 -0.79331 1.000 31.72459 200 THR B C 1
ATOM 5092 O O . THR B 1 200 ? -16.22824 30.83487 -0.17524 1.000 30.17417 200 THR B O 1
ATOM 5096 N N . ASP B 1 201 ? -14.74634 31.05784 -1.84960 1.000 31.92090 201 ASP B N 1
ATOM 5097 C CA . ASP B 1 201 ? -15.35792 32.26976 -2.38370 1.000 34.63679 201 ASP B CA 1
ATOM 5098 C C . ASP B 1 201 ? -16.27788 31.97667 -3.56285 1.000 35.62002 201 ASP B C 1
ATOM 5099 O O . ASP B 1 201 ? -16.46984 32.83373 -4.43194 1.000 37.95967 201 ASP B O 1
ATOM 5104 N N . GLY B 1 202 ? -16.85261 30.77994 -3.61028 1.000 32.79377 202 GLY B N 1
ATOM 5105 C CA . GLY B 1 202 ? -17.63896 30.38108 -4.75848 1.000 28.39868 202 GLY B CA 1
ATOM 5106 C C . GLY B 1 202 ? -16.75142 29.78353 -5.82758 1.000 28.55726 202 GLY B C 1
ATOM 5107 O O . GLY B 1 202 ? -16.69918 28.56152 -5.99147 1.000 27.86027 202 GLY B O 1
ATOM 5108 N N . GLY B 1 203 ? -16.03022 30.63464 -6.55054 1.000 27.69309 203 GLY B N 1
ATOM 5109 C CA . GLY B 1 203 ? -15.06875 30.17364 -7.52223 1.000 28.54887 203 GLY B CA 1
ATOM 5110 C C . GLY B 1 203 ? -15.69153 29.92121 -8.88063 1.000 28.58363 203 GLY B C 1
ATOM 5111 O O . GLY B 1 203 ? -16.89079 30.12732 -9.08991 1.000 26.59862 203 GLY B O 1
ATOM 5112 N N . PRO B 1 204 ? -14.88546 29.44830 -9.82884 1.000 27.31551 204 PRO B N 1
ATOM 5113 C CA . PRO B 1 204 ? -15.39866 29.20786 -11.18082 1.000 26.96680 204 PRO B CA 1
ATOM 5114 C C . PRO B 1 204 ? -16.22988 27.93800 -11.23599 1.000 26.51403 204 PRO B C 1
ATOM 5115 O O . PRO B 1 204 ? -15.95225 26.95241 -10.54800 1.000 23.37834 204 PRO B O 1
ATOM 5119 N N . GLY B 1 205 ? -17.26627 27.96830 -12.05704 1.000 25.26131 205 GLY B N 1
ATOM 5120 C CA . GLY B 1 205 ? -18.11971 26.80901 -12.19087 1.000 24.47251 205 GLY B CA 1
ATOM 5121 C C . GLY B 1 205 ? -19.48034 27.19530 -12.73186 1.000 24.46758 205 GLY B C 1
ATOM 5122 O O . GLY B 1 205 ? -19.69850 28.31636 -13.19209 1.000 24.16942 205 GLY B O 1
ATOM 5123 N N . ASP B 1 206 ? -20.39308 26.23608 -12.64565 1.000 23.28846 206 ASP B N 1
ATOM 5124 C CA . ASP B 1 206 ? -21.67892 26.31043 -13.31845 1.000 23.44675 206 ASP B CA 1
ATOM 5125 C C . ASP B 1 206 ? -22.79151 26.55637 -12.31148 1.000 24.24318 206 ASP B C 1
ATOM 5126 O O . ASP B 1 206 ? -22.92446 25.82123 -11.32756 1.000 22.62316 206 ASP B O 1
ATOM 5131 N N . LYS B 1 207 ? -23.59252 27.58086 -12.58301 1.000 24.32112 207 LYS B N 1
ATOM 5132 C CA . LYS B 1 207 ? -24.68649 27.97133 -11.70592 1.000 23.93534 207 LYS B CA 1
ATOM 5133 C C . LYS B 1 207 ? -25.74505 26.87602 -11.61988 1.000 23.90979 207 LYS B C 1
ATOM 5134 O O . LYS B 1 207 ? -26.10187 26.24711 -12.62203 1.000 24.21351 207 LYS B O 1
ATOM 5140 N N . GLY B 1 208 ? -26.24086 26.64641 -10.40533 1.000 22.07565 208 GLY B N 1
ATOM 5141 C CA . GLY B 1 208 ? -27.36696 25.76120 -10.17918 1.000 24.89063 208 GLY B CA 1
ATOM 5142 C C . GLY B 1 208 ? -27.07163 24.28171 -10.26044 1.000 24.45003 208 GLY B C 1
ATOM 5143 O O . GLY B 1 208 ? -28.01179 23.47902 -10.28517 1.000 27.10839 208 GLY B O 1
ATOM 5144 N N . ILE B 1 209 ? -25.80419 23.89182 -10.29537 1.000 22.52479 209 ILE B N 1
ATOM 5145 C CA . ILE B 1 209 ? -25.40197 22.49707 -10.41587 1.000 21.17084 209 ILE B CA 1
ATOM 5146 C C . ILE B 1 209 ? -24.80274 22.04424 -9.09173 1.000 20.97589 209 ILE B C 1
ATOM 5147 O O . ILE B 1 209 ? -24.12076 22.81846 -8.41201 1.000 20.19787 209 ILE B O 1
ATOM 5152 N N . PHE B 1 210 ? -25.07829 20.79886 -8.71636 1.000 19.39761 210 PHE B N 1
ATOM 5153 C CA . PHE B 1 210 ? -24.47274 20.18058 -7.54944 1.000 20.98402 210 PHE B CA 1
ATOM 5154 C C . PHE B 1 210 ? -23.78243 18.88688 -7.95172 1.000 22.50472 210 PHE B C 1
ATOM 5155 O O . PHE B 1 210 ? -24.16950 18.22972 -8.92276 1.000 20.49724 210 PHE B O 1
ATOM 5163 N N . THR B 1 211 ? -22.75021 18.52695 -7.19540 1.000 22.55818 211 THR B N 1
ATOM 5164 C CA . THR B 1 211 ? -21.98946 17.32037 -7.46158 1.000 23.67825 211 THR B CA 1
ATOM 5165 C C . THR B 1 211 ? -21.78108 16.55474 -6.16547 1.000 23.20738 211 THR B C 1
ATOM 5166 O O . THR B 1 211 ? -21.88118 17.10619 -5.06681 1.000 22.67245 211 THR B O 1
ATOM 5170 N N . ALA B 1 212 ? -21.48991 15.26916 -6.31267 1.000 19.97277 212 ALA B N 1
ATOM 5171 C CA . ALA B 1 212 ? -21.01634 14.44523 -5.21597 1.000 19.89480 212 ALA B CA 1
ATOM 5172 C C . ALA B 1 212 ? -19.50203 14.35346 -5.31395 1.000 21.30427 212 ALA B C 1
ATOM 5173 O O . ALA B 1 212 ? -18.95051 14.22901 -6.41217 1.000 19.73675 212 ALA B O 1
ATOM 5175 N N . GLN B 1 213 ? -18.83287 14.44297 -4.17048 1.000 19.41695 213 GLN B N 1
ATOM 5176 C CA . GLN B 1 213 ? -17.37833 14.44741 -4.16966 1.000 19.58280 213 GLN B CA 1
ATOM 5177 C C . GLN B 1 213 ? -16.82204 13.10873 -4.63900 1.000 19.69347 213 GLN B C 1
ATOM 5178 O O . GLN B 1 213 ? -17.41957 12.04760 -4.43495 1.000 18.89605 213 GLN B O 1
ATOM 5184 N N . ARG B 1 214 ? -15.65579 13.17830 -5.26981 1.000 20.68100 214 ARG B N 1
ATOM 5185 C CA . ARG B 1 214 ? -14.83391 12.02246 -5.58522 1.000 21.52180 214 ARG B CA 1
ATOM 5186 C C . ARG B 1 214 ? -13.49208 12.21070 -4.89577 1.000 19.42848 214 ARG B C 1
ATOM 5187 O O . ARG B 1 214 ? -12.92813 13.30688 -4.92100 1.000 21.76878 214 ARG B O 1
ATOM 5195 N N . PHE B 1 215 ? -12.99552 11.14342 -4.28222 1.000 20.51200 215 PHE B N 1
ATOM 5196 C CA . PHE B 1 215 ? -11.67727 11.14435 -3.65718 1.000 20.76181 215 PHE B CA 1
ATOM 5197 C C . PHE B 1 215 ? -10.66522 11.76869 -4.61281 1.000 21.11957 215 PHE B C 1
ATOM 5198 O O . PHE B 1 215 ? -10.43993 11.25917 -5.71261 1.000 24.45565 215 PHE B O 1
ATOM 5206 N N . ALA B 1 216 ? -10.09513 12.90594 -4.21020 1.000 20.68931 216 ALA B N 1
ATOM 5207 C CA . ALA B 1 216 ? -9.13711 13.61929 -5.05056 1.000 22.62252 216 ALA B CA 1
ATOM 5208 C C . ALA B 1 216 ? -7.88551 12.77898 -5.26195 1.000 23.55234 216 ALA B C 1
ATOM 5209 O O . ALA B 1 216 ? -7.25772 12.34272 -4.29182 1.000 22.89197 216 ALA B O 1
ATOM 5211 N N . THR B 1 217 ? -7.54463 12.54008 -6.53940 1.000 23.01443 217 THR B N 1
ATOM 5212 C CA . THR B 1 217 ? -6.36877 11.80623 -7.00661 1.000 21.86722 217 THR B CA 1
ATOM 5213 C C . THR B 1 217 ? -5.94498 10.72113 -6.02276 1.000 22.28119 217 THR B C 1
ATOM 5214 O O . THR B 1 217 ? -4.86952 10.83137 -5.41860 1.000 23.83325 217 THR B O 1
ATOM 5218 N N . PRO B 1 218 ? -6.76273 9.68670 -5.79698 1.000 22.93151 218 PRO B N 1
ATOM 5219 C CA . PRO B 1 218 ? -6.34199 8.62820 -4.86543 1.000 23.22076 218 PRO B CA 1
ATOM 5220 C C . PRO B 1 218 ? -5.02967 7.98883 -5.27675 1.000 25.66474 218 PRO B C 1
ATOM 5221 O O . PRO B 1 218 ? -4.29190 7.47794 -4.42300 1.000 25.25976 218 PRO B O 1
ATOM 5225 N N . GLN B 1 219 ? -4.72688 8.00767 -6.57631 1.000 24.96150 219 GLN B N 1
ATOM 5226 C CA . GLN B 1 219 ? -3.48102 7.45403 -7.09059 1.000 24.56901 219 GLN B CA 1
ATOM 5227 C C . GLN B 1 219 ? -2.23877 8.14786 -6.54320 1.000 24.26599 219 GLN B C 1
ATOM 5228 O O . GLN B 1 219 ? -1.14112 7.60492 -6.69642 1.000 25.09350 219 GLN B O 1
ATOM 5234 N N . LEU B 1 220 ? -2.36415 9.35379 -5.97139 1.000 23.41810 220 LEU B N 1
ATOM 5235 C CA . LEU B 1 220 ? -1.19530 10.00735 -5.37813 1.000 22.79443 220 LEU B CA 1
ATOM 5236 C C . LEU B 1 220 ? -0.45924 9.07850 -4.41824 1.000 22.39747 220 LEU B C 1
ATOM 5237 O O . LEU B 1 220 ? 0.77519 9.07475 -4.37062 1.000 21.44211 220 LEU B O 1
ATOM 5242 N N . GLY B 1 221 ? -1.19856 8.28683 -3.63907 1.000 21.75046 221 GLY B N 1
ATOM 5243 C CA . GLY B 1 221 ? -0.56536 7.31535 -2.75894 1.000 22.49768 221 GLY B CA 1
ATOM 5244 C C . GLY B 1 221 ? 0.27515 6.27568 -3.47648 1.000 23.77146 221 GLY B C 1
ATOM 5245 O O . GLY B 1 221 ? 1.08626 5.59865 -2.83617 1.000 24.82492 221 GLY B O 1
ATOM 5246 N N . LEU B 1 222 ? 0.11702 6.14706 -4.79448 1.000 25.90029 222 LEU B N 1
ATOM 5247 C CA . LEU B 1 222 ? 0.83333 5.15328 -5.58115 1.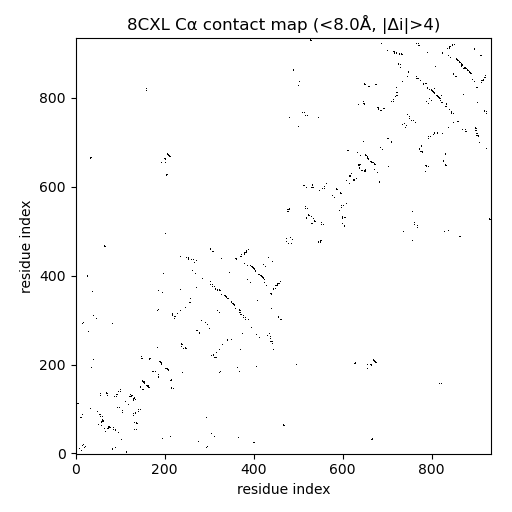000 24.38534 222 LEU B CA 1
ATOM 5248 C C . LEU B 1 222 ? 2.01461 5.71798 -6.35458 1.000 26.10256 222 LEU B C 1
ATOM 5249 O O . LEU B 1 222 ? 2.78127 4.93396 -6.92429 1.000 29.56231 222 LEU B O 1
ATOM 5254 N N . VAL B 1 223 ? 2.18071 7.04164 -6.42042 1.000 24.89761 223 VAL B N 1
ATOM 5255 C CA . VAL B 1 223 ? 3.24187 7.56882 -7.26723 1.000 24.72063 223 VAL B CA 1
ATOM 5256 C C . VAL B 1 223 ? 4.58842 7.32256 -6.59932 1.000 27.15578 223 VAL B C 1
ATOM 5257 O O . VAL B 1 223 ? 4.69781 7.23476 -5.36661 1.000 23.84967 223 VAL B O 1
ATOM 5261 N N . ALA B 1 224 ? 5.61185 7.16389 -7.42674 1.000 26.92837 224 ALA B N 1
ATOM 5262 C CA . ALA B 1 224 ? 6.95458 6.89385 -6.94643 1.000 27.10293 224 ALA B CA 1
ATOM 5263 C C . ALA B 1 224 ? 7.43101 8.07250 -6.11152 1.000 24.02280 224 ALA B C 1
ATOM 5264 O O . ALA B 1 224 ? 7.54010 9.19054 -6.63844 1.000 23.95120 224 ALA B O 1
ATOM 5266 N N . PRO B 1 225 ? 7.69034 7.88619 -4.82201 1.000 25.16887 225 PRO B N 1
ATOM 5267 C CA . PRO B 1 225 ? 8.14817 9.00206 -3.98936 1.000 23.55299 225 PRO B CA 1
ATOM 5268 C C . PRO B 1 225 ? 9.56131 9.41512 -4.36576 1.000 25.51643 225 PRO B C 1
ATOM 5269 O O . PRO B 1 225 ? 10.25452 8.75677 -5.14391 1.000 24.63300 225 PRO B O 1
ATOM 5273 N N . GLN B 1 226 ? 9.98306 10.54219 -3.80057 1.000 26.19045 226 GLN B N 1
ATOM 5274 C CA . GLN B 1 226 ? 11.29402 11.09115 -4.11870 1.000 27.76194 226 GLN B CA 1
ATOM 5275 C C . GLN B 1 226 ? 12.40588 10.50314 -3.25657 1.000 27.51806 226 GLN B C 1
ATOM 5276 O O . GLN B 1 226 ? 13.51431 10.27669 -3.75372 1.000 29.65632 226 GLN B O 1
ATOM 5282 N N . THR B 1 227 ? 12.14032 10.24021 -1.97709 1.000 24.96741 227 THR B N 1
ATOM 5283 C CA . THR B 1 227 ? 13.18472 9.82786 -1.04621 1.000 24.97199 227 THR B CA 1
ATOM 5284 C C . THR B 1 227 ? 12.99248 8.43138 -0.48007 1.000 27.19115 227 THR B C 1
ATOM 5285 O O . THR B 1 227 ? 13.84345 7.97730 0.29335 1.000 27.47004 227 THR B O 1
ATOM 5289 N N . TYR B 1 228 ? 11.90061 7.74941 -0.81566 1.000 24.18554 228 TYR B N 1
ATOM 5290 C CA . TYR B 1 228 ? 11.64855 6.39374 -0.34665 1.000 24.80387 228 TYR B CA 1
ATOM 5291 C C . TYR B 1 228 ? 10.83604 5.68023 -1.41886 1.000 24.35821 228 TYR B C 1
ATOM 5292 O O . TYR B 1 228 ? 10.46253 6.27632 -2.43030 1.000 25.99648 228 TYR B O 1
ATOM 5301 N N . ARG B 1 229 ? 10.54735 4.39706 -1.19941 1.000 24.36096 229 ARG B N 1
ATOM 5302 C CA A ARG B 1 229 ? 9.88545 3.60067 -2.22394 0.500 27.37841 229 ARG B CA 1
ATOM 5303 C CA B ARG B 1 229 ? 9.89241 3.58323 -2.21706 0.500 27.37892 229 ARG B CA 1
ATOM 5304 C C . ARG B 1 229 ? 8.47296 3.16196 -1.86828 1.000 25.45929 229 ARG B C 1
ATOM 5305 O O . ARG B 1 229 ? 7.64756 3.02536 -2.77395 1.000 25.19846 229 ARG B O 1
ATOM 5320 N N . ASP B 1 230 ? 8.16275 2.94732 -0.59336 1.000 24.71587 230 ASP B N 1
ATOM 5321 C CA . ASP B 1 230 ? 6.84724 2.44266 -0.18693 1.000 24.19646 230 ASP B CA 1
ATOM 5322 C C . ASP B 1 230 ? 6.29230 3.25034 0.98121 1.000 22.21840 230 ASP B C 1
ATOM 5323 O O . ASP B 1 230 ? 6.84279 3.17617 2.09908 1.000 21.98523 230 ASP B O 1
ATOM 5328 N N . PRO B 1 231 ? 5.20722 4.00886 0.79082 1.000 23.22492 231 PRO B N 1
ATOM 5329 C CA . PRO B 1 231 ? 4.68192 4.82108 1.90111 1.000 20.48033 231 PRO B CA 1
ATOM 5330 C C . PRO B 1 231 ? 4.15154 3.99967 3.05901 1.000 21.02020 231 PRO B C 1
ATOM 5331 O O . PRO B 1 231 ? 4.04408 4.52925 4.17149 1.000 21.50770 231 PRO B O 1
ATOM 5335 N N . ALA B 1 232 ? 3.82088 2.72680 2.83912 1.000 22.09657 232 ALA B N 1
ATOM 5336 C CA . ALA B 1 232 ? 3.33272 1.88407 3.92374 1.000 22.80439 232 ALA B CA 1
ATOM 5337 C C . ALA B 1 232 ? 4.37104 1.68782 5.01830 1.000 23.46233 232 ALA B C 1
ATOM 5338 O O . ALA B 1 232 ? 4.00963 1.30848 6.13689 1.000 24.80580 232 ALA B O 1
ATOM 5340 N N . ARG B 1 233 ? 5.65182 1.92365 4.72728 1.000 22.41698 233 ARG B N 1
ATOM 5341 C CA . ARG B 1 233 ? 6.67030 1.76859 5.75855 1.000 22.00824 233 ARG B CA 1
ATOM 5342 C C . ARG B 1 233 ? 6.60726 2.85899 6.81588 1.000 23.73346 233 ARG B C 1
ATOM 5343 O O . ARG B 1 233 ? 7.21007 2.69829 7.88300 1.000 26.33605 233 ARG B O 1
ATOM 5351 N N . PHE B 1 234 ? 5.89017 3.94831 6.55926 1.000 22.74712 234 PHE B N 1
ATOM 5352 C CA . PHE B 1 234 ? 5.72418 5.02787 7.53076 1.000 23.38247 234 PHE B CA 1
ATOM 5353 C C . PHE B 1 234 ? 4.41867 4.79488 8.27827 1.000 25.20641 234 PHE B C 1
ATOM 5354 O O . PHE B 1 234 ? 3.32960 5.07722 7.76727 1.000 21.90982 234 PHE B O 1
ATOM 5362 N N . LYS B 1 235 ? 4.54453 4.24066 9.47918 1.000 24.73447 235 LYS B N 1
ATOM 5363 C CA . LYS B 1 235 ? 3.39264 3.81294 10.25180 1.000 25.07060 235 LYS B CA 1
ATOM 5364 C C . LYS B 1 235 ? 2.60359 5.01044 10.75851 1.000 24.58254 235 LYS B C 1
ATOM 5365 O O . LYS B 1 235 ? 3.16893 6.04391 11.12609 1.000 22.80699 235 LYS B O 1
ATOM 5371 N N . LEU B 1 236 ? 1.28562 4.85746 10.77634 1.000 24.12483 236 LEU B N 1
ATOM 5372 C CA . LEU B 1 236 ? 0.36524 5.85944 11.28817 1.000 23.32337 236 LEU B CA 1
ATOM 5373 C C . LEU B 1 236 ? -0.64348 5.13487 12.16040 1.000 23.61912 236 LEU B C 1
ATOM 5374 O O . LEU B 1 236 ? -1.24041 4.14794 11.72035 1.000 25.95797 236 LEU B O 1
ATOM 5379 N N . ALA B 1 237 ? -0.81140 5.60279 13.39388 1.000 23.53709 237 ALA B N 1
ATOM 5380 C CA . ALA B 1 237 ? -1.71551 4.94136 14.32269 1.000 24.82405 237 ALA B CA 1
ATOM 5381 C C . ALA B 1 237 ? -3.14403 4.97142 13.79172 1.000 23.61607 237 ALA B C 1
ATOM 5382 O O . ALA B 1 237 ? -3.52833 5.85706 13.02391 1.000 23.20905 237 ALA B O 1
ATOM 5384 N N . ALA B 1 238 ? -3.92842 3.97675 14.19413 1.000 22.33248 238 ALA B N 1
ATOM 5385 C CA . ALA B 1 238 ? -5.31261 3.91183 13.76584 1.000 24.04874 238 ALA B CA 1
ATOM 5386 C C . ALA B 1 238 ? -6.10942 5.06338 14.38139 1.000 24.38798 238 ALA B C 1
ATOM 5387 O O . ALA B 1 238 ? -5.85018 5.47351 15.51684 1.000 23.18798 238 ALA B O 1
ATOM 5389 N N . PRO B 1 239 ? -7.08813 5.60402 13.65237 1.000 22.16933 239 PRO B N 1
ATOM 5390 C CA . PRO B 1 239 ? -7.90322 6.70938 14.19988 1.000 22.09918 239 PRO B CA 1
ATOM 5391 C C . PRO B 1 239 ? -8.99552 6.20416 15.13628 1.000 23.44394 239 PRO B C 1
ATOM 5392 O O . PRO B 1 239 ? -10.19599 6.26934 14.84960 1.000 23.72906 239 PRO B O 1
ATOM 5396 N N . ASP B 1 240 ? -8.56150 5.67442 16.28862 1.000 24.70548 240 ASP B N 1
ATOM 5397 C CA . ASP B 1 240 ? -9.47799 5.08431 17.26310 1.000 24.84403 240 ASP B CA 1
ATOM 5398 C C . ASP B 1 240 ? -10.49393 6.08818 17.78661 1.000 26.55938 240 ASP B C 1
ATOM 5399 O O . ASP B 1 240 ? -11.56638 5.68578 18.25040 1.000 25.96936 240 ASP B O 1
ATOM 5404 N N . HIS B 1 241 ? -10.17732 7.38181 17.74500 1.000 25.13464 241 HIS B N 1
ATOM 5405 C CA . HIS B 1 241 ? -11.13747 8.39425 18.16001 1.000 23.59378 241 HIS B CA 1
ATOM 5406 C C . HIS B 1 241 ? -12.34419 8.47535 17.23634 1.000 24.08560 241 HIS B C 1
ATOM 5407 O O . HIS B 1 241 ? -13.31665 9.15707 17.57501 1.000 25.67007 241 HIS B O 1
ATOM 5414 N N . LEU B 1 242 ? -12.31716 7.79587 16.08909 1.000 25.86001 242 LEU B N 1
ATOM 5415 C CA . LEU B 1 242 ? -13.41051 7.86408 15.12673 1.000 23.56832 242 LEU B CA 1
ATOM 5416 C C . LEU B 1 242 ? -14.03591 6.49689 14.86580 1.000 25.31578 242 LEU B C 1
ATOM 5417 O O . LEU B 1 242 ? -14.74815 6.32241 13.87124 1.000 22.37104 242 LEU B O 1
ATOM 5422 N N . ASP B 1 243 ? -13.77686 5.52315 15.73783 1.000 24.71220 243 ASP B N 1
ATOM 5423 C CA . ASP B 1 243 ? -14.49714 4.25297 15.71969 1.000 24.97767 243 ASP B CA 1
ATOM 5424 C C . ASP B 1 243 ? -15.89662 4.49258 16.26646 1.000 22.19080 243 ASP B C 1
ATOM 5425 O O . ASP B 1 243 ? -16.06729 4.71650 17.46817 1.000 23.21369 243 ASP B O 1
ATOM 5430 N N . HIS B 1 244 ? -16.90614 4.43374 15.39503 1.000 26.12163 244 HIS B N 1
ATOM 5431 C CA . HIS B 1 244 ? -18.26085 4.74138 15.84115 1.000 25.23080 244 HIS B CA 1
ATOM 5432 C C . HIS B 1 244 ? -18.78345 3.73573 16.85879 1.000 24.41599 244 HIS B C 1
ATOM 5433 O O . HIS B 1 244 ? -19.70315 4.06444 17.61329 1.000 23.85046 244 HIS B O 1
ATOM 5440 N N . ASN B 1 245 ? -18.20957 2.53176 16.92004 1.000 24.94458 245 ASN B N 1
ATOM 5441 C CA . ASN B 1 245 ? -18.65055 1.57895 17.93319 1.000 28.61010 245 ASN B CA 1
ATOM 5442 C C . ASN B 1 245 ? -18.24549 2.00995 19.33403 1.000 26.28719 245 ASN B C 1
ATOM 5443 O O . ASN B 1 245 ? -18.87819 1.58617 20.30683 1.000 26.42213 245 ASN B O 1
ATOM 5448 N N . ASP B 1 246 ? -17.22051 2.85589 19.45017 1.000 26.13782 246 ASP B N 1
ATOM 5449 C CA . ASP B 1 246 ? -16.84982 3.49731 20.71230 1.000 27.23454 246 ASP B CA 1
ATOM 5450 C C . ASP B 1 246 ? -17.56201 4.84463 20.74622 1.000 27.14265 246 ASP B C 1
ATOM 5451 O O . ASP B 1 246 ? -16.99133 5.89819 20.45040 1.000 24.67924 246 ASP B O 1
ATOM 5456 N N . ALA B 1 247 ? -18.85043 4.79196 21.10638 1.000 26.53032 247 ALA B N 1
ATOM 5457 C CA . ALA B 1 247 ? -19.71788 5.95845 20.96813 1.000 25.19840 247 ALA B CA 1
ATOM 5458 C C . ALA B 1 247 ? -19.20523 7.14763 21.76317 1.000 26.24847 247 ALA B C 1
ATOM 5459 O O . ALA B 1 247 ? -19.33994 8.29362 21.31532 1.000 24.16781 247 ALA B O 1
ATOM 5461 N N . GLY B 1 248 ? -18.60106 6.89803 22.92652 1.000 24.66352 248 GLY B N 1
ATOM 5462 C CA . GLY B 1 248 ? -18.12044 7.99817 23.74806 1.000 25.57251 248 GLY B CA 1
ATOM 5463 C C . GLY B 1 248 ? -16.96496 8.74240 23.10607 1.000 23.37102 248 GLY B C 1
ATOM 5464 O O . GLY B 1 248 ? -16.94645 9.97542 23.07532 1.000 24.01261 248 GLY B O 1
ATOM 5465 N N . ALA B 1 249 ? -15.99055 8.00336 22.56937 1.000 25.35081 249 ALA B N 1
ATOM 5466 C CA . ALA B 1 249 ? -14.85810 8.64726 21.90706 1.000 23.87799 249 ALA B CA 1
ATOM 5467 C C . ALA B 1 249 ? -15.29286 9.34606 20.62582 1.000 23.10969 249 ALA B C 1
ATOM 5468 O O . ALA B 1 249 ? -14.82013 10.44772 20.31419 1.000 20.88036 249 ALA B O 1
ATOM 5470 N N . TYR B 1 250 ? -16.18572 8.71128 19.86737 1.000 22.41837 250 TYR B N 1
ATOM 5471 C CA . TYR B 1 250 ? -16.69372 9.30892 18.63768 1.000 21.30140 250 TYR B CA 1
ATOM 5472 C C . TYR B 1 250 ? -17.41924 10.61587 18.92737 1.000 19.88436 250 TYR B C 1
ATOM 5473 O O . TYR B 1 250 ? -17.16254 11.64119 18.28319 1.000 20.82329 250 TYR B O 1
ATOM 5482 N N . ARG B 1 251 ? -18.31688 10.60376 19.91605 1.000 19.70719 251 ARG B N 1
ATOM 5483 C CA . ARG B 1 251 ? -19.05352 11.81783 20.25301 1.000 20.96800 251 ARG B CA 1
ATOM 5484 C C . ARG B 1 251 ? -18.12148 12.90312 20.77148 1.000 21.66187 251 ARG B C 1
ATOM 5485 O O . ARG B 1 251 ? -18.32302 14.08934 20.49007 1.000 21.19481 251 ARG B O 1
ATOM 5493 N N . GLN B 1 252 ? -17.09769 12.51984 21.53730 1.000 21.23301 252 GLN B N 1
ATOM 5494 C CA . GLN B 1 252 ? -16.14346 13.51489 22.01873 1.000 22.37906 252 GLN B CA 1
ATOM 5495 C C . GLN B 1 252 ? -15.43296 14.20767 20.86239 1.000 22.89506 252 GLN B C 1
ATOM 5496 O O . GLN B 1 252 ? -15.26180 15.43234 20.87594 1.000 23.78332 252 GLN B O 1
ATOM 5502 N N . ALA B 1 253 ? -15.00918 13.44217 19.85323 1.000 21.18332 253 ALA B N 1
ATOM 5503 C CA . ALA B 1 253 ? -14.37349 14.04567 18.68650 1.000 20.55983 253 ALA B CA 1
ATOM 5504 C C . ALA B 1 253 ? -15.33876 14.96339 17.94749 1.000 20.12440 253 ALA B C 1
ATOM 5505 O O . ALA B 1 253 ? -14.94868 16.03737 17.47555 1.000 21.43305 253 ALA B O 1
ATOM 5507 N N . VAL B 1 254 ? -16.60516 14.55368 17.84346 1.000 20.20302 254 VAL B N 1
ATOM 5508 C CA . VAL B 1 254 ? -17.62678 15.37940 17.20324 1.000 20.68274 254 VAL B CA 1
ATOM 5509 C C . VAL B 1 254 ? -17.85923 16.65734 17.99893 1.000 20.76919 254 VAL B C 1
ATOM 5510 O O . VAL B 1 254 ? -17.90178 17.75945 17.44104 1.000 21.62894 254 VAL B O 1
ATOM 5514 N N . ASP B 1 255 ? -18.03015 16.52611 19.31454 1.000 20.47751 255 ASP B N 1
ATOM 5515 C CA . ASP B 1 255 ? -18.33280 17.69567 20.13230 1.000 23.44068 255 ASP B CA 1
ATOM 5516 C C . ASP B 1 255 ? -17.17589 18.68745 20.15408 1.000 22.07552 255 ASP B C 1
ATOM 5517 O O . ASP B 1 255 ? -17.40584 19.89658 20.27434 1.000 22.61886 255 ASP B O 1
ATOM 5522 N N . GLU B 1 256 ? -15.93383 18.20561 20.04763 1.000 22.38802 256 GLU B N 1
ATOM 5523 C CA . GLU B 1 256 ? -14.80298 19.12222 19.93537 1.000 22.88106 256 GLU B CA 1
ATOM 5524 C C . GLU B 1 256 ? -14.87981 19.93537 18.64859 1.000 22.91333 256 GLU B C 1
ATOM 5525 O O . GLU B 1 256 ? -14.57078 21.13273 18.64239 1.000 21.27870 256 GLU B O 1
ATOM 5531 N N . VAL B 1 257 ? -15.29866 19.30684 17.54767 1.000 22.71955 257 VAL B N 1
ATOM 5532 C CA . VAL B 1 257 ? -15.43284 20.03934 16.29340 1.000 20.28216 257 VAL B CA 1
ATOM 5533 C C . VAL B 1 257 ? -16.55341 21.06477 16.39105 1.000 20.51491 257 VAL B C 1
ATOM 5534 O O . VAL B 1 257 ? -16.41971 22.19649 15.90868 1.000 22.05329 257 VAL B O 1
ATOM 5538 N N . LEU B 1 258 ? -17.67280 20.69344 17.01818 1.000 20.68673 258 LEU B N 1
ATOM 5539 C CA . LEU B 1 258 ? -18.77668 21.63892 17.17101 1.000 22.53801 258 LEU B CA 1
ATOM 5540 C C . LEU B 1 258 ? -18.39954 22.79551 18.09067 1.000 21.84501 258 LEU B C 1
ATOM 5541 O O . LEU B 1 258 ? -18.79582 23.94136 17.84307 1.000 20.91108 258 LEU B O 1
ATOM 5546 N N . ALA B 1 259 ? -17.63131 22.52041 19.15265 1.000 19.43574 259 ALA B N 1
ATOM 5547 C CA . ALA B 1 259 ? -17.19381 23.59114 20.04706 1.000 20.10723 259 ALA B CA 1
ATOM 5548 C C . ALA B 1 259 ? -16.24875 24.55407 19.33806 1.000 22.90526 259 ALA B C 1
ATOM 5549 O O . ALA B 1 259 ? -16.32701 25.77260 19.54137 1.000 22.08901 259 ALA B O 1
ATOM 5551 N N . ALA B 1 260 ? -15.34118 24.02788 18.50970 1.000 21.91393 260 ALA B N 1
ATOM 5552 C CA . ALA B 1 260 ? -14.50919 24.89913 17.68526 1.000 21.20622 260 ALA B CA 1
ATOM 5553 C C . ALA B 1 260 ? -15.36931 25.75138 16.75981 1.000 22.54372 260 ALA B C 1
ATOM 5554 O O . ALA B 1 260 ? -15.09916 26.94391 16.56800 1.000 22.63978 260 ALA B O 1
ATOM 5556 N N . SER B 1 261 ? -16.41497 25.15355 16.18311 1.000 20.81533 261 SER B N 1
ATOM 5557 C CA . SER B 1 261 ? -17.33361 25.89976 15.32894 1.000 21.01640 261 SER B CA 1
ATOM 5558 C C . SER B 1 261 ? -18.03615 27.00063 16.11713 1.000 21.58667 261 SER B C 1
ATOM 5559 O O . SER B 1 261 ? -18.10704 28.15277 15.67405 1.000 21.16376 261 SER B O 1
ATOM 5562 N N . ALA B 1 262 ? -18.54598 26.66545 17.30492 1.000 21.84699 262 ALA B N 1
ATOM 5563 C CA . ALA B 1 262 ? -19.24414 27.65773 18.11782 1.000 21.71842 262 ALA B CA 1
ATOM 5564 C C . ALA B 1 262 ? -18.31398 28.77310 18.58478 1.000 22.58328 262 ALA B C 1
ATOM 5565 O O . ALA B 1 262 ? -18.75357 29.91711 18.74387 1.000 23.92955 262 ALA B O 1
ATOM 5567 N N . GLY B 1 263 ? -17.03673 28.47522 18.78916 1.000 22.27459 263 GLY B N 1
ATOM 5568 C CA . GLY B 1 263 ? -16.10750 29.45078 19.31551 1.000 24.66061 263 GLY B CA 1
ATOM 5569 C C . GLY B 1 263 ? -15.36826 30.28509 18.29132 1.000 23.93085 263 GLY B C 1
ATOM 5570 O O . GLY B 1 263 ? -14.45594 31.02436 18.67434 1.000 23.92763 263 GLY B O 1
ATOM 5571 N N . LEU B 1 264 ? -15.73649 30.20416 17.00979 1.000 22.19116 264 LEU B N 1
ATOM 5572 C CA . LEU B 1 264 ? -14.97494 30.86642 15.95517 1.000 22.86541 264 LEU B CA 1
ATOM 5573 C C . LEU B 1 264 ? -14.89964 32.37535 16.17048 1.000 25.30328 264 LEU B C 1
ATOM 5574 O O . LEU B 1 264 ? -15.91220 33.03527 16.41561 1.000 25.61898 264 LEU B O 1
ATOM 5579 N N . THR B 1 265 ? -13.68902 32.91308 16.07032 1.000 24.62833 265 THR B N 1
ATOM 5580 C CA . THR B 1 265 ? -13.42500 34.34370 16.05303 1.000 25.73254 265 THR B CA 1
ATOM 5581 C C . THR B 1 265 ? -12.97499 34.75243 14.65517 1.000 26.92578 265 THR B C 1
ATOM 5582 O O . THR B 1 265 ? -12.70292 33.90795 13.79803 1.000 25.98754 265 THR B O 1
ATOM 5586 N N . ASP B 1 266 ? -12.89833 36.06894 14.43438 1.000 28.21916 266 ASP B N 1
ATOM 5587 C CA . ASP B 1 266 ? -12.36781 36.59734 13.17831 1.000 27.77237 266 ASP B CA 1
ATOM 5588 C C . ASP B 1 266 ? -10.99709 36.01046 12.86663 1.000 28.04985 266 ASP B C 1
ATOM 5589 O O . ASP B 1 266 ? -10.72220 35.58995 11.73506 1.000 28.07079 266 ASP B O 1
ATOM 5594 N N . GLU B 1 267 ? -10.12089 35.98170 13.86949 1.000 25.28087 267 GLU B N 1
ATOM 5595 C CA . GLU B 1 267 ? -8.76003 35.50888 13.66011 1.000 27.05295 267 GLU B CA 1
ATOM 5596 C C . GLU B 1 267 ? -8.74478 34.04108 13.25472 1.000 24.58735 267 GLU B C 1
ATOM 5597 O O . GLU B 1 267 ? -8.00013 33.64499 12.35096 1.000 23.83265 267 GLU B O 1
ATOM 5603 N N . GLN B 1 268 ? -9.57657 33.22384 13.89911 1.000 23.47260 268 GLN B N 1
ATOM 5604 C CA . GLN B 1 268 ? -9.60478 31.79880 13.58810 1.000 25.40327 268 GLN B CA 1
ATOM 5605 C C . GLN B 1 268 ? -10.19686 31.54241 12.20823 1.000 24.33523 268 GLN B C 1
ATOM 5606 O O . GLN B 1 268 ? -9.73548 30.65101 11.48544 1.000 23.33729 268 GLN B O 1
ATOM 5612 N N . LYS B 1 269 ? -11.22317 32.30728 11.83016 1.000 22.24252 269 LYS B N 1
ATOM 5613 C CA . LYS B 1 269 ? -11.78992 32.17771 10.49371 1.000 24.97961 269 LYS B CA 1
ATOM 5614 C C . LYS B 1 269 ? -10.74844 32.49583 9.43037 1.000 24.28477 269 LYS B C 1
ATOM 5615 O O . LYS B 1 269 ? -10.58610 31.74933 8.45962 1.000 22.30122 269 LYS B O 1
ATOM 5621 N N . VAL B 1 270 ? -10.02353 33.60106 9.60976 1.000 23.12734 270 VAL B N 1
ATOM 5622 C CA . VAL B 1 270 ? -9.02733 34.01798 8.62943 1.000 25.33049 270 VAL B CA 1
ATOM 5623 C C . VAL B 1 270 ? -7.87142 33.02534 8.57254 1.000 26.81358 270 VAL B C 1
ATOM 5624 O O . VAL B 1 270 ? -7.34124 32.73251 7.49222 1.000 25.72195 270 VAL B O 1
ATOM 5628 N N . LYS B 1 271 ? -7.45223 32.50153 9.72930 1.000 24.79056 271 LYS B N 1
ATOM 5629 C CA . LYS B 1 271 ? -6.39887 31.49062 9.73750 1.000 24.05123 271 LYS B CA 1
ATOM 5630 C C . LYS B 1 271 ? -6.86338 30.19140 9.09653 1.000 24.89690 271 LYS B C 1
ATOM 5631 O O . LYS B 1 271 ? -6.06583 29.50257 8.45133 1.000 24.96304 271 LYS B O 1
ATOM 5637 N N . ALA B 1 272 ? -8.13719 29.83311 9.27071 1.000 23.46837 272 ALA B N 1
ATOM 5638 C CA . ALA B 1 272 ? -8.67010 28.66900 8.57036 1.000 24.17807 272 ALA B CA 1
ATOM 5639 C C . ALA B 1 272 ? -8.51980 28.83512 7.06250 1.000 23.94923 272 ALA B C 1
ATOM 5640 O O . ALA B 1 272 ? -8.01629 27.93957 6.37416 1.000 24.02692 272 ALA B O 1
ATOM 5642 N N . GLU B 1 273 ? -8.91985 29.99784 6.53814 1.000 23.26768 273 GLU B N 1
ATOM 5643 C CA . GLU B 1 273 ? -8.76851 30.26494 5.11071 1.000 23.83547 273 GLU B CA 1
ATOM 5644 C C . GLU B 1 273 ? -7.29972 30.31800 4.70977 1.000 25.40709 273 GLU B C 1
ATOM 5645 O O . GLU B 1 273 ? -6.92018 29.82776 3.63946 1.000 25.45107 273 GLU B O 1
ATOM 5651 N N . PHE B 1 274 ? -6.46036 30.91336 5.55741 1.000 24.90169 274 PHE B N 1
ATOM 5652 C CA . PHE B 1 274 ? -5.05600 31.10167 5.21038 1.000 25.31505 274 PHE B CA 1
ATOM 5653 C C . PHE B 1 274 ? -4.35238 29.76496 5.00172 1.000 23.70687 274 PHE B C 1
ATOM 5654 O O . PHE B 1 274 ? -3.69275 29.54809 3.97879 1.000 25.11173 274 PHE B O 1
ATOM 5662 N N . PHE B 1 275 ? -4.48279 28.85121 5.95920 1.000 25.30594 275 PHE B N 1
ATOM 5663 C CA . PHE B 1 275 ? -3.72388 27.60984 5.88664 1.000 26.16572 275 PHE B CA 1
ATOM 5664 C C . PHE B 1 275 ? -4.28586 26.62487 4.87354 1.000 29.30557 275 PHE B C 1
ATOM 5665 O O . PHE B 1 275 ? -3.60926 25.64444 4.54710 1.000 31.76682 275 PHE B O 1
ATOM 5673 N N . GLU B 1 276 ? -5.48758 26.86207 4.36386 1.000 24.87184 276 GLU B N 1
ATOM 5674 C CA . GLU B 1 276 ? -6.04142 26.05771 3.28895 1.000 30.24107 276 GLU B CA 1
ATOM 5675 C C . GLU B 1 276 ? -5.70753 26.62756 1.91838 1.000 29.71887 276 GLU B C 1
ATOM 5676 O O . GLU B 1 276 ? -6.05089 26.01450 0.90142 1.000 32.26981 276 GLU B O 1
ATOM 5682 N N . HIS B 1 277 ? -5.03317 27.77559 1.87192 1.000 27.02227 277 HIS B N 1
ATOM 5683 C CA . HIS B 1 277 ? -4.76423 28.50372 0.63243 1.000 28.11353 277 HIS B CA 1
ATOM 5684 C C . HIS B 1 277 ? -3.35251 28.14816 0.17448 1.000 28.86263 277 HIS B C 1
ATOM 5685 O O . HIS B 1 277 ? -2.39064 28.85212 0.48145 1.000 27.90566 277 HIS B O 1
ATOM 5692 N N . THR B 1 278 ? -3.23273 27.04802 -0.57344 1.000 28.11746 278 THR B N 1
ATOM 5693 C CA . THR B 1 278 ? -1.91354 26.52617 -0.93386 1.000 29.71420 278 THR B CA 1
ATOM 5694 C C . THR B 1 278 ? -0.97833 27.53799 -1.59032 1.000 27.50467 278 THR B C 1
ATOM 5695 O O . THR B 1 278 ? 0.19690 27.57982 -1.19070 1.000 30.83512 278 THR B O 1
ATOM 5699 N N . PRO B 1 279 ? -1.39118 28.37204 -2.55634 1.000 29.53574 279 PRO B N 1
ATOM 5700 C CA . PRO B 1 279 ? -0.42014 29.30098 -3.15943 1.000 30.64918 279 PRO B CA 1
ATOM 5701 C C . PRO B 1 279 ? 0.07200 30.35672 -2.19281 1.000 31.69374 279 PRO B C 1
ATOM 5702 O O . PRO B 1 279 ? 1.02262 31.08042 -2.51723 1.000 31.57658 279 PRO B O 1
ATOM 5706 N N . LEU B 1 280 ? -0.53909 30.46593 -1.01639 1.000 28.25609 280 LEU B N 1
ATOM 5707 C CA . LEU B 1 280 ? -0.11855 31.42857 -0.00947 1.000 29.14273 280 LEU B CA 1
ATOM 5708 C C . LEU B 1 280 ? 0.62191 30.72993 1.12572 1.000 27.44718 280 LEU B C 1
ATOM 5709 O O . LEU B 1 280 ? 1.84947 30.80679 1.19153 1.000 28.10560 280 LEU B O 1
ATOM 5714 N N . SER B 1 281 ? -0.08777 30.01324 2.00241 1.000 26.11190 281 SER B N 1
ATOM 5715 C CA . SER B 1 281 ? 0.54110 29.47542 3.20655 1.000 26.95866 281 SER B CA 1
ATOM 5716 C C . SER B 1 281 ? 1.58598 28.42199 2.86916 1.000 26.40315 281 SER B C 1
ATOM 5717 O O . SER B 1 281 ? 2.63373 28.34410 3.52084 1.000 26.12316 281 SER B O 1
ATOM 5720 N N . VAL B 1 282 ? 1.31555 27.59572 1.86598 1.000 26.59954 282 VAL B N 1
ATOM 5721 C CA . VAL B 1 282 ? 2.23018 26.50877 1.54393 1.000 27.43787 282 VAL B CA 1
ATOM 5722 C C . VAL B 1 282 ? 3.35510 26.99882 0.64004 1.000 28.45504 282 VAL B C 1
ATOM 5723 O O . VAL B 1 282 ? 4.53737 26.75395 0.90582 1.000 30.10446 282 VAL B O 1
ATOM 5727 N N . THR B 1 283 ? 3.00936 27.72654 -0.42365 1.000 27.40270 283 THR B N 1
ATOM 5728 C CA . THR B 1 283 ? 4.01447 28.11415 -1.40896 1.000 28.20157 283 THR B CA 1
ATOM 5729 C C . THR B 1 283 ? 4.94805 29.19135 -0.87117 1.000 27.96481 283 THR B C 1
ATOM 5730 O O . THR B 1 283 ? 6.15425 29.16289 -1.14141 1.000 28.16049 283 THR B O 1
ATOM 5734 N N . LEU B 1 284 ? 4.41969 30.14299 -0.10245 1.000 27.36738 284 LEU B N 1
ATOM 5735 C CA . LEU B 1 284 ? 5.19046 31.32635 0.25335 1.000 28.96102 284 LEU B CA 1
ATOM 5736 C C . LEU B 1 284 ? 5.79145 31.27838 1.65374 1.000 26.94817 284 LEU B C 1
ATOM 5737 O O . LEU B 1 284 ? 6.55025 32.18590 2.00988 1.000 26.53110 284 LEU B O 1
ATOM 5742 N N . SER B 1 285 ? 5.49034 30.26090 2.45790 1.000 23.95832 285 SER B N 1
ATOM 5743 C CA . SER B 1 285 ? 6.21525 30.12780 3.71786 1.000 24.73668 285 SER B CA 1
ATOM 5744 C C . SER B 1 285 ? 7.70266 29.85243 3.50480 1.000 26.87525 285 SER B C 1
ATOM 5745 O O . SER B 1 285 ? 8.51353 30.41212 4.26482 1.000 25.68052 285 SER B O 1
ATOM 5748 N N . PRO B 1 286 ? 8.13693 29.05499 2.51664 1.000 25.83047 286 PRO B N 1
ATOM 5749 C CA . PRO B 1 286 ? 9.58191 28.99348 2.24030 1.000 25.90885 286 PRO B CA 1
ATOM 5750 C C . PRO B 1 286 ? 10.16484 30.32488 1.80793 1.000 25.63442 286 PRO B C 1
ATOM 5751 O O . PRO B 1 286 ? 11.32602 30.61056 2.12557 1.000 27.03937 286 PRO B O 1
ATOM 5755 N N . ARG B 1 287 ? 9.39915 31.14906 1.08849 1.000 25.68186 287 ARG B N 1
ATOM 5756 C CA . ARG B 1 287 ? 9.88118 32.48035 0.73568 1.000 26.87481 287 ARG B CA 1
ATOM 5757 C C . ARG B 1 287 ? 10.18207 33.29958 1.98196 1.000 28.48681 287 ARG B C 1
ATOM 5758 O O . ARG B 1 287 ? 11.24889 33.91471 2.09064 1.000 28.25700 287 ARG B O 1
ATOM 5766 N N . ALA B 1 288 ? 9.24527 33.32610 2.93369 1.000 26.54814 288 ALA B N 1
ATOM 5767 C CA . ALA B 1 288 ? 9.47135 34.07605 4.16382 1.000 27.38336 288 ALA B CA 1
ATOM 5768 C C . ALA B 1 288 ? 10.70440 33.56553 4.90004 1.000 29.25322 288 ALA B C 1
ATOM 5769 O O . ALA B 1 288 ? 11.53872 34.35924 5.35208 1.000 28.33595 288 ALA B O 1
ATOM 5771 N N . ALA B 1 289 ? 10.84960 32.24155 5.00723 1.000 26.85484 289 ALA B N 1
ATOM 5772 C CA . ALA B 1 289 ? 12.02694 31.67420 5.65748 1.000 28.85014 289 ALA B CA 1
ATOM 5773 C C . ALA B 1 289 ? 13.30341 32.04744 4.91340 1.000 28.34167 289 ALA B C 1
ATOM 5774 O O . ALA B 1 289 ? 14.31772 32.38609 5.53579 1.000 27.64424 289 ALA B O 1
ATOM 5776 N N . ALA B 1 290 ? 13.27418 31.98474 3.58006 1.000 27.97956 290 ALA B N 1
ATOM 5777 C CA . ALA B 1 290 ? 14.44841 32.35855 2.79847 1.000 28.87295 290 ALA B CA 1
ATOM 5778 C C . ALA B 1 290 ? 14.80134 33.82469 3.00297 1.000 28.93097 290 ALA B C 1
ATOM 5779 O O . ALA B 1 290 ? 15.98191 34.17696 3.11032 1.000 30.31481 290 ALA B O 1
ATOM 5781 N N . MET B 1 291 ? 13.78859 34.69435 3.05591 1.000 28.88402 291 MET B N 1
ATOM 5782 C CA A MET B 1 291 ? 14.03233 36.11940 3.26564 0.500 30.31144 291 MET B CA 1
ATOM 5783 C CA B MET B 1 291 ? 14.05350 36.11417 3.25647 0.500 30.31944 291 MET B CA 1
ATOM 5784 C C . MET B 1 291 ? 14.62805 36.38130 4.64242 1.000 32.46469 291 MET B C 1
ATOM 5785 O O . MET B 1 291 ? 15.51646 37.22799 4.79429 1.000 34.51071 291 MET B O 1
ATOM 5794 N N . ALA B 1 292 ? 14.14851 35.66392 5.66005 1.000 30.49623 292 ALA B N 1
ATOM 5795 C CA . ALA B 1 292 ? 14.65754 35.83859 7.01315 1.000 32.53522 292 ALA B CA 1
ATOM 5796 C C . ALA B 1 292 ? 16.07434 35.30924 7.19062 1.000 31.81071 292 ALA B C 1
ATOM 5797 O O . ALA B 1 292 ? 16.66978 35.53584 8.24764 1.000 37.40767 292 ALA B O 1
ATOM 5799 N N . HIS B 1 293 ? 16.63722 34.62778 6.19393 1.000 33.23596 293 HIS B N 1
ATOM 5800 C CA . HIS B 1 293 ? 17.95304 34.01778 6.33845 1.000 32.58823 293 HIS B CA 1
ATOM 5801 C C . HIS B 1 293 ? 18.94084 34.50073 5.28675 1.000 32.01818 293 HIS B C 1
ATOM 5802 O O . HIS B 1 293 ? 20.05503 33.97022 5.21749 1.000 32.44284 293 HIS B O 1
ATOM 5809 N N . ASP B 1 294 ? 18.56469 35.48602 4.47091 1.000 35.54248 294 ASP B N 1
ATOM 5810 C CA . ASP B 1 294 ? 19.48601 36.13642 3.53696 1.000 38.45691 294 ASP B CA 1
ATOM 5811 C C . ASP B 1 294 ? 20.21748 35.10962 2.67406 1.000 38.68538 294 ASP B C 1
ATOM 5812 O O . ASP B 1 294 ? 21.44654 35.08828 2.59459 1.000 42.15066 294 ASP B O 1
ATOM 5817 N N . LEU B 1 295 ? 19.44647 34.24286 2.02545 1.000 34.57901 295 LEU B N 1
ATOM 5818 C CA . LEU B 1 295 ? 20.03356 33.21623 1.18103 1.000 32.70806 295 LEU B CA 1
ATOM 5819 C C . LEU B 1 295 ? 20.30910 33.77519 -0.20779 1.000 29.33815 295 LEU B C 1
ATOM 5820 O O . LEU B 1 295 ? 19.58831 34.64632 -0.70299 1.000 31.71039 295 LEU B O 1
ATOM 5825 N N . ASP B 1 296 ? 21.36815 33.26947 -0.83641 1.000 32.52303 296 ASP B N 1
ATOM 5826 C CA . ASP B 1 296 ? 21.62874 33.61656 -2.22451 1.000 32.78378 296 ASP B CA 1
ATOM 5827 C C . ASP B 1 296 ? 20.77115 32.74262 -3.13894 1.000 32.57716 296 ASP B C 1
ATOM 5828 O O . ASP B 1 296 ? 19.96245 31.93183 -2.67844 1.000 30.32199 296 ASP B O 1
ATOM 5833 N N . LEU B 1 297 ? 20.94799 32.90908 -4.45397 1.000 29.01650 297 LEU B N 1
ATOM 5834 C CA . LEU B 1 297 ? 20.08160 32.22524 -5.41110 1.000 31.76448 297 LEU B CA 1
ATOM 5835 C C . LEU B 1 297 ? 20.15788 30.71094 -5.25044 1.000 31.33097 297 LEU B C 1
ATOM 5836 O O . LEU B 1 297 ? 19.12716 30.02475 -5.23526 1.000 28.33564 297 LEU B O 1
ATOM 5841 N N . ASP B 1 298 ? 21.37366 30.17053 -5.13457 1.000 28.95620 298 ASP B N 1
ATOM 5842 C CA . ASP B 1 298 ? 21.52647 28.74125 -4.87578 1.000 29.40171 298 ASP B CA 1
ATOM 5843 C C . ASP B 1 298 ? 20.78064 28.32804 -3.61413 1.000 30.18154 298 ASP B C 1
ATOM 5844 O O . ASP B 1 298 ? 20.08841 27.30475 -3.60128 1.000 27.78247 298 ASP B O 1
ATOM 5849 N N . GLY B 1 299 ? 20.91331 29.11111 -2.54202 1.000 30.51061 299 GLY B N 1
ATOM 5850 C CA . GLY B 1 299 ? 20.23091 28.78031 -1.30201 1.000 30.93630 299 GLY B CA 1
ATOM 5851 C C . GLY B 1 299 ? 18.72138 28.79039 -1.43226 1.000 28.94567 299 GLY B C 1
ATOM 5852 O O . GLY B 1 299 ? 18.03273 27.99794 -0.78208 1.000 27.83336 299 GLY B O 1
ATOM 5853 N N . TRP B 1 300 ? 18.18428 29.69200 -2.25716 1.000 26.70095 300 TRP B N 1
ATOM 5854 C CA . TRP B 1 300 ? 16.74517 29.70421 -2.50144 1.000 28.40608 300 TRP B CA 1
ATOM 5855 C C . TRP B 1 300 ? 16.30051 28.44190 -3.22906 1.000 28.33781 300 TRP B C 1
ATOM 5856 O O . TRP B 1 300 ? 15.33345 27.78652 -2.82161 1.000 27.73872 300 TRP B O 1
ATOM 5867 N N . ALA B 1 301 ? 16.99446 28.08839 -4.31487 1.000 25.88458 301 ALA B N 1
ATOM 5868 C CA . ALA B 1 301 ? 16.63142 26.89243 -5.06671 1.000 28.70874 301 ALA B CA 1
ATOM 5869 C C . ALA B 1 301 ? 16.74723 25.64568 -4.20242 1.000 25.76574 301 ALA B C 1
ATOM 5870 O O . ALA B 1 301 ? 15.90704 24.74364 -4.28717 1.000 28.37777 301 ALA B O 1
ATOM 5872 N N . GLN B 1 302 ? 17.77779 25.58287 -3.35823 1.000 24.87080 302 GLN B N 1
ATOM 5873 C CA . GLN B 1 302 ? 17.95481 24.43044 -2.48017 1.000 26.70308 302 GLN B CA 1
ATOM 5874 C C . GLN B 1 302 ? 16.86203 24.36750 -1.41821 1.000 24.49118 302 GLN B C 1
ATOM 5875 O O . GLN B 1 302 ? 16.27603 23.30560 -1.18719 1.000 25.22760 302 GLN B O 1
ATOM 5881 N N . LEU B 1 303 ? 16.56498 25.49659 -0.76830 1.000 24.10476 303 LEU B N 1
ATOM 5882 C CA . LEU B 1 303 ? 15.52078 25.50817 0.25750 1.000 25.58526 303 LEU B CA 1
ATOM 5883 C C . LEU B 1 303 ? 14.17288 25.09660 -0.32216 1.000 24.64772 303 LEU B C 1
ATOM 5884 O O . LEU B 1 303 ? 13.46019 24.26368 0.25340 1.000 26.01567 303 LEU B O 1
ATOM 5889 N N . PHE B 1 304 ? 13.81030 25.66521 -1.47246 1.000 24.49207 304 PHE B N 1
ATOM 5890 C CA . PHE B 1 304 ? 12.52333 25.33822 -2.07174 1.000 26.33397 304 PHE B CA 1
ATOM 5891 C C . PHE B 1 304 ? 12.46879 23.87429 -2.48612 1.000 25.69294 304 PHE B C 1
ATOM 5892 O O . PHE B 1 304 ? 11.42222 23.22917 -2.36115 1.000 25.81128 304 PHE B O 1
ATOM 5900 N N . LEU B 1 305 ? 13.59196 23.31864 -2.95098 1.000 25.54462 305 LEU B N 1
ATOM 5901 C CA . LEU B 1 305 ? 13.60325 21.89540 -3.27602 1.000 26.15892 305 LEU B CA 1
ATOM 5902 C C . LEU B 1 305 ? 13.43255 21.03833 -2.02703 1.000 24.27803 305 LEU B C 1
ATOM 5903 O O . LEU B 1 305 ? 12.69013 20.04960 -2.05347 1.000 23.10428 305 LEU B O 1
ATOM 5908 N N . VAL B 1 306 ? 14.11059 21.38838 -0.92461 1.000 22.97818 306 VAL B N 1
ATOM 5909 C CA . VAL B 1 306 ? 13.95911 20.59971 0.29807 1.000 22.54884 306 VAL B CA 1
ATOM 5910 C C . VAL B 1 306 ? 12.51986 20.66170 0.78219 1.000 22.51953 306 VAL B C 1
ATOM 5911 O O . VAL B 1 306 ? 11.93604 19.64719 1.18507 1.000 21.62517 306 VAL B O 1
ATOM 5915 N N . CYS B 1 307 ? 11.92513 21.85275 0.74181 1.000 21.84940 307 CYS B N 1
ATOM 5916 C CA . CYS B 1 307 ? 10.53814 22.00854 1.16180 1.000 24.63458 307 CYS B CA 1
ATOM 5917 C C . CYS B 1 307 ? 9.60128 21.24545 0.23673 1.000 22.62531 307 CYS B C 1
ATOM 5918 O O . CYS B 1 307 ? 8.72574 20.50353 0.69726 1.000 25.19965 307 CYS B O 1
ATOM 5921 N N . SER B 1 308 ? 9.78405 21.40499 -1.07568 1.000 23.52181 308 SER B N 1
ATOM 5922 C CA . SER B 1 308 ? 8.90736 20.74291 -2.03546 1.000 24.55338 308 SER B CA 1
ATOM 5923 C C . SER B 1 308 ? 9.04127 19.22682 -1.95774 1.000 23.87742 308 SER B C 1
ATOM 5924 O O . SER B 1 308 ? 8.04202 18.50233 -2.03409 1.000 22.89136 308 SER B O 1
ATOM 5927 N N . THR B 1 309 ? 10.26977 18.72713 -1.81285 1.000 23.56102 309 THR B N 1
ATOM 5928 C CA . THR B 1 309 ? 10.46557 17.29106 -1.64421 1.000 21.77440 309 THR B CA 1
ATOM 5929 C C . THR B 1 309 ? 9.74980 16.78436 -0.39902 1.000 21.54615 309 THR B C 1
ATOM 5930 O O . THR B 1 309 ? 9.11506 15.72279 -0.42561 1.000 21.37256 309 THR B O 1
ATOM 5934 N N . ALA B 1 310 ? 9.83607 17.53738 0.69928 1.000 20.61847 310 ALA B N 1
ATOM 5935 C CA . ALA B 1 310 ? 9.15692 17.14643 1.93062 1.000 22.85475 310 ALA B CA 1
ATOM 5936 C C . ALA B 1 310 ? 7.64382 17.12165 1.74676 1.000 20.21937 310 ALA B C 1
ATOM 5937 O O . ALA B 1 310 ? 6.97304 16.19670 2.22083 1.000 19.80799 310 ALA B O 1
ATOM 5939 N N . ARG B 1 311 ? 7.08712 18.13655 1.07525 1.000 19.23317 311 ARG B N 1
ATOM 5940 C CA . ARG B 1 311 ? 5.65033 18.15174 0.79819 1.000 21.91025 311 ARG B CA 1
ATOM 5941 C C . ARG B 1 311 ? 5.25391 16.97353 -0.07811 1.000 21.68106 311 ARG B C 1
ATOM 5942 O O . ARG B 1 311 ? 4.25654 16.29185 0.18464 1.000 23.18141 311 ARG B O 1
ATOM 5950 N N . PHE B 1 312 ? 6.01040 16.75597 -1.15537 1.000 20.92850 312 PHE B N 1
ATOM 5951 C CA . PHE B 1 312 ? 5.72510 15.68476 -2.10289 1.000 20.44766 312 PHE B CA 1
ATOM 5952 C C . PHE B 1 312 ? 5.69195 14.32911 -1.40779 1.000 22.16268 312 PHE B C 1
ATOM 5953 O O . PHE B 1 312 ? 4.69804 13.59531 -1.49211 1.000 21.24441 312 PHE B O 1
ATOM 5961 N N . ASP B 1 313 ? 6.77127 13.98593 -0.69551 1.000 20.22345 313 ASP B N 1
ATOM 5962 C CA . ASP B 1 313 ? 6.86158 12.66355 -0.08591 1.000 20.75137 313 ASP B CA 1
ATOM 5963 C C . ASP B 1 313 ? 5.93013 12.51513 1.11164 1.000 20.82233 313 ASP B C 1
ATOM 5964 O O . ASP B 1 313 ? 5.39064 11.42466 1.33779 1.000 19.21985 313 ASP B O 1
ATOM 5969 N N . SER B 1 314 ? 5.71924 13.57995 1.88690 1.000 20.36618 314 SER B N 1
ATOM 5970 C CA . SER B 1 314 ? 4.79520 13.45709 3.00897 1.000 20.68561 314 SER B CA 1
ATOM 5971 C C . SER B 1 314 ? 3.35692 13.33482 2.52236 1.000 18.29061 314 SER B C 1
ATOM 5972 O O . SER B 1 314 ? 2.55947 12.60549 3.11865 1.000 19.26577 314 SER B O 1
ATOM 5975 N N . LEU B 1 315 ? 3.00462 14.03098 1.43939 1.000 20.05955 315 LEU B N 1
ATOM 5976 C CA . LEU B 1 315 ? 1.62604 13.95866 0.95895 1.000 20.89466 315 LEU B CA 1
ATOM 5977 C C . LEU B 1 315 ? 1.33439 12.61673 0.30030 1.000 19.92546 315 LEU B C 1
ATOM 5978 O O . LEU B 1 315 ? 0.20693 12.11640 0.38974 1.000 20.17248 315 LEU B O 1
ATOM 5983 N N . ILE B 1 316 ? 2.32598 12.02560 -0.36987 1.000 20.87606 316 ILE B N 1
ATOM 5984 C CA . ILE B 1 316 ? 2.17167 10.66311 -0.87073 1.000 20.42711 316 ILE B CA 1
ATOM 5985 C C . ILE B 1 316 ? 1.83620 9.72138 0.27478 1.000 20.14685 316 ILE B C 1
ATOM 5986 O O . ILE B 1 316 ? 0.89102 8.92751 0.19675 1.000 20.50784 316 ILE B O 1
ATOM 5991 N N . ALA B 1 317 ? 2.59762 9.81126 1.36788 1.000 20.41503 317 ALA B N 1
ATOM 5992 C CA . ALA B 1 317 ? 2.32850 8.95870 2.51646 1.000 19.49531 317 ALA B CA 1
ATOM 5993 C C . ALA B 1 317 ? 0.97700 9.28174 3.13699 1.000 18.79069 317 ALA B C 1
ATOM 5994 O O . ALA B 1 317 ? 0.23898 8.37138 3.52682 1.000 19.97818 317 ALA B O 1
ATOM 5996 N N . ALA B 1 318 ? 0.62890 10.56914 3.22788 1.000 20.37563 318 ALA B N 1
ATOM 5997 C CA . ALA B 1 318 ? -0.68383 10.93339 3.75580 1.000 20.62100 318 ALA B CA 1
ATOM 5998 C C . ALA B 1 318 ? -1.80267 10.39080 2.87422 1.000 19.61286 318 ALA B C 1
ATOM 5999 O O . ALA B 1 318 ? -2.81928 9.90024 3.37904 1.000 20.38935 318 ALA B O 1
ATOM 6001 N N . TRP B 1 319 ? -1.63310 10.46946 1.55286 1.000 18.53377 319 TRP B N 1
ATOM 6002 C CA . TRP B 1 319 ? -2.66196 9.97381 0.64557 1.000 18.58059 319 TRP B CA 1
ATOM 6003 C C . TRP B 1 319 ? -2.75935 8.45673 0.69911 1.000 20.62565 319 TRP B C 1
ATOM 6004 O O . TRP B 1 319 ? -3.85359 7.89433 0.56862 1.000 20.75354 319 TRP B O 1
ATOM 6015 N N . HIS B 1 320 ? -1.62483 7.77838 0.88384 1.000 19.63023 320 HIS B N 1
ATOM 6016 C CA . HIS B 1 320 ? -1.64971 6.33488 1.09384 1.000 21.02203 320 HIS B CA 1
ATOM 6017 C C . HIS B 1 320 ? -2.49579 5.97995 2.31177 1.000 21.30768 320 HIS B C 1
ATOM 6018 O O . HIS B 1 320 ? -3.33791 5.07427 2.25843 1.000 23.77940 320 HIS B O 1
ATOM 6025 N N . HIS B 1 321 ? -2.29010 6.69331 3.42262 1.000 19.61924 321 HIS B N 1
ATOM 6026 C CA . HIS B 1 321 ? -3.06377 6.41966 4.63067 1.000 19.56084 321 HIS B CA 1
ATOM 6027 C C . HIS B 1 321 ? -4.49388 6.93735 4.53507 1.000 20.31604 321 HIS B C 1
ATOM 6028 O O . HIS B 1 321 ? -5.40072 6.33282 5.11769 1.000 19.66899 321 HIS B O 1
ATOM 6035 N N . LYS B 1 322 ? -4.71832 8.05725 3.83627 1.000 19.20717 322 LYS B N 1
ATOM 6036 C CA . LYS B 1 322 ? -6.08762 8.52439 3.63096 1.000 19.10672 322 LYS B CA 1
ATOM 6037 C C . LYS B 1 322 ? -6.93778 7.42642 3.00536 1.000 20.04655 322 LYS B C 1
ATOM 6038 O O . LYS B 1 322 ? -8.08667 7.20457 3.40588 1.000 19.66891 322 LYS B O 1
ATOM 6044 N N . ARG B 1 323 ? -6.37421 6.71766 2.02956 1.000 19.17083 323 ARG B N 1
ATOM 6045 C CA . ARG B 1 323 ? -7.09304 5.63029 1.37865 1.000 21.09375 323 ARG B CA 1
ATOM 6046 C C . ARG B 1 323 ? -7.19865 4.40603 2.28001 1.000 21.50019 323 ARG B C 1
ATOM 6047 O O . ARG B 1 323 ? -8.26521 3.78640 2.36489 1.000 20.55636 323 ARG B O 1
ATOM 6055 N N . ALA B 1 324 ? -6.11308 4.04531 2.96896 1.000 19.41172 324 ALA B N 1
ATOM 6056 C CA . ALA B 1 324 ? -6.14610 2.85784 3.81778 1.000 21.47914 324 ALA B CA 1
ATOM 6057 C C . ALA B 1 324 ? -7.13715 3.02753 4.96360 1.000 21.91417 324 ALA B C 1
ATOM 6058 O O . ALA B 1 324 ? -7.99292 2.16706 5.19021 1.000 23.87886 324 ALA B O 1
ATOM 6060 N N . TYR B 1 325 ? -7.08566 4.16376 5.65912 1.000 20.91039 325 TYR B N 1
ATOM 6061 C CA . TYR B 1 325 ? -8.00763 4.35071 6.77340 1.000 19.54893 325 TYR B CA 1
ATOM 6062 C C . TYR B 1 325 ? -9.38617 4.81322 6.31379 1.000 20.77690 325 TYR B C 1
ATOM 6063 O O . TYR B 1 325 ? -10.38960 4.43568 6.93200 1.000 20.36471 325 TYR B O 1
ATOM 6072 N N . ASP B 1 326 ? -9.45910 5.61748 5.25156 1.000 20.49454 326 ASP B N 1
ATOM 6073 C CA . ASP B 1 326 ? -10.73015 5.94736 4.59397 1.000 20.07880 326 ASP B CA 1
ATOM 6074 C C . ASP B 1 326 ? -11.75835 6.46662 5.60000 1.000 19.84615 326 ASP B C 1
ATOM 6075 O O . ASP B 1 326 ? -12.88331 5.97364 5.68992 1.000 19.86789 326 ASP B O 1
ATOM 6080 N N . THR B 1 327 ? -11.35793 7.48520 6.35715 1.000 17.63740 327 THR B N 1
ATOM 6081 C CA . THR B 1 327 ? -12.04832 7.88579 7.57664 1.000 18.59660 327 THR B CA 1
ATOM 6082 C C . THR B 1 327 ? -13.08114 8.99089 7.33482 1.000 18.85300 327 THR B C 1
ATOM 6083 O O . THR B 1 327 ? -12.92575 9.84739 6.45757 1.000 16.77472 327 THR B O 1
ATOM 6087 N N . VAL B 1 328 ? -14.14772 8.94709 8.14040 1.000 18.57782 328 VAL B N 1
ATOM 6088 C CA . VAL B 1 328 ? -15.25193 9.89395 8.05224 1.000 19.18311 328 VAL B CA 1
ATOM 6089 C C . VAL B 1 328 ? -14.79763 11.33173 8.33244 1.000 19.25548 328 VAL B C 1
ATOM 6090 O O . VAL B 1 328 ? -13.91657 11.58362 9.16494 1.000 18.02541 328 VAL B O 1
ATOM 6094 N N . ARG B 1 329 ? -15.43173 12.29439 7.63760 1.000 17.00948 329 ARG B N 1
ATOM 6095 C CA . ARG B 1 329 ? -15.22757 13.71950 7.86509 1.000 17.11488 329 ARG B CA 1
ATOM 6096 C C . ARG B 1 329 ? -16.19626 14.23683 8.92269 1.000 18.65729 329 ARG B C 1
ATOM 6097 O O . ARG B 1 329 ? -17.19915 13.58358 9.23507 1.000 19.69507 329 ARG B O 1
ATOM 6105 N N . PRO B 1 330 ? -15.91711 15.40942 9.50926 1.000 17.72075 330 PRO B N 1
ATOM 6106 C CA . PRO B 1 330 ? -16.76701 15.88645 10.61731 1.000 15.80903 330 PRO B CA 1
ATOM 6107 C C . PRO B 1 330 ? -18.23885 16.04899 10.27150 1.000 18.29024 330 PRO B C 1
ATOM 6108 O O . PRO B 1 330 ? -19.08533 15.72209 11.11474 1.000 20.26611 330 PRO B O 1
ATOM 6112 N N . PHE B 1 331 ? -18.58522 16.54622 9.07755 1.000 18.89235 331 PHE B N 1
ATOM 6113 C CA . PHE B 1 331 ? -20.00017 16.78429 8.79115 1.000 20.97205 331 PHE B CA 1
ATOM 6114 C C . PHE B 1 331 ? -20.81121 15.49306 8.88101 1.000 20.67703 331 PHE B C 1
ATOM 6115 O O . PHE B 1 331 ? -21.90655 15.48738 9.44895 1.000 20.60677 331 PHE B O 1
ATOM 6123 N N . SER B 1 332 ? -20.27134 14.37965 8.37395 1.000 19.83576 332 SER B N 1
ATOM 6124 C CA . SER B 1 332 ? -20.97482 13.10195 8.48584 1.000 19.98612 332 SER B CA 1
ATOM 6125 C C . SER B 1 332 ? -21.04644 12.63377 9.93483 1.000 20.94041 332 SER B C 1
ATOM 6126 O O . SER B 1 332 ? -22.06257 12.07162 10.36736 1.000 20.55650 332 SER B O 1
ATOM 6129 N N . ALA B 1 333 ? -19.97239 12.85212 10.69627 1.000 17.74541 333 ALA B N 1
ATOM 6130 C CA . ALA B 1 333 ? -19.93114 12.40729 12.08402 1.000 19.98973 333 ALA B CA 1
ATOM 6131 C C . ALA B 1 333 ? -20.88346 13.22002 12.95295 1.000 18.30667 333 ALA B C 1
ATOM 6132 O O . ALA B 1 333 ? -21.53038 12.67354 13.85369 1.000 20.72645 333 ALA B O 1
ATOM 6134 N N . VAL B 1 334 ? -20.97652 14.52719 12.70121 1.000 18.81882 334 VAL B N 1
ATOM 6135 C CA . VAL B 1 334 ? -21.96644 15.35610 13.38463 1.000 19.47530 334 VAL B CA 1
ATOM 6136 C C . VAL B 1 334 ? -23.37262 14.81930 13.13719 1.000 20.30355 334 VAL B C 1
ATOM 6137 O O . VAL B 1 334 ? -24.18976 14.72695 14.06101 1.000 20.77103 334 VAL B O 1
ATOM 6141 N N . ARG B 1 335 ? -23.67042 14.44076 11.88864 1.000 22.00719 335 ARG B N 1
ATOM 6142 C CA A ARG B 1 335 ? -25.00172 13.93642 11.56224 0.500 22.50741 335 ARG B CA 1
ATOM 6143 C CA B ARG B 1 335 ? -25.00314 13.93865 11.56364 0.500 22.49709 335 ARG B CA 1
ATOM 6144 C C . ARG B 1 335 ? -25.27225 12.59772 12.23514 1.000 22.66530 335 ARG B C 1
ATOM 6145 O O . ARG B 1 335 ? -26.38722 12.34990 12.70907 1.000 21.38324 335 ARG B O 1
ATOM 6160 N N . HIS B 1 336 ? -24.26868 11.71732 12.28170 1.000 21.09958 336 HIS B N 1
ATOM 6161 C CA . HIS B 1 336 ? -24.44646 10.43484 12.95829 1.000 22.32840 336 HIS B CA 1
ATOM 6162 C C . HIS B 1 336 ? -24.78881 10.61519 14.43131 1.000 22.08688 336 HIS B C 1
ATOM 6163 O O . HIS B 1 336 ? -25.69365 9.94943 14.95252 1.000 22.43092 336 HIS B O 1
ATOM 6170 N N . VAL B 1 337 ? -24.09116 11.52396 15.11456 1.000 20.31564 337 VAL B N 1
ATOM 6171 C CA . VAL B 1 337 ? -24.26950 11.66362 16.55516 1.000 20.29872 337 VAL B CA 1
ATOM 6172 C C . VAL B 1 337 ? -25.60793 12.31874 16.87700 1.000 23.26136 337 VAL B C 1
ATOM 6173 O O . VAL B 1 337 ? -26.30306 11.90992 17.81565 1.000 22.15400 337 VAL B O 1
ATOM 6177 N N . TYR B 1 338 ? -25.98471 13.35447 16.12279 1.000 22.57300 338 TYR B N 1
ATOM 6178 C CA . TYR B 1 338 ? -27.11903 14.18773 16.48869 1.000 22.64268 338 TYR B CA 1
ATOM 6179 C C . TYR B 1 338 ? -28.29065 14.13593 15.51977 1.000 25.39437 338 TYR B C 1
ATOM 6180 O O . TYR B 1 338 ? -29.38135 14.58745 15.88555 1.000 25.29739 338 TYR B O 1
ATOM 6189 N N . GLY B 1 339 ? -28.11424 13.60215 14.31613 1.000 23.30215 339 GLY B N 1
ATOM 6190 C CA . GLY B 1 339 ? -29.22486 13.55101 13.37703 1.000 23.66448 339 GLY B CA 1
ATOM 6191 C C . GLY B 1 339 ? -29.71542 14.94799 13.03761 1.000 25.90470 339 GLY B C 1
ATOM 6192 O O . GLY B 1 339 ? -28.96786 15.78976 12.52543 1.000 24.21111 339 GLY B O 1
ATOM 6193 N N . SER B 1 340 ? -30.98908 15.21122 13.32703 1.000 26.95751 340 SER B N 1
ATOM 6194 C CA . SER B 1 340 ? -31.59160 16.52145 13.11108 1.000 25.51590 340 SER B CA 1
ATOM 6195 C C . SER B 1 340 ? -31.64413 17.37150 14.37538 1.000 24.57230 340 SER B C 1
ATOM 6196 O O . SER B 1 340 ? -32.15554 18.49187 14.32635 1.000 24.97058 340 SER B O 1
ATOM 6199 N N . LYS B 1 341 ? -31.13212 16.87126 15.49638 1.000 24.95446 341 LYS B N 1
ATOM 6200 C CA . LYS B 1 341 ? -31.23011 17.59296 16.75462 1.000 24.48832 341 LYS B CA 1
ATOM 6201 C C . LYS B 1 341 ? -30.43106 18.89459 16.69084 1.000 27.61509 341 LYS B C 1
ATOM 6202 O O . LYS B 1 341 ? -29.40607 18.97412 16.00545 1.000 26.78857 341 LYS B O 1
ATOM 6208 N N . PRO B 1 342 ? -30.87768 19.93064 17.39726 1.000 26.01529 342 PRO B N 1
ATOM 6209 C CA . PRO B 1 342 ? -30.14266 21.19874 17.37250 1.000 25.62118 342 PRO B CA 1
ATOM 6210 C C . PRO B 1 342 ? -28.83255 21.09163 18.13544 1.000 27.88507 342 PRO B C 1
ATOM 6211 O O . PRO B 1 342 ? -28.72772 20.38355 19.13831 1.000 26.98504 342 PRO B O 1
ATOM 6215 N N . VAL B 1 343 ? -27.81750 21.78998 17.63439 1.000 27.11876 343 VAL B N 1
ATOM 6216 C CA . VAL B 1 343 ? -26.53031 21.87808 18.30076 1.000 26.53825 343 VAL B CA 1
ATOM 6217 C C . VAL B 1 343 ? -26.14470 23.34745 18.36767 1.000 27.35529 343 VAL B C 1
ATOM 6218 O O . VAL B 1 343 ? -26.73596 24.19818 17.70487 1.000 25.15512 343 VAL B O 1
ATOM 6222 N N . THR B 1 344 ? -25.14622 23.63696 19.19432 1.000 26.80267 344 THR B N 1
ATOM 6223 C CA . THR B 1 344 ? -24.57893 24.97238 19.30798 1.000 25.63905 344 THR B CA 1
ATOM 6224 C C . THR B 1 344 ? -23.30059 25.02462 18.48245 1.000 25.41833 344 THR B C 1
ATOM 6225 O O . THR B 1 344 ? -22.33686 24.30806 18.77742 1.000 24.13332 344 THR B O 1
ATOM 6229 N N . ALA B 1 345 ? -23.29816 25.86048 17.45176 1.000 24.20725 345 ALA B N 1
ATOM 6230 C CA . ALA B 1 345 ? -22.19599 25.91587 16.49768 1.000 22.58441 345 ALA B CA 1
ATOM 6231 C C . ALA B 1 345 ? -22.39517 27.14286 15.61940 1.000 21.62319 345 ALA B C 1
ATOM 6232 O O . ALA B 1 345 ? -23.35346 27.90254 15.78740 1.000 23.91249 345 ALA B O 1
ATOM 6234 N N . TRP B 1 346 ? -21.47608 27.33025 14.67649 1.000 21.04681 346 TRP B N 1
ATOM 6235 C CA . TRP B 1 346 ? -21.64842 28.35913 13.66177 1.000 21.19879 346 TRP B CA 1
ATOM 6236 C C . TRP B 1 346 ? -22.95874 28.13269 12.91993 1.000 21.57872 346 TRP B C 1
ATOM 6237 O O . TRP B 1 346 ? -23.28116 27.00431 12.53634 1.000 21.41997 346 TRP B O 1
ATOM 6248 N N . GLY B 1 347 ? -23.72868 29.20300 12.74663 1.000 21.30343 347 GLY B N 1
ATOM 6249 C CA . GLY B 1 347 ? -24.99924 29.10688 12.05861 1.000 22.60019 347 GLY B CA 1
ATOM 6250 C C . GLY B 1 347 ? -24.92864 29.27977 10.56463 1.000 23.23343 347 GLY B C 1
ATOM 6251 O O . GLY B 1 347 ? -25.93462 29.09485 9.87514 1.000 23.93690 347 GLY B O 1
ATOM 6252 N N . GLY B 1 348 ? -23.75996 29.62189 10.03837 1.000 21.87769 348 GLY B N 1
ATOM 6253 C CA . GLY B 1 348 ? -23.61531 29.89013 8.62962 1.000 24.10222 348 GLY B CA 1
ATOM 6254 C C . GLY B 1 348 ? -23.30342 31.34981 8.37451 1.000 24.64319 348 GLY B C 1
ATOM 6255 O O . GLY B 1 348 ? -23.19869 32.15629 9.30476 1.000 24.57419 348 GLY B O 1
ATOM 6256 N N . PRO B 1 349 ? -23.12971 31.70949 7.10469 1.000 24.36146 349 PRO B N 1
ATOM 6257 C CA . PRO B 1 349 ? -22.70445 33.07461 6.76527 1.000 27.34951 349 PRO B CA 1
ATOM 6258 C C . PRO B 1 349 ? -23.61336 34.13491 7.37184 1.000 28.70592 349 PRO B C 1
ATOM 6259 O O . PRO B 1 349 ? -24.84085 34.04613 7.29896 1.000 28.36821 349 PRO B O 1
ATOM 6263 N N . GLY B 1 350 ? -22.99251 35.12585 8.01104 1.000 28.31106 350 GLY B N 1
ATOM 6264 C CA . GLY B 1 350 ? -23.69060 36.23969 8.61720 1.000 27.07368 350 GLY B CA 1
ATOM 6265 C C . GLY B 1 350 ? -24.42436 35.94412 9.90604 1.000 29.29733 350 GLY B C 1
ATOM 6266 O O . GLY B 1 350 ? -25.04565 36.85571 10.46143 1.000 31.96547 350 GLY B O 1
ATOM 6267 N N . LYS B 1 351 ? -24.37232 34.71290 10.41565 1.000 25.52569 351 LYS B N 1
ATOM 6268 C CA . LYS B 1 351 ? -25.17040 34.35043 11.57815 1.000 25.90990 351 LYS B CA 1
ATOM 6269 C C . LYS B 1 351 ? -24.38081 34.20886 12.87189 1.000 26.99302 351 LYS B C 1
ATOM 6270 O O . LYS B 1 351 ? -24.99298 34.20631 13.94386 1.000 26.80838 351 LYS B O 1
ATOM 6276 N N . GLY B 1 352 ? -23.05705 34.08360 12.80554 1.000 25.86262 352 GLY B N 1
ATOM 6277 C CA . GLY B 1 352 ? -22.31666 33.84790 14.02883 1.000 25.81429 352 GLY B CA 1
ATOM 6278 C C . GLY B 1 352 ? -22.73521 32.53683 14.68438 1.000 27.47981 352 GLY B C 1
ATOM 6279 O O . GLY B 1 352 ? -23.33342 31.64893 14.06815 1.000 25.51967 352 GLY B O 1
ATOM 6280 N N . THR B 1 353 ? -22.42138 32.43462 15.97080 1.000 25.34030 353 THR B N 1
ATOM 6281 C CA . THR B 1 353 ? -22.78839 31.25742 16.74483 1.000 25.89308 353 THR B CA 1
ATOM 6282 C C . THR B 1 353 ? -24.27361 31.28792 17.07021 1.000 25.79108 353 THR B C 1
ATOM 6283 O O . THR B 1 353 ? -24.80114 32.30918 17.51924 1.000 25.08687 353 THR B O 1
ATOM 6287 N N . VAL B 1 354 ? -24.94519 30.16483 16.83899 1.000 25.32114 354 VAL B N 1
ATOM 6288 C CA . VAL B 1 354 ? -26.35571 30.01805 17.15448 1.000 28.62271 354 VAL B CA 1
ATOM 6289 C C . VAL B 1 354 ? -26.50694 28.82717 18.08677 1.000 29.43677 354 VAL B C 1
ATOM 6290 O O . VAL B 1 354 ? -25.67420 27.91620 18.12024 1.000 28.07304 354 VAL B O 1
ATOM 6294 N N . GLU B 1 355 ? -27.58288 28.85435 18.86406 1.000 31.94854 355 GLU B N 1
ATOM 6295 C CA . GLU B 1 355 ? -27.83770 27.81430 19.84594 1.000 32.36670 355 GLU B CA 1
ATOM 6296 C C . GLU B 1 355 ? -28.55692 26.60863 19.26429 1.000 34.92346 355 GLU B C 1
ATOM 6297 O O . GLU B 1 355 ? -28.52495 25.53447 19.87672 1.000 37.61171 355 GLU B O 1
ATOM 6303 N N . SER B 1 356 ? -29.21500 26.75326 18.11324 1.000 26.26782 356 SER B N 1
ATOM 6304 C CA . SER B 1 356 ? -30.10478 25.71146 17.61562 1.000 30.70957 356 SER B CA 1
ATOM 6305 C C . SER B 1 356 ? -30.02912 25.58199 16.09412 1.000 28.27044 356 SER B C 1
ATOM 6306 O O . SER B 1 356 ? -31.00919 25.73600 15.37240 1.000 33.17620 356 SER B O 1
ATOM 6309 N N . ILE B 1 357 ? -28.84564 25.26449 15.58467 1.000 26.41344 357 ILE B N 1
ATOM 6310 C CA . ILE B 1 357 ? -28.74158 24.84742 14.19075 1.000 25.03080 357 ILE B CA 1
ATOM 6311 C C . ILE B 1 357 ? -28.93360 23.33516 14.15780 1.000 23.54776 357 ILE B C 1
ATOM 6312 O O . ILE B 1 357 ? -28.26499 22.61241 14.91121 1.000 24.04578 357 ILE B O 1
ATOM 6317 N N . PRO B 1 358 ? -29.86755 22.81648 13.36322 1.000 23.28323 358 PRO B N 1
ATOM 6318 C CA . PRO B 1 358 ? -29.99469 21.35974 13.24946 1.000 24.00285 358 PRO B CA 1
ATOM 6319 C C . PRO B 1 358 ? -28.66680 20.76120 12.81505 1.000 24.80960 358 PRO B C 1
ATOM 6320 O O . PRO B 1 358 ? -27.98406 21.29719 11.93938 1.000 22.95365 358 PRO B O 1
ATOM 6324 N N . ALA B 1 359 ? -28.29285 19.65056 13.45520 1.000 22.74398 359 ALA B N 1
ATOM 6325 C CA . ALA B 1 359 ? -26.99174 19.04880 13.18030 1.000 23.94269 359 ALA B CA 1
ATOM 6326 C C . ALA B 1 359 ? -26.85480 18.65616 11.71604 1.000 23.69419 359 ALA B C 1
ATOM 6327 O O . ALA B 1 359 ? -25.76570 18.75629 11.14115 1.000 25.67236 359 ALA B O 1
ATOM 6329 N N . ASP B 1 360 ? -27.94378 18.20207 11.09393 1.000 23.55274 360 ASP B N 1
ATOM 6330 C CA . ASP B 1 360 ? -27.88300 17.82102 9.68871 1.000 25.32150 360 ASP B CA 1
ATOM 6331 C C . ASP B 1 360 ? -27.90427 19.02136 8.75253 1.000 25.41396 360 ASP B C 1
ATOM 6332 O O . ASP B 1 360 ? -27.89617 18.83772 7.53096 1.000 25.27345 360 ASP B O 1
ATOM 6337 N N . GLU B 1 361 ? -27.91376 20.23900 9.28882 1.000 22.45889 361 GLU B N 1
ATOM 6338 C CA . GLU B 1 361 ? -27.71203 21.43805 8.49075 1.000 21.44805 361 GLU B CA 1
ATOM 6339 C C . GLU B 1 361 ? -26.39948 22.13523 8.82441 1.000 21.22246 361 GLU B C 1
ATOM 6340 O O . GLU B 1 361 ? -26.08879 23.16865 8.22467 1.000 21.36983 361 GLU B O 1
ATOM 6346 N N . TRP B 1 362 ? -25.61939 21.58886 9.75520 1.000 19.38182 362 TRP B N 1
ATOM 6347 C CA . TRP B 1 362 ? -24.32437 22.15925 10.10275 1.000 21.29127 362 TRP B CA 1
ATOM 6348 C C . TRP B 1 362 ? -23.31241 21.96205 8.97952 1.000 21.79806 362 TRP B C 1
ATOM 6349 O O . TRP B 1 362 ? -23.32406 20.95484 8.26824 1.000 24.01676 362 TRP B O 1
ATOM 6360 N N . THR B 1 363 ? -22.41684 22.93464 8.83451 1.000 19.97672 363 THR B N 1
ATOM 6361 C CA . THR B 1 363 ? -21.28502 22.79580 7.93503 1.000 21.05053 363 THR B CA 1
ATOM 6362 C C . THR B 1 363 ? -20.05588 23.42666 8.57325 1.000 22.24139 363 THR B C 1
ATOM 6363 O O . THR B 1 363 ? -20.16150 24.36395 9.36856 1.000 19.45112 363 THR B O 1
ATOM 6367 N N . GLY B 1 364 ? -18.88482 22.89050 8.23594 1.000 21.33148 364 GLY B N 1
ATOM 6368 C CA . GLY B 1 364 ? -17.65460 23.54979 8.62050 1.000 19.86208 364 GLY B CA 1
ATOM 6369 C C . GLY B 1 364 ? -17.55791 24.93772 8.01803 1.000 21.56961 364 GLY B C 1
ATOM 6370 O O . GLY B 1 364 ? -18.21371 25.26075 7.02313 1.000 22.48002 364 GLY B O 1
ATOM 6371 N N . TYR B 1 365 ? -16.71222 25.77445 8.62849 1.000 20.00063 365 TYR B N 1
ATOM 6372 C CA . TYR B 1 365 ? -16.54913 27.13423 8.12243 1.000 21.76094 365 TYR B CA 1
ATOM 6373 C C . TYR B 1 365 ? -16.10217 27.13651 6.66411 1.000 25.05162 365 TYR B C 1
ATOM 6374 O O . TYR B 1 365 ? -16.56018 27.96538 5.86978 1.000 26.14947 365 TYR B O 1
ATOM 6383 N N . LEU B 1 366 ? -15.21539 26.21238 6.28994 1.000 20.45352 366 LEU B N 1
ATOM 6384 C CA . LEU B 1 366 ? -14.77933 26.09332 4.91006 1.000 23.72441 366 LEU B CA 1
ATOM 6385 C C . LEU B 1 366 ? -15.35647 24.82974 4.28247 1.000 24.26491 366 LEU B C 1
ATOM 6386 O O . LEU B 1 366 ? -15.64647 23.85886 4.98853 1.000 23.29515 366 LEU B O 1
ATOM 6391 N N . PRO B 1 367 ? -15.56630 24.81955 2.96821 1.000 25.19915 367 PRO B N 1
ATOM 6392 C CA . PRO B 1 367 ? -16.04022 23.59292 2.31211 1.000 28.34930 367 PRO B CA 1
ATOM 6393 C C . PRO B 1 367 ? -15.07805 22.43908 2.55507 1.000 25.16000 367 PRO B C 1
ATOM 6394 O O . PRO B 1 367 ? -13.86837 22.56124 2.35145 1.000 23.12264 367 PRO B O 1
ATOM 6398 N N . VAL B 1 368 ? -15.63277 21.31086 2.99771 1.000 22.53405 368 VAL B N 1
ATOM 6399 C CA . VAL B 1 368 ? -14.81136 20.17576 3.39403 1.000 23.58705 368 VAL B CA 1
ATOM 6400 C C . VAL B 1 368 ? -14.08726 19.60893 2.17864 1.000 23.9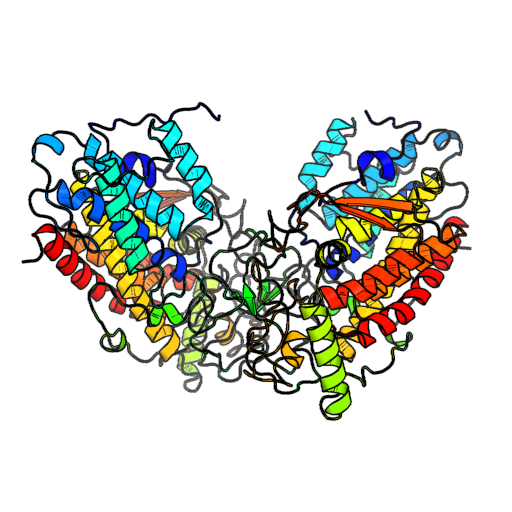1174 368 VAL B C 1
ATOM 6401 O O . VAL B 1 368 ? -14.64900 19.51822 1.07775 1.000 21.26249 368 VAL B O 1
ATOM 6405 N N . GLY B 1 369 ? -12.82263 19.24224 2.37183 1.000 21.91570 369 GLY B N 1
ATOM 6406 C CA . GLY B 1 369 ? -12.03992 18.70578 1.27424 1.000 22.37976 369 GLY B CA 1
ATOM 6407 C C . GLY B 1 369 ? -12.59258 17.38293 0.77773 1.000 21.12192 369 GLY B C 1
ATOM 6408 O O . GLY B 1 369 ? -13.19771 16.61244 1.52285 1.000 21.89916 369 GLY B O 1
ATOM 6409 N N . ASN B 1 370 ? -12.37554 17.11865 -0.50656 1.000 19.21950 370 ASN B N 1
ATOM 6410 C CA . ASN B 1 370 ? -12.94987 15.94159 -1.16158 1.000 20.31167 370 ASN B CA 1
ATOM 6411 C C . ASN B 1 370 ? -12.00890 14.73792 -1.06063 1.000 20.17338 370 ASN B C 1
ATOM 6412 O O . ASN B 1 370 ? -11.53287 14.19306 -2.05566 1.000 21.26521 370 ASN B O 1
ATOM 6417 N N . HIS B 1 371 ? -11.74449 14.32069 0.17366 1.000 18.85277 371 HIS B N 1
ATOM 6418 C CA . HIS B 1 371 ? -10.96231 13.11624 0.41807 1.000 20.67514 371 HIS B CA 1
ATOM 6419 C C . HIS B 1 371 ? -11.16478 12.69096 1.86514 1.000 20.42368 371 HIS B C 1
ATOM 6420 O O . HIS B 1 371 ? -11.60012 13.49824 2.69505 1.000 20.74153 371 HIS B O 1
ATOM 6427 N N . PRO B 1 372 ? -10.87955 11.42637 2.19358 1.000 20.57292 372 PRO B N 1
ATOM 6428 C CA . PRO B 1 372 ? -11.04987 10.96042 3.57486 1.000 20.69409 372 PRO B CA 1
ATOM 6429 C C . PRO B 1 372 ? -10.24612 11.78806 4.56638 1.000 19.15959 372 PRO B C 1
ATOM 6430 O O . PRO B 1 372 ? -9.29449 12.48891 4.21617 1.000 20.33971 372 PRO B O 1
ATOM 6434 N N . GLU B 1 373 ? -10.62756 11.66036 5.83602 1.000 18.73845 373 GLU B N 1
ATOM 6435 C CA . GLU B 1 373 ? -10.23680 12.62397 6.85591 1.000 19.44401 373 GLU B CA 1
ATOM 6436 C C . GLU B 1 373 ? -8.85793 12.37492 7.45155 1.000 20.58338 373 GLU B C 1
ATOM 6437 O O . GLU B 1 373 ? -8.25806 13.30951 7.98880 1.000 20.55256 373 GLU B O 1
ATOM 6443 N N . TYR B 1 374 ? -8.34023 11.15281 7.40242 1.000 19.01346 374 TYR B N 1
ATOM 6444 C CA . TYR B 1 374 ? -7.23642 10.77884 8.28429 1.000 20.35715 374 TYR B CA 1
ATOM 6445 C C . TYR B 1 374 ? -6.09031 10.17985 7.48146 1.000 19.41778 374 TYR B C 1
ATOM 6446 O O . TYR B 1 374 ? -6.27616 9.13239 6.83229 1.000 19.07876 374 TYR B O 1
ATOM 6455 N N . PRO B 1 375 ? -4.88497 10.77784 7.50757 1.000 19.49599 375 PRO B N 1
ATOM 6456 C CA . PRO B 1 375 ? -4.53700 11.98875 8.25876 1.000 17.78290 375 PRO B CA 1
ATOM 6457 C C . PRO B 1 375 ? -4.89713 13.27650 7.51729 1.000 19.64575 375 PRO B C 1
ATOM 6458 O O . PRO B 1 375 ? -5.46852 13.22077 6.42892 1.000 20.34945 375 PRO B O 1
ATOM 6462 N N . SER B 1 376 ? -4.56152 14.42049 8.11129 1.000 19.67601 376 SER B N 1
ATOM 6463 C CA . SER B 1 376 ? -4.77239 15.71132 7.46872 1.000 20.92384 376 SER B CA 1
ATOM 6464 C C . SER B 1 376 ? -3.68593 15.97387 6.43945 1.000 23.16635 376 SER B C 1
ATOM 6465 O O . SER B 1 376 ? -2.49349 15.94812 6.76433 1.000 22.71566 376 SER B O 1
ATOM 6468 N N . GLY B 1 377 ? -4.10154 16.24833 5.20118 1.000 22.50447 377 GLY B N 1
ATOM 6469 C CA . GLY B 1 377 ? -3.12948 16.53680 4.15806 1.000 22.87214 377 GLY B CA 1
ATOM 6470 C C . GLY B 1 377 ? -2.35423 17.81358 4.42348 1.000 23.47821 377 GLY B C 1
ATOM 6471 O O . GLY B 1 377 ? -1.12260 17.83322 4.35616 1.000 22.72293 377 GLY B O 1
ATOM 6472 N N . PHE B 1 378 ? -3.06674 18.90134 4.72784 1.000 22.21070 378 PHE B N 1
ATOM 6473 C CA . PHE B 1 378 ? -2.39158 20.17022 4.99306 1.000 22.96625 378 PHE B CA 1
ATOM 6474 C C . PHE B 1 378 ? -1.47122 20.07793 6.20100 1.000 22.15648 378 PHE B C 1
ATOM 6475 O O . PHE B 1 378 ? -0.34250 20.58170 6.16978 1.000 22.61421 378 PHE B O 1
ATOM 6483 N N . THR B 1 379 ? -1.93212 19.43985 7.27667 1.000 23.18843 379 THR B N 1
ATOM 6484 C CA . THR B 1 379 ? -1.14742 19.43264 8.50550 1.000 23.16624 379 THR B CA 1
ATOM 6485 C C . THR B 1 379 ? 0.10523 18.57836 8.35892 1.000 23.48756 379 THR B C 1
ATOM 6486 O O . THR B 1 379 ? 1.18878 18.97652 8.80495 1.000 21.32663 379 THR B O 1
ATOM 6490 N N . THR B 1 380 ? -0.03042 17.39462 7.75522 1.000 21.69464 380 THR B N 1
ATOM 6491 C CA . THR B 1 380 ? 1.12961 16.55668 7.46730 1.000 21.50408 380 THR B CA 1
ATOM 6492 C C . THR B 1 380 ? 2.12888 17.29331 6.58968 1.000 21.79554 380 THR B C 1
ATOM 6493 O O . THR B 1 380 ? 3.33542 17.28756 6.85753 1.000 22.20241 380 THR B O 1
ATOM 6497 N N . LEU B 1 381 ? 1.63642 17.93123 5.52827 1.000 21.48283 381 LEU B N 1
ATOM 6498 C CA . LEU B 1 381 ? 2.51644 18.59091 4.57176 1.000 21.91513 381 LEU B CA 1
ATOM 6499 C C . LEU B 1 381 ? 3.27334 19.74462 5.21829 1.000 23.67340 381 LEU B C 1
ATOM 6500 O O . LEU B 1 381 ? 4.47745 19.91499 4.99033 1.000 23.42712 381 LEU B O 1
ATOM 6505 N N . ILE B 1 382 ? 2.58434 20.54987 6.02725 1.000 21.89387 382 ILE B N 1
ATOM 6506 C CA . ILE B 1 382 ? 3.23139 21.70566 6.63985 1.000 23.14971 382 ILE B CA 1
ATOM 6507 C C . ILE B 1 382 ? 4.23867 21.26460 7.69351 1.000 23.51062 382 ILE B C 1
ATOM 6508 O O . ILE B 1 382 ? 5.32508 21.84421 7.80988 1.000 24.04369 382 ILE B O 1
ATOM 6513 N N . ALA B 1 383 ? 3.91177 20.22268 8.46325 1.000 22.32773 383 ALA B N 1
ATOM 6514 C CA . ALA B 1 383 ? 4.87595 19.70162 9.42809 1.000 23.67788 383 ALA B CA 1
ATOM 6515 C C . ALA B 1 383 ? 6.12357 19.17412 8.72947 1.000 24.12478 383 ALA B C 1
ATOM 6516 O O . ALA B 1 383 ? 7.24573 19.35862 9.21856 1.000 23.33095 383 ALA B O 1
ATOM 6518 N N . ALA B 1 384 ? 5.94883 18.51563 7.58159 1.000 20.52312 384 ALA B N 1
ATOM 6519 C CA . ALA B 1 384 ? 7.10139 18.06439 6.80501 1.000 23.11677 384 ALA B CA 1
ATOM 6520 C C . ALA B 1 384 ? 7.89088 19.24447 6.25791 1.000 23.22655 384 ALA B C 1
ATOM 6521 O O . ALA B 1 384 ? 9.12723 19.25260 6.30377 1.000 22.63689 384 ALA B O 1
ATOM 6523 N N . GLN B 1 385 ? 7.18958 20.24450 5.72876 1.000 21.77108 385 GLN B N 1
ATOM 6524 C CA . GLN B 1 385 ? 7.85641 21.41954 5.18518 1.000 22.82125 385 GLN B CA 1
ATOM 6525 C C . GLN B 1 385 ? 8.57657 22.19923 6.27506 1.000 24.00511 385 GLN B C 1
ATOM 6526 O O . GLN B 1 385 ? 9.69378 22.68517 6.06364 1.000 23.30568 385 GLN B O 1
ATOM 6532 N N . ALA B 1 386 ? 7.94751 22.33308 7.44426 1.000 24.21728 386 ALA B N 1
ATOM 6533 C CA . ALA B 1 386 ? 8.58422 23.03356 8.55298 1.000 24.84596 386 ALA B CA 1
ATOM 6534 C C . ALA B 1 386 ? 9.87364 22.34119 8.97132 1.000 26.28229 386 ALA B C 1
ATOM 6535 O O . ALA B 1 386 ? 10.89324 22.99896 9.21376 1.000 25.72376 386 ALA B O 1
ATOM 6537 N N . GLN B 1 387 ? 9.85353 21.00987 9.04353 1.000 24.21305 387 GLN B N 1
ATOM 6538 C CA . GLN B 1 387 ? 11.05076 20.28333 9.44526 1.000 24.83576 387 GLN B CA 1
ATOM 6539 C C . GLN B 1 387 ? 12.13896 20.39380 8.39129 1.000 25.49092 387 GLN B C 1
ATOM 6540 O O . GLN B 1 387 ? 13.32261 20.52771 8.72509 1.000 24.83527 387 GLN B O 1
ATOM 6546 N N . ALA B 1 388 ? 11.75441 20.33217 7.11507 1.000 22.91113 388 ALA B N 1
ATOM 6547 C CA . ALA B 1 388 ? 12.72059 20.47723 6.03406 1.000 25.99883 388 ALA B CA 1
ATOM 6548 C C . ALA B 1 388 ? 13.42081 21.82782 6.10775 1.000 25.86074 388 ALA B C 1
ATOM 6549 O O . ALA B 1 388 ? 14.64584 21.91297 5.97370 1.000 25.68027 388 ALA B O 1
ATOM 6551 N N . ALA B 1 389 ? 12.65472 22.90102 6.31721 1.000 23.47104 389 ALA B N 1
ATOM 6552 C CA . ALA B 1 389 ? 13.26365 24.22384 6.41194 1.000 25.39912 389 ALA B CA 1
ATOM 6553 C C . ALA B 1 389 ? 14.11949 24.35159 7.66858 1.000 28.00433 389 ALA B C 1
ATOM 6554 O O . ALA B 1 389 ? 15.21311 24.92306 7.61825 1.000 27.73971 389 ALA B O 1
ATOM 6556 N N . ARG B 1 390 ? 13.63647 23.82665 8.80073 1.000 27.15392 390 ARG B N 1
ATOM 6557 C CA . ARG B 1 390 ? 14.43550 23.77582 10.02682 1.000 30.35040 390 ARG B CA 1
ATOM 6558 C C . ARG B 1 390 ? 15.78649 23.12440 9.78843 1.000 29.68533 390 ARG B C 1
ATOM 6559 O O . ARG B 1 390 ? 16.83149 23.67346 10.15639 1.000 31.72924 390 ARG B O 1
ATOM 6567 N N . SER B 1 391 ? 15.77606 21.91853 9.21761 1.000 30.00846 391 SER B N 1
ATOM 6568 C CA . SER B 1 391 ? 17.01958 21.18141 9.03177 1.000 30.37954 391 SER B CA 1
ATOM 6569 C C . SER B 1 391 ? 17.93991 21.90171 8.06206 1.000 30.55951 391 SER B C 1
ATOM 6570 O O . SER B 1 391 ? 19.15250 21.98269 8.28931 1.000 31.08943 391 SER B O 1
ATOM 6573 N N . PHE B 1 392 ? 17.38118 22.43970 6.97710 1.000 27.66332 392 PHE B N 1
ATOM 6574 C CA . PHE B 1 392 ? 18.21507 23.08932 5.97500 1.000 30.25299 392 PHE B CA 1
ATOM 6575 C C . PHE B 1 392 ? 18.75251 24.42405 6.48032 1.000 31.39045 392 PHE B C 1
ATOM 6576 O O . PHE B 1 392 ? 19.94409 24.71677 6.33520 1.000 31.84414 392 PHE B O 1
ATOM 6584 N N . LEU B 1 393 ? 17.89553 25.24073 7.09352 1.000 28.06857 393 LEU B N 1
ATOM 6585 C CA . LEU B 1 393 ? 18.30593 26.58422 7.48316 1.000 29.94759 393 LEU B CA 1
ATOM 6586 C C . LEU B 1 393 ? 19.01233 26.62927 8.83264 1.000 32.37396 393 LEU B C 1
ATOM 6587 O O . LEU B 1 393 ? 19.67069 27.62938 9.13482 1.000 31.89836 393 LEU B O 1
ATOM 6592 N N . GLY B 1 394 ? 18.89035 25.58309 9.64787 1.000 29.73848 394 GLY B N 1
ATOM 6593 C CA . GLY B 1 394 ? 19.58868 25.50723 10.90856 1.000 30.69366 394 GLY B CA 1
ATOM 6594 C C . GLY B 1 394 ? 18.85765 26.07785 12.10417 1.000 33.89704 394 GLY B C 1
ATOM 6595 O O . GLY B 1 394 ? 19.34866 25.93065 13.22952 1.000 29.37249 394 GLY B O 1
ATOM 6596 N N . ASP B 1 395 ? 17.70610 26.71854 11.91106 1.000 29.76707 395 ASP B N 1
ATOM 6597 C CA . ASP B 1 395 ? 16.92864 27.22736 13.03310 1.000 30.54346 395 ASP B CA 1
ATOM 6598 C C . ASP B 1 395 ? 15.45172 27.23123 12.65261 1.000 33.72476 395 ASP B C 1
ATOM 6599 O O . ASP B 1 395 ? 15.07808 26.91245 11.51962 1.000 28.51805 395 ASP B O 1
ATOM 6604 N N . ASP B 1 396 ? 14.61267 27.61704 13.61375 1.000 30.37606 396 ASP B N 1
ATOM 6605 C CA . ASP B 1 396 ? 13.16548 27.58102 13.46393 1.000 31.21663 396 ASP B CA 1
ATOM 6606 C C . ASP B 1 396 ? 12.57713 28.91168 13.00781 1.000 29.85460 396 ASP B C 1
ATOM 6607 O O . ASP B 1 396 ? 11.35266 29.05446 12.98633 1.000 28.83300 396 ASP B O 1
ATOM 6612 N N . VAL B 1 397 ? 13.41019 29.87766 12.62270 1.000 28.92664 397 VAL B N 1
ATOM 6613 C CA . VAL B 1 397 ? 12.92193 31.22889 12.37275 1.000 29.76885 397 VAL B CA 1
ATOM 6614 C C . VAL B 1 397 ? 12.15955 31.28278 11.05488 1.000 30.21267 397 VAL B C 1
ATOM 6615 O O . VAL B 1 397 ? 12.62270 30.77698 10.02384 1.000 30.32968 397 VAL B O 1
ATOM 6619 N N . LEU B 1 398 ? 10.97845 31.90201 11.08687 1.000 25.73422 398 LEU B N 1
ATOM 6620 C CA . LEU B 1 398 ? 10.15535 32.12974 9.90528 1.000 27.67229 398 LEU B CA 1
ATOM 6621 C C . LEU B 1 398 ? 9.86338 33.60553 9.67810 1.000 28.66845 398 LEU B C 1
ATOM 6622 O O . LEU B 1 398 ? 10.06294 34.10340 8.56339 1.000 28.25731 398 LEU B O 1
ATOM 6627 N N . ASN B 1 399 ? 9.38467 34.31325 10.70341 1.000 28.15785 399 ASN B N 1
ATOM 6628 C CA . ASN B 1 399 ? 9.18496 35.76553 10.68152 1.000 29.69686 399 ASN B CA 1
ATOM 6629 C C . ASN B 1 399 ? 8.32862 36.21227 9.49781 1.000 29.85952 399 ASN B C 1
ATOM 6630 O O . ASN B 1 399 ? 8.72595 37.04515 8.68147 1.000 30.68190 399 ASN B O 1
ATOM 6635 N N . TRP B 1 400 ? 7.13156 35.64287 9.41770 1.000 26.58124 400 TRP B N 1
ATOM 6636 C CA . TRP B 1 400 ? 6.18038 35.96792 8.36505 1.000 29.44537 400 TRP B CA 1
ATOM 6637 C C . TRP B 1 400 ? 4.98676 36.69149 8.97016 1.000 29.44652 400 TRP B C 1
ATOM 6638 O O . TRP B 1 400 ? 4.32228 36.15964 9.86532 1.000 29.32664 400 TRP B O 1
ATOM 6649 N N . THR B 1 401 ? 4.72481 37.90061 8.48708 1.000 29.68958 401 THR B N 1
ATOM 6650 C CA . THR B 1 401 ? 3.51284 38.63662 8.81352 1.000 32.09745 401 THR B CA 1
ATOM 6651 C C . THR B 1 401 ? 2.70225 38.80234 7.53913 1.000 33.34495 401 THR B C 1
ATOM 6652 O O . THR B 1 401 ? 3.24627 39.19077 6.49946 1.000 34.79136 401 THR B O 1
ATOM 6656 N N . HIS B 1 402 ? 1.41501 38.47903 7.61210 1.000 31.80808 402 HIS B N 1
ATOM 6657 C CA . HIS B 1 402 ? 0.51443 38.62982 6.48135 1.000 33.75237 402 HIS B CA 1
ATOM 6658 C C . HIS B 1 402 ? -0.71646 39.39330 6.93573 1.000 32.76704 402 HIS B C 1
ATOM 6659 O O . HIS B 1 402 ? -1.27503 39.11347 8.00133 1.000 34.27646 402 HIS B O 1
ATOM 6666 N N . ALA B 1 403 ? -1.13085 40.36074 6.12749 1.000 33.81472 403 ALA B N 1
ATOM 6667 C CA . ALA B 1 403 ? -2.21264 41.26253 6.48934 1.000 35.36122 403 ALA B CA 1
ATOM 6668 C C . ALA B 1 403 ? -3.51360 40.82930 5.83166 1.000 34.90586 403 ALA B C 1
ATOM 6669 O O . ALA B 1 403 ? -3.52608 40.38586 4.67964 1.000 34.31191 403 ALA B O 1
ATOM 6671 N N . PHE B 1 404 ? -4.60958 40.97308 6.56980 1.000 33.42629 404 PHE B N 1
ATOM 6672 C CA . PHE B 1 404 ? -5.95169 40.74439 6.04060 1.000 35.18465 404 PHE B CA 1
ATOM 6673 C C . PHE B 1 404 ? -6.78156 41.98017 6.34462 1.000 32.93208 404 PHE B C 1
ATOM 6674 O O . PHE B 1 404 ? -7.23297 42.16174 7.48945 1.000 33.97342 404 PHE B O 1
ATOM 6682 N N . PRO B 1 405 ? -6.97679 42.85973 5.36483 1.000 32.17981 405 PRO B N 1
ATOM 6683 C CA . PRO B 1 405 ? -7.82294 44.03676 5.58174 1.000 33.71468 405 PRO B CA 1
ATOM 6684 C C . PRO B 1 405 ? -9.22079 43.62906 6.01775 1.000 33.10188 405 PRO B C 1
ATOM 6685 O O . PRO B 1 405 ? -9.66429 42.50005 5.79569 1.000 31.80263 405 PRO B O 1
ATOM 6689 N N . ALA B 1 406 ? -9.90943 44.56707 6.66598 1.000 33.61348 406 ALA B N 1
ATOM 6690 C CA . ALA B 1 406 ? -11.29309 44.34672 7.06040 1.000 31.56713 406 ALA B CA 1
ATOM 6691 C C . ALA B 1 406 ? -12.11282 43.86434 5.87203 1.000 32.48675 406 ALA B C 1
ATOM 6692 O O . ALA B 1 406 ? -12.02032 44.41653 4.77160 1.000 30.26496 406 ALA B O 1
ATOM 6694 N N . GLY B 1 407 ? -12.89912 42.81246 6.09590 1.000 33.72542 407 GLY B N 1
ATOM 6695 C CA . GLY B 1 407 ? -13.77480 42.27960 5.07382 1.000 30.61193 407 GLY B CA 1
ATOM 6696 C C . GLY B 1 407 ? -13.10781 41.45130 3.99721 1.000 30.53153 407 GLY B C 1
ATOM 6697 O O . GLY B 1 407 ? -13.78990 41.04183 3.04848 1.000 30.71261 407 GLY B O 1
ATOM 6698 N N . SER B 1 408 ? -11.80609 41.18336 4.10344 1.000 29.62534 408 SER B N 1
ATOM 6699 C CA . SER B 1 408 ? -11.10435 40.43685 3.06379 1.000 31.74621 408 SER B CA 1
ATOM 6700 C C . SER B 1 408 ? -11.28994 38.92682 3.17102 1.000 30.04438 408 SER B C 1
ATOM 6701 O O . SER B 1 408 ? -10.76601 38.19843 2.32189 1.000 32.14879 408 SER B O 1
ATOM 6704 N N . GLY B 1 409 ? -12.00597 38.43786 4.18020 1.000 28.66866 409 GLY B N 1
ATOM 6705 C CA . GLY B 1 409 ? -12.27778 37.01206 4.24772 1.000 29.67356 409 GLY B CA 1
ATOM 6706 C C . GLY B 1 409 ? -13.07359 36.54648 3.04004 1.000 29.03244 409 GLY B C 1
ATOM 6707 O O . GLY B 1 409 ? -13.94345 37.25715 2.53196 1.000 26.91832 409 GLY B O 1
ATOM 6708 N N . GLN B 1 410 ? -12.75850 35.33821 2.56793 1.000 27.92546 410 GLN B N 1
ATOM 6709 C CA . GLN B 1 410 ? -13.42959 34.80892 1.38527 1.000 28.56987 410 GLN B CA 1
ATOM 6710 C C . GLN B 1 410 ? -14.76227 34.15464 1.72095 1.000 27.37164 410 GLN B C 1
ATOM 6711 O O . GLN B 1 410 ? -15.68547 34.19220 0.90150 1.000 26.85155 410 GLN B O 1
ATOM 6717 N N . ARG B 1 411 ? -14.88982 33.56334 2.91148 1.000 25.67629 411 ARG B N 1
ATOM 6718 C CA . ARG B 1 411 ? -16.13010 32.88434 3.27366 1.000 24.95834 411 ARG B CA 1
ATOM 6719 C C . ARG B 1 411 ? -17.24059 33.87104 3.61519 1.000 26.32353 411 ARG B C 1
ATOM 6720 O O . ARG B 1 411 ? -18.40736 33.63926 3.27762 1.000 25.19548 411 ARG B O 1
ATOM 6728 N N . GLU B 1 412 ? -16.90561 34.95905 4.30022 1.000 25.94048 412 GLU B N 1
ATOM 6729 C CA . GLU B 1 412 ? -17.87093 35.98442 4.69454 1.000 28.06995 412 GLU B CA 1
ATOM 6730 C C . GLU B 1 412 ? -17.34117 37.34427 4.26256 1.000 28.96212 412 GLU B C 1
ATOM 6731 O O . GLU B 1 412 ? -16.93999 38.16575 5.09630 1.000 27.64948 412 GLU B O 1
ATOM 6737 N N . PRO B 1 413 ? -17.32422 37.61167 2.95725 1.000 27.76620 413 PRO B N 1
ATOM 6738 C CA . PRO B 1 413 ? -16.70645 38.84852 2.46681 1.000 30.47938 413 PRO B CA 1
ATOM 6739 C C . PRO B 1 413 ? -17.43573 40.08066 2.98214 1.000 30.94708 413 PRO B C 1
ATOM 6740 O O . PRO B 1 413 ? -18.65625 40.08022 3.15456 1.000 31.53516 413 PRO B O 1
ATOM 6744 N N . GLY B 1 414 ? -16.66337 41.13186 3.25281 1.000 28.98143 414 GLY B N 1
ATOM 6745 C CA . GLY B 1 414 ? -17.19784 42.36450 3.78165 1.000 29.34593 414 GLY B CA 1
ATOM 6746 C C . GLY B 1 414 ? -17.45370 42.36419 5.26960 1.000 31.96791 414 GLY B C 1
ATOM 6747 O O . GLY B 1 414 ? -17.50741 43.43979 5.87352 1.000 36.36637 414 GLY B O 1
ATOM 6748 N N . ALA B 1 415 ? -17.59584 41.19512 5.88850 1.000 30.88449 415 ALA B N 1
ATOM 6749 C CA . ALA B 1 415 ? -17.87768 41.09970 7.31204 1.000 29.03612 415 ALA B CA 1
ATOM 6750 C C . ALA B 1 415 ? -16.71332 40.56633 8.12859 1.000 29.81913 415 ALA B C 1
ATOM 6751 O O . ALA B 1 415 ? -16.57850 40.92923 9.29953 1.000 30.00834 415 ALA B O 1
ATOM 6753 N N . VAL B 1 416 ? -15.87556 39.71656 7.54543 1.000 30.23870 416 VAL B N 1
ATOM 6754 C CA . VAL B 1 416 ? -14.79232 39.04712 8.25351 1.000 28.15593 416 VAL B CA 1
ATOM 6755 C C . VAL B 1 416 ? -13.49533 39.35060 7.51873 1.000 28.94443 416 VAL B C 1
ATOM 6756 O O . VAL B 1 416 ? -13.44279 39.20990 6.29520 1.000 28.67097 416 VAL B O 1
ATOM 6760 N N . PRO B 1 417 ? -12.43793 39.80970 8.20630 1.000 28.76073 417 PRO B N 1
ATOM 6761 C CA . PRO B 1 417 ? -12.49098 40.18368 9.62208 1.000 29.83910 417 PRO B CA 1
ATOM 6762 C C . PRO B 1 417 ? -13.19783 41.52513 9.80947 1.000 32.39263 417 PRO B C 1
ATOM 6763 O O . PRO B 1 417 ? -13.28946 42.29461 8.85469 1.000 32.65854 417 PRO B O 1
ATOM 6767 N N . ALA B 1 418 ? -13.70915 41.78342 11.01505 1.000 28.97959 418 ALA B N 1
ATOM 6768 C CA . ALA B 1 418 ? -14.43874 43.02274 11.25464 1.000 32.75334 418 ALA B CA 1
ATOM 6769 C C . ALA B 1 418 ? -13.53535 44.24304 11.13064 1.000 34.84627 418 ALA B C 1
ATOM 6770 O O . ALA B 1 418 ? -14.00746 45.32342 10.76263 1.000 36.79468 418 ALA B O 1
ATOM 6772 N N . SER B 1 419 ? -12.24854 44.09982 11.43975 1.000 34.31318 419 SER B N 1
ATOM 6773 C CA . SER B 1 419 ? -11.28758 45.18054 11.27112 1.000 38.50334 419 SER B CA 1
ATOM 6774 C C . SER B 1 419 ? -9.99081 44.61279 10.70908 1.000 37.36409 419 SER B C 1
ATOM 6775 O O . SER B 1 419 ? -9.79965 43.39554 10.64302 1.000 37.83429 419 SER B O 1
ATOM 6778 N N . ASP B 1 420 ? -9.10474 45.51497 10.28054 1.000 37.52486 420 ASP B N 1
ATOM 6779 C CA . ASP B 1 420 ? -7.80835 45.11753 9.74480 1.000 34.90889 420 ASP B CA 1
ATOM 6780 C C . ASP B 1 420 ? -7.08945 44.18705 10.71212 1.000 37.69138 420 ASP B C 1
ATOM 6781 O O . ASP B 1 420 ? -7.08800 44.40396 11.92601 1.000 36.71998 420 ASP B O 1
ATOM 6786 N N . LEU B 1 421 ? -6.47484 43.14417 10.16352 1.000 35.54443 421 LEU B N 1
ATOM 6787 C CA . LEU B 1 421 ? -5.86986 42.09912 10.97158 1.000 34.87025 421 LEU B CA 1
ATOM 6788 C C . LEU B 1 421 ? -4.49333 41.75552 10.42274 1.000 35.78738 421 LEU B C 1
ATOM 6789 O O . LEU B 1 421 ? -4.30661 41.66154 9.20625 1.000 35.81723 421 LEU B O 1
ATOM 6794 N N . GLU B 1 422 ? -3.53118 41.57722 11.32410 1.000 35.30633 422 GLU B N 1
ATOM 6795 C CA . GLU B 1 422 ? -2.19590 41.10935 10.97366 1.000 38.52077 422 GLU B CA 1
ATOM 6796 C C . GLU B 1 422 ? -1.92027 39.81065 11.71277 1.000 37.52710 422 GLU B C 1
ATOM 6797 O O . GLU B 1 422 ? -2.02401 39.75616 12.94311 1.000 39.76179 422 GLU B O 1
ATOM 6803 N N . LEU B 1 423 ? -1.58213 38.77187 10.95950 1.000 35.48238 423 LEU B N 1
ATOM 6804 C CA . LEU B 1 423 ? -1.18681 37.48585 11.51007 1.000 34.52391 423 LEU B CA 1
ATOM 6805 C C . LEU B 1 423 ? 0.32284 37.35902 11.39452 1.000 32.68523 423 LEU B C 1
ATOM 6806 O O . LEU B 1 423 ? 0.89027 37.64246 10.33587 1.000 31.25579 423 LEU B O 1
ATOM 6811 N N . THR B 1 424 ? 0.96805 36.92669 12.47324 1.000 31.69959 424 THR B N 1
ATOM 6812 C CA . THR B 1 424 ? 2.41742 36.81564 12.50377 1.000 31.27925 424 THR B CA 1
ATOM 6813 C C . THR B 1 424 ? 2.81191 35.44086 13.01397 1.000 29.05076 424 THR B C 1
ATOM 6814 O O . THR B 1 424 ? 2.23405 34.93756 13.98059 1.000 29.62854 424 THR B O 1
ATOM 6818 N N . TRP B 1 425 ? 3.79021 34.83238 12.35045 1.000 26.06876 425 TRP B N 1
ATOM 6819 C CA . TRP B 1 425 ? 4.40192 33.59728 12.82258 1.000 25.40811 425 TRP B CA 1
ATOM 6820 C C . TRP B 1 425 ? 5.90296 33.83455 12.87793 1.000 27.09373 425 TRP B C 1
ATOM 6821 O O . TRP B 1 425 ? 6.55032 33.99450 11.83694 1.000 27.28749 425 TRP B O 1
ATOM 6832 N N . ALA B 1 426 ? 6.44911 33.87541 14.09253 1.000 26.17934 426 ALA B N 1
ATOM 6833 C CA . ALA B 1 426 ? 7.88510 34.06278 14.24230 1.000 27.97504 426 ALA B CA 1
ATOM 6834 C C . ALA B 1 426 ? 8.65000 32.80243 13.86691 1.000 27.84512 426 ALA B C 1
ATOM 6835 O O . ALA B 1 426 ? 9.78040 32.89063 13.37477 1.000 27.32886 426 ALA B O 1
ATOM 6837 N N . THR B 1 427 ? 8.05275 31.62903 14.08674 1.000 24.81437 427 THR B N 1
ATOM 6838 C CA . THR B 1 427 ? 8.73204 30.35166 13.92880 1.000 25.57790 427 THR B CA 1
ATOM 6839 C C . THR B 1 427 ? 7.87516 29.38571 13.12342 1.000 25.16387 427 THR B C 1
ATOM 6840 O O . THR B 1 427 ? 6.64882 29.50340 13.07441 1.000 26.16032 427 THR B O 1
ATOM 6844 N N . TRP B 1 428 ? 8.54331 28.40607 12.50639 1.000 25.75728 428 TRP B N 1
ATOM 6845 C CA . TRP B 1 428 ? 7.82462 27.31049 11.86026 1.000 25.26200 428 TRP B CA 1
ATOM 6846 C C . TRP B 1 428 ? 6.96970 26.54463 12.85757 1.000 26.47420 428 TRP B C 1
ATOM 6847 O O . TRP B 1 428 ? 5.89954 26.03175 12.49899 1.000 24.47998 428 TRP B O 1
ATOM 6858 N N . THR B 1 429 ? 7.42859 26.44741 14.10732 1.000 25.48932 429 THR B N 1
ATOM 6859 C CA . THR B 1 429 ? 6.65457 25.75196 15.12857 1.000 26.62076 429 THR B CA 1
ATOM 6860 C C . THR B 1 429 ? 5.30812 26.42593 15.33985 1.000 25.94094 429 THR B C 1
ATOM 6861 O O . THR B 1 429 ? 4.26458 25.76442 15.34371 1.000 27.61718 429 THR B O 1
ATOM 6865 N N . ASP B 1 430 ? 5.31096 27.75060 15.50760 1.000 28.27981 430 ASP B N 1
ATOM 6866 C CA . ASP B 1 430 ? 4.05172 28.48313 15.59409 1.000 26.71904 430 ASP B CA 1
ATOM 6867 C C . ASP B 1 430 ? 3.21597 28.28784 14.33436 1.000 25.46263 430 ASP B C 1
ATOM 6868 O O . ASP B 1 430 ? 1.99216 28.13116 14.40902 1.000 25.26532 430 ASP B O 1
ATOM 6873 N N . PHE B 1 431 ? 3.86697 28.29054 13.16948 1.000 24.81035 431 PHE B N 1
ATOM 6874 C CA . PHE B 1 431 ? 3.16079 28.16567 11.89812 1.000 24.10872 431 PHE B CA 1
ATOM 6875 C C . PHE B 1 431 ? 2.45100 26.81953 11.79445 1.000 24.96862 431 PHE B C 1
ATOM 6876 O O . PHE B 1 431 ? 1.25974 26.75487 11.46646 1.000 24.47913 431 PHE B O 1
ATOM 6884 N N . GLU B 1 432 ? 3.16505 25.72740 12.08661 1.000 24.01683 432 GLU B N 1
ATOM 6885 C CA . GLU B 1 432 ? 2.56454 24.40687 11.93710 1.000 23.69675 432 GLU B CA 1
ATOM 6886 C C . GLU B 1 432 ? 1.52884 24.13836 13.01956 1.000 26.05669 432 GLU B C 1
ATOM 6887 O O . GLU B 1 432 ? 0.52158 23.47031 12.75532 1.000 24.85425 432 GLU B O 1
ATOM 6893 N N . ASN B 1 433 ? 1.73951 24.66571 14.22870 1.000 23.71679 433 ASN B N 1
ATOM 6894 C CA . ASN B 1 433 ? 0.74449 24.49513 15.27968 1.000 26.02048 433 ASN B CA 1
ATOM 6895 C C . ASN B 1 433 ? -0.54769 25.22120 14.93054 1.000 25.12739 433 ASN B C 1
ATOM 6896 O O . ASN B 1 433 ? -1.64201 24.69412 15.16170 1.000 25.18731 433 ASN B O 1
ATOM 6901 N N . ASP B 1 434 ? -0.44105 26.42613 14.36312 1.000 25.75071 434 ASP B N 1
ATOM 6902 C CA . ASP B 1 434 ? -1.63194 27.12912 13.89370 1.000 25.25668 434 ASP B CA 1
ATOM 6903 C C . ASP B 1 434 ? -2.30608 26.38069 12.75309 1.000 23.99904 434 ASP B C 1
ATOM 6904 O O . ASP B 1 434 ? -3.53794 26.32905 12.68050 1.000 23.38959 434 ASP B O 1
ATOM 6909 N N . CYS B 1 435 ? -1.51799 25.80590 11.84290 1.000 22.99731 435 CYS B N 1
ATOM 6910 C CA . CYS B 1 435 ? -2.10810 25.06765 10.73056 1.000 24.03275 435 CYS B CA 1
ATOM 6911 C C . CYS B 1 435 ? -2.97127 23.91946 11.23484 1.000 22.98838 435 CYS B C 1
ATOM 6912 O O . CYS B 1 435 ? -4.11513 23.75116 10.79832 1.000 23.51248 435 CYS B O 1
ATOM 6915 N N . ALA B 1 436 ? -2.43875 23.12916 12.17106 1.000 22.36073 436 ALA B N 1
ATOM 6916 C CA . ALA B 1 436 ? -3.16788 21.97674 12.69269 1.000 23.44895 436 ALA B CA 1
ATOM 6917 C C . ALA B 1 436 ? -4.49251 22.39398 13.31687 1.000 24.38165 436 ALA B C 1
ATOM 6918 O O . ALA B 1 436 ? -5.54682 21.82931 13.00292 1.000 22.60482 436 ALA B O 1
ATOM 6920 N N . THR B 1 437 ? -4.45987 23.38480 14.20768 1.000 22.78885 437 THR B N 1
ATOM 6921 C CA . THR B 1 437 ? -5.69135 23.80666 14.86388 1.000 24.48194 437 THR B CA 1
ATOM 6922 C C . THR B 1 437 ? -6.66328 24.45018 13.88238 1.000 23.57564 437 THR B C 1
ATOM 6923 O O . THR B 1 437 ? -7.88079 24.33142 14.05641 1.000 23.86730 437 THR B O 1
ATOM 6927 N N . SER B 1 438 ? -6.15375 25.10956 12.83653 1.000 21.90979 438 SER B N 1
ATOM 6928 C CA . SER B 1 438 ? -7.04256 25.75957 11.87957 1.000 22.57569 438 SER B CA 1
ATOM 6929 C C . SER B 1 438 ? -7.85301 24.74855 11.07631 1.000 21.47052 438 SER B C 1
ATOM 6930 O O . SER B 1 438 ? -8.93813 25.08058 10.59084 1.000 21.76045 438 SER B O 1
ATOM 6933 N N . ARG B 1 439 ? -7.34492 23.52454 10.90976 1.000 21.28400 439 ARG B N 1
ATOM 6934 C CA . ARG B 1 439 ? -8.13291 22.49733 10.23832 1.000 23.59406 439 ARG B CA 1
ATOM 6935 C C . ARG B 1 439 ? -9.37455 22.14378 11.04857 1.000 21.59722 439 ARG B C 1
ATOM 6936 O O . ARG B 1 439 ? -10.39523 21.74563 10.47506 1.000 20.66241 439 ARG B O 1
ATOM 6944 N N . VAL B 1 440 ? -9.30040 22.28088 12.37457 1.000 20.64414 440 VAL B N 1
ATOM 6945 C CA . VAL B 1 440 ? -10.46667 22.09026 13.22993 1.000 19.62163 440 VAL B CA 1
ATOM 6946 C C . VAL B 1 440 ? -11.38524 23.30467 13.16752 1.000 20.38598 440 VAL B C 1
ATOM 6947 O O . VAL B 1 440 ? -12.60944 23.16124 13.07466 1.000 20.63460 440 VAL B O 1
ATOM 6951 N N . TRP B 1 441 ? -10.81624 24.51586 13.20586 1.000 19.47654 441 TRP B N 1
ATOM 6952 C CA . TRP B 1 441 ? -11.62481 25.71584 12.99376 1.000 22.37533 441 TRP B CA 1
ATOM 6953 C C . TRP B 1 441 ? -12.34821 25.66104 11.65493 1.000 20.14982 441 TRP B C 1
ATOM 6954 O O . TRP B 1 441 ? -13.50984 26.07063 11.54884 1.000 20.54004 441 TRP B O 1
ATOM 6965 N N . ALA B 1 442 ? -11.67756 25.15198 10.61951 1.000 20.70249 442 ALA B N 1
ATOM 6966 C CA . ALA B 1 442 ? -12.29835 25.02089 9.30951 1.000 20.97414 442 ALA B CA 1
ATOM 6967 C C . ALA B 1 442 ? -13.44119 24.01307 9.29855 1.000 21.16539 442 ALA B C 1
ATOM 6968 O O . ALA B 1 442 ? -14.21385 23.99068 8.33362 1.000 21.29465 442 ALA B O 1
ATOM 6970 N N . GLY B 1 443 ? -13.56446 23.18610 10.33648 1.000 21.12037 443 GLY B N 1
ATOM 6971 C CA . GLY B 1 443 ? -14.52773 22.10674 10.34430 1.000 19.84938 443 GLY B CA 1
ATOM 6972 C C . GLY B 1 443 ? -14.14263 20.91901 9.49479 1.000 20.64772 443 GLY B C 1
ATOM 6973 O O . GLY B 1 443 ? -14.95793 20.00642 9.32327 1.000 19.49184 443 GLY B O 1
ATOM 6974 N N . ALA B 1 444 ? -12.92237 20.89358 8.97345 1.000 20.01090 444 ALA B N 1
ATOM 6975 C CA . ALA B 1 444 ? -12.49939 19.87280 8.02550 1.000 19.37300 444 ALA B CA 1
ATOM 6976 C C . ALA B 1 444 ? -11.93718 18.64164 8.72430 1.000 19.67667 444 ALA B C 1
ATOM 6977 O O . ALA B 1 444 ? -11.99476 17.52977 8.18955 1.000 19.49717 444 ALA B O 1
ATOM 6993 N N . PHE B 1 446 ? -10.82720 16.53946 12.69239 1.000 19.17420 446 PHE B N 1
ATOM 6994 C CA . PHE B 1 446 ? -10.97409 16.34694 14.12632 1.000 20.99745 446 PHE B CA 1
ATOM 6995 C C . PHE B 1 446 ? -9.66918 16.70225 14.83043 1.000 21.76320 446 PHE B C 1
ATOM 6996 O O . PHE B 1 446 ? -8.59464 16.65967 14.22822 1.000 22.83266 446 PHE B O 1
ATOM 7004 N N . THR B 1 447 ? -9.77743 17.04655 16.11320 1.000 20.64862 447 THR B N 1
ATOM 7005 C CA . THR B 1 447 ? -8.62384 17.54023 16.85931 1.000 23.17809 447 THR B CA 1
ATOM 7006 C C . THR B 1 447 ? -7.51130 16.50019 16.92640 1.000 23.75652 447 THR B C 1
ATOM 7007 O O . THR B 1 447 ? -6.33500 16.82075 16.72383 1.000 23.98188 447 THR B O 1
ATOM 7011 N N . LYS B 1 448 ? -7.86389 15.24593 17.22006 1.000 22.95959 448 LYS B N 1
ATOM 7012 C CA . LYS B 1 448 ? -6.84896 14.20351 17.34337 1.000 22.68973 448 LYS B CA 1
ATOM 7013 C C . LYS B 1 448 ? -6.18974 13.92384 15.99898 1.000 23.20160 448 LYS B C 1
ATOM 7014 O O . LYS B 1 448 ? -4.98396 13.65692 15.93266 1.000 23.53075 448 LYS B O 1
ATOM 7020 N N . THR B 1 449 ? -6.95919 13.99985 14.91311 1.000 22.67630 449 THR B N 1
ATOM 7021 C CA . THR B 1 449 ? -6.37361 13.83925 13.58713 1.000 22.19672 449 THR B CA 1
ATOM 7022 C C . THR B 1 449 ? -5.32401 14.91040 13.32144 1.000 20.45765 449 THR B C 1
ATOM 7023 O O . THR B 1 449 ? -4.23350 14.61817 12.81603 1.000 22.73246 449 THR B O 1
ATOM 7027 N N . ALA B 1 450 ? -5.64358 16.16543 13.64255 1.000 21.32928 450 ALA B N 1
ATOM 7028 C CA . ALA B 1 450 ? -4.68723 17.24380 13.41243 1.000 23.34123 450 ALA B CA 1
ATOM 7029 C C . ALA B 1 450 ? -3.42309 17.04127 14.23768 1.000 23.65360 450 ALA B C 1
ATOM 7030 O O . ALA B 1 450 ? -2.31174 17.26089 13.74375 1.000 24.14241 450 ALA B O 1
ATOM 7032 N N . GLU B 1 451 ? -3.57081 16.59660 15.48901 1.000 24.43801 451 GLU B N 1
ATOM 7033 C CA . GLU B 1 451 ? -2.40360 16.35325 16.33592 1.000 24.25474 451 GLU B CA 1
ATOM 7034 C C . GLU B 1 451 ? -1.53430 15.23382 15.77571 1.000 23.42442 451 GLU B C 1
ATOM 7035 O O . GLU B 1 451 ? -0.30898 15.37289 15.67689 1.000 22.73999 451 GLU B O 1
ATOM 7041 N N . THR B 1 452 ? -2.15337 14.10388 15.41855 1.000 22.32216 452 THR B N 1
ATOM 7042 C CA . THR B 1 452 ? -1.38992 12.97622 14.89044 1.000 22.80143 452 THR B CA 1
ATOM 7043 C C . THR B 1 452 ? -0.72031 13.33242 13.56589 1.000 21.60400 452 THR B C 1
ATOM 7044 O O . THR B 1 452 ? 0.40477 12.89474 13.28958 1.000 23.11010 452 THR B O 1
ATOM 7048 N N . SER B 1 453 ? -1.39286 14.13287 12.73689 1.000 20.19048 453 SER B N 1
ATOM 7049 C CA . SER B 1 453 ? -0.81728 14.52057 11.45226 1.000 21.62632 453 SER B CA 1
ATOM 7050 C C . SER B 1 453 ? 0.43901 15.36705 11.63521 1.000 22.67912 453 SER B C 1
ATOM 7051 O O . SER B 1 453 ? 1.41285 15.21418 10.88582 1.000 22.55077 453 SER B O 1
ATOM 7054 N N . LEU B 1 454 ? 0.43518 16.26509 12.62450 1.000 22.86423 454 LEU B N 1
ATOM 7055 C CA . LEU B 1 454 ? 1.62932 17.04867 12.93612 1.000 23.29967 454 LEU B CA 1
ATOM 7056 C C . LEU B 1 454 ? 2.81196 16.14612 13.25965 1.000 25.05012 454 LEU B C 1
ATOM 7057 O O . LEU B 1 454 ? 3.91631 16.33765 12.73893 1.000 24.83142 454 LEU B O 1
ATOM 7062 N N . ALA B 1 455 ? 2.59700 15.15716 14.12874 1.000 24.67953 455 ALA B N 1
ATOM 7063 C CA . ALA B 1 455 ? 3.67330 14.24806 14.50194 1.000 25.41622 455 ALA B CA 1
ATOM 7064 C C . ALA B 1 455 ? 4.11454 13.39697 13.32168 1.000 25.80251 455 ALA B C 1
ATOM 7065 O O . ALA B 1 455 ? 5.29635 13.05228 13.21096 1.000 25.67569 455 ALA B O 1
ATOM 7067 N N . PHE B 1 456 ? 3.18382 13.06174 12.42654 1.000 23.07543 456 PHE B N 1
ATOM 7068 C CA . PHE B 1 456 ? 3.49599 12.17175 11.31493 1.000 22.02101 456 PHE B CA 1
ATOM 7069 C C . PHE B 1 456 ? 4.32930 12.86119 10.23827 1.000 22.08061 456 PHE B C 1
ATOM 7070 O O . PHE B 1 456 ? 5.16930 12.21694 9.60000 1.000 23.41447 456 PHE B O 1
ATOM 7078 N N . GLY B 1 457 ? 4.12882 14.16201 10.02400 1.000 22.28092 457 GLY B N 1
ATOM 7079 C CA . GLY B 1 457 ? 4.76585 14.81807 8.89367 1.000 20.63666 457 GLY B CA 1
ATOM 7080 C C . GLY B 1 457 ? 6.22579 15.16049 9.10542 1.000 22.04424 457 GLY B C 1
ATOM 7081 O O . GLY B 1 457 ? 6.99367 15.22055 8.13992 1.000 22.34823 457 GLY B O 1
ATOM 7082 N N . THR B 1 458 ? 6.63163 15.36987 10.35713 1.000 22.83511 458 THR B N 1
ATOM 7083 C CA . THR B 1 458 ? 7.96552 15.88908 10.64911 1.000 23.92370 458 THR B CA 1
ATOM 7084 C C . THR B 1 458 ? 9.06221 15.04367 10.00699 1.000 24.40789 458 THR B C 1
ATOM 7085 O O . THR B 1 458 ? 10.02876 15.58170 9.45400 1.000 24.65982 458 THR B O 1
ATOM 7089 N N . GLN B 1 459 ? 8.91342 13.71754 10.04657 1.000 22.69777 459 GLN B N 1
ATOM 7090 C CA . GLN B 1 459 ? 9.97489 12.82670 9.58545 1.000 24.16323 459 GLN B CA 1
ATOM 7091 C C . GLN B 1 459 ? 10.30996 13.03244 8.11397 1.000 24.72447 459 GLN B C 1
ATOM 7092 O O . GLN B 1 459 ? 11.44296 12.76770 7.69590 1.000 23.89062 459 GLN B O 1
ATOM 7098 N N . PHE B 1 460 ? 9.34410 13.47670 7.30656 1.000 22.55827 460 PHE B N 1
ATOM 7099 C CA . PHE B 1 460 ? 9.61196 13.62647 5.88255 1.000 22.59033 460 PHE B CA 1
ATOM 7100 C C . PHE B 1 460 ? 10.49151 14.83100 5.59050 1.000 23.34387 460 PHE B C 1
ATOM 7101 O O . PHE B 1 460 ? 11.15172 14.85965 4.54777 1.000 23.95263 460 PHE B O 1
ATOM 7109 N N . GLY B 1 461 ? 10.53246 15.81180 6.49315 1.000 25.12775 461 GLY B N 1
ATOM 7110 C CA . GLY B 1 461 ? 11.45851 16.91790 6.31894 1.000 23.42605 461 GLY B CA 1
ATOM 7111 C C . GLY B 1 461 ? 12.90569 16.49411 6.48272 1.000 24.77342 461 GLY B C 1
ATOM 7112 O O . GLY B 1 461 ? 13.78679 16.98543 5.77327 1.000 25.46182 461 GLY B O 1
ATOM 7113 N N . ASP B 1 462 ? 13.16868 15.56305 7.40564 1.000 26.40974 462 ASP B N 1
ATOM 7114 C CA . ASP B 1 462 ? 14.52490 15.04465 7.57924 1.000 27.49985 462 ASP B CA 1
ATOM 7115 C C . ASP B 1 462 ? 14.96509 14.23083 6.36954 1.000 28.61785 462 ASP B C 1
ATOM 7116 O O . ASP B 1 462 ? 16.11223 14.34834 5.91699 1.000 27.83820 462 ASP B O 1
ATOM 7121 N N . LEU B 1 463 ? 14.07421 13.38264 5.84696 1.000 25.96109 463 LEU B N 1
ATOM 7122 C CA . LEU B 1 463 ? 14.38077 12.64749 4.62596 1.000 26.25046 463 LEU B CA 1
ATOM 7123 C C . LEU B 1 463 ? 14.66080 13.59728 3.47004 1.000 25.31119 463 LEU B C 1
ATOM 7124 O O . LEU B 1 463 ? 15.60408 13.38642 2.70060 1.000 25.32650 463 LEU B O 1
ATOM 7129 N N . ALA B 1 464 ? 13.86236 14.66134 3.34624 1.000 24.19145 464 ALA B N 1
ATOM 7130 C CA . ALA B 1 464 ? 14.05761 15.61314 2.25784 1.000 24.56658 464 ALA B CA 1
ATOM 7131 C C . ALA B 1 464 ? 15.40887 16.30907 2.36303 1.000 23.86266 464 ALA B C 1
ATOM 7132 O O . ALA B 1 464 ? 16.09573 16.50194 1.35360 1.000 26.18711 464 ALA B O 1
ATOM 7134 N N . HIS B 1 465 ? 15.80511 16.70057 3.57493 1.000 25.66938 465 HIS B N 1
ATOM 7135 C CA . HIS B 1 465 ? 17.08829 17.37595 3.74566 1.000 27.23140 465 HIS B CA 1
ATOM 7136 C C . HIS B 1 465 ? 18.24307 16.46064 3.34849 1.000 27.34564 465 HIS B C 1
ATOM 7137 O O . HIS B 1 465 ? 19.15155 16.87029 2.61635 1.000 29.96123 465 HIS B O 1
ATOM 7144 N N . THR B 1 466 ? 18.21536 15.20851 3.81524 1.000 26.06835 466 THR B N 1
ATOM 7145 C CA . THR B 1 466 ? 19.24857 14.24627 3.43625 1.000 29.37510 466 THR B CA 1
ATOM 7146 C C . THR B 1 466 ? 19.31758 14.08184 1.92506 1.000 30.17391 466 THR B C 1
ATOM 7147 O O . THR B 1 466 ? 20.40703 14.04419 1.34163 1.000 29.88444 466 THR B O 1
ATOM 7151 N N . PHE B 1 467 ? 18.15593 13.98616 1.27834 1.000 27.72014 467 PHE B N 1
ATOM 7152 C CA . PHE B 1 467 ? 18.09912 13.78783 -0.16505 1.000 26.61921 467 PHE B CA 1
ATOM 7153 C C . PHE B 1 467 ? 18.68744 14.97512 -0.91673 1.000 27.21467 467 PHE B C 1
ATOM 7154 O O . PHE B 1 467 ? 19.42719 14.79802 -1.89110 1.000 28.08767 467 PHE B O 1
ATOM 7162 N N . VAL B 1 468 ? 18.35379 16.19506 -0.49529 1.000 25.20246 468 VAL B N 1
ATOM 7163 C CA . VAL B 1 468 ? 18.84044 17.36893 -1.21108 1.000 27.38525 468 VAL B CA 1
ATOM 7164 C C . VAL B 1 468 ? 20.32696 17.58199 -0.94729 1.000 29.02314 468 VAL B C 1
ATOM 7165 O O . VAL B 1 468 ? 21.08115 17.95201 -1.85470 1.000 28.69584 468 VAL B O 1
ATOM 7169 N N . GLN B 1 469 ? 20.77139 17.35253 0.29233 1.000 27.53750 469 GLN B N 1
ATOM 7170 C CA . GLN B 1 469 ? 22.19689 17.45068 0.59802 1.000 29.81904 469 GLN B CA 1
ATOM 7171 C C . GLN B 1 469 ? 23.01020 16.47283 -0.23645 1.000 30.50718 469 GLN B C 1
ATOM 7172 O O . GLN B 1 469 ? 24.09840 16.81245 -0.71620 1.000 34.17498 469 GLN B O 1
ATOM 7178 N N . ARG B 1 470 ? 22.50440 15.24967 -0.41006 1.000 29.02709 470 ARG B N 1
ATOM 7179 C CA . ARG B 1 470 ? 23.19206 14.27931 -1.25386 1.000 31.61929 470 ARG B CA 1
ATOM 7180 C C . ARG B 1 470 ? 23.38693 14.81874 -2.66239 1.000 32.37680 470 ARG B C 1
ATOM 7181 O O . ARG B 1 470 ? 24.45353 14.64025 -3.26071 1.000 32.06614 470 ARG B O 1
ATOM 7189 N N . HIS B 1 471 ? 22.37776 15.50632 -3.20004 1.000 29.82027 471 HIS B N 1
ATOM 7190 C CA . HIS B 1 471 ? 22.49288 16.03902 -4.55249 1.000 29.67068 471 HIS B CA 1
ATOM 7191 C C . HIS B 1 471 ? 23.33407 17.30781 -4.58686 1.000 28.88803 471 HIS B C 1
ATOM 7192 O O . HIS B 1 471 ? 24.05038 17.54985 -5.56389 1.000 31.42940 471 HIS B O 1
ATOM 7199 N N . ILE B 1 472 ? 23.24513 18.13566 -3.54401 1.000 28.81104 472 ILE B N 1
ATOM 7200 C CA . ILE B 1 472 ? 24.11690 19.30332 -3.44805 1.000 30.11231 472 ILE B CA 1
ATOM 7201 C C . ILE B 1 472 ? 25.57731 18.86948 -3.43898 1.000 32.23748 472 ILE B C 1
ATOM 7202 O O . ILE B 1 472 ? 26.43212 19.49330 -4.07920 1.000 32.20003 472 ILE B O 1
ATOM 7207 N N . ASN B 1 473 ? 25.87872 17.77613 -2.73647 1.000 33.31436 473 ASN B N 1
ATOM 7208 C CA . ASN B 1 473 ? 27.24516 17.30152 -2.56973 1.000 34.09042 473 ASN B CA 1
ATOM 7209 C C . ASN B 1 473 ? 27.74020 16.46571 -3.74159 1.000 35.58355 473 ASN B C 1
ATOM 7210 O O . ASN B 1 473 ? 28.91948 16.09962 -3.75878 1.000 39.53587 473 ASN B O 1
ATOM 7215 N N . GLY B 1 474 ? 26.88412 16.14100 -4.70689 1.000 31.52882 474 GLY B N 1
ATOM 7216 C CA . GLY B 1 474 ? 27.31354 15.46315 -5.91343 1.000 35.28423 474 GLY B CA 1
ATOM 7217 C C . GLY B 1 474 ? 26.81657 14.04313 -6.06100 1.000 38.18537 474 GLY B C 1
ATOM 7218 O O . GLY B 1 474 ? 27.05859 13.43153 -7.10972 1.000 43.57590 474 GLY B O 1
ATOM 7219 N N . ASP B 1 475 ? 26.13956 13.49630 -5.04963 1.000 39.57531 475 ASP B N 1
ATOM 7220 C CA . ASP B 1 475 ? 25.52523 12.16859 -5.11701 1.000 43.93368 475 ASP B CA 1
ATOM 7221 C C . ASP B 1 475 ? 26.57350 11.09567 -5.42619 1.000 47.35319 475 ASP B C 1
ATOM 7222 O O . ASP B 1 475 ? 26.49757 10.37537 -6.42518 1.000 49.11000 475 ASP B O 1
ATOM 7227 N N . VAL B 1 476 ? 27.57175 11.01387 -4.55251 1.000 51.06405 476 VAL B N 1
ATOM 7228 C CA . VAL B 1 476 ? 28.62028 10.01104 -4.69203 1.000 53.48862 476 VAL B CA 1
ATOM 7229 C C . VAL B 1 476 ? 28.32899 8.81934 -3.78525 1.000 57.03327 476 VAL B C 1
ATOM 7230 O O . VAL B 1 476 ? 27.98412 7.73526 -4.25816 1.000 62.34784 476 VAL B O 1
#

Secondary structure (DSSP, 8-state):
-TT------TTT--HIIIIIS---SBS-PPP-SS-TT-HHHHHHHHHHHHHHHHHHHGGGSSS---SS---PPPPGGGGSSSHHHHHHHHHHHHHHHHHH-GGGHHHHHHHHHHTT--TT-----TTSHHHHHHHHHHHHHHHHTTSTT-TTS-TT-SSS--TT---S----SSBTTB-S-TTB--PPEEESS-BTTB-SS-TT-EEEE--S-GGGGGSPPSS-S-GGGS-----GGG-TTSHHHHHHHHHHHHHHHHT--HHHHHHHHHHT-IIIIIHHHHHHHHHTTT--HHHHHHHHHHHHHHHHHHHHHHHHHHHHH-BPPHHHHHHHHHTT-EEEEE-STTT-EEEEEEGGG---SSPPPSS-SSS-HHHHHHHHHHHHHHHHHSS-EEEEEEEE-TT--SSSTTTSSSS-EEEEEEEHHHHHHHHHHHHHHTT--HHHHHHHHHHHHHHHHHHHHHHHHHHTT--/---TTT--HIIIII---BS-PPP-SS-TT-HHHHHHHHHHHHHHHHHHHGGGSSS---SS---PPPPGGGGSSSHHHHHHHHHHHHHHHHHH-GGGHHHHHHHHHHTT--TT-----TTSHHHHHHHHHHHHHHHHTTSTT-TTS-TT-SSS--TT---S----SSBTTB-S-TTB--PPEEESS-BTTB-SS-TT-EEEE--S-GGGGGSPPSS-S-GGGS-----GGG-TTSHHHHHHHHHHHHHHHHT--HHHHHHHHHHT-IIIIIHHHHHHHHHHTT--HHHHHHHHHHHHHHHHHHHHHHHHHHHHH-BPPHHHHHHHHHTT-EEEEE-STTT-EEEEEEGGG---SSPPPSS--SS-HHHHHHHHHHHHHHHHHSS-EEEEEEEE-TT--SSSTTTSSSS-EEEEEEEHHHHHHHHHHHHHHTT--HHHHHHHHHHHHHHHHHHHHHHHHHHTT--

Organism: NCBI:txid418855

Solvent-accessible surface area: 32590 Å² total

Radius of gyration: 29.86 Å; Cα contacts (8 Å, |Δi|>4): 2009; chains: 2; bounding box: 95×66×67 Å

Sequence (934 aa):
APAQQIPFDFDNGNFIRDLITTHGGGGYPPADAMAPGDVSSYTWVVTHLLQTSWFDALAPYHPTAVGVYSRIPRRPAEESATNRNKNIAGLYAMFQVVKAAFTERVPVLRQALGALGLDPDDESQDLSTAVGIGNTAGKAVAAARMGDGMNALGGKDRTHNGQQPYEDYTGYRRPVNTADELVDPSRWQPAVEPHRRRTDGGPGDKGIFTAQRFATPQLGLVAPQTYRDPARFKLAAPDHLDHNDAGAYRQAVDEVLAASAGLTDEQKVKAEFFEHTPLSVTLSPRAAAMMAHDLDLDGWAQLFLVCSTARFDSLIAAWHHKRAYDTVRPFSAVRRHVYGSKPVTAWGGPGKGTVESIPADEWTGYLPVGNHPEYPSGFTTLIAAQAQAARSFLGDDVLNWTHAFPAGSGQREPGAVPASDLELTWATWTDFENDCATSRVWAGAFTKTAETSLAFGTQFGDLAHTFVQRHINGDVPFDFDNGNFIRDLITTGGGYPPADAMAPGDVSSYTWVVTHLLQTSWFDALAPYHPTAVGVYSRIPRRPAEESATNRNKNIAGLYAMFQVVKAAFTERVPVLRQALGALGLDPDDESQDLSTAVGIGNTAGKAVAAARMGDGMNALGGKDRTHNGQQPYEDYTGYRPVNTADELVDPSRWQPAVEPHRRRTDGGPGDKGIFTAQRFATPQLGLVAPQTYRRDPARFKLAAPDHLDHNDAGAYRQAVDEVLAASAGLTDEQKVKAEFFEHTPLSVTLSPRAAAMMAHDLDLDGWAQLFLVCSTARFDSLIAAWHHKRAYDTVRPFSAVRRHVYGSKPVTAWGGPGKGTVESIPADEWTGYLPVGNHPEYPSGFTTLIAAQAQAARSFLGDDVLNWTHAFPAGSGQREPGAVPASDLELTWATWTDFENDCATSRVWAGAFTKTAETSLAFGTQFGDLAHTFVQRHINGDV

Nearest PDB structures (foldseek):
  8cxl-assembly1_A  TM=1.002E+00  e=3.738E-89  Streptomyces sp. CNQ-525
  8cxl-assembly1_B  TM=9.992E-01  e=1.773E-84  Streptomyces sp. CNQ-525
  3w36-assembly1_A  TM=9.739E-01  e=3.638E-52  Streptomyces sp. CNQ-525
  3w35-assembly1_B  TM=9.633E-01  e=5.473E-52  Streptomyces sp. CNQ-525
  3w35-assembly1_A  TM=9.665E-01  e=3.204E-48  Streptomyces sp. CNQ-525

Foldseek 3Di:
DLQAADDDDLFAGFCVQPPVLDDPQAFADDDDPDFQLQQLLVLQLVLLLLLLLLQLCQLQAPFFHGLQDGAHHAPVVVVNGNNLSNLLSLLLSLLSCVQQVVRCNVVSCSNCVSHVHHSPDQALPSNGSNNSSNVSNVSSSVVACPWLQQQVQPPPHDPDGDGSDDPPPDDWPEECVGCPAQFFAYWHKAAQLAFLLSHDGDPPDIDTFDARSLSLLVGAARQDGHLVVLDFDAPPLCRVVPVVSLVVQLVLLQVLQQPDALVLLVLLVQLSRCSHLPQCLLVLLCVVQVDGNSLSSLLNNLLSSLLSRQLSSQSNVLRVNRGYANLSSLCVNQPQFFDWGQQFAPGRTDHGHGSNRDDFLTRADRTGPAADSSLLSLLLSQLLSCVSRVHFARFRKGKYAAQSRSNHRNPRPNGIDIDTDGGSVSSSVSSLVSCSNRSNGNVNSVSSNVSNNVSSVSSNVSSVCSSNHVD/DADLFAGFCVQPPVQDFAFADDDDPDFQLQQLLVLQLVLLLLLLLLQLCQLQAPFFAHLQDGFHHAPVVVVNGNNLSNLLSLLLSLLSCVQQVVVCNVVSCVVCVVVVHHSPDLALDSRGSNNSSNVSNPSSSVVRVPWLQQQVQPPPHDPDGDGSDAPPPDDWPEECVDCPAQFFAYWHKAAQLAFLLSHDGDPPDIDTFDARSLSLLVTQARQDGHLVVQDFDAPPLRRVVPVVSLVVQLVLLQVLQQPDALVLLVLLVQLSRCSHLPVCLLVLLCVVQVDGNSLSSLLNNLLSSLLSRQLSSQSNVLRVNRGYANLSSLCVNQPQFFDWGQQFAPGRTDHGHGSNRDDFLTRADRTGPAADSSLLSLLSSQLLSCVSSVHFARWDKYKYAQQSRSNHGNPRPNGIDIDTDGGSVSSSVSSLVSCSNRSNGNVSSVSSNVSNNVSSVSSNVSSVCSSNNVD

InterPro domains:
  IPR016119 Bromoperoxidase/chloroperoxidase C-terminal [G3DSA:1.10.606.10] (131-436)
  IPR036938 Phosphatidic acid phosphatase type 2/haloperoxidase superfamily [SSF48317] (84-428)
  IPR049283 Domain of unknown function DUF6851 [PF21167] (15-154)
  IPR052559 Vanadium-dependent haloperoxidase [PTHR34599] (12-426)
  IPR055161 Vanadium-dependent haloperoxidase NapH1-like, second helical-bundle domain [PF22778] (265-437)